Protein AF-A0A1L0DED9-F1 (afdb_monomer)

Organism: NCBI:txid45354

Sequence (966 aa):
MTIPLLLKIKQGQLLPLFVKSSDTNVQFQNKEYKFAAIYENDISESILDRLTGQSCALVLMGPTGSGKTTTLRSILDHQMNKDGETYFTACEVSENRSFADIVDNCKRKRYVSSLPMDKQLKKTKLAQSAMEKVFSERKTSSTVSNATSSRSCLIVTLYNDKKTVTIVDMMGNEKYDAANSTSNVFANSNVSSITQLLLTRTTRTRSSNLVTNLIFQKLSLSKMKFILHLDECGNAELIKSSLCNIVDVVKDFRVEPPRSVVRPSLSTKYVPSYARPTVSSLSPRKKSVAKSIRITKPKLNVFTPLIKRPSLARSVTETPCVRKKPMNRTMENLYQVELKSLKEQNAQLAQKNMELSSLAYEAKETTAKNISELKEHLSAFRAQELLSLKESLAGVKNGFLALESDHSSMVAEMLSKEREIDTLKASKVEAEDRIQKLKEIQSANQSEIEHSKQETATLQGNIEQLEKEISTLKVQVDDFHKRIGSLTEDVSTRDESIKSLERDMESRQKKITEFEHSIAIHRDEIESLESTITSLNEELEKLNLTSESMKKQVDALEDQLATLKNQIASFEGQMSSEKEQISLQEQKISSLQAELLQKEQTLKDSVAEKQKLQELHQEELDKNIQESQILQQQLELQSTALDKLQNAFQQQKSQIEILESENSKTSTENSEAKISLQAKEEALTILTSENADLQEKLNTQTRRIEAADAQYKKDRDVHSSKLQSTQKNLEKIIAEKEELTKKHNDLISYNKYIVEKYSSALDKNDVLNKEEQGKFESTIKELQAKLKSQEDEHKKIVHDLTVQVESQEMEMSELEKYKAKCTNLENTARAVRDESIEQIAFYETEIAQLMSEIDSFRSLEVTNGQLQAELDSFRHVKLSNLELTNTVDRFKTPSPQKLPFNPSSDIFEDDHQPNKDYLKALKQSMKSSPKNVLRDSNTLSSEKKKLKRKALSYISSVKSPKVVSR

Secondary structure (DSSP, 8-state):
-BPPEEEEEEP-SS--SSEEEETTEEEETTEEEE-SEEE-SS--HHHHHHHHSSS-EEEEE--TTSSHHHHHHHHHHHHHSSSS--EEEEEEESSSSEEEETTTTTEEEE--TTS-HHHHSPPEE--HHHHHHHHHSS-EEEETTEEEEE-SEEEEEEEETTEEEEEEEPPP----BTTB----HHHHHHHHHHHHHHHHT-SS---S-HHHHHHHTSS-GGGEEEEEEEETTS-HHHHHHHIIIIIHHHHT-BPPPPP--------------------------------------------------------------------------------STTHHHHHHHHHHHHHHHHHHHHHHHHHHHHHHHHHHHHHHHHHHHHHHHHHHHHHHHHHHHHHHHHHHHHHHHHHHHHHHHHHHHHHHHHHHHHHHHHHHHHHHHHHHHHHHHHHHHHHHHHHHHHHHHHHHHHHHHHHHHHHHHHHHHHHHHHHHHHHHHHHHHHHHHHHHHHHHHHHHHHHHHHHHHHHHHHHHHHHHHHHHHHHHHHHHHHHHHHHHHHHHHHHHHHHHHHHHHHHHHHHHHHHHHHHHHHHHHHHHHHHHHHHHHHHHHHHHHHHHHHHHHHHHHHHHHHHHHHHHHHTTTGGGGTTSTTS--S---------SS-SSGGGTTGGGTHHHHHHHHHHHHHHHHHHHHHHHHHHHHHHHHHHHHHHHHHHHHHHHHHHHHHHHHHHHHHHHHHHHHHHHHHHHHHHTTTTT-TTS-HHHHHHHHHHHHHHHHHHHHHHHHHHHHHHHHHHHHHHHHHHHHHHHHHHHHHHHHHHHHHHHHHHHHHHHHHHHHHHHHHHHHHHHHHHHHHHHHHHHHHHHHHHHTTSS--------------------------------------------------------------------------------------

Structure (mmCIF, N/CA/C/O backbone):
data_AF-A0A1L0DED9-F1
#
_entry.id   AF-A0A1L0DED9-F1
#
loop_
_atom_site.group_PDB
_atom_site.id
_atom_site.type_symbol
_atom_site.label_atom_id
_atom_site.label_alt_id
_atom_site.label_comp_id
_atom_site.label_asym_id
_atom_site.label_entity_id
_atom_site.label_seq_id
_atom_site.pdbx_PDB_ins_code
_atom_site.Cartn_x
_atom_site.Cartn_y
_atom_site.Cartn_z
_atom_site.occupancy
_atom_site.B_iso_or_equiv
_atom_site.auth_seq_id
_atom_site.auth_comp_id
_atom_site.auth_asym_id
_atom_site.auth_atom_id
_atom_site.pdbx_PDB_model_num
ATOM 1 N N . MET A 1 1 ? 14.040 1.832 -16.970 1.00 52.56 1 MET A N 1
ATOM 2 C CA . MET A 1 1 ? 12.924 2.554 -17.626 1.00 52.56 1 MET A CA 1
ATOM 3 C C . MET A 1 1 ? 12.364 3.587 -16.660 1.00 52.56 1 MET A C 1
ATOM 5 O O . MET A 1 1 ? 12.296 3.297 -15.472 1.00 52.56 1 MET A O 1
ATOM 9 N N . THR A 1 2 ? 11.993 4.770 -17.141 1.00 66.00 2 THR A N 1
ATOM 10 C CA . THR A 1 2 ? 11.223 5.774 -16.383 1.00 66.00 2 THR A CA 1
ATOM 11 C C . THR A 1 2 ? 9.722 5.546 -16.585 1.00 66.00 2 THR A C 1
ATOM 13 O O . THR A 1 2 ? 9.324 4.913 -17.565 1.00 66.00 2 THR A O 1
ATOM 16 N N . ILE A 1 3 ? 8.879 6.044 -15.674 1.00 77.12 3 ILE A N 1
ATOM 17 C CA . ILE A 1 3 ? 7.424 6.090 -15.899 1.00 77.12 3 ILE A CA 1
ATOM 18 C C . ILE A 1 3 ? 7.098 7.407 -16.626 1.00 77.12 3 ILE A C 1
ATOM 20 O O . ILE A 1 3 ? 7.523 8.464 -16.156 1.00 77.12 3 ILE A O 1
ATOM 24 N N . PRO A 1 4 ? 6.360 7.396 -17.751 1.00 85.00 4 PRO A N 1
ATOM 25 C CA . PRO A 1 4 ? 5.983 8.623 -18.442 1.00 85.00 4 PRO A CA 1
ATOM 26 C C . PRO A 1 4 ? 4.955 9.428 -17.632 1.00 85.00 4 PRO A C 1
ATOM 28 O O . PRO A 1 4 ? 3.830 8.973 -17.403 1.00 85.00 4 PRO A O 1
ATOM 31 N N . LEU A 1 5 ? 5.345 10.647 -17.249 1.00 90.75 5 LEU A N 1
ATOM 32 C CA . LEU A 1 5 ? 4.448 11.691 -16.756 1.00 90.75 5 LEU A CA 1
ATOM 33 C C . LEU A 1 5 ? 4.067 12.616 -17.915 1.00 90.75 5 LEU A C 1
ATOM 35 O O . LEU A 1 5 ? 4.911 13.315 -18.472 1.00 90.75 5 LEU A O 1
ATOM 39 N N . LEU A 1 6 ? 2.794 12.604 -18.276 1.00 92.81 6 LEU A N 1
ATOM 40 C CA . LEU A 1 6 ? 2.188 13.419 -19.323 1.00 92.81 6 LEU A CA 1
ATOM 41 C C . LEU A 1 6 ? 1.484 14.617 -18.673 1.00 92.81 6 LEU A C 1
ATOM 43 O O . LEU A 1 6 ? 0.962 14.486 -17.564 1.00 92.81 6 LEU A O 1
ATOM 47 N N . LEU A 1 7 ? 1.433 15.759 -19.358 1.00 94.25 7 LEU A N 1
ATOM 48 C CA . LEU A 1 7 ? 0.663 16.923 -18.916 1.00 94.25 7 LEU A CA 1
ATOM 49 C C . LEU A 1 7 ? -0.557 17.131 -19.815 1.00 94.25 7 LEU A C 1
ATOM 51 O O . LEU A 1 7 ? -0.430 17.214 -21.033 1.00 94.25 7 LEU A O 1
ATOM 55 N N . LYS A 1 8 ? -1.728 17.295 -19.205 1.00 94.19 8 LYS A N 1
ATOM 56 C CA . LYS A 1 8 ? -2.923 17.869 -19.815 1.00 94.19 8 LYS A CA 1
ATOM 57 C C . LYS A 1 8 ? -3.083 19.298 -19.301 1.00 94.19 8 LYS A C 1
ATOM 59 O O . LYS A 1 8 ? -3.242 19.499 -18.097 1.00 94.19 8 LYS A O 1
ATOM 64 N N . ILE A 1 9 ? -3.074 20.271 -20.207 1.00 93.62 9 ILE A N 1
ATOM 65 C CA . ILE A 1 9 ? -3.429 21.662 -19.897 1.00 93.62 9 ILE A CA 1
ATOM 66 C C . ILE A 1 9 ? -4.903 21.861 -20.255 1.00 93.62 9 ILE A C 1
ATOM 68 O O . ILE A 1 9 ? -5.322 21.553 -21.373 1.00 93.62 9 ILE A O 1
ATOM 72 N N . LYS A 1 10 ? -5.703 22.340 -19.305 1.00 90.75 10 LYS A N 1
ATOM 73 C CA . LYS A 1 10 ? -7.019 22.929 -19.553 1.00 90.75 10 LYS A CA 1
ATOM 74 C C . LYS A 1 10 ? -6.801 24.430 -19.745 1.00 90.75 10 LYS A C 1
ATOM 76 O O . LYS A 1 10 ? -6.292 25.077 -18.830 1.00 90.75 10 LYS A O 1
ATOM 81 N N . GLN A 1 11 ? -7.167 24.937 -20.921 1.00 86.00 11 GLN A N 1
ATOM 82 C CA . GLN A 1 11 ? -7.060 26.361 -21.227 1.00 86.00 11 GLN A CA 1
ATOM 83 C C . GLN A 1 11 ? -8.205 27.164 -20.598 1.00 86.00 11 GLN A C 1
ATOM 85 O O . GLN A 1 11 ? -9.284 26.619 -20.330 1.00 86.00 11 GLN A O 1
ATOM 90 N N . GLY A 1 12 ? -7.957 28.446 -20.342 1.00 77.25 12 GLY A N 1
ATOM 91 C CA . GLY A 1 12 ? -8.898 29.371 -19.713 1.00 77.25 12 GLY A CA 1
ATOM 92 C C . GLY A 1 12 ? -9.032 30.697 -20.465 1.00 77.25 12 GLY A C 1
ATOM 93 O O . GLY A 1 12 ? -8.359 30.952 -21.455 1.00 77.25 12 GLY A O 1
ATOM 94 N N . GLN A 1 13 ? -9.945 31.552 -19.996 1.00 73.62 13 GLN A N 1
ATOM 95 C CA . GLN A 1 13 ? -10.201 32.883 -20.579 1.00 73.62 13 GLN A CA 1
ATOM 96 C C . GLN A 1 13 ? -9.466 34.020 -19.840 1.00 73.62 13 GLN A C 1
ATOM 98 O O . GLN A 1 13 ? -9.661 35.192 -20.152 1.00 73.62 13 GLN A O 1
ATOM 103 N N . LEU A 1 14 ? -8.661 33.685 -18.830 1.00 78.12 14 LEU A N 1
ATOM 104 C CA . LEU A 1 14 ? -7.905 34.622 -17.995 1.00 78.12 14 LEU A CA 1
ATOM 105 C C . LEU A 1 14 ? -6.405 34.516 -18.311 1.00 78.12 14 LEU A C 1
ATOM 107 O O . LEU A 1 14 ? -5.979 33.663 -19.085 1.00 78.12 14 LEU A O 1
ATOM 111 N N . LEU A 1 15 ? -5.588 35.380 -17.705 1.00 81.88 15 LEU A N 1
ATOM 112 C CA . LEU A 1 15 ? -4.137 35.331 -17.889 1.00 81.88 15 LEU A CA 1
ATOM 113 C C . LEU A 1 15 ? -3.571 33.989 -17.359 1.00 81.88 15 LEU A C 1
ATOM 115 O O . LEU A 1 15 ? -3.862 33.640 -16.210 1.00 81.88 15 LEU A O 1
ATOM 119 N N . PRO A 1 16 ? -2.771 33.237 -18.139 1.00 89.00 16 PRO A N 1
ATOM 120 C CA . PRO A 1 16 ? -2.221 31.960 -17.691 1.00 89.00 16 PRO A CA 1
ATOM 121 C C . PRO A 1 16 ? -1.111 32.157 -16.647 1.00 89.00 16 PRO A C 1
ATOM 123 O O . PRO A 1 16 ? -0.201 32.969 -16.813 1.00 89.00 16 PRO A O 1
ATOM 126 N N . LEU A 1 17 ? -1.164 31.378 -15.565 1.00 89.75 17 LEU A N 1
ATOM 127 C CA . LEU A 1 17 ? -0.206 31.421 -14.451 1.00 89.75 17 LEU A CA 1
ATOM 128 C C . LEU A 1 17 ? 1.094 30.654 -14.731 1.00 89.75 17 LEU A C 1
ATOM 130 O O . LEU A 1 17 ? 2.095 30.858 -14.041 1.00 89.75 17 LEU A O 1
ATOM 134 N N . PHE A 1 18 ? 1.076 29.756 -15.716 1.00 90.12 18 PHE A N 1
ATOM 135 C CA . PHE A 1 18 ? 2.237 29.039 -16.238 1.00 90.12 18 PHE A CA 1
ATOM 136 C C . PHE A 1 18 ? 2.216 29.062 -17.765 1.00 90.12 18 PHE A C 1
ATOM 138 O O . PHE A 1 18 ? 1.149 29.094 -18.370 1.00 90.12 18 PHE A O 1
ATOM 145 N N . VAL A 1 19 ? 3.392 29.013 -18.388 1.00 88.38 19 VAL A N 1
ATOM 146 C CA . VAL A 1 19 ? 3.537 29.081 -19.850 1.00 88.38 19 VAL A CA 1
ATOM 147 C C . VAL A 1 19 ? 4.323 27.870 -20.343 1.00 88.38 19 VAL A C 1
ATOM 149 O O . VAL A 1 19 ? 5.321 27.478 -19.737 1.00 88.38 19 VAL A O 1
ATOM 152 N N . LYS A 1 20 ? 3.881 27.260 -21.443 1.00 91.88 20 LYS A N 1
ATOM 153 C CA . LYS A 1 20 ? 4.610 26.193 -22.138 1.00 91.88 20 LYS A CA 1
ATOM 154 C C . LYS A 1 20 ? 5.891 26.764 -22.763 1.00 91.88 20 LYS A C 1
ATOM 156 O O . LYS A 1 20 ? 5.811 27.622 -23.635 1.00 91.88 20 LYS A O 1
ATOM 161 N N . SER A 1 21 ? 7.059 26.288 -22.328 1.00 88.19 21 SER A N 1
ATOM 162 C CA . SER A 1 21 ? 8.365 26.696 -22.873 1.00 88.19 21 SER A CA 1
ATOM 163 C C . SER A 1 21 ? 8.824 25.812 -24.041 1.00 88.19 21 SER A C 1
ATOM 165 O O . SER A 1 21 ? 9.615 26.249 -24.871 1.00 88.19 21 SER A O 1
ATOM 167 N N . SER A 1 22 ? 8.325 24.574 -24.138 1.00 91.19 22 SER A N 1
ATOM 168 C CA . SER A 1 22 ? 8.499 23.675 -25.294 1.00 91.19 22 SER A CA 1
ATOM 169 C C . SER A 1 22 ? 7.456 22.550 -25.264 1.00 91.19 22 SER A C 1
ATOM 171 O O . SER A 1 22 ? 6.723 22.422 -24.289 1.00 91.19 22 SER A O 1
ATOM 173 N N . ASP A 1 23 ? 7.402 21.673 -26.272 1.00 88.38 23 ASP A N 1
ATOM 174 C CA . ASP A 1 23 ? 6.464 20.530 -26.299 1.00 88.38 23 ASP A CA 1
ATOM 175 C C . ASP A 1 23 ? 6.636 19.506 -25.158 1.00 88.38 23 ASP A C 1
ATOM 177 O O . ASP A 1 23 ? 5.762 18.661 -24.938 1.00 88.38 23 ASP A O 1
ATOM 181 N N . THR A 1 24 ? 7.727 19.599 -24.388 1.00 91.00 24 THR A N 1
ATOM 182 C CA . THR A 1 24 ? 7.943 18.811 -23.165 1.00 91.00 24 THR A CA 1
ATOM 183 C C . THR A 1 24 ? 8.027 19.635 -21.884 1.00 91.00 24 THR A C 1
ATOM 185 O O . THR A 1 24 ? 8.041 19.030 -20.812 1.00 91.00 24 THR A O 1
ATOM 188 N N . ASN A 1 25 ? 8.097 20.969 -21.939 1.00 91.75 25 ASN A N 1
ATOM 189 C CA . ASN A 1 25 ? 8.413 21.789 -20.766 1.00 91.75 25 ASN A CA 1
ATOM 190 C C . ASN A 1 25 ? 7.396 22.918 -20.504 1.00 91.75 25 ASN A C 1
ATOM 192 O O . ASN A 1 25 ? 6.851 23.525 -21.425 1.00 91.75 25 ASN A O 1
ATOM 196 N N . VAL A 1 26 ? 7.194 23.234 -19.221 1.00 92.62 26 VAL A N 1
ATOM 197 C CA . VAL A 1 26 ? 6.373 24.350 -18.723 1.00 92.62 26 VAL A CA 1
ATOM 198 C C . VAL A 1 26 ? 7.159 25.163 -17.697 1.00 92.62 26 VAL A C 1
ATOM 200 O O . VAL A 1 26 ? 7.769 24.596 -16.790 1.00 92.62 26 VAL A O 1
ATOM 203 N N . GLN A 1 27 ? 7.088 26.488 -17.789 1.00 90.50 27 GLN A N 1
ATOM 204 C CA . GLN A 1 27 ? 7.662 27.432 -16.836 1.00 90.50 27 GLN A CA 1
ATOM 205 C C . GLN A 1 27 ? 6.579 27.980 -15.892 1.00 90.50 27 GLN A C 1
ATOM 207 O O . GLN A 1 27 ? 5.546 28.486 -16.331 1.00 90.50 27 GLN A O 1
ATOM 212 N N . PHE A 1 28 ? 6.828 27.901 -14.583 1.00 91.44 28 PHE A N 1
ATOM 213 C CA . PHE A 1 28 ? 5.957 28.422 -13.523 1.00 91.44 28 PHE A CA 1
ATOM 214 C C . PHE A 1 28 ? 6.807 29.005 -12.388 1.00 91.44 28 PHE A C 1
ATOM 216 O O . PHE A 1 28 ? 7.703 28.328 -11.883 1.00 91.44 28 PHE A O 1
ATOM 223 N N . GLN A 1 29 ? 6.528 30.248 -11.974 1.00 87.00 29 GLN A N 1
ATOM 224 C CA . GLN A 1 29 ? 7.275 30.963 -10.920 1.00 87.00 29 GLN A CA 1
ATOM 225 C C . GLN A 1 29 ? 8.808 30.866 -11.097 1.00 87.00 29 GLN A C 1
ATOM 227 O O . GLN A 1 29 ? 9.533 30.492 -10.179 1.00 87.00 29 GLN A O 1
ATOM 232 N N . ASN A 1 30 ? 9.290 31.160 -12.312 1.00 85.38 30 ASN A N 1
ATOM 233 C CA . ASN A 1 30 ? 10.701 31.097 -12.733 1.00 85.38 30 ASN A CA 1
ATOM 234 C C . ASN A 1 30 ? 11.403 29.728 -12.596 1.00 85.38 30 ASN A C 1
ATOM 236 O O . ASN A 1 30 ? 12.620 29.654 -12.745 1.00 85.38 30 ASN A O 1
ATOM 240 N N . LYS A 1 31 ? 10.659 28.631 -12.393 1.00 88.31 31 LYS A N 1
ATOM 241 C CA . LYS A 1 31 ? 11.175 27.255 -12.451 1.00 88.31 31 LYS A CA 1
ATOM 242 C C . LYS A 1 31 ? 10.570 26.494 -13.630 1.00 88.31 31 LYS A C 1
ATOM 244 O O . LYS A 1 31 ? 9.380 26.626 -13.915 1.00 88.31 31 LYS A O 1
ATOM 249 N N . GLU A 1 32 ? 11.388 25.678 -14.293 1.00 89.56 32 GLU A N 1
ATOM 250 C CA . GLU A 1 32 ? 10.963 24.834 -15.411 1.00 89.56 32 GLU A CA 1
ATOM 251 C C . GLU A 1 32 ? 10.640 23.392 -14.970 1.00 89.56 32 GLU A C 1
ATOM 253 O O . GLU A 1 32 ? 11.339 22.764 -14.164 1.00 89.56 32 GLU A O 1
ATOM 258 N N . TYR A 1 33 ? 9.556 22.853 -15.524 1.00 90.00 33 TYR A N 1
ATOM 259 C CA . TYR A 1 33 ? 9.003 21.535 -15.242 1.00 90.00 33 TYR A CA 1
ATOM 260 C C . TYR A 1 33 ? 8.906 20.736 -16.542 1.00 90.00 33 TYR A C 1
ATOM 262 O O . TYR A 1 33 ? 8.307 21.194 -17.511 1.00 90.00 33 TYR A O 1
ATOM 270 N N . LYS A 1 34 ? 9.507 19.540 -16.557 1.00 88.56 34 LYS A N 1
ATOM 271 C CA . LYS A 1 34 ? 9.634 18.685 -17.743 1.00 88.56 34 LYS A CA 1
ATOM 272 C C . LYS A 1 34 ? 8.728 17.458 -17.657 1.00 88.56 34 LYS A C 1
ATOM 274 O O . LYS A 1 34 ? 8.657 16.809 -16.615 1.00 88.56 34 LYS A O 1
ATOM 279 N N . PHE A 1 35 ? 8.106 17.135 -18.783 1.00 91.00 35 PHE A N 1
ATOM 280 C CA . PHE A 1 35 ? 7.123 16.078 -18.997 1.00 91.00 35 PHE A CA 1
ATOM 281 C C . PHE A 1 35 ? 7.534 15.189 -20.183 1.00 91.00 35 PHE A C 1
ATOM 283 O O . PHE A 1 35 ? 8.451 15.511 -20.937 1.00 91.00 35 PHE A O 1
ATOM 290 N N . ALA A 1 36 ? 6.856 14.054 -20.358 1.00 89.88 36 ALA A N 1
ATOM 291 C CA . ALA A 1 36 ? 7.050 13.159 -21.501 1.00 89.88 36 ALA A CA 1
ATOM 292 C C . ALA A 1 36 ? 6.340 13.659 -22.777 1.00 89.88 36 ALA A C 1
ATOM 294 O O . ALA A 1 36 ? 6.809 13.390 -23.879 1.00 89.88 36 ALA A O 1
ATOM 295 N N . ALA A 1 37 ? 5.221 14.371 -22.616 1.00 91.62 37 ALA A N 1
ATOM 296 C CA . ALA A 1 37 ? 4.520 15.145 -23.641 1.00 91.62 37 ALA A CA 1
ATOM 297 C C . ALA A 1 37 ? 3.522 16.099 -22.960 1.00 91.62 37 ALA A C 1
ATOM 299 O O . ALA A 1 37 ? 3.062 15.817 -21.845 1.00 91.62 37 ALA A O 1
ATOM 300 N N . ILE A 1 38 ? 3.169 17.188 -23.643 1.00 93.88 38 ILE A N 1
ATOM 301 C CA . ILE A 1 38 ? 2.146 18.154 -23.225 1.00 93.88 38 ILE A CA 1
ATOM 302 C C . ILE A 1 38 ? 0.967 18.103 -24.207 1.00 93.88 38 ILE A C 1
ATOM 304 O O . ILE A 1 38 ? 1.162 18.047 -25.419 1.00 93.88 38 ILE A O 1
ATOM 308 N N . TYR A 1 39 ? -0.257 18.124 -23.677 1.00 92.62 39 TYR A N 1
ATOM 309 C CA . TYR A 1 39 ? -1.506 18.105 -24.437 1.00 92.62 39 TYR A CA 1
ATOM 310 C C . TYR A 1 39 ? -2.380 19.313 -24.077 1.00 92.62 39 TYR A C 1
ATOM 312 O O . TYR A 1 39 ? -3.035 19.343 -23.028 1.00 92.62 39 TYR A O 1
ATOM 320 N N . GLU A 1 40 ? -2.414 20.295 -24.969 1.00 87.56 40 GLU A N 1
ATOM 321 C CA . GLU A 1 40 ? -3.354 21.425 -24.979 1.00 87.56 40 GLU A CA 1
ATOM 322 C C . GLU A 1 40 ? -4.677 20.998 -25.647 1.00 87.56 40 GLU A C 1
ATOM 324 O O . GLU A 1 40 ? -4.680 20.047 -26.426 1.00 87.56 40 GLU A O 1
ATOM 329 N N . ASN A 1 41 ? -5.796 21.662 -25.323 1.00 79.00 41 ASN A N 1
ATOM 330 C CA . ASN A 1 41 ? -7.134 21.428 -25.915 1.00 79.00 41 ASN A CA 1
ATOM 331 C C . ASN A 1 41 ? -7.626 19.967 -25.852 1.00 79.00 41 ASN A C 1
ATOM 333 O O . ASN A 1 41 ? -7.092 19.176 -25.075 1.00 79.00 41 ASN A O 1
ATOM 337 N N . ASP A 1 42 ? -8.704 19.595 -26.540 1.00 81.56 42 ASP A N 1
ATOM 338 C CA . ASP A 1 42 ? -9.226 18.227 -26.433 1.00 81.56 42 ASP A CA 1
ATOM 339 C C . ASP A 1 42 ? -8.247 17.189 -27.003 1.00 81.56 42 ASP A C 1
ATOM 341 O O . ASP A 1 42 ? -7.565 17.409 -28.006 1.00 81.56 42 ASP A O 1
ATOM 345 N N . ILE A 1 43 ? -8.138 16.041 -26.325 1.00 86.81 43 ILE A N 1
ATOM 346 C CA . ILE A 1 43 ? -7.189 14.994 -26.714 1.00 86.81 43 ILE A CA 1
ATOM 347 C C . ILE A 1 43 ? -7.695 14.329 -27.997 1.00 86.81 43 ILE A C 1
ATOM 349 O O . ILE A 1 43 ? -8.680 13.595 -27.960 1.00 86.81 43 ILE A O 1
ATOM 353 N N . SER A 1 44 ? -7.000 14.544 -29.117 1.00 89.00 44 SER A N 1
ATOM 354 C CA . SER A 1 44 ? -7.400 13.959 -30.400 1.00 89.00 44 SER A CA 1
ATOM 355 C C . SER A 1 44 ? -7.388 12.426 -30.380 1.00 89.00 44 SER A C 1
ATOM 357 O O . SER A 1 44 ? -6.598 11.789 -29.676 1.00 89.00 44 SER A O 1
ATOM 359 N N . GLU A 1 45 ? -8.242 11.822 -31.204 1.00 88.75 45 GLU A N 1
ATOM 360 C CA . GLU A 1 45 ? -8.459 10.371 -31.293 1.00 88.75 45 GLU A CA 1
ATOM 361 C C . GLU A 1 45 ? -7.154 9.571 -31.457 1.00 88.75 45 GLU A C 1
ATOM 363 O O . GLU A 1 45 ? -6.924 8.588 -30.752 1.00 88.75 45 GLU A O 1
ATOM 368 N N . SER A 1 46 ? -6.225 10.058 -32.289 1.00 88.62 46 SER A N 1
ATOM 369 C CA . SER A 1 46 ? -4.896 9.447 -32.484 1.00 88.62 46 SER A CA 1
ATOM 370 C C . SER A 1 46 ? -4.006 9.448 -31.226 1.00 88.62 46 SER A C 1
ATOM 372 O O . SER A 1 46 ? -3.101 8.618 -31.074 1.00 88.62 46 SER A O 1
ATOM 374 N N . ILE A 1 47 ? -4.233 10.378 -30.295 1.00 90.12 47 ILE A N 1
ATOM 375 C CA . ILE A 1 47 ? -3.580 10.401 -28.983 1.00 90.12 47 ILE A CA 1
ATOM 376 C C . ILE A 1 47 ? -4.322 9.458 -28.031 1.00 90.12 47 ILE A C 1
ATOM 378 O O . ILE A 1 47 ? -3.662 8.673 -27.351 1.00 90.12 47 ILE A O 1
ATOM 382 N N . LEU A 1 48 ? -5.660 9.450 -28.024 1.00 91.31 48 LEU A N 1
ATOM 383 C CA . LEU A 1 48 ? -6.460 8.504 -27.232 1.00 91.31 48 LEU A CA 1
ATOM 384 C C . LEU A 1 48 ? -6.123 7.042 -27.586 1.00 91.31 48 LEU A C 1
ATOM 386 O O . LEU A 1 48 ? -5.941 6.214 -26.688 1.00 91.31 48 LEU A O 1
ATOM 390 N N . ASP A 1 49 ? -5.912 6.732 -28.865 1.00 89.38 49 ASP A N 1
ATOM 391 C CA . ASP A 1 49 ? -5.423 5.435 -29.353 1.00 89.38 49 ASP A CA 1
ATOM 392 C C . ASP A 1 49 ? -4.021 5.100 -28.848 1.00 89.38 49 ASP A C 1
ATOM 394 O O . ASP A 1 49 ? -3.764 3.993 -28.381 1.00 89.38 49 ASP A O 1
ATOM 398 N N . ARG A 1 50 ? -3.104 6.064 -28.860 1.00 89.44 50 ARG A N 1
ATOM 399 C CA . ARG A 1 50 ? -1.739 5.901 -28.337 1.00 89.44 50 ARG A CA 1
ATOM 400 C C . ARG A 1 50 ? -1.695 5.799 -26.803 1.00 89.44 50 ARG A C 1
ATOM 402 O O . ARG A 1 50 ? -0.777 5.191 -26.237 1.00 89.44 50 ARG A O 1
ATOM 409 N N . LEU A 1 51 ? -2.694 6.332 -26.101 1.00 89.81 51 LEU A N 1
ATOM 410 C CA . LEU A 1 51 ? -2.878 6.144 -24.661 1.00 89.81 51 LEU A CA 1
ATOM 411 C C . LEU A 1 51 ? -3.410 4.737 -24.338 1.00 89.81 51 LEU A C 1
ATOM 413 O O . LEU A 1 51 ? -2.836 4.073 -23.469 1.00 89.81 51 LEU A O 1
ATOM 417 N N . THR A 1 52 ? -4.429 4.269 -25.067 1.00 89.94 52 THR A N 1
ATOM 418 C CA . THR A 1 52 ? -5.259 3.090 -24.731 1.00 89.94 52 THR A CA 1
ATOM 419 C C . THR A 1 52 ? -5.023 1.830 -25.579 1.00 89.94 52 THR A C 1
ATOM 421 O O . THR A 1 52 ? -5.469 0.748 -25.212 1.00 89.94 52 THR A O 1
ATOM 424 N N . GLY A 1 53 ? -4.313 1.917 -26.705 1.00 86.25 53 GLY A N 1
ATOM 425 C CA . GLY A 1 53 ? -4.201 0.846 -27.707 1.00 86.25 53 GLY A CA 1
ATOM 426 C C . GLY A 1 53 ? -3.424 -0.405 -27.275 1.00 86.25 53 GLY A C 1
ATOM 427 O O . GLY A 1 53 ? -3.400 -1.393 -28.015 1.00 86.25 53 GLY A O 1
ATOM 428 N N . GLN A 1 54 ? -2.823 -0.381 -26.082 1.00 87.88 54 GLN A N 1
ATOM 429 C CA . GLN A 1 54 ? -2.125 -1.480 -25.411 1.00 87.88 54 GLN A CA 1
ATOM 430 C C . GLN A 1 54 ? -2.586 -1.559 -23.949 1.00 87.88 54 GLN A C 1
ATOM 432 O O . GLN A 1 54 ? -2.882 -0.527 -23.350 1.00 87.88 54 GLN A O 1
ATOM 437 N N . SER A 1 55 ? -2.580 -2.754 -23.346 1.00 90.19 55 SER A N 1
ATOM 438 C CA . SER A 1 55 ? -2.977 -2.935 -21.942 1.00 90.19 55 SER A CA 1
ATOM 439 C C . SER A 1 55 ? -2.095 -2.131 -20.978 1.00 90.19 55 SER A C 1
ATOM 441 O O . SER A 1 55 ? -0.902 -2.422 -20.844 1.00 90.19 55 SER A O 1
ATOM 443 N N . CYS A 1 56 ? -2.683 -1.147 -20.297 1.00 90.06 56 CYS A N 1
ATOM 444 C CA . CYS A 1 56 ? -1.985 -0.142 -19.496 1.00 90.06 56 CYS A CA 1
ATOM 445 C C . CYS A 1 56 ? -2.793 0.291 -18.256 1.00 90.06 56 CYS A C 1
ATOM 447 O O . CYS A 1 56 ? -3.984 -0.010 -18.140 1.00 90.06 56 CYS A O 1
ATOM 449 N N . ALA A 1 57 ? -2.140 1.026 -17.352 1.00 90.19 57 ALA A N 1
ATOM 450 C CA . ALA A 1 57 ? -2.812 1.871 -16.366 1.00 90.19 57 ALA A CA 1
ATOM 451 C C . ALA A 1 57 ? -2.639 3.350 -16.729 1.00 90.19 57 ALA A C 1
ATOM 453 O O . ALA A 1 57 ? -1.516 3.809 -16.949 1.00 90.19 57 ALA A O 1
ATOM 454 N N . LEU A 1 58 ? -3.751 4.082 -16.750 1.00 93.00 58 LEU A N 1
ATOM 455 C CA . LEU A 1 58 ? -3.829 5.526 -16.957 1.00 93.00 58 LEU A CA 1
ATOM 456 C C . LEU A 1 58 ? -4.256 6.170 -15.634 1.00 93.00 58 LEU A C 1
ATOM 458 O O . LEU A 1 58 ? -5.422 6.073 -15.254 1.00 93.00 58 LEU A O 1
ATOM 462 N N . VAL A 1 59 ? -3.325 6.801 -14.917 1.00 92.38 59 VAL A N 1
ATOM 463 C CA . VAL A 1 59 ? -3.618 7.460 -13.632 1.00 92.38 59 VAL A CA 1
ATOM 464 C C . VAL A 1 59 ? -3.780 8.958 -13.868 1.00 92.38 59 VAL A C 1
ATOM 466 O O . VAL A 1 59 ? -2.813 9.650 -14.190 1.00 92.38 59 VAL A O 1
ATOM 469 N N . LEU A 1 60 ? -5.008 9.459 -13.733 1.00 93.44 60 LEU A N 1
ATOM 470 C CA . LEU A 1 60 ? -5.355 10.863 -13.945 1.00 93.44 60 LEU A CA 1
ATOM 471 C C . LEU A 1 60 ? -5.208 11.603 -12.609 1.00 93.44 60 LEU A C 1
ATOM 473 O O . LEU A 1 60 ? -5.934 11.320 -11.658 1.00 93.44 60 LEU A O 1
ATOM 477 N N . MET A 1 61 ? -4.259 12.535 -12.519 1.00 90.44 61 MET A N 1
ATOM 478 C CA . MET A 1 61 ? -3.929 13.297 -11.304 1.00 90.44 61 MET A CA 1
ATOM 479 C C . MET A 1 61 ? -4.049 14.804 -11.539 1.00 90.44 61 MET A C 1
ATOM 481 O O . MET A 1 61 ? -4.080 15.251 -12.680 1.00 90.44 61 MET A O 1
ATOM 485 N N . GLY A 1 62 ? -4.116 15.594 -10.466 1.00 88.50 62 GLY A N 1
ATOM 486 C CA . GLY A 1 62 ? -4.238 17.057 -10.522 1.00 88.50 62 GLY A CA 1
ATOM 487 C C . GLY A 1 62 ? -5.303 17.605 -9.564 1.00 88.50 62 GLY A C 1
ATOM 488 O O . GLY A 1 62 ? -6.062 16.825 -8.972 1.00 88.50 62 GLY A O 1
ATOM 489 N N . PRO A 1 63 ? -5.389 18.933 -9.395 1.00 86.31 63 PRO A N 1
ATOM 490 C CA . PRO A 1 63 ? -6.328 19.556 -8.473 1.00 86.31 63 PRO A CA 1
ATOM 491 C C . PRO A 1 63 ? -7.782 19.444 -8.950 1.00 86.31 63 PRO A C 1
ATOM 493 O O . PRO A 1 63 ? -8.104 18.884 -10.002 1.00 86.31 63 PRO A O 1
ATOM 496 N N . THR A 1 64 ? -8.699 19.933 -8.127 1.00 84.44 64 THR A N 1
ATOM 497 C CA . THR A 1 64 ? -10.103 20.079 -8.510 1.00 84.44 64 THR A CA 1
ATOM 498 C C . THR A 1 64 ? -10.254 21.107 -9.647 1.00 84.44 64 THR A C 1
ATOM 500 O O . THR A 1 64 ? -9.509 22.078 -9.707 1.00 84.44 64 THR A O 1
ATOM 503 N N . GLY A 1 65 ? -11.188 20.874 -10.579 1.00 82.94 65 GLY A N 1
ATOM 504 C CA . GLY A 1 65 ? -11.487 21.780 -11.705 1.00 82.94 65 GLY A CA 1
ATOM 505 C C . GLY A 1 65 ? -10.628 21.610 -12.972 1.00 82.94 65 GLY A C 1
ATOM 506 O O . GLY A 1 65 ? -11.044 22.065 -14.039 1.00 82.94 65 GLY A O 1
ATOM 507 N N . SER A 1 66 ? -9.494 20.898 -12.910 1.00 87.75 66 SER A N 1
ATOM 508 C CA . SER A 1 66 ? -8.523 20.799 -14.021 1.00 87.75 66 SER A CA 1
ATOM 509 C C . SER A 1 66 ? -8.856 19.804 -15.149 1.00 87.75 66 SER A C 1
ATOM 511 O O . SER A 1 66 ? -8.024 19.554 -16.014 1.00 87.75 66 SER A O 1
ATOM 513 N N . GLY A 1 67 ? -10.065 19.231 -15.181 1.00 89.31 67 GLY A N 1
ATOM 514 C CA . GLY A 1 67 ? -10.539 18.422 -16.319 1.00 89.31 67 GLY A CA 1
ATOM 515 C C . GLY A 1 67 ? -10.195 16.922 -16.309 1.00 89.31 67 GLY A C 1
ATOM 516 O O . GLY A 1 67 ? -10.385 16.259 -17.329 1.00 89.31 67 GLY A O 1
ATOM 517 N N . LYS A 1 68 ? -9.739 16.352 -15.180 1.00 90.75 68 LYS A N 1
ATOM 518 C CA . LYS A 1 68 ? -9.467 14.898 -15.047 1.00 90.75 68 LYS A CA 1
ATOM 519 C C . LYS A 1 68 ? -10.654 14.026 -15.479 1.00 90.75 68 LYS A C 1
ATOM 521 O O . LYS A 1 68 ? -10.533 13.170 -16.350 1.00 90.75 68 LYS A O 1
ATOM 526 N N . THR A 1 69 ? -11.828 14.292 -14.909 1.00 90.50 69 THR A N 1
ATOM 527 C CA . THR A 1 69 ? -13.056 13.526 -15.166 1.00 90.50 69 THR A CA 1
ATOM 528 C C . THR A 1 69 ? -13.608 13.771 -16.576 1.00 90.50 69 THR A C 1
ATOM 530 O O . THR A 1 69 ? -14.182 12.859 -17.167 1.00 90.50 69 THR A O 1
ATOM 533 N N . THR A 1 70 ? -13.366 14.953 -17.157 1.00 91.00 70 THR A N 1
ATOM 534 C CA . THR A 1 70 ? -13.627 15.235 -18.579 1.00 91.00 70 THR A CA 1
ATOM 535 C C . THR A 1 70 ? -12.768 14.339 -19.467 1.00 91.00 70 THR A C 1
ATOM 537 O O . THR A 1 70 ? -13.293 13.665 -20.341 1.00 91.00 70 THR A O 1
ATOM 540 N N . THR A 1 71 ? -11.469 14.234 -19.169 1.00 93.56 71 THR A N 1
ATOM 541 C CA . THR A 1 71 ? -10.535 13.359 -19.895 1.00 93.56 71 THR A CA 1
ATOM 542 C C . THR A 1 71 ? -10.914 11.881 -19.763 1.00 93.56 71 THR A C 1
ATOM 544 O O . THR A 1 71 ? -10.850 11.149 -20.749 1.00 93.56 71 THR A O 1
ATOM 547 N N . LEU A 1 72 ? -11.375 11.433 -18.585 1.00 94.19 72 LEU A N 1
ATOM 548 C CA . LEU A 1 72 ? -11.964 10.097 -18.430 1.00 94.19 72 LEU A CA 1
ATOM 549 C C . LEU A 1 72 ? -13.161 9.907 -19.372 1.00 94.19 72 LEU A C 1
ATOM 551 O O . LEU A 1 72 ? -13.198 8.906 -20.080 1.00 94.19 72 LEU A O 1
ATOM 555 N N . ARG A 1 73 ? -14.112 10.852 -19.406 1.00 93.25 73 ARG A N 1
ATOM 556 C CA . ARG A 1 73 ? -15.276 10.790 -20.304 1.00 93.25 73 ARG A CA 1
ATOM 557 C C . ARG A 1 73 ? -14.844 10.697 -21.773 1.00 93.25 73 ARG A C 1
ATOM 559 O O . ARG A 1 73 ? -15.212 9.723 -22.415 1.00 93.25 73 ARG A O 1
ATOM 566 N N . SER A 1 74 ? -13.963 11.579 -22.251 1.00 93.06 74 SER A N 1
ATOM 567 C CA . SER A 1 74 ? -13.441 11.540 -23.629 1.00 93.06 74 SER A CA 1
ATOM 568 C C . SER A 1 74 ? -12.793 10.196 -23.994 1.00 93.06 74 SER A C 1
ATOM 570 O O . SER A 1 74 ? -12.949 9.718 -25.115 1.00 93.06 74 SER A O 1
ATOM 572 N N . ILE A 1 75 ? -12.087 9.549 -23.055 1.00 93.88 75 ILE A N 1
ATOM 573 C CA . ILE A 1 75 ? -11.532 8.203 -23.274 1.00 93.88 75 ILE A CA 1
ATOM 574 C C . ILE A 1 75 ? -12.646 7.147 -23.390 1.00 93.88 75 ILE A C 1
ATOM 576 O O . ILE A 1 75 ? -12.512 6.222 -24.189 1.00 93.88 75 ILE A O 1
ATOM 580 N N . LEU A 1 76 ? -13.718 7.248 -22.600 1.00 93.75 76 LEU A N 1
ATOM 581 C CA . LEU A 1 76 ? -14.837 6.300 -22.634 1.00 93.75 76 LEU A CA 1
ATOM 582 C C . LEU A 1 76 ? -15.701 6.477 -23.889 1.00 93.75 76 LEU A C 1
ATOM 584 O O . LEU A 1 76 ? -16.031 5.474 -24.518 1.00 93.75 76 LEU A O 1
ATOM 588 N N . ASP A 1 77 ? -15.991 7.713 -24.299 1.00 92.50 77 ASP A N 1
ATOM 589 C CA . ASP A 1 77 ? -16.713 8.019 -25.541 1.00 92.50 77 ASP A CA 1
ATOM 590 C C . ASP A 1 77 ? -15.949 7.471 -26.762 1.00 92.50 77 ASP A C 1
ATOM 592 O O . ASP A 1 77 ? -16.495 6.712 -27.563 1.00 92.50 77 ASP A O 1
ATOM 596 N N . HIS A 1 78 ? -14.635 7.723 -26.841 1.00 91.31 78 HIS A N 1
ATOM 597 C CA . HIS A 1 78 ? -13.765 7.188 -27.903 1.00 91.31 78 HIS A CA 1
ATOM 598 C C . HIS A 1 78 ? -13.651 5.653 -27.913 1.00 91.31 78 HIS A C 1
ATOM 600 O O . HIS A 1 78 ? -13.299 5.053 -28.923 1.00 91.31 78 HIS A O 1
ATOM 606 N N . GLN A 1 79 ? -13.914 4.984 -26.789 1.00 90.88 79 GLN A N 1
ATOM 607 C CA . GLN A 1 79 ? -13.897 3.515 -26.691 1.00 90.88 79 GLN A CA 1
ATOM 608 C C . GLN A 1 79 ? -15.283 2.883 -26.895 1.00 90.88 79 GLN A C 1
ATOM 610 O O . GLN A 1 79 ? -15.371 1.669 -27.090 1.00 90.88 79 GLN A O 1
ATOM 615 N N . MET A 1 80 ? -16.341 3.698 -26.867 1.00 90.06 80 MET A N 1
ATOM 616 C CA . MET A 1 80 ? -17.704 3.339 -27.257 1.00 90.06 80 MET A CA 1
ATOM 617 C C . MET A 1 80 ? -17.903 3.471 -28.774 1.00 90.06 80 MET A C 1
ATOM 619 O O . MET A 1 80 ? -18.569 2.632 -29.370 1.00 90.06 80 MET A O 1
ATOM 623 N N . ASN A 1 81 ? -17.272 4.467 -29.404 1.00 86.38 81 ASN A N 1
ATOM 624 C CA . ASN A 1 81 ? -17.375 4.752 -30.842 1.00 86.38 81 ASN A CA 1
ATOM 625 C C . ASN A 1 81 ? -16.484 3.860 -31.738 1.00 86.38 81 ASN A C 1
ATOM 627 O O . ASN A 1 81 ? -16.268 4.185 -32.903 1.00 86.38 81 ASN A O 1
ATOM 631 N N . LYS A 1 82 ? -15.935 2.760 -31.210 1.00 84.94 82 LYS A N 1
ATOM 632 C CA . LYS A 1 82 ? -15.026 1.857 -31.933 1.00 84.94 82 LYS A CA 1
ATOM 633 C C . LYS A 1 82 ? -15.684 0.553 -32.338 1.00 84.94 82 LYS A C 1
ATOM 635 O O . LYS A 1 82 ? -16.464 -0.018 -31.581 1.00 84.94 82 LYS A O 1
ATOM 640 N N . ASP A 1 83 ? -15.231 0.022 -33.468 1.00 72.62 83 ASP A N 1
ATOM 641 C CA . ASP A 1 83 ? -15.527 -1.341 -33.892 1.00 72.62 83 ASP A CA 1
ATOM 642 C C . ASP A 1 83 ? -14.990 -2.361 -32.870 1.00 72.62 83 ASP A C 1
ATOM 644 O O . ASP A 1 83 ? -13.779 -2.546 -32.716 1.00 72.62 83 ASP A O 1
ATOM 648 N N . GLY A 1 84 ? -15.903 -3.021 -32.153 1.00 78.00 84 GLY A N 1
ATOM 649 C CA . GLY A 1 84 ? -15.604 -4.103 -31.209 1.00 78.00 84 GLY A CA 1
ATOM 650 C C . GLY A 1 84 ? -16.472 -4.071 -29.948 1.00 78.00 84 GLY A C 1
ATOM 651 O O . GLY A 1 84 ? -16.933 -3.020 -29.504 1.00 78.00 84 GLY A O 1
ATOM 652 N N . GLU A 1 85 ? -16.696 -5.229 -29.322 1.00 85.56 85 GLU A N 1
ATOM 653 C CA . GLU A 1 85 ? -17.463 -5.296 -28.071 1.00 85.56 85 GLU A CA 1
ATOM 654 C C . GLU A 1 85 ? -16.602 -4.930 -26.853 1.00 85.56 85 GLU A C 1
ATOM 656 O O . GLU A 1 85 ? -16.109 -5.788 -26.118 1.00 85.56 85 GLU A O 1
ATOM 661 N N . THR A 1 86 ? -16.441 -3.629 -26.602 1.00 92.12 86 THR A N 1
ATOM 662 C CA . THR A 1 86 ? -15.836 -3.143 -25.355 1.00 92.12 86 THR A CA 1
ATOM 663 C C . THR A 1 86 ? -16.760 -3.435 -24.165 1.00 92.12 86 THR A C 1
ATOM 665 O O . THR A 1 86 ? -17.876 -2.924 -24.072 1.00 92.12 86 THR A O 1
ATOM 668 N N . TYR A 1 87 ? -16.272 -4.213 -23.201 1.00 93.31 87 TYR A N 1
ATOM 669 C CA . TYR A 1 87 ? -16.879 -4.378 -21.876 1.00 93.31 87 TYR A CA 1
ATOM 670 C C . TYR A 1 87 ? -16.138 -3.532 -20.842 1.00 93.31 87 TYR A C 1
ATOM 672 O O . TYR A 1 87 ? -14.956 -3.231 -21.006 1.00 93.31 87 TYR A O 1
ATOM 680 N N . PHE A 1 88 ? -16.791 -3.199 -19.730 1.00 94.81 88 PHE A N 1
ATOM 681 C CA . PHE A 1 88 ? -16.149 -2.491 -18.628 1.00 94.81 88 PHE A CA 1
ATOM 682 C C . PHE A 1 88 ? -16.625 -2.924 -17.234 1.00 94.81 88 PHE A C 1
ATOM 684 O O . PHE A 1 88 ? -17.641 -3.602 -17.067 1.00 94.81 88 PHE A O 1
ATOM 691 N N . THR A 1 89 ? -15.850 -2.516 -16.230 1.00 94.56 89 THR A N 1
ATOM 692 C CA . THR A 1 89 ? -16.196 -2.500 -14.799 1.00 94.56 89 THR A CA 1
ATOM 693 C C . THR A 1 89 ? -15.882 -1.113 -14.253 1.00 94.56 89 THR A C 1
ATOM 695 O O . THR A 1 89 ? -14.791 -0.610 -14.533 1.00 94.56 89 THR A O 1
ATOM 698 N N . ALA A 1 90 ? -16.758 -0.526 -13.438 1.00 94.56 90 ALA A N 1
ATOM 699 C CA . ALA A 1 90 ? -16.499 0.742 -12.755 1.00 94.56 90 ALA A CA 1
ATOM 700 C C . ALA A 1 90 ? -16.769 0.622 -11.251 1.00 94.56 90 ALA A C 1
ATOM 702 O O . ALA A 1 90 ? -17.835 0.156 -10.841 1.00 94.56 90 ALA A O 1
ATOM 703 N N . CYS A 1 91 ? -15.813 1.055 -10.430 1.00 93.31 91 CYS A N 1
ATOM 704 C CA . CYS A 1 91 ? -15.962 1.078 -8.980 1.00 93.31 91 CYS A CA 1
ATOM 705 C C . CYS A 1 91 ? -15.419 2.349 -8.340 1.00 93.31 91 CYS A C 1
ATOM 707 O O . CYS A 1 91 ? -14.431 2.931 -8.792 1.00 93.31 91 CYS A O 1
ATOM 709 N N . GLU A 1 92 ? -16.041 2.727 -7.231 1.00 92.38 92 GLU A N 1
ATOM 710 C CA . GLU A 1 92 ? -15.626 3.850 -6.410 1.00 92.38 92 GLU A CA 1
ATOM 711 C C . GLU A 1 92 ? -14.834 3.381 -5.184 1.00 92.38 92 GLU A C 1
ATOM 713 O O . GLU A 1 92 ? -15.276 2.500 -4.445 1.00 92.38 92 GLU A O 1
ATOM 718 N N . VAL A 1 93 ? -13.700 4.029 -4.920 1.00 91.56 93 VAL A N 1
ATOM 719 C CA . VAL A 1 93 ? -12.944 3.909 -3.671 1.00 91.56 93 VAL A CA 1
ATOM 720 C C . VAL A 1 93 ? -12.986 5.254 -2.940 1.00 91.56 93 VAL A C 1
ATOM 722 O O . VAL A 1 93 ? -12.361 6.227 -3.368 1.00 91.56 93 VAL A O 1
ATOM 725 N N . SER A 1 94 ? -13.723 5.311 -1.826 1.00 87.50 94 SER A N 1
ATOM 726 C CA . SER A 1 94 ? -13.741 6.457 -0.896 1.00 87.50 94 SER A CA 1
ATOM 727 C C . SER A 1 94 ? -13.060 6.169 0.450 1.00 87.50 94 SER A C 1
ATOM 729 O O . SER A 1 94 ? -12.950 7.068 1.275 1.00 87.50 94 SER A O 1
ATOM 731 N N . GLU A 1 95 ? -12.625 4.926 0.688 1.00 86.19 95 GLU A N 1
ATOM 732 C CA . GLU A 1 95 ? -12.052 4.441 1.951 1.00 86.19 95 GLU A CA 1
ATOM 733 C C . GLU A 1 95 ? -11.034 3.313 1.683 1.00 86.19 95 GLU A C 1
ATOM 735 O O . GLU A 1 95 ? -11.127 2.615 0.677 1.00 86.19 95 GLU A O 1
ATOM 740 N N . ASN A 1 96 ? -10.104 3.045 2.610 1.00 87.06 96 ASN A N 1
ATOM 741 C CA . ASN A 1 96 ? -9.087 1.989 2.435 1.00 87.06 96 ASN A CA 1
ATOM 742 C C . ASN A 1 96 ? -9.580 0.540 2.650 1.00 87.06 96 ASN A C 1
ATOM 744 O O . ASN A 1 96 ? -8.830 -0.398 2.391 1.00 87.06 96 ASN A O 1
ATOM 748 N N . ARG A 1 97 ? -10.804 0.320 3.153 1.00 84.38 97 ARG A N 1
ATOM 749 C CA . ARG A 1 97 ? -11.301 -1.025 3.533 1.00 84.38 97 ARG A CA 1
ATOM 750 C C . ARG A 1 97 ? -12.365 -1.601 2.592 1.00 84.38 97 ARG A C 1
ATOM 752 O O . ARG A 1 97 ? -12.642 -2.801 2.647 1.00 84.38 97 ARG A O 1
ATOM 759 N N . SER A 1 98 ? -12.977 -0.775 1.744 1.00 89.62 98 SER A N 1
ATOM 760 C CA . SER A 1 98 ? -14.064 -1.188 0.853 1.00 89.62 98 SER A CA 1
ATOM 761 C C . SER A 1 98 ? -14.107 -0.358 -0.428 1.00 89.62 98 SER A C 1
ATOM 763 O O . SER A 1 98 ? -13.549 0.736 -0.495 1.00 89.62 98 SER A O 1
ATOM 765 N N . PHE A 1 99 ? -14.787 -0.887 -1.439 1.00 91.88 99 PHE A N 1
ATOM 766 C CA . PHE A 1 99 ? -15.118 -0.188 -2.678 1.00 91.88 99 PHE A CA 1
ATOM 767 C C . PHE A 1 99 ? -16.610 -0.371 -2.984 1.00 91.88 99 PHE A C 1
ATOM 769 O O . PHE A 1 99 ? -17.208 -1.367 -2.572 1.00 91.88 99 PHE A O 1
ATOM 776 N N . ALA A 1 100 ? -17.223 0.569 -3.700 1.00 92.81 100 ALA A N 1
ATOM 777 C CA . ALA A 1 100 ? -18.586 0.442 -4.211 1.00 92.81 100 ALA A CA 1
ATOM 778 C C . ALA A 1 100 ? -18.555 0.028 -5.688 1.00 92.81 100 ALA A C 1
ATOM 780 O O . ALA A 1 100 ? -17.921 0.688 -6.508 1.00 92.81 100 ALA A O 1
ATOM 781 N N . ASP A 1 101 ? -19.228 -1.067 -6.032 1.00 94.06 101 ASP A N 1
ATOM 782 C CA . ASP A 1 101 ? -19.401 -1.516 -7.416 1.00 94.06 101 ASP A CA 1
ATOM 783 C C . ASP A 1 101 ? -20.569 -0.750 -8.052 1.00 94.06 101 ASP A C 1
ATOM 785 O O . ASP A 1 101 ? -21.731 -1.070 -7.806 1.00 94.06 101 ASP A O 1
ATOM 789 N N . ILE A 1 102 ? -20.259 0.298 -8.821 1.00 92.62 102 ILE A N 1
ATOM 790 C CA . ILE A 1 102 ? -21.252 1.234 -9.376 1.00 92.62 102 ILE A CA 1
ATOM 791 C C . ILE A 1 102 ? -22.133 0.516 -10.412 1.00 92.62 102 ILE A C 1
ATOM 793 O O . ILE A 1 102 ? -23.358 0.639 -10.429 1.00 92.62 102 ILE A O 1
ATOM 797 N N . VAL A 1 103 ? -21.515 -0.345 -11.225 1.00 90.94 103 VAL A N 1
ATOM 798 C CA . VAL A 1 103 ? -22.206 -1.175 -12.224 1.00 90.94 103 VAL A CA 1
ATOM 799 C C . VAL A 1 103 ? -23.213 -2.128 -11.554 1.00 90.94 103 VAL A C 1
ATOM 801 O O . VAL A 1 103 ? -24.267 -2.434 -12.121 1.00 90.94 103 VAL A O 1
ATOM 804 N N . ASP A 1 104 ? -22.949 -2.549 -10.314 1.00 90.25 104 ASP A N 1
ATOM 805 C CA . ASP A 1 104 ? -23.852 -3.360 -9.492 1.00 90.25 104 ASP A CA 1
ATOM 806 C C . ASP A 1 104 ? -24.678 -2.562 -8.463 1.00 90.25 104 ASP A C 1
ATOM 808 O O . ASP A 1 104 ? -24.907 -3.038 -7.351 1.00 90.25 104 ASP A O 1
ATOM 812 N N . ASN A 1 105 ? -25.166 -1.376 -8.850 1.00 87.06 105 ASN A N 1
ATOM 813 C CA . ASN A 1 105 ? -26.017 -0.482 -8.041 1.00 87.06 105 ASN A CA 1
ATOM 814 C C . ASN A 1 105 ? -25.315 -0.007 -6.755 1.00 87.06 105 ASN A C 1
ATOM 816 O O . ASN A 1 105 ? -25.857 -0.118 -5.655 1.00 87.06 105 ASN A O 1
ATOM 820 N N . CYS A 1 106 ? -24.072 0.459 -6.895 1.00 87.62 106 CYS A N 1
ATOM 821 C CA . CYS A 1 106 ? -23.210 0.943 -5.811 1.00 87.62 106 CYS A CA 1
ATOM 822 C C . CYS A 1 106 ? -23.053 0.002 -4.596 1.00 87.62 106 CYS A C 1
ATOM 824 O O . CYS A 1 106 ? -22.732 0.455 -3.491 1.00 87.62 106 CYS A O 1
ATOM 826 N N . LYS A 1 107 ? -23.210 -1.321 -4.768 1.00 89.25 107 LYS A N 1
ATOM 827 C CA . LYS A 1 107 ? -22.998 -2.297 -3.684 1.00 89.25 107 LYS A CA 1
ATOM 828 C C . LYS A 1 107 ? -21.579 -2.188 -3.125 1.00 89.25 107 LYS A C 1
ATOM 830 O O . LYS A 1 107 ? -20.602 -2.457 -3.829 1.00 89.25 107 LYS A O 1
ATOM 835 N N . ARG A 1 108 ? -21.467 -1.839 -1.838 1.00 91.19 108 ARG A N 1
ATOM 836 C CA . ARG A 1 108 ? -20.189 -1.828 -1.114 1.00 91.19 108 ARG A CA 1
ATOM 837 C C . ARG A 1 108 ? -19.705 -3.253 -0.841 1.00 91.19 108 ARG A C 1
ATOM 839 O O . ARG A 1 108 ? -20.438 -4.076 -0.299 1.00 91.19 108 ARG A O 1
ATOM 846 N N . LYS A 1 109 ? -18.453 -3.523 -1.204 1.00 89.38 109 LYS A N 1
ATOM 847 C CA . LYS A 1 109 ? -17.753 -4.807 -1.073 1.00 89.38 109 LYS A CA 1
ATOM 848 C C . LYS A 1 109 ? -16.430 -4.569 -0.331 1.00 89.38 109 LYS A C 1
ATOM 850 O O . LYS A 1 109 ? -15.739 -3.584 -0.598 1.00 89.38 109 LYS A O 1
ATOM 855 N N . ARG A 1 110 ? -16.061 -5.443 0.616 1.00 89.31 110 ARG A N 1
ATOM 856 C CA . ARG A 1 110 ? -14.708 -5.426 1.217 1.00 89.31 110 ARG A CA 1
ATOM 857 C C . ARG A 1 110 ? -13.686 -5.851 0.163 1.00 89.31 110 ARG A C 1
ATOM 859 O O . ARG A 1 110 ? -13.967 -6.752 -0.622 1.00 89.31 110 ARG A O 1
ATOM 866 N N . TYR A 1 111 ? -12.501 -5.241 0.163 1.00 86.62 111 TYR A N 1
ATOM 867 C CA . TYR A 1 111 ? -11.458 -5.614 -0.792 1.00 86.62 111 TYR A CA 1
ATOM 868 C C . TYR A 1 111 ? -10.753 -6.920 -0.403 1.00 86.62 111 TYR A C 1
ATOM 870 O O . TYR A 1 111 ? -10.055 -6.987 0.610 1.00 86.62 111 TYR A O 1
ATOM 878 N N . VAL A 1 112 ? -10.896 -7.955 -1.235 1.00 85.75 112 VAL A N 1
ATOM 879 C CA . VAL A 1 112 ? -10.242 -9.256 -1.037 1.00 85.75 112 VAL A CA 1
ATOM 880 C C . VAL A 1 112 ? -8.908 -9.276 -1.786 1.00 85.75 112 VAL A C 1
ATOM 882 O O . VAL A 1 112 ? -8.864 -9.518 -2.990 1.00 85.75 112 VAL A O 1
ATOM 885 N N . SER A 1 113 ? -7.799 -9.020 -1.085 1.00 78.44 113 SER A N 1
ATOM 886 C CA . SER A 1 113 ? -6.476 -8.825 -1.718 1.00 78.44 113 SER A CA 1
ATOM 887 C C . SER A 1 113 ? -5.873 -10.058 -2.418 1.00 78.44 113 SER A C 1
ATOM 889 O O . SER A 1 113 ? -4.862 -9.922 -3.110 1.00 78.44 113 SER A O 1
ATOM 891 N N . SER A 1 114 ? -6.462 -11.244 -2.233 1.00 80.44 114 SER A N 1
ATOM 892 C CA . SER A 1 114 ? -6.101 -12.502 -2.905 1.00 80.44 114 SER A CA 1
ATOM 893 C C . SER A 1 114 ? -6.817 -12.712 -4.248 1.00 80.44 114 SER A C 1
ATOM 895 O O . SER A 1 114 ? -6.417 -13.582 -5.019 1.00 80.44 114 SER A O 1
ATOM 897 N N . LEU A 1 115 ? -7.846 -11.915 -4.566 1.00 81.12 115 LEU A N 1
ATOM 898 C CA . LEU A 1 115 ? -8.607 -12.012 -5.814 1.00 81.12 115 LEU A CA 1
ATOM 899 C C . LEU A 1 115 ? -8.376 -10.777 -6.704 1.00 81.12 115 LEU A C 1
ATOM 901 O O . LEU A 1 115 ? -8.465 -9.649 -6.219 1.00 81.12 115 LEU A O 1
ATOM 905 N N . PRO A 1 116 ? -8.156 -10.934 -8.025 1.00 76.38 116 PRO A N 1
ATOM 906 C CA . PRO A 1 116 ? -8.128 -9.801 -8.948 1.00 76.38 116 PRO A CA 1
ATOM 907 C C . PRO A 1 116 ? -9.428 -8.987 -8.882 1.00 76.38 116 PRO A C 1
ATOM 909 O O . PRO A 1 116 ? -10.513 -9.568 -8.891 1.00 76.38 116 PRO A O 1
ATOM 912 N N . MET A 1 117 ? -9.324 -7.653 -8.864 1.00 79.56 117 MET A N 1
ATOM 913 C CA . MET A 1 117 ? -10.475 -6.739 -8.736 1.00 79.56 117 MET A CA 1
ATOM 914 C C . MET A 1 117 ? -11.584 -7.032 -9.765 1.00 79.56 117 MET A C 1
ATOM 916 O O . MET A 1 117 ? -12.760 -7.089 -9.428 1.00 79.56 117 MET A O 1
ATOM 920 N N . ASP A 1 118 ? -11.190 -7.353 -10.997 1.00 78.19 118 ASP A N 1
ATOM 921 C CA . ASP A 1 118 ? -12.034 -7.728 -12.142 1.00 78.19 118 ASP A CA 1
ATOM 922 C C . ASP A 1 118 ? -12.931 -8.958 -11.914 1.00 78.19 118 ASP A C 1
ATOM 924 O O . ASP A 1 118 ? -13.826 -9.208 -12.718 1.00 78.19 118 ASP A O 1
ATOM 928 N N . LYS A 1 119 ? -12.637 -9.771 -10.886 1.00 84.56 119 LYS A N 1
ATOM 929 C CA . LYS A 1 119 ? -13.462 -10.910 -10.444 1.00 84.56 119 LYS A CA 1
ATOM 930 C C . LYS A 1 119 ? -14.382 -10.553 -9.269 1.00 84.56 119 LYS A C 1
ATOM 932 O O . LYS A 1 119 ? -15.300 -11.308 -8.978 1.00 84.56 119 LYS A O 1
ATOM 937 N N . GLN A 1 120 ? -14.127 -9.435 -8.588 1.00 90.19 120 GLN A N 1
ATOM 938 C CA . GLN A 1 120 ? -14.962 -8.903 -7.504 1.00 90.19 120 GLN A CA 1
ATOM 939 C C . GLN A 1 120 ? -16.012 -7.902 -8.037 1.00 90.19 120 GLN A C 1
ATOM 941 O O . GLN A 1 120 ? -17.017 -7.639 -7.368 1.00 90.19 120 GLN A O 1
ATOM 946 N N . LEU A 1 121 ? -15.790 -7.362 -9.243 1.00 92.12 121 LEU A N 1
ATOM 947 C CA . LEU A 1 121 ? -16.638 -6.384 -9.929 1.00 92.12 121 LEU A CA 1
ATOM 948 C C . LEU A 1 121 ? -17.545 -6.994 -11.002 1.00 92.12 121 LEU A C 1
ATOM 950 O O . LEU A 1 121 ? -17.167 -7.929 -11.707 1.00 92.12 121 LEU A O 1
ATOM 954 N N . LYS A 1 122 ? -18.728 -6.402 -11.170 1.00 93.31 122 LYS A N 1
ATOM 955 C CA . LYS A 1 122 ? -19.681 -6.745 -12.227 1.00 93.31 122 LYS A CA 1
ATOM 956 C C . LYS A 1 122 ? -19.255 -6.156 -13.569 1.00 93.31 122 LYS A C 1
ATOM 958 O O . LYS A 1 122 ? -19.096 -4.946 -13.709 1.00 93.31 122 LYS A O 1
ATOM 963 N N . LYS A 1 123 ? -19.104 -7.024 -14.572 1.00 93.50 123 LYS A N 1
ATOM 964 C CA . LYS A 1 123 ? -18.837 -6.627 -15.961 1.00 93.50 123 LYS A CA 1
ATOM 965 C C . LYS A 1 123 ? -20.137 -6.264 -16.674 1.00 93.50 123 LYS A C 1
ATOM 967 O O . LYS A 1 123 ? -21.165 -6.902 -16.457 1.00 93.50 123 LYS A O 1
ATOM 972 N N . THR A 1 124 ? -20.109 -5.252 -17.531 1.00 93.31 124 THR A N 1
ATOM 973 C CA . THR A 1 124 ? -21.239 -4.841 -18.386 1.00 93.31 124 THR A CA 1
ATOM 974 C C . THR A 1 124 ? -20.693 -4.256 -19.692 1.00 93.31 124 THR A C 1
ATOM 976 O O . THR A 1 124 ? -19.546 -3.810 -19.729 1.00 93.31 124 THR A O 1
ATOM 979 N N . LYS A 1 125 ? -21.456 -4.326 -20.790 1.00 93.31 125 LYS A N 1
ATOM 980 C CA . LYS A 1 125 ? -21.045 -3.758 -22.085 1.00 93.31 125 LYS A CA 1
ATOM 981 C C . LYS A 1 125 ? -20.952 -2.230 -21.978 1.00 93.31 125 LYS A C 1
ATOM 983 O O . LYS A 1 125 ? -21.775 -1.616 -21.301 1.00 93.31 125 LYS A O 1
ATOM 988 N N . LEU A 1 126 ? -19.951 -1.621 -22.612 1.00 94.06 126 LEU A N 1
ATOM 989 C CA . LEU A 1 126 ? -19.828 -0.167 -22.673 1.00 94.06 126 LEU A CA 1
ATOM 990 C C . LEU A 1 126 ? -20.938 0.392 -23.572 1.00 94.06 126 LEU A C 1
ATOM 992 O O . LEU A 1 126 ? -21.072 -0.003 -24.727 1.00 94.06 126 LEU A O 1
ATOM 996 N N . ALA A 1 127 ? -21.757 1.272 -23.005 1.00 91.81 127 ALA A N 1
ATOM 997 C CA . ALA A 1 127 ? -22.881 1.927 -23.661 1.00 91.81 127 ALA A CA 1
ATOM 998 C C . ALA A 1 127 ? -23.181 3.244 -22.934 1.00 91.81 127 ALA A C 1
ATOM 1000 O O . ALA A 1 127 ? -22.931 3.349 -21.729 1.00 91.81 127 ALA A O 1
ATOM 1001 N N . GLN A 1 128 ? -23.750 4.222 -23.642 1.00 91.25 128 GLN A N 1
ATOM 1002 C CA . GLN A 1 128 ? -23.944 5.580 -23.131 1.00 91.25 128 GLN A CA 1
ATOM 1003 C C . GLN A 1 128 ? -24.716 5.611 -21.801 1.00 91.25 128 GLN A C 1
ATOM 1005 O O . GLN A 1 128 ? -24.218 6.165 -20.826 1.00 91.25 128 GLN A O 1
ATOM 1010 N N . SER A 1 129 ? -25.853 4.916 -21.702 1.00 91.25 129 SER A N 1
ATOM 1011 C CA . SER A 1 129 ? -26.661 4.860 -20.472 1.00 91.25 129 SER A CA 1
ATOM 1012 C C . SER A 1 129 ? -25.931 4.225 -19.277 1.00 91.25 129 SER A C 1
ATOM 1014 O O . SER A 1 129 ? -26.131 4.625 -18.129 1.00 91.25 129 SER A O 1
ATOM 1016 N N . ALA A 1 130 ? -25.036 3.262 -19.525 1.00 90.50 130 ALA A N 1
ATOM 1017 C CA . ALA A 1 130 ? -24.190 2.675 -18.487 1.00 90.50 130 ALA A CA 1
ATOM 1018 C C . ALA A 1 130 ? -23.065 3.632 -18.050 1.00 90.50 130 ALA A C 1
ATOM 1020 O O . ALA A 1 130 ? -22.659 3.610 -16.888 1.00 90.50 130 ALA A O 1
ATOM 1021 N N . MET A 1 131 ? -22.583 4.489 -18.955 1.00 92.69 131 MET A N 1
ATOM 1022 C CA . MET A 1 131 ? -21.597 5.529 -18.660 1.00 92.69 131 MET A CA 1
ATOM 1023 C C . MET A 1 131 ? -22.218 6.702 -17.887 1.00 92.69 131 MET A C 1
ATOM 1025 O O . MET A 1 131 ? -21.660 7.150 -16.886 1.00 92.69 131 MET A O 1
ATOM 1029 N N . GLU A 1 132 ? -23.399 7.158 -18.306 1.00 91.00 132 GLU A N 1
ATOM 1030 C CA . GLU A 1 132 ? -24.188 8.196 -17.636 1.00 91.00 132 GLU A CA 1
ATOM 1031 C C . GLU A 1 132 ? -24.494 7.795 -16.191 1.00 91.00 132 GLU A C 1
ATOM 1033 O O . GLU A 1 132 ? -24.178 8.559 -15.279 1.00 91.00 132 GLU A O 1
ATOM 1038 N N . LYS A 1 133 ? -24.964 6.555 -15.971 1.00 90.00 133 LYS A N 1
ATOM 1039 C CA . LYS A 1 133 ? -25.170 5.987 -14.629 1.00 90.00 133 LYS A CA 1
ATOM 1040 C C . LYS A 1 133 ? -23.914 6.068 -13.753 1.00 90.00 133 LYS A C 1
ATOM 1042 O O . LYS A 1 133 ? -23.995 6.429 -12.581 1.00 90.00 133 LYS A O 1
ATOM 1047 N N . VAL A 1 134 ? -22.741 5.748 -14.307 1.00 91.19 134 VAL A N 1
ATOM 1048 C CA . VAL A 1 134 ? -21.472 5.783 -13.558 1.00 91.19 134 VAL A CA 1
ATOM 1049 C C . VAL A 1 134 ? -21.083 7.199 -13.144 1.00 91.19 134 VAL A C 1
ATOM 1051 O O . VAL A 1 134 ? -20.530 7.383 -12.060 1.00 91.19 134 VAL A O 1
ATOM 1054 N N . PHE A 1 135 ? -21.391 8.205 -13.963 1.00 90.25 135 PHE A N 1
ATOM 1055 C CA . PHE A 1 135 ? -21.159 9.600 -13.601 1.00 90.25 135 PHE A CA 1
ATOM 1056 C C . PHE A 1 135 ? -22.234 10.171 -12.662 1.00 90.25 135 PHE A C 1
ATOM 1058 O O . PHE A 1 135 ? -21.890 11.024 -11.848 1.00 90.25 135 PHE A O 1
ATOM 1065 N N . SER A 1 136 ? -23.485 9.697 -12.714 1.00 88.88 136 SER A N 1
ATOM 1066 C CA . SER A 1 136 ? -24.556 10.146 -11.809 1.00 88.88 136 SER A CA 1
ATOM 1067 C C . SER A 1 136 ? -24.502 9.516 -10.414 1.00 88.88 136 SER A C 1
ATOM 1069 O O . SER A 1 136 ? -24.904 10.155 -9.448 1.00 88.88 136 SER A O 1
ATOM 1071 N N . GLU A 1 137 ? -24.020 8.276 -10.282 1.00 88.25 137 GLU A N 1
ATOM 1072 C CA . GLU A 1 137 ? -23.915 7.583 -8.984 1.00 88.25 137 GLU A CA 1
ATOM 1073 C C . GLU A 1 137 ? -22.609 7.888 -8.213 1.00 88.25 137 GLU A C 1
ATOM 1075 O O . GLU A 1 137 ? -22.475 7.512 -7.047 1.00 88.25 137 GLU A O 1
ATOM 1080 N N . ARG A 1 138 ? -21.633 8.572 -8.828 1.00 87.19 138 ARG A N 1
ATOM 1081 C CA . ARG A 1 138 ? -20.345 8.909 -8.193 1.00 87.19 138 ARG A CA 1
ATOM 1082 C C . ARG A 1 138 ? -20.498 9.986 -7.112 1.00 87.19 138 ARG A C 1
ATOM 1084 O O . ARG A 1 138 ? -21.112 11.024 -7.341 1.00 87.19 138 ARG A O 1
ATOM 1091 N N . LYS A 1 139 ? -19.820 9.824 -5.969 1.00 79.94 139 LYS A N 1
ATOM 1092 C CA . LYS A 1 139 ? -19.756 10.847 -4.911 1.00 79.94 139 LYS A CA 1
ATOM 1093 C C . LYS A 1 139 ? -19.004 12.109 -5.358 1.00 79.94 139 LYS A C 1
ATOM 1095 O O . LYS A 1 139 ? -17.768 12.161 -5.358 1.00 79.94 139 LYS A O 1
ATOM 1100 N N . THR A 1 140 ? -19.754 13.173 -5.627 1.00 81.56 140 THR A N 1
ATOM 1101 C CA . THR A 1 140 ? -19.231 14.538 -5.783 1.00 81.56 140 THR A CA 1
ATOM 1102 C C . THR A 1 140 ? -19.639 15.454 -4.630 1.00 81.56 140 THR A C 1
ATOM 1104 O O . THR A 1 140 ? -20.635 15.212 -3.956 1.00 81.56 140 THR A O 1
ATOM 1107 N N . SER A 1 141 ? -18.887 16.532 -4.409 1.00 70.75 141 SER A N 1
ATOM 1108 C CA . SER A 1 141 ? -19.248 17.624 -3.495 1.00 70.75 141 SER A CA 1
ATOM 1109 C C . SER A 1 141 ? -18.638 18.941 -3.976 1.00 70.75 141 SER A C 1
ATOM 1111 O O . SER A 1 141 ? -17.640 18.933 -4.702 1.00 70.75 141 SER A O 1
ATOM 1113 N N . SER A 1 142 ? -19.211 20.066 -3.556 1.00 70.56 142 SER A N 1
ATOM 1114 C CA . SER A 1 142 ? -18.702 21.393 -3.901 1.00 70.56 142 SER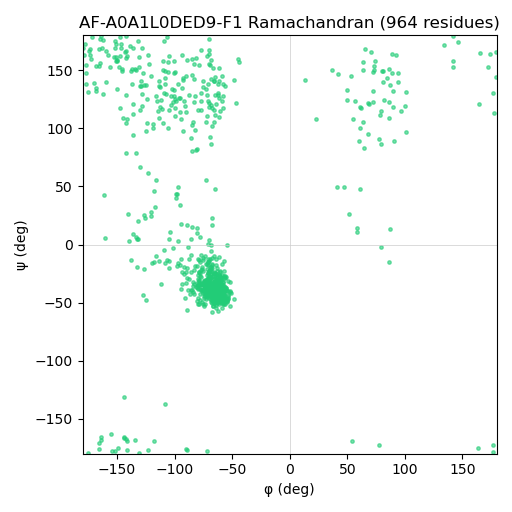 A CA 1
ATOM 1115 C C . SER A 1 142 ? -17.343 21.690 -3.247 1.00 70.56 142 SER A C 1
ATOM 1117 O O . SER A 1 142 ? -16.925 21.061 -2.266 1.00 70.56 142 SER A O 1
ATOM 1119 N N . THR A 1 143 ? -16.637 22.649 -3.837 1.00 69.50 143 THR A N 1
ATOM 1120 C CA . THR A 1 143 ? -15.352 23.222 -3.416 1.00 69.50 143 THR A CA 1
ATOM 1121 C C . THR A 1 143 ? -15.288 24.675 -3.881 1.00 69.50 143 THR A C 1
ATOM 1123 O O . THR A 1 143 ? -15.920 25.025 -4.876 1.00 69.50 143 THR A O 1
ATOM 1126 N N . VAL A 1 144 ? -14.448 25.494 -3.242 1.00 64.88 144 VAL A N 1
ATOM 1127 C CA . VAL A 1 144 ? -14.235 26.912 -3.600 1.00 64.88 144 VAL A CA 1
ATOM 1128 C C . VAL A 1 144 ? -13.917 27.114 -5.095 1.00 64.88 144 VAL A C 1
ATOM 1130 O O . VAL A 1 144 ? -14.312 28.117 -5.676 1.00 64.88 144 VAL A O 1
ATOM 1133 N N . SER A 1 145 ? -13.243 26.154 -5.742 1.00 63.44 145 SER A N 1
ATOM 1134 C CA . SER A 1 145 ? -12.848 26.238 -7.160 1.00 63.44 145 SER A CA 1
ATOM 1135 C C . SER A 1 145 ? -13.728 25.439 -8.138 1.00 63.44 145 SER A C 1
ATOM 1137 O O . SER A 1 145 ? -13.448 25.458 -9.334 1.00 63.44 145 SER A O 1
ATOM 1139 N N . ASN A 1 146 ? -14.734 24.685 -7.672 1.00 72.50 146 ASN A N 1
ATOM 1140 C CA . ASN A 1 146 ? -15.621 23.883 -8.531 1.00 72.50 146 ASN A CA 1
ATOM 1141 C C . ASN A 1 146 ? -16.857 23.361 -7.773 1.00 72.50 146 ASN A C 1
ATOM 1143 O O . ASN A 1 146 ? -16.718 22.741 -6.716 1.00 72.50 146 ASN A O 1
ATOM 1147 N N . ALA A 1 147 ? -18.043 23.471 -8.375 1.00 68.38 147 ALA A N 1
ATOM 1148 C CA . ALA A 1 147 ? -19.290 22.936 -7.821 1.00 68.38 147 ALA A CA 1
ATOM 1149 C C . ALA A 1 147 ? -19.343 21.392 -7.763 1.00 68.38 147 ALA A C 1
ATOM 1151 O O . ALA A 1 147 ? -20.024 20.831 -6.907 1.00 68.38 147 ALA A O 1
ATOM 1152 N N . THR A 1 148 ? -18.620 20.691 -8.644 1.00 72.38 148 THR A N 1
ATOM 1153 C CA . THR A 1 148 ? -18.682 19.222 -8.796 1.00 72.38 148 THR A CA 1
ATOM 1154 C C . THR A 1 148 ? -17.312 18.558 -8.614 1.00 72.38 148 THR A C 1
ATOM 1156 O O . THR A 1 148 ? -16.764 17.929 -9.522 1.00 72.38 148 THR A O 1
ATOM 1159 N N . SER A 1 149 ? -16.700 18.698 -7.433 1.00 78.25 149 SER A N 1
ATOM 1160 C CA . SER A 1 149 ? -15.444 17.996 -7.135 1.00 78.25 149 SER A CA 1
ATOM 1161 C C . SER A 1 149 ? -15.670 16.513 -6.854 1.00 78.25 149 SER A C 1
ATOM 1163 O O . SER A 1 149 ? -16.547 16.141 -6.075 1.00 78.25 149 SER A O 1
ATOM 1165 N N . SER A 1 150 ? -14.828 15.658 -7.437 1.00 80.38 150 SER A N 1
ATOM 1166 C CA . SER A 1 150 ? -14.792 14.228 -7.130 1.00 80.38 150 SER A CA 1
ATOM 1167 C C . SER A 1 150 ? -14.165 13.990 -5.756 1.00 80.38 150 SER A C 1
ATOM 1169 O O . SER A 1 150 ? -12.942 14.053 -5.593 1.00 80.38 150 SER A O 1
ATOM 1171 N N . ARG A 1 151 ? -15.004 13.658 -4.766 1.00 75.81 151 ARG A N 1
ATOM 1172 C CA . ARG A 1 151 ? -14.567 13.295 -3.406 1.00 75.81 151 ARG A CA 1
ATOM 1173 C C . ARG A 1 151 ? -14.301 11.789 -3.258 1.00 75.81 151 ARG A C 1
ATOM 1175 O O . ARG A 1 151 ? -14.193 11.285 -2.147 1.00 75.81 151 ARG A O 1
ATOM 1182 N N . SER A 1 152 ? -14.159 11.082 -4.377 1.00 86.69 152 SER A N 1
ATOM 1183 C CA . SER A 1 152 ? -13.866 9.654 -4.449 1.00 86.69 152 SER A CA 1
ATOM 1184 C C . SER A 1 152 ? -12.986 9.300 -5.654 1.00 86.69 152 SER A C 1
ATOM 1186 O O . SER A 1 152 ? -13.022 9.969 -6.696 1.00 86.69 152 SER A O 1
ATOM 1188 N N . CYS A 1 153 ? -12.166 8.256 -5.512 1.00 91.12 153 CYS A N 1
ATOM 1189 C CA . CYS A 1 153 ? -11.358 7.733 -6.608 1.00 91.12 153 CYS A CA 1
ATOM 1190 C C . CYS A 1 153 ? -12.215 6.779 -7.446 1.00 91.12 153 CYS A C 1
ATOM 1192 O O . CYS A 1 153 ? -12.765 5.813 -6.916 1.00 91.12 153 CYS A O 1
ATOM 1194 N N . LEU A 1 154 ? -12.342 7.060 -8.743 1.00 92.88 154 LEU A N 1
ATOM 1195 C CA . LEU A 1 154 ? -13.101 6.233 -9.679 1.00 92.88 154 LEU A CA 1
ATOM 1196 C C . LEU A 1 154 ? -12.130 5.382 -10.495 1.00 92.88 154 LEU A C 1
ATOM 1198 O O . LEU A 1 154 ? -11.254 5.908 -11.179 1.00 92.88 154 LEU A O 1
ATOM 1202 N N . ILE A 1 155 ? -12.305 4.065 -10.433 1.00 93.25 155 ILE A N 1
ATOM 1203 C CA . ILE A 1 155 ? -11.506 3.096 -11.180 1.00 93.25 155 ILE A CA 1
ATOM 1204 C C . ILE A 1 155 ? -12.409 2.459 -12.232 1.00 93.25 155 ILE A C 1
ATOM 1206 O O . ILE A 1 155 ? -13.372 1.769 -11.895 1.00 93.25 155 ILE A O 1
ATOM 1210 N N . VAL A 1 156 ? -12.083 2.673 -13.506 1.00 94.31 156 VAL A N 1
ATOM 1211 C CA . VAL A 1 156 ? -12.773 2.072 -14.653 1.00 94.31 156 VAL A CA 1
ATOM 1212 C C . VAL A 1 156 ? -11.796 1.161 -15.382 1.00 94.31 156 VAL A C 1
ATOM 1214 O O . VAL A 1 156 ? -10.734 1.608 -15.798 1.00 94.31 156 VAL A O 1
ATOM 1217 N N . THR A 1 157 ? -12.128 -0.118 -15.551 1.00 93.44 157 THR A N 1
ATOM 1218 C CA . THR A 1 157 ? -11.334 -1.031 -16.391 1.00 93.44 157 THR A CA 1
ATOM 1219 C C . THR A 1 157 ? -12.126 -1.423 -17.625 1.00 93.44 157 THR A C 1
ATOM 1221 O O . THR A 1 157 ? -13.230 -1.946 -17.499 1.00 93.44 157 THR A O 1
ATOM 1224 N N . LEU A 1 158 ? -11.542 -1.175 -18.795 1.00 93.75 158 LEU A N 1
ATOM 1225 C CA . LEU A 1 158 ? -12.034 -1.578 -20.108 1.00 93.75 158 LEU A CA 1
ATOM 1226 C C . LEU A 1 158 ? -11.420 -2.923 -20.515 1.00 93.75 158 LEU A C 1
ATOM 1228 O O . LEU A 1 158 ? -10.230 -3.163 -20.284 1.00 93.75 158 LEU A O 1
ATOM 1232 N N . TYR A 1 159 ? -12.218 -3.768 -21.162 1.00 92.06 159 TYR A N 1
ATOM 1233 C CA . TYR A 1 159 ? -11.842 -5.068 -21.715 1.00 92.06 159 TYR A CA 1
ATOM 1234 C C . TYR A 1 159 ? -12.300 -5.117 -23.179 1.00 92.06 159 TYR A C 1
ATOM 1236 O O . TYR A 1 159 ? -13.494 -5.008 -23.445 1.00 92.06 159 TYR A O 1
ATOM 1244 N N . ASN A 1 160 ? -11.366 -5.279 -24.115 1.00 88.88 160 ASN A N 1
ATOM 1245 C CA . ASN A 1 160 ? -11.635 -5.335 -25.557 1.00 88.88 160 ASN A CA 1
ATOM 1246 C C . ASN A 1 160 ? -10.599 -6.281 -26.195 1.00 88.88 160 ASN A C 1
ATOM 1248 O O . ASN A 1 160 ? -9.400 -6.057 -26.040 1.00 88.88 160 ASN A O 1
ATOM 1252 N N . ASP A 1 161 ? -11.041 -7.388 -26.798 1.00 70.19 161 ASP A N 1
ATOM 1253 C CA . ASP A 1 161 ? -10.246 -8.344 -27.593 1.00 70.19 161 ASP A CA 1
ATOM 1254 C C . ASP A 1 161 ? -8.841 -8.693 -27.058 1.00 70.19 161 ASP A C 1
ATOM 1256 O O . ASP A 1 161 ? -7.840 -8.708 -27.777 1.00 70.19 161 ASP A O 1
ATOM 1260 N N . LYS A 1 162 ? -8.784 -9.049 -25.763 1.00 78.75 162 LYS A N 1
ATOM 1261 C CA . LYS A 1 162 ? -7.586 -9.404 -24.956 1.00 78.75 162 LYS A CA 1
ATOM 1262 C C . LYS A 1 162 ? -6.754 -8.213 -24.446 1.00 78.75 162 LYS A C 1
ATOM 1264 O O . LYS A 1 162 ? -5.803 -8.422 -23.690 1.00 78.75 162 LYS A O 1
ATOM 1269 N N . LYS A 1 163 ? -7.117 -6.971 -24.774 1.00 88.06 163 LYS A N 1
ATOM 1270 C CA . LYS A 1 163 ? -6.568 -5.749 -24.164 1.00 88.06 163 LYS A CA 1
ATOM 1271 C C . LYS A 1 163 ? -7.320 -5.401 -22.877 1.00 88.06 163 LYS A C 1
ATOM 1273 O O . LYS A 1 163 ? -8.527 -5.618 -22.767 1.00 88.06 163 LYS A O 1
ATOM 1278 N N . THR A 1 164 ? -6.600 -4.846 -21.903 1.00 90.00 164 THR A N 1
ATOM 1279 C CA . THR A 1 164 ? -7.146 -4.414 -20.605 1.00 90.00 164 THR A CA 1
ATOM 1280 C C . THR A 1 164 ? -6.580 -3.052 -20.219 1.00 90.00 164 THR A C 1
ATOM 1282 O O . THR A 1 164 ? -5.384 -2.948 -19.933 1.00 90.00 164 THR A O 1
ATOM 1285 N N . VAL A 1 165 ? -7.417 -2.019 -20.197 1.00 91.88 165 VAL A N 1
ATOM 1286 C CA . VAL A 1 165 ? -7.014 -0.643 -19.863 1.00 91.88 165 VAL A CA 1
ATOM 1287 C C . VAL A 1 165 ? -7.691 -0.241 -18.563 1.00 91.88 165 VAL A C 1
ATOM 1289 O O . VAL A 1 165 ? -8.914 -0.138 -18.523 1.00 91.88 165 VAL A O 1
ATOM 1292 N N . THR A 1 166 ? -6.914 -0.012 -17.506 1.00 92.06 166 THR A N 1
ATOM 1293 C CA . THR A 1 166 ? -7.433 0.491 -16.226 1.00 92.06 166 THR A CA 1
ATOM 1294 C C . THR A 1 166 ? -7.173 1.990 -16.131 1.00 92.06 166 THR A C 1
ATOM 1296 O O . THR A 1 166 ? -6.028 2.433 -16.123 1.00 92.06 166 THR A O 1
ATOM 1299 N N . ILE A 1 167 ? -8.239 2.777 -16.050 1.00 94.44 167 ILE A N 1
ATOM 1300 C CA . ILE A 1 167 ? -8.211 4.225 -15.870 1.00 94.44 167 ILE A CA 1
ATOM 1301 C C . ILE A 1 167 ? -8.555 4.519 -14.410 1.00 94.44 167 ILE A C 1
ATOM 1303 O O . ILE A 1 167 ? -9.555 4.023 -13.889 1.00 94.44 167 ILE A O 1
ATOM 1307 N N . VAL A 1 168 ? -7.715 5.307 -13.748 1.00 93.69 168 VAL A N 1
ATOM 1308 C CA . VAL A 1 168 ? -7.861 5.695 -12.343 1.00 93.69 168 VAL A CA 1
ATOM 1309 C C . VAL A 1 168 ? -8.007 7.211 -12.295 1.00 93.69 168 VAL A C 1
ATOM 1311 O O . VAL A 1 168 ? -7.017 7.934 -12.407 1.00 93.69 168 VAL A O 1
ATOM 1314 N N . ASP A 1 169 ? -9.240 7.698 -12.162 1.00 93.56 169 ASP A N 1
ATOM 1315 C CA . ASP A 1 169 ? -9.521 9.121 -11.969 1.00 93.56 169 ASP A CA 1
ATOM 1316 C C . ASP A 1 169 ? -9.411 9.457 -10.479 1.00 93.56 169 ASP A C 1
ATOM 1318 O O . ASP A 1 169 ? -10.272 9.100 -9.662 1.00 93.56 169 ASP A O 1
ATOM 1322 N N . MET A 1 170 ? -8.294 10.089 -10.118 1.00 90.69 170 MET A N 1
ATOM 1323 C CA . MET A 1 170 ? -7.980 10.431 -8.737 1.00 90.69 170 MET A CA 1
ATOM 1324 C C . MET A 1 170 ? -8.865 11.568 -8.223 1.00 90.69 170 MET A C 1
ATOM 1326 O O . MET A 1 170 ? -9.472 12.343 -8.959 1.00 90.69 170 MET A O 1
ATOM 1330 N N . MET A 1 171 ? -8.910 11.681 -6.905 1.00 87.25 171 MET A N 1
ATOM 1331 C CA . MET A 1 171 ? -9.648 12.728 -6.208 1.00 87.25 171 MET A CA 1
ATOM 1332 C C . MET A 1 171 ? -8.988 14.101 -6.394 1.00 87.25 171 MET A C 1
ATOM 1334 O O . MET A 1 171 ? -7.823 14.209 -6.786 1.00 87.25 171 MET A O 1
ATOM 1338 N N . GLY A 1 172 ? -9.728 15.168 -6.095 1.00 79.69 172 GLY A N 1
ATOM 1339 C CA . GLY A 1 172 ? -9.135 16.491 -5.914 1.00 79.69 172 GLY A CA 1
ATOM 1340 C C . GLY A 1 172 ? -8.135 16.501 -4.755 1.00 79.69 172 GLY A C 1
ATOM 1341 O O . GLY A 1 172 ? -8.475 16.090 -3.647 1.00 79.69 172 GLY A O 1
ATOM 1342 N N . ASN A 1 173 ? -6.900 16.949 -5.009 1.00 73.12 173 ASN A N 1
ATOM 1343 C CA . ASN A 1 173 ? -5.877 17.124 -3.972 1.00 73.12 173 ASN A CA 1
ATOM 1344 C C . ASN A 1 173 ? -5.810 18.582 -3.484 1.00 73.12 173 ASN A C 1
ATOM 1346 O O . ASN A 1 173 ? -4.747 19.205 -3.455 1.00 73.12 173 ASN A O 1
ATOM 1350 N N . GLU A 1 174 ? -6.964 19.151 -3.147 1.00 72.94 174 GLU A N 1
ATOM 1351 C CA . GLU A 1 174 ? -7.037 20.416 -2.420 1.00 72.94 174 GLU A CA 1
ATOM 1352 C C . GLU A 1 174 ? -6.393 20.308 -1.020 1.00 72.94 174 GLU A C 1
ATOM 1354 O O . GLU A 1 174 ? -6.565 19.311 -0.305 1.00 72.94 174 GLU A O 1
ATOM 1359 N N . LYS A 1 175 ? -5.642 21.349 -0.634 1.00 63.69 175 LYS A N 1
ATOM 1360 C CA . LYS A 1 175 ? -5.144 21.538 0.737 1.00 63.69 175 LYS A CA 1
ATOM 1361 C C . LYS A 1 175 ? -6.294 21.879 1.695 1.00 63.69 175 LYS A C 1
ATOM 1363 O O . LYS A 1 175 ? -7.403 22.193 1.271 1.00 63.69 175 LYS A O 1
ATOM 1368 N N . TYR A 1 176 ? -6.011 21.821 2.996 1.00 53.62 176 TYR A N 1
ATOM 1369 C CA . TYR A 1 176 ? -6.900 22.348 4.029 1.00 53.62 176 TYR A CA 1
ATOM 1370 C C . TYR A 1 176 ? -7.000 23.875 3.905 1.00 53.62 176 TYR A C 1
ATOM 1372 O O . TYR A 1 176 ? -6.003 24.570 4.088 1.00 53.62 176 TYR A O 1
ATOM 1380 N N . ASP A 1 177 ? -8.195 24.372 3.592 1.00 55.16 177 ASP A N 1
ATOM 1381 C CA . ASP A 1 177 ? -8.558 25.786 3.684 1.00 55.16 177 ASP A CA 1
ATOM 1382 C C . ASP A 1 177 ? -9.169 26.035 5.070 1.00 55.16 177 ASP A C 1
ATOM 1384 O O . ASP A 1 177 ? -10.131 25.371 5.461 1.00 55.16 177 ASP A O 1
ATOM 1388 N N . ALA A 1 178 ? -8.604 26.978 5.825 1.00 44.66 178 ALA A N 1
ATOM 1389 C CA . ALA A 1 178 ? -9.061 27.288 7.176 1.00 44.66 178 ALA A CA 1
ATOM 1390 C C . ALA A 1 178 ? -10.456 27.933 7.218 1.00 44.66 178 ALA A C 1
ATOM 1392 O O . ALA A 1 178 ? -11.122 27.841 8.246 1.00 44.66 178 ALA A O 1
ATOM 1393 N N . ALA A 1 179 ? -10.919 28.531 6.114 1.00 50.78 179 ALA A N 1
ATOM 1394 C CA . ALA A 1 179 ? -12.253 29.118 6.016 1.00 50.78 179 ALA A CA 1
ATOM 1395 C C . ALA A 1 179 ? -13.357 28.089 5.697 1.00 50.78 179 ALA A C 1
ATOM 1397 O O . ALA A 1 179 ? -14.531 28.370 5.918 1.00 50.78 179 ALA A O 1
ATOM 1398 N N . ASN A 1 180 ? -13.008 26.904 5.178 1.00 53.59 180 ASN A N 1
ATOM 1399 C CA . ASN A 1 180 ? -13.969 25.887 4.741 1.00 53.59 180 ASN A CA 1
ATOM 1400 C C . ASN A 1 180 ? -13.475 24.475 5.080 1.00 53.59 180 ASN A C 1
ATOM 1402 O O . ASN A 1 180 ? -12.637 23.926 4.364 1.00 53.59 180 ASN A O 1
ATOM 1406 N N . SER A 1 181 ? -14.061 23.854 6.113 1.00 48.72 181 SER A N 1
ATOM 1407 C CA . SER A 1 181 ? -13.689 22.566 6.743 1.00 48.72 181 SER A CA 1
ATOM 1408 C C . SER A 1 181 ? -13.836 21.310 5.855 1.00 48.72 181 SER A C 1
ATOM 1410 O O . SER A 1 181 ? -14.415 20.303 6.254 1.00 48.72 181 SER A O 1
ATOM 1412 N N . THR A 1 182 ? -13.333 21.350 4.621 1.00 53.16 182 THR A N 1
ATOM 1413 C CA . THR A 1 182 ? -13.594 20.372 3.553 1.00 53.16 182 THR A CA 1
ATOM 1414 C C . THR A 1 182 ? -12.314 19.793 2.940 1.00 53.16 182 THR A C 1
ATOM 1416 O O . THR A 1 182 ? -12.311 19.338 1.790 1.00 53.16 182 THR A O 1
ATOM 1419 N N . SER A 1 183 ? -11.215 19.785 3.705 1.00 60.03 183 SER A N 1
ATOM 1420 C CA . SER A 1 183 ? -9.960 19.155 3.286 1.00 60.03 183 SER A CA 1
ATOM 1421 C C . SER A 1 183 ? -10.178 17.677 2.985 1.00 60.03 183 SER A C 1
ATOM 1423 O O . SER A 1 183 ? -10.681 16.926 3.826 1.00 60.03 183 SER A O 1
ATOM 1425 N N . ASN A 1 184 ? -9.762 17.232 1.808 1.00 71.06 184 ASN A N 1
ATOM 1426 C CA . ASN A 1 184 ? -9.963 15.851 1.411 1.00 71.06 184 ASN A CA 1
ATOM 1427 C C . ASN A 1 184 ? -8.828 14.970 1.963 1.00 71.06 184 ASN A C 1
ATOM 1429 O O . ASN A 1 184 ? -7.853 14.675 1.269 1.00 71.06 184 ASN A O 1
ATOM 1433 N N . VAL A 1 185 ? -8.920 14.598 3.245 1.00 77.69 185 VAL A N 1
ATOM 1434 C CA . VAL A 1 185 ? -7.876 13.838 3.966 1.00 77.69 185 VAL A CA 1
ATOM 1435 C C . VAL A 1 185 ? -7.556 12.520 3.254 1.00 77.69 185 VAL A C 1
ATOM 1437 O O . VAL A 1 185 ? -6.387 12.160 3.113 1.00 77.69 185 VAL A O 1
ATOM 1440 N N . PHE A 1 186 ? -8.575 11.833 2.724 1.00 83.00 186 PHE A N 1
ATOM 1441 C CA . PHE A 1 186 ? -8.376 10.598 1.966 1.00 83.00 186 PHE A CA 1
ATOM 1442 C C . PHE A 1 186 ? -7.640 10.847 0.639 1.00 83.00 186 PHE A C 1
ATOM 1444 O O . PHE A 1 186 ? -6.707 10.112 0.323 1.00 83.00 186 PHE A O 1
ATOM 1451 N N . ALA A 1 187 ? -7.965 11.914 -0.102 1.00 79.75 187 ALA A N 1
ATOM 1452 C CA . ALA A 1 187 ? -7.236 12.275 -1.322 1.00 79.75 187 ALA A CA 1
ATOM 1453 C C . ALA A 1 187 ? -5.759 12.593 -1.048 1.00 79.75 187 ALA A C 1
ATOM 1455 O O . ALA A 1 187 ? -4.883 12.036 -1.708 1.00 79.75 187 ALA A O 1
ATOM 1456 N N . ASN A 1 188 ? -5.488 13.412 -0.028 1.00 80.44 188 ASN A N 1
ATOM 1457 C CA . ASN A 1 188 ? -4.127 13.767 0.375 1.00 80.44 188 ASN A CA 1
ATOM 1458 C C . ASN A 1 188 ? -3.331 12.532 0.844 1.00 80.44 188 ASN A C 1
ATOM 1460 O O . ASN A 1 188 ? -2.165 12.378 0.481 1.00 80.44 188 ASN A O 1
ATOM 1464 N N . SER A 1 189 ? -3.967 11.596 1.561 1.00 85.38 189 SER A N 1
ATOM 1465 C CA . SER A 1 189 ? -3.374 10.295 1.905 1.00 85.38 189 SER A CA 1
ATOM 1466 C C . SER A 1 189 ? -3.074 9.440 0.666 1.00 85.38 189 SER A C 1
ATOM 1468 O O . SER A 1 189 ? -1.990 8.862 0.580 1.00 85.38 189 SER A O 1
ATOM 1470 N N . ASN A 1 190 ? -3.984 9.388 -0.315 1.00 86.00 190 ASN A N 1
ATOM 1471 C CA . ASN A 1 190 ? -3.787 8.660 -1.573 1.00 86.00 190 ASN A CA 1
ATOM 1472 C C . ASN A 1 190 ? -2.594 9.215 -2.369 1.00 86.00 190 ASN A C 1
ATOM 1474 O O . ASN A 1 190 ? -1.727 8.447 -2.778 1.00 86.00 190 ASN A O 1
ATOM 1478 N N . VAL A 1 191 ? -2.513 10.537 -2.562 1.00 81.12 191 VAL A N 1
ATOM 1479 C CA . VAL A 1 191 ? -1.400 11.163 -3.298 1.00 81.12 191 VAL A CA 1
ATOM 1480 C C . VAL A 1 191 ? -0.081 10.989 -2.549 1.00 81.12 191 VAL A C 1
ATOM 1482 O O . VAL A 1 191 ? 0.887 10.550 -3.159 1.00 81.12 191 VAL A O 1
ATOM 1485 N N . SER A 1 192 ? -0.050 11.226 -1.233 1.00 81.75 192 SER A N 1
ATOM 1486 C CA . SER A 1 192 ? 1.146 11.001 -0.407 1.00 81.75 192 SER A CA 1
ATOM 1487 C C . SER A 1 192 ? 1.652 9.553 -0.501 1.00 81.75 192 SER A C 1
ATOM 1489 O O . SER A 1 192 ? 2.837 9.330 -0.740 1.00 81.75 192 SER A O 1
ATOM 1491 N N . SER A 1 193 ? 0.750 8.566 -0.435 1.00 85.12 193 SER A N 1
ATOM 1492 C CA . SER A 1 193 ? 1.091 7.137 -0.557 1.00 85.12 193 SER A CA 1
ATOM 1493 C C . SER A 1 193 ? 1.694 6.786 -1.925 1.00 85.12 193 SER A C 1
ATOM 1495 O O . SER A 1 193 ? 2.673 6.042 -1.999 1.00 85.12 193 SER A O 1
ATOM 1497 N N . ILE A 1 194 ? 1.144 7.340 -3.012 1.00 82.81 194 ILE A N 1
ATOM 1498 C CA . ILE A 1 194 ? 1.664 7.155 -4.377 1.00 82.81 194 ILE A CA 1
ATOM 1499 C C . ILE A 1 194 ? 3.039 7.821 -4.520 1.00 82.81 194 ILE A C 1
ATOM 1501 O O . ILE A 1 194 ? 3.984 7.180 -4.978 1.00 82.81 194 ILE A O 1
ATOM 1505 N N . THR A 1 195 ? 3.172 9.077 -4.087 1.00 80.62 195 THR A N 1
ATOM 1506 C CA . THR A 1 195 ? 4.429 9.839 -4.112 1.00 80.62 195 THR A CA 1
ATOM 1507 C C . THR A 1 195 ? 5.526 9.145 -3.297 1.00 80.62 195 THR A C 1
ATOM 1509 O O . THR A 1 195 ? 6.656 9.036 -3.770 1.00 80.62 195 THR A O 1
ATOM 1512 N N . GLN A 1 196 ? 5.205 8.598 -2.120 1.00 80.88 196 GLN A N 1
ATOM 1513 C CA . GLN A 1 196 ? 6.152 7.846 -1.295 1.00 80.88 196 GLN A CA 1
ATOM 1514 C C . GLN A 1 196 ? 6.573 6.525 -1.952 1.00 80.88 196 GLN A C 1
ATOM 1516 O O . GLN A 1 196 ? 7.761 6.204 -1.952 1.00 80.88 196 GLN A O 1
ATOM 1521 N N . LEU A 1 197 ? 5.648 5.760 -2.545 1.00 78.12 197 LEU A N 1
ATOM 1522 C CA . LEU A 1 197 ? 5.988 4.499 -3.218 1.00 78.12 197 LEU A CA 1
ATOM 1523 C C . LEU A 1 197 ? 6.880 4.743 -4.445 1.00 78.12 197 LEU A C 1
ATOM 1525 O O . LEU A 1 197 ? 7.826 3.988 -4.678 1.00 78.12 197 LEU A O 1
ATOM 1529 N N . LEU A 1 198 ? 6.642 5.841 -5.172 1.00 76.56 198 LEU A N 1
ATOM 1530 C CA . LEU A 1 198 ? 7.533 6.313 -6.231 1.00 76.56 198 LEU A CA 1
ATOM 1531 C C . LEU A 1 198 ? 8.921 6.671 -5.665 1.00 76.56 198 LEU A C 1
ATOM 1533 O O . LEU A 1 198 ? 9.904 6.045 -6.058 1.00 76.56 198 LEU A O 1
ATOM 1537 N N . LEU A 1 199 ? 9.025 7.583 -4.691 1.00 75.19 199 LEU A N 1
ATOM 1538 C CA . LEU A 1 199 ? 10.312 7.960 -4.074 1.00 75.19 199 LEU A CA 1
ATOM 1539 C C . LEU A 1 199 ? 11.121 6.751 -3.573 1.00 75.19 199 LEU A C 1
ATOM 1541 O O . LEU A 1 199 ? 12.331 6.687 -3.777 1.00 75.19 199 LEU A O 1
ATOM 1545 N N . THR A 1 200 ? 10.451 5.770 -2.965 1.00 69.31 200 THR A N 1
ATOM 1546 C CA . THR A 1 200 ? 11.090 4.583 -2.367 1.00 69.31 200 THR A CA 1
ATOM 1547 C C . THR A 1 200 ? 11.558 3.557 -3.416 1.00 69.31 200 THR A C 1
ATOM 1549 O O . THR A 1 200 ? 12.319 2.648 -3.094 1.00 69.31 200 THR A O 1
ATOM 1552 N N . ARG A 1 201 ? 11.128 3.674 -4.684 1.00 65.81 201 ARG A N 1
ATOM 1553 C CA . ARG A 1 201 ? 11.445 2.759 -5.808 1.00 65.81 201 ARG A CA 1
ATOM 1554 C C . ARG A 1 201 ? 11.038 1.282 -5.601 1.00 65.81 201 ARG A C 1
ATOM 1556 O O . ARG A 1 201 ? 11.380 0.428 -6.422 1.00 65.81 201 ARG A O 1
ATOM 1563 N N . THR A 1 202 ? 10.261 0.951 -4.565 1.00 58.84 202 THR A N 1
ATOM 1564 C CA . THR A 1 202 ? 9.884 -0.429 -4.204 1.00 58.84 202 THR A CA 1
ATOM 1565 C C . THR A 1 202 ? 8.540 -0.872 -4.795 1.00 58.84 202 THR A C 1
ATOM 1567 O O . THR A 1 202 ? 7.466 -0.525 -4.317 1.00 58.84 202 THR A O 1
ATOM 1570 N N . THR A 1 203 ? 8.585 -1.759 -5.793 1.00 55.75 203 THR A N 1
ATOM 1571 C CA . THR A 1 203 ? 7.388 -2.353 -6.435 1.00 55.75 203 THR A CA 1
ATOM 1572 C C . THR A 1 203 ? 6.720 -3.489 -5.662 1.00 55.75 203 THR A C 1
ATOM 1574 O O . THR A 1 203 ? 5.626 -3.909 -6.027 1.00 55.75 203 THR A O 1
ATOM 1577 N N . ARG A 1 204 ? 7.387 -4.047 -4.643 1.00 54.31 204 ARG A N 1
ATOM 1578 C CA . ARG A 1 204 ? 6.967 -5.297 -3.975 1.00 54.31 204 ARG A CA 1
ATOM 1579 C C . ARG A 1 204 ? 6.334 -5.098 -2.596 1.00 54.31 204 ARG A C 1
ATOM 1581 O O . ARG A 1 204 ? 5.712 -6.019 -2.077 1.00 54.31 204 ARG A O 1
ATOM 1588 N N . THR A 1 205 ? 6.473 -3.915 -2.006 1.00 55.88 205 THR A N 1
ATOM 1589 C CA . THR A 1 205 ? 5.862 -3.560 -0.720 1.00 55.88 205 THR A CA 1
ATOM 1590 C C . THR A 1 205 ? 4.392 -3.201 -0.914 1.00 55.88 205 THR A C 1
ATOM 1592 O O . THR A 1 205 ? 4.085 -2.199 -1.559 1.00 55.88 205 THR A O 1
ATOM 1595 N N . ARG A 1 206 ? 3.479 -3.994 -0.338 1.00 66.38 206 ARG A N 1
ATOM 1596 C CA . ARG A 1 206 ? 2.064 -3.609 -0.214 1.00 66.38 206 ARG A CA 1
ATOM 1597 C C . ARG A 1 206 ? 1.963 -2.352 0.648 1.00 66.38 206 ARG A C 1
ATOM 1599 O O . ARG A 1 206 ? 2.513 -2.309 1.743 1.00 66.38 206 ARG A O 1
ATOM 1606 N N . SER A 1 207 ? 1.238 -1.353 0.164 1.00 77.19 207 SER A N 1
ATOM 1607 C CA . SER A 1 207 ? 0.900 -0.165 0.947 1.00 77.19 207 SER A CA 1
ATOM 1608 C C . SER A 1 207 ? -0.305 -0.441 1.856 1.00 77.19 207 SER A C 1
ATOM 1610 O O . SER A 1 207 ? -1.096 -1.350 1.598 1.00 77.19 207 SER A O 1
ATOM 1612 N N . SER A 1 208 ? -0.501 0.364 2.900 1.00 80.06 208 SER A N 1
ATOM 1613 C CA . SER A 1 208 ? -1.753 0.377 3.679 1.00 80.06 208 SER A CA 1
ATOM 1614 C C . SER A 1 208 ? -2.915 1.052 2.929 1.00 80.06 208 SER A C 1
ATOM 1616 O O . SER A 1 208 ? -4.066 0.987 3.360 1.00 80.06 208 SER A O 1
ATOM 1618 N N . ASN A 1 209 ? -2.616 1.696 1.798 1.00 88.19 209 ASN A N 1
ATOM 1619 C CA . ASN A 1 209 ? -3.540 2.479 0.998 1.00 88.19 209 ASN A CA 1
ATOM 1620 C C . ASN A 1 209 ? -4.147 1.641 -0.148 1.00 88.19 209 ASN A C 1
ATOM 1622 O O . ASN A 1 209 ? -3.438 1.052 -0.965 1.00 88.19 209 ASN A O 1
ATOM 1626 N N . LEU A 1 210 ? -5.478 1.591 -0.236 1.00 86.75 210 LEU A N 1
ATOM 1627 C CA . LEU A 1 210 ? -6.183 0.738 -1.196 1.00 86.75 210 LEU A CA 1
ATOM 1628 C C . LEU A 1 210 ? -6.025 1.227 -2.638 1.00 86.75 210 LEU A C 1
ATOM 1630 O O . LEU A 1 210 ? -5.771 0.414 -3.522 1.00 86.75 210 LEU A O 1
ATOM 1634 N N . VAL A 1 211 ? -6.126 2.535 -2.886 1.00 86.88 211 VAL A N 1
ATOM 1635 C CA . VAL A 1 211 ? -5.966 3.107 -4.236 1.00 86.88 211 VAL A CA 1
ATOM 1636 C C . VAL A 1 211 ? -4.549 2.850 -4.756 1.00 86.88 211 VAL A C 1
ATOM 1638 O O . VAL A 1 211 ? -4.367 2.395 -5.883 1.00 86.88 211 VAL A O 1
ATOM 1641 N N . THR A 1 212 ? -3.548 3.045 -3.896 1.00 86.31 212 THR A N 1
ATOM 1642 C CA . THR A 1 212 ? -2.133 2.782 -4.191 1.00 86.31 212 THR A CA 1
ATOM 1643 C C . THR A 1 212 ? -1.900 1.299 -4.495 1.00 86.31 212 THR A C 1
ATOM 1645 O O . THR A 1 212 ? -1.302 0.973 -5.520 1.00 86.31 212 THR A O 1
ATOM 1648 N N . ASN A 1 213 ? -2.447 0.380 -3.690 1.00 83.25 213 ASN A N 1
ATOM 1649 C CA . ASN A 1 213 ? -2.395 -1.053 -3.999 1.00 83.25 213 ASN A CA 1
ATOM 1650 C C . ASN A 1 213 ? -3.077 -1.386 -5.334 1.00 83.25 213 ASN A C 1
ATOM 1652 O O . ASN A 1 213 ? -2.500 -2.110 -6.138 1.00 83.25 213 ASN A O 1
ATOM 1656 N N . LEU A 1 214 ? -4.266 -0.849 -5.616 1.00 80.81 214 LEU A N 1
ATOM 1657 C CA . LEU A 1 214 ? -4.996 -1.141 -6.857 1.00 80.81 214 LEU A CA 1
ATOM 1658 C C . LEU A 1 214 ? -4.262 -0.645 -8.113 1.00 80.81 214 LEU A C 1
ATOM 1660 O O . LEU A 1 214 ? -4.338 -1.305 -9.149 1.00 80.81 214 LEU A O 1
ATOM 1664 N N . ILE A 1 215 ? -3.508 0.455 -8.009 1.00 79.81 215 ILE A N 1
ATOM 1665 C CA . ILE A 1 215 ? -2.584 0.918 -9.053 1.00 79.81 215 ILE A CA 1
ATOM 1666 C C . ILE A 1 215 ? -1.409 -0.068 -9.200 1.00 79.81 215 ILE A C 1
ATOM 1668 O O . ILE A 1 215 ? -1.199 -0.624 -10.279 1.00 79.81 215 ILE A O 1
ATOM 1672 N N . PHE A 1 216 ? -0.643 -0.316 -8.130 1.00 78.75 216 PHE A N 1
ATOM 1673 C CA . PHE A 1 216 ? 0.674 -0.970 -8.220 1.00 78.75 216 PHE A CA 1
ATOM 1674 C C . PHE A 1 216 ? 0.677 -2.509 -8.138 1.00 78.75 216 PHE A C 1
ATOM 1676 O O . PHE A 1 216 ? 1.613 -3.134 -8.629 1.00 78.75 216 PHE A O 1
ATOM 1683 N N . GLN A 1 217 ? -0.363 -3.157 -7.605 1.00 71.88 217 GLN A N 1
ATOM 1684 C CA . GLN A 1 217 ? -0.402 -4.617 -7.394 1.00 71.88 217 GLN A CA 1
ATOM 1685 C C . GLN A 1 217 ? -0.515 -5.434 -8.697 1.00 71.88 217 GLN A C 1
ATOM 1687 O O . GLN A 1 217 ? -0.285 -6.643 -8.686 1.00 71.88 217 GLN A O 1
ATOM 1692 N N . LYS A 1 218 ? -0.915 -4.812 -9.815 1.00 56.66 218 LYS A N 1
ATOM 1693 C CA . LYS A 1 218 ? -1.455 -5.539 -10.978 1.00 56.66 218 LYS A CA 1
ATOM 1694 C C . LYS A 1 218 ? -0.680 -5.374 -12.288 1.00 56.66 218 LYS A C 1
ATOM 1696 O O . LYS A 1 218 ? -0.901 -6.147 -13.220 1.00 56.66 218 LYS A O 1
ATOM 1701 N N . LEU A 1 219 ? 0.196 -4.375 -12.392 1.00 59.53 219 LEU A N 1
ATOM 1702 C CA . LEU A 1 219 ? 0.858 -3.997 -13.642 1.00 59.53 219 LEU A CA 1
ATOM 1703 C C . LEU A 1 219 ? 2.342 -3.707 -13.424 1.00 59.53 219 LEU A C 1
ATOM 1705 O O . LEU A 1 219 ? 2.726 -3.019 -12.484 1.00 59.53 219 LEU A O 1
ATOM 1709 N N . SER A 1 220 ? 3.174 -4.187 -14.353 1.00 65.81 220 SER A N 1
ATOM 1710 C CA . SER A 1 220 ? 4.558 -3.721 -14.460 1.00 65.81 220 SER A CA 1
ATOM 1711 C C . SER A 1 220 ? 4.570 -2.210 -14.688 1.00 65.81 220 SER A C 1
ATOM 1713 O O . SER A 1 220 ? 3.788 -1.703 -15.494 1.00 65.81 220 SER A O 1
ATOM 1715 N N . LEU A 1 221 ? 5.483 -1.502 -14.023 1.00 67.88 221 LEU A N 1
ATOM 1716 C CA . LEU A 1 221 ? 5.605 -0.044 -14.102 1.00 67.88 221 LEU A CA 1
ATOM 1717 C C . LEU A 1 221 ? 5.804 0.475 -15.536 1.00 67.88 221 LEU A C 1
ATOM 1719 O O . LEU A 1 221 ? 5.365 1.574 -15.855 1.00 67.88 221 LEU A O 1
ATOM 1723 N N . SER A 1 222 ? 6.380 -0.337 -16.430 1.00 69.56 222 SER A N 1
ATOM 1724 C CA . SER A 1 222 ? 6.506 -0.031 -17.865 1.00 69.56 222 SER A CA 1
ATOM 1725 C C . SER A 1 222 ? 5.167 0.085 -18.609 1.00 69.56 222 SER A C 1
ATOM 1727 O O . SER A 1 222 ? 5.136 0.561 -19.741 1.00 69.56 222 SER A O 1
ATOM 1729 N N . LYS A 1 223 ? 4.057 -0.337 -17.989 1.00 82.31 223 LYS A N 1
ATOM 1730 C CA . LYS A 1 223 ? 2.683 -0.224 -18.503 1.00 82.31 223 LYS A CA 1
ATOM 1731 C C . LYS A 1 223 ? 1.873 0.883 -17.817 1.00 82.31 223 LYS A C 1
ATOM 1733 O O . LYS A 1 223 ? 0.679 1.007 -18.089 1.00 82.31 223 LYS A O 1
ATOM 1738 N N . MET A 1 224 ? 2.486 1.672 -16.936 1.00 86.69 224 MET A N 1
ATOM 1739 C CA . MET A 1 224 ? 1.846 2.819 -16.291 1.00 86.69 224 MET A CA 1
ATOM 1740 C C . MET A 1 224 ? 2.101 4.109 -17.066 1.00 86.69 224 MET A C 1
ATOM 1742 O O . MET A 1 224 ? 3.187 4.322 -17.602 1.00 86.69 224 MET A O 1
ATOM 1746 N N . LYS A 1 225 ? 1.097 4.982 -17.095 1.00 89.25 225 LYS A N 1
ATOM 1747 C CA . LYS A 1 225 ? 1.163 6.342 -17.629 1.00 89.25 225 LYS A CA 1
ATOM 1748 C C . LYS A 1 225 ? 0.445 7.256 -16.635 1.00 89.25 225 LYS A C 1
ATOM 1750 O O . LYS A 1 225 ? -0.736 7.045 -16.357 1.00 89.25 225 LYS A O 1
ATOM 1755 N N . PHE A 1 226 ? 1.142 8.251 -16.096 1.00 90.31 226 PHE A N 1
ATOM 1756 C CA . PHE A 1 226 ? 0.517 9.282 -15.265 1.00 90.31 226 PHE A CA 1
ATOM 1757 C C . PHE A 1 226 ? 0.156 10.473 -16.148 1.00 90.31 226 PHE A C 1
ATOM 1759 O O . PHE A 1 226 ? 0.972 10.898 -16.963 1.00 90.31 226 PHE A O 1
ATOM 1766 N N . ILE A 1 227 ? -1.050 11.013 -15.990 1.00 92.88 227 ILE A N 1
ATOM 1767 C CA . ILE A 1 227 ? -1.494 12.229 -16.675 1.00 92.88 227 ILE A CA 1
ATOM 1768 C C . ILE A 1 227 ? -1.815 13.270 -15.606 1.00 92.88 227 ILE A C 1
ATOM 1770 O O . ILE A 1 227 ? -2.846 13.192 -14.933 1.00 92.88 227 ILE A O 1
ATOM 1774 N N . LEU A 1 228 ? -0.918 14.238 -15.433 1.00 92.81 228 LEU A N 1
ATOM 1775 C CA . LEU A 1 228 ? -1.164 15.405 -14.599 1.00 92.81 228 LEU A CA 1
ATOM 1776 C C . LEU A 1 228 ? -2.075 16.368 -15.361 1.00 92.81 228 LEU A C 1
ATOM 1778 O O . LEU A 1 228 ? -1.804 16.682 -16.512 1.00 92.81 228 LEU A O 1
ATOM 1782 N N . HIS A 1 229 ? -3.141 16.837 -14.729 1.00 92.75 229 HIS A N 1
ATOM 1783 C CA . HIS A 1 229 ? -4.096 17.778 -15.301 1.00 92.75 229 HIS A CA 1
ATOM 1784 C C . HIS A 1 229 ? -3.980 19.100 -14.559 1.00 92.75 229 HIS A C 1
ATOM 1786 O O . HIS A 1 229 ? -4.251 19.140 -13.356 1.00 92.75 229 HIS A O 1
ATOM 1792 N N . LEU A 1 230 ? -3.615 20.172 -15.255 1.00 91.88 230 LEU A N 1
ATOM 1793 C CA . LEU A 1 230 ? -3.540 21.524 -14.705 1.00 91.88 230 LEU A CA 1
ATOM 1794 C C . LEU A 1 230 ? -4.477 22.458 -15.471 1.00 91.88 230 LEU A C 1
ATOM 1796 O O . LEU A 1 230 ? -4.663 22.317 -16.675 1.00 91.88 230 LEU A O 1
ATOM 1800 N N . ASP A 1 231 ? -5.057 23.405 -14.746 1.00 90.12 231 ASP A N 1
ATOM 1801 C CA . ASP A 1 231 ? -5.807 24.534 -15.292 1.00 90.12 231 ASP A CA 1
ATOM 1802 C C . ASP A 1 231 ? -4.863 25.738 -15.294 1.00 90.12 231 ASP A C 1
ATOM 1804 O O . ASP A 1 231 ? -4.294 26.047 -14.244 1.00 90.12 231 ASP A O 1
ATOM 1808 N N . GLU A 1 232 ? -4.638 26.371 -16.444 1.00 90.50 232 GLU 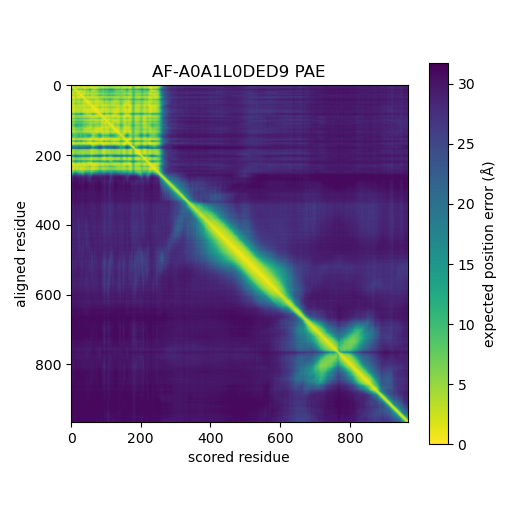A N 1
ATOM 1809 C CA . GLU A 1 232 ? -3.684 27.487 -16.552 1.00 90.50 232 GLU A CA 1
ATOM 1810 C C . GLU A 1 232 ? -4.148 28.749 -15.810 1.00 90.50 232 GLU A C 1
ATOM 1812 O O . GLU A 1 232 ? -3.315 29.540 -15.370 1.00 90.50 232 GLU A O 1
ATOM 1817 N N . CYS A 1 233 ? -5.456 28.879 -15.574 1.00 87.69 233 CYS A N 1
ATOM 1818 C CA . CYS A 1 233 ? -6.077 29.944 -14.787 1.00 87.69 233 CYS A CA 1
ATOM 1819 C C . CYS A 1 233 ? -6.513 29.463 -13.387 1.00 87.69 233 CYS A C 1
ATOM 1821 O O . CYS A 1 233 ? -7.257 30.156 -12.692 1.00 87.69 233 CYS A O 1
ATOM 1823 N N . GLY A 1 234 ? -6.097 28.259 -12.976 1.00 83.06 234 GLY A N 1
ATOM 1824 C CA . GLY A 1 234 ? -6.480 27.642 -11.706 1.00 83.06 234 GLY A CA 1
ATOM 1825 C C . GLY A 1 234 ? -5.832 28.280 -10.470 1.00 83.06 234 GLY A C 1
ATOM 1826 O O . GLY A 1 234 ? -5.061 29.229 -10.545 1.00 83.06 234 GLY A O 1
ATOM 1827 N N . ASN A 1 235 ? -6.100 27.727 -9.284 1.00 83.12 235 ASN A N 1
ATOM 1828 C CA . ASN A 1 235 ? -5.471 28.216 -8.053 1.00 83.12 235 ASN A CA 1
ATOM 1829 C C . ASN A 1 235 ? -3.938 27.998 -8.082 1.00 83.12 235 ASN A C 1
ATOM 1831 O O . ASN A 1 235 ? -3.462 26.860 -8.159 1.00 83.12 235 ASN A O 1
ATOM 1835 N N . ALA A 1 236 ? -3.173 29.089 -7.960 1.00 85.06 236 ALA A N 1
ATOM 1836 C CA . ALA A 1 236 ? -1.711 29.100 -8.043 1.00 85.06 236 ALA A CA 1
ATOM 1837 C C . ALA A 1 236 ? -1.007 28.188 -7.018 1.00 85.06 236 ALA A C 1
ATOM 1839 O O . ALA A 1 236 ? 0.020 27.585 -7.337 1.00 85.06 236 ALA A O 1
ATOM 1840 N N . GLU A 1 237 ? -1.543 28.037 -5.803 1.00 82.75 237 GLU A N 1
ATOM 1841 C CA . GLU A 1 237 ? -0.975 27.135 -4.795 1.00 82.75 237 GLU A CA 1
ATOM 1842 C C . GLU A 1 237 ? -1.209 25.666 -5.139 1.00 82.75 237 GLU A C 1
ATOM 1844 O O . GLU A 1 237 ? -0.330 24.829 -4.928 1.00 82.75 237 GLU A O 1
ATOM 1849 N N . LEU A 1 238 ? -2.380 25.344 -5.693 1.00 81.94 238 LEU A N 1
ATOM 1850 C CA . LEU A 1 238 ? -2.705 23.987 -6.123 1.00 81.94 238 LEU A CA 1
ATOM 1851 C C . LEU A 1 238 ? -1.895 23.586 -7.362 1.00 81.94 238 LEU A C 1
ATOM 1853 O O . LEU A 1 238 ? -1.427 22.449 -7.433 1.00 81.94 238 LEU A O 1
ATOM 1857 N N . ILE A 1 239 ? -1.654 24.522 -8.286 1.00 87.00 239 ILE A N 1
ATOM 1858 C CA . ILE A 1 239 ? -0.704 24.372 -9.400 1.00 87.00 239 ILE A CA 1
ATOM 1859 C C . ILE A 1 239 ? 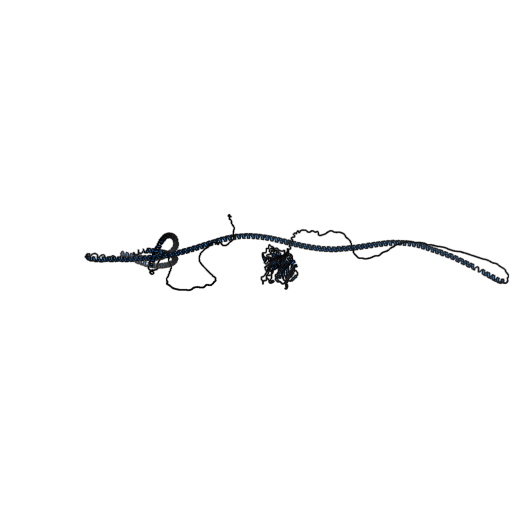0.702 24.097 -8.843 1.00 87.00 239 ILE A C 1
ATOM 1861 O O . ILE A 1 239 ? 1.290 23.058 -9.150 1.00 87.00 239 ILE A O 1
ATOM 1865 N N . LYS A 1 240 ? 1.205 24.959 -7.946 1.00 86.38 240 LYS A N 1
ATOM 1866 C CA . LYS A 1 240 ? 2.523 24.819 -7.302 1.00 86.38 240 LYS A CA 1
ATOM 1867 C C . LYS A 1 240 ? 2.690 23.475 -6.594 1.00 86.38 240 LYS A C 1
ATOM 1869 O O . LYS A 1 240 ? 3.678 22.782 -6.817 1.00 86.38 240 LYS A O 1
ATOM 1874 N N . SER A 1 241 ? 1.714 23.081 -5.776 1.00 82.38 241 SER A N 1
ATOM 1875 C CA . SER A 1 241 ? 1.750 21.817 -5.036 1.00 82.38 241 SER A CA 1
ATOM 1876 C C . SER A 1 241 ? 1.684 20.604 -5.965 1.00 82.38 241 SER A C 1
ATOM 1878 O O . SER A 1 241 ? 2.338 19.602 -5.694 1.00 82.38 241 SER A O 1
ATOM 1880 N N . SER A 1 242 ? 0.932 20.685 -7.065 1.00 84.81 242 SER A N 1
ATOM 1881 C CA . SER A 1 242 ? 0.833 19.601 -8.051 1.00 84.81 242 SER A CA 1
ATOM 1882 C C . SER A 1 242 ? 2.130 19.421 -8.842 1.00 84.81 242 SER A C 1
ATOM 1884 O O . SER A 1 242 ? 2.548 18.291 -9.086 1.00 84.81 242 SER A O 1
ATOM 1886 N N . LEU A 1 243 ? 2.789 20.525 -9.205 1.00 86.69 243 LEU A N 1
ATOM 1887 C CA . LEU A 1 243 ? 4.084 20.505 -9.881 1.00 86.69 243 LEU A CA 1
ATOM 1888 C C . LEU A 1 243 ? 5.183 19.948 -8.960 1.00 86.69 243 LEU A C 1
ATOM 1890 O O . LEU A 1 243 ? 5.834 18.968 -9.321 1.00 86.69 243 LEU A O 1
ATOM 1894 N N . CYS A 1 244 ? 5.344 20.490 -7.749 1.00 78.50 244 CYS A N 1
ATOM 1895 C CA . CYS A 1 244 ? 6.384 20.045 -6.814 1.00 78.50 244 CYS A CA 1
ATOM 1896 C C . CYS A 1 244 ? 6.211 18.584 -6.354 1.00 78.50 244 CYS A C 1
ATOM 1898 O O . CYS A 1 244 ? 7.180 17.830 -6.351 1.00 78.50 244 CYS A O 1
ATOM 1900 N N . ASN A 1 245 ? 4.994 18.156 -5.990 1.00 71.25 245 ASN A N 1
ATOM 1901 C CA . ASN A 1 245 ? 4.782 16.848 -5.347 1.00 71.25 245 ASN A CA 1
ATOM 1902 C C . ASN A 1 245 ? 4.811 15.651 -6.318 1.00 71.25 245 ASN A C 1
ATOM 1904 O O . ASN A 1 245 ? 4.858 14.505 -5.866 1.00 71.25 245 ASN A O 1
ATOM 1908 N N . ILE A 1 246 ? 4.710 15.898 -7.631 1.00 72.50 246 ILE A N 1
ATOM 1909 C CA . ILE A 1 246 ? 4.557 14.848 -8.653 1.00 72.50 246 ILE A CA 1
ATOM 1910 C C . ILE A 1 246 ? 5.650 14.946 -9.720 1.00 72.50 246 ILE A C 1
ATOM 1912 O O . ILE A 1 246 ? 6.273 13.934 -10.035 1.00 72.50 246 ILE A O 1
ATOM 1916 N N . VAL A 1 247 ? 5.921 16.133 -10.276 1.00 71.94 247 VAL A N 1
ATOM 1917 C CA . VAL A 1 247 ? 6.852 16.256 -11.413 1.00 71.94 247 VAL A CA 1
ATOM 1918 C C . VAL A 1 247 ? 8.278 15.943 -10.985 1.00 71.94 247 VAL A C 1
ATOM 1920 O O . VAL A 1 247 ? 8.935 15.117 -11.615 1.00 71.94 247 VAL A O 1
ATOM 1923 N N . ASP A 1 248 ? 8.749 16.553 -9.898 1.00 68.06 248 ASP A N 1
ATOM 1924 C CA . ASP A 1 248 ? 10.123 16.342 -9.436 1.00 68.06 248 ASP A CA 1
ATOM 1925 C C . ASP A 1 248 ? 10.336 14.916 -8.895 1.00 68.06 248 ASP A C 1
ATOM 1927 O O . ASP A 1 248 ? 11.387 14.324 -9.117 1.00 68.06 248 ASP A O 1
ATOM 1931 N N . VAL A 1 249 ? 9.297 14.299 -8.325 1.00 68.44 249 VAL A N 1
ATOM 1932 C CA . VAL A 1 249 ? 9.340 12.906 -7.849 1.00 68.44 249 VAL A CA 1
ATOM 1933 C C . VAL A 1 249 ? 9.376 11.883 -8.991 1.00 68.44 249 VAL A C 1
ATOM 1935 O O . VAL A 1 249 ? 10.076 10.875 -8.890 1.00 68.44 249 VAL A O 1
ATOM 1938 N N . VAL A 1 250 ? 8.656 12.116 -10.095 1.00 65.25 250 VAL A N 1
ATOM 1939 C CA . VAL A 1 250 ? 8.665 11.187 -11.241 1.00 65.25 250 VAL A CA 1
ATOM 1940 C C . VAL A 1 250 ? 9.914 11.364 -12.122 1.00 65.25 250 VAL A C 1
ATOM 1942 O O . VAL A 1 250 ? 10.355 10.384 -12.723 1.00 65.25 250 VAL A O 1
ATOM 1945 N N . LYS A 1 251 ? 10.548 12.551 -12.154 1.00 63.47 251 LYS A N 1
ATOM 1946 C CA . LYS A 1 251 ? 11.842 12.772 -12.843 1.00 63.47 251 LYS A CA 1
ATOM 1947 C C . LYS A 1 251 ? 12.925 11.786 -12.380 1.00 63.47 251 LYS A C 1
ATOM 1949 O O . LYS A 1 251 ? 13.587 11.168 -13.215 1.00 63.47 251 LYS A O 1
ATOM 1954 N N . ASP A 1 252 ? 13.061 11.596 -11.068 1.00 55.38 252 ASP A N 1
ATOM 1955 C CA . ASP A 1 252 ? 14.112 10.760 -10.465 1.00 55.38 252 ASP A CA 1
ATOM 1956 C C . ASP A 1 252 ? 13.743 9.268 -10.379 1.00 55.38 252 ASP A C 1
ATOM 1958 O O . ASP A 1 252 ? 14.496 8.441 -9.844 1.00 55.38 252 ASP A O 1
ATOM 1962 N N . PHE A 1 253 ? 12.590 8.888 -10.931 1.00 53.69 253 PHE A N 1
ATOM 1963 C CA . PHE A 1 253 ? 12.070 7.534 -10.857 1.00 53.69 253 PHE A CA 1
ATOM 1964 C C . PHE A 1 253 ? 12.618 6.633 -11.976 1.00 53.69 253 PHE A C 1
ATOM 1966 O O . PHE A 1 253 ? 12.051 6.515 -13.067 1.00 53.69 253 PHE A O 1
ATOM 1973 N N . ARG A 1 254 ? 13.733 5.947 -11.695 1.00 53.03 254 ARG A N 1
ATOM 1974 C CA . ARG A 1 254 ? 14.333 4.941 -12.587 1.00 53.03 254 ARG A CA 1
ATOM 1975 C C . ARG A 1 254 ? 14.061 3.527 -12.072 1.00 53.03 254 ARG A C 1
ATOM 1977 O O . ARG A 1 254 ? 14.568 3.139 -11.026 1.00 53.03 254 ARG A O 1
ATOM 1984 N N . VAL A 1 255 ? 13.310 2.742 -12.843 1.00 44.41 255 VAL A N 1
ATOM 1985 C CA . VAL A 1 255 ? 13.182 1.287 -12.658 1.00 44.41 255 VAL A CA 1
ATOM 1986 C C . VAL A 1 255 ? 14.373 0.611 -13.327 1.00 44.41 255 VAL A C 1
ATOM 1988 O O . VAL A 1 255 ? 14.613 0.855 -14.517 1.00 44.41 255 VAL A O 1
ATOM 1991 N N . GLU A 1 256 ? 15.092 -0.256 -12.617 1.00 35.34 256 GLU A N 1
ATOM 1992 C CA . GLU A 1 256 ? 16.090 -1.124 -13.252 1.00 35.34 256 GLU A CA 1
ATOM 1993 C C . GLU A 1 256 ? 15.438 -2.017 -14.322 1.00 35.34 256 GLU A C 1
ATOM 1995 O O . GLU A 1 256 ? 14.280 -2.426 -14.170 1.00 35.34 256 GLU A O 1
ATOM 2000 N N . PRO A 1 257 ? 16.125 -2.316 -15.439 1.00 36.78 257 PRO A N 1
ATOM 2001 C CA . PRO A 1 257 ? 15.620 -3.305 -16.379 1.00 36.78 257 PRO A CA 1
ATOM 2002 C C . PRO A 1 257 ? 15.511 -4.668 -15.673 1.00 36.78 257 PRO A C 1
ATOM 2004 O O . PRO A 1 257 ? 16.398 -5.022 -14.895 1.00 36.78 257 PRO A O 1
ATOM 2007 N N . PRO A 1 258 ? 14.462 -5.470 -15.932 1.00 34.75 258 PRO A N 1
ATOM 2008 C CA . PRO A 1 258 ? 14.442 -6.840 -15.437 1.00 34.75 258 PRO A CA 1
ATOM 2009 C C . PRO A 1 258 ? 15.664 -7.580 -15.996 1.00 34.75 258 PRO A C 1
ATOM 2011 O O . PRO A 1 258 ? 15.833 -7.623 -17.217 1.00 34.75 258 PRO A O 1
ATOM 2014 N N . ARG A 1 259 ? 16.506 -8.153 -15.117 1.00 32.22 259 ARG A N 1
ATOM 2015 C CA . ARG A 1 259 ? 17.632 -9.017 -15.519 1.00 32.22 259 ARG A CA 1
ATOM 2016 C C . ARG A 1 259 ? 17.120 -10.018 -16.556 1.00 32.22 259 ARG A C 1
ATOM 2018 O O . ARG A 1 259 ? 16.162 -10.747 -16.294 1.00 32.22 259 ARG A O 1
ATOM 2025 N N . SER A 1 260 ? 17.726 -10.015 -17.741 1.00 30.62 260 SER A N 1
ATOM 2026 C CA . SER A 1 260 ? 17.265 -10.801 -18.882 1.00 30.62 260 SER A CA 1
ATOM 2027 C C . SER A 1 260 ? 17.494 -12.288 -18.629 1.00 30.62 260 SER A C 1
ATOM 2029 O O . SER A 1 260 ? 18.563 -12.821 -18.925 1.00 30.62 260 SER A O 1
ATOM 2031 N N . VAL A 1 261 ? 16.478 -12.966 -18.090 1.00 31.36 261 VAL A N 1
ATOM 2032 C CA . VAL A 1 261 ? 16.439 -14.428 -18.006 1.00 31.36 261 VAL A CA 1
ATOM 2033 C C . VAL A 1 261 ? 16.290 -14.974 -19.423 1.00 31.36 261 VAL A C 1
ATOM 2035 O O . VAL A 1 261 ? 15.186 -15.211 -19.912 1.00 31.36 261 VAL A O 1
ATOM 2038 N N . VAL A 1 262 ? 17.424 -15.157 -20.096 1.00 35.59 262 VAL A N 1
ATOM 2039 C CA . VAL A 1 262 ? 17.497 -15.897 -21.353 1.00 35.59 262 VAL A CA 1
ATOM 2040 C C . VAL A 1 262 ? 17.189 -17.359 -21.037 1.00 35.59 262 VAL A C 1
ATOM 2042 O O . VAL A 1 262 ? 18.029 -18.096 -20.526 1.00 35.59 262 VAL A O 1
ATOM 2045 N N . ARG A 1 263 ? 15.962 -17.785 -21.339 1.00 28.12 263 ARG A N 1
ATOM 2046 C CA . ARG A 1 263 ? 15.623 -19.197 -21.535 1.00 28.12 263 ARG A CA 1
ATOM 2047 C C . ARG A 1 263 ? 15.172 -19.374 -22.985 1.00 28.12 263 ARG A C 1
ATOM 2049 O O . ARG A 1 263 ? 14.317 -18.608 -23.430 1.00 28.12 263 ARG A O 1
ATOM 2056 N N . PRO A 1 264 ? 15.745 -20.328 -23.737 1.00 33.56 264 PRO A N 1
ATOM 2057 C CA . PRO A 1 264 ? 15.449 -20.478 -25.154 1.00 33.56 264 PRO A CA 1
ATOM 2058 C C . PRO A 1 264 ? 14.028 -21.011 -25.358 1.00 33.56 264 PRO A C 1
ATOM 2060 O O . PRO A 1 264 ? 13.679 -22.088 -24.875 1.00 33.56 264 PRO A O 1
ATOM 2063 N N . SER A 1 265 ? 13.210 -20.277 -26.109 1.00 32.34 265 SER A N 1
ATOM 2064 C CA . SER A 1 265 ? 11.915 -20.762 -26.583 1.00 32.34 265 SER A CA 1
ATOM 2065 C C . SER A 1 265 ? 12.100 -21.579 -27.862 1.00 32.34 265 SER A C 1
ATOM 2067 O O . SER A 1 265 ? 12.320 -21.022 -28.938 1.00 32.34 265 SER A O 1
ATOM 2069 N N . LEU A 1 266 ? 11.987 -22.902 -27.753 1.00 42.06 266 LEU A N 1
ATOM 2070 C CA . LEU A 1 266 ? 11.843 -23.787 -28.909 1.00 42.06 266 LEU A CA 1
ATOM 2071 C C . LEU A 1 266 ? 10.509 -23.498 -29.616 1.00 42.06 266 LEU A C 1
ATOM 2073 O O . LEU A 1 266 ? 9.449 -23.819 -29.086 1.00 42.06 266 LEU A O 1
ATOM 2077 N N . SER A 1 267 ? 10.558 -22.938 -30.827 1.00 31.28 267 SER A N 1
ATOM 2078 C CA . SER A 1 267 ? 9.390 -22.796 -31.706 1.00 31.28 267 SER A CA 1
ATOM 2079 C C . SER A 1 267 ? 9.653 -23.438 -33.071 1.00 31.28 267 SER A C 1
ATOM 2081 O O . SER A 1 267 ? 10.293 -22.847 -33.938 1.00 31.28 267 SER A O 1
ATOM 2083 N N . THR A 1 268 ? 9.169 -24.674 -33.213 1.00 32.66 268 THR A N 1
ATOM 2084 C CA . THR A 1 268 ? 8.693 -25.323 -34.453 1.00 32.66 268 THR A CA 1
ATOM 2085 C C . THR A 1 268 ? 9.208 -24.783 -35.799 1.00 32.66 268 THR A C 1
ATOM 2087 O O . THR A 1 268 ? 8.713 -23.783 -36.318 1.00 32.66 268 THR A O 1
ATOM 2090 N N . LYS A 1 269 ? 10.089 -25.551 -36.458 1.00 36.47 269 LYS A N 1
ATOM 2091 C CA . LYS A 1 269 ? 10.260 -25.478 -37.920 1.00 36.47 269 LYS A CA 1
ATOM 2092 C C . LYS A 1 269 ? 8.965 -25.942 -38.604 1.00 36.47 269 LYS A C 1
ATOM 2094 O O . LYS A 1 269 ? 8.550 -27.053 -38.299 1.00 36.47 269 LYS A O 1
ATOM 2099 N N . TYR A 1 270 ? 8.411 -25.170 -39.546 1.00 32.28 270 TYR A N 1
ATOM 2100 C CA . TYR A 1 270 ? 7.931 -25.638 -40.868 1.00 32.28 270 TYR A CA 1
ATOM 2101 C C . TYR A 1 270 ? 7.285 -24.491 -41.673 1.00 32.28 270 TYR A C 1
ATOM 2103 O O . TYR A 1 270 ? 6.226 -24.018 -41.290 1.00 32.28 270 TYR A O 1
ATOM 2111 N N . VAL A 1 271 ? 7.910 -24.075 -42.782 1.00 35.69 271 VAL A N 1
ATOM 2112 C CA . VAL A 1 271 ? 7.410 -24.130 -44.182 1.00 35.69 271 VAL A CA 1
ATOM 2113 C C . VAL A 1 271 ? 8.670 -24.031 -45.083 1.00 35.69 271 VAL A C 1
ATOM 2115 O O . VAL A 1 271 ? 9.599 -23.316 -44.698 1.00 35.69 271 VAL A O 1
ATOM 2118 N N . PRO A 1 272 ? 8.803 -24.768 -46.210 1.00 34.62 272 PRO A N 1
ATOM 2119 C CA . PRO A 1 272 ? 10.116 -24.981 -46.839 1.00 34.62 272 PRO A CA 1
ATOM 2120 C C . PRO A 1 272 ? 10.501 -23.994 -47.960 1.00 34.62 272 PRO A C 1
ATOM 2122 O O . PRO A 1 272 ? 9.670 -23.330 -48.575 1.00 34.62 272 PRO A O 1
ATOM 2125 N N . SER A 1 273 ? 11.799 -23.969 -48.279 1.00 36.62 273 SER A N 1
ATOM 2126 C CA . SER A 1 273 ? 12.408 -23.131 -49.323 1.00 36.62 273 SER A CA 1
ATOM 2127 C C . SER A 1 273 ? 12.264 -23.730 -50.735 1.00 36.62 273 SER A C 1
ATOM 2129 O O . SER A 1 273 ? 13.219 -24.297 -51.266 1.00 36.62 273 SER A O 1
ATOM 2131 N N . TYR A 1 274 ? 11.103 -23.547 -51.374 1.00 43.34 274 TYR A N 1
ATOM 2132 C CA . TYR A 1 274 ? 10.851 -23.971 -52.768 1.00 43.34 274 TYR A CA 1
ATOM 2133 C C . TYR A 1 274 ? 10.475 -22.820 -53.726 1.00 43.34 274 TYR A C 1
ATOM 2135 O O . TYR A 1 274 ? 9.845 -23.042 -54.754 1.00 43.34 274 TYR A O 1
ATOM 2143 N N . ALA A 1 275 ? 10.876 -21.582 -53.412 1.00 39.00 275 ALA A N 1
ATOM 2144 C CA . ALA A 1 275 ? 10.545 -20.376 -54.186 1.00 39.00 275 ALA A CA 1
ATOM 2145 C C . ALA A 1 275 ? 11.783 -19.652 -54.765 1.00 39.00 275 ALA A C 1
ATOM 2147 O O . ALA A 1 275 ? 11.908 -18.431 -54.666 1.00 39.00 275 ALA A O 1
ATOM 2148 N N . ARG A 1 276 ? 12.720 -20.400 -55.365 1.00 39.62 276 ARG A N 1
ATOM 2149 C CA . ARG A 1 276 ? 13.814 -19.855 -56.194 1.00 39.62 276 ARG A CA 1
ATOM 2150 C C . ARG A 1 276 ? 14.081 -20.758 -57.408 1.00 39.62 276 ARG A C 1
ATOM 2152 O O . ARG A 1 276 ? 14.633 -21.839 -57.218 1.00 39.62 276 ARG A O 1
ATOM 2159 N N . PRO A 1 277 ? 13.715 -20.338 -58.633 1.00 37.12 277 PRO A N 1
ATOM 2160 C CA . PRO A 1 277 ? 14.102 -21.035 -59.856 1.00 37.12 277 PRO A CA 1
ATOM 2161 C C . PRO A 1 277 ? 15.613 -20.960 -60.105 1.00 37.12 277 PRO A C 1
ATOM 2163 O O . PRO A 1 277 ? 16.274 -19.991 -59.726 1.00 37.12 277 PRO A O 1
ATOM 2166 N N . THR A 1 278 ? 16.144 -21.968 -60.788 1.00 33.50 278 THR A N 1
ATOM 2167 C CA . THR A 1 278 ? 17.539 -22.065 -61.237 1.00 33.50 278 THR A CA 1
ATOM 2168 C C . THR A 1 278 ? 17.593 -22.439 -62.725 1.00 33.50 278 THR A C 1
ATOM 2170 O O . THR A 1 278 ? 16.564 -22.660 -63.356 1.00 33.50 278 THR A O 1
ATOM 2173 N N . VAL A 1 279 ? 18.818 -22.569 -63.247 1.00 30.73 279 VAL A N 1
ATOM 2174 C CA . VAL A 1 279 ? 19.190 -23.139 -64.557 1.00 30.73 279 VAL A CA 1
ATOM 2175 C C . VAL A 1 279 ? 19.163 -22.182 -65.764 1.00 30.73 279 VAL A C 1
ATOM 2177 O O . VAL A 1 279 ? 18.142 -21.778 -66.309 1.00 30.73 279 VAL A O 1
ATOM 2180 N N . SER A 1 280 ? 20.391 -21.900 -66.191 1.00 30.44 280 SER A N 1
ATOM 2181 C CA . SER A 1 280 ? 20.889 -21.318 -67.442 1.00 30.44 280 SER A CA 1
ATOM 2182 C C . SER A 1 280 ? 20.283 -21.823 -68.761 1.00 30.44 280 SER A C 1
ATOM 2184 O O . SER A 1 280 ? 19.953 -22.998 -68.893 1.00 30.44 280 SER A O 1
ATOM 2186 N N . SER A 1 281 ? 20.377 -20.994 -69.809 1.00 30.11 281 SER A N 1
ATOM 2187 C CA . SER A 1 281 ? 20.483 -21.452 -71.207 1.00 30.11 281 SER A CA 1
ATOM 2188 C C . SER A 1 281 ? 21.444 -20.560 -72.018 1.00 30.11 281 SER A C 1
ATOM 2190 O O . SER A 1 281 ? 21.795 -19.465 -71.580 1.00 30.11 281 SER A O 1
ATOM 2192 N N . LEU A 1 282 ? 21.941 -21.066 -73.154 1.00 30.61 282 LEU A N 1
ATOM 2193 C CA . LEU A 1 282 ? 23.086 -20.525 -73.905 1.00 30.61 282 LEU A CA 1
ATOM 2194 C C . LEU A 1 282 ? 22.699 -19.840 -75.231 1.00 30.61 282 LEU A C 1
ATOM 2196 O O . LEU A 1 282 ? 21.858 -20.342 -75.972 1.00 30.61 282 LEU A O 1
ATOM 2200 N N . SER A 1 283 ? 23.505 -18.837 -75.601 1.00 30.92 283 SER A N 1
ATOM 2201 C CA . SER A 1 283 ? 23.867 -18.467 -76.987 1.00 30.92 283 SER A CA 1
ATOM 2202 C C . SER A 1 283 ? 22.835 -17.743 -77.894 1.00 30.92 283 SER A C 1
ATOM 2204 O O . SER A 1 283 ? 21.635 -17.748 -77.631 1.00 30.92 283 SER A O 1
ATOM 2206 N N . PRO A 1 284 ? 23.296 -17.023 -78.951 1.00 44.94 284 PRO A N 1
ATOM 2207 C CA . PRO A 1 284 ? 22.564 -15.871 -79.497 1.00 44.94 284 PRO A CA 1
ATOM 2208 C C . PRO A 1 284 ? 21.829 -16.108 -80.834 1.00 44.94 284 PRO A C 1
ATOM 2210 O O . PRO A 1 284 ? 22.183 -16.982 -81.627 1.00 44.94 284 PRO A O 1
ATOM 2213 N N . ARG A 1 285 ? 20.874 -15.220 -81.161 1.00 28.17 285 ARG A N 1
ATOM 2214 C CA . ARG A 1 285 ? 20.265 -15.082 -82.505 1.00 28.17 285 ARG A CA 1
ATOM 2215 C C . ARG A 1 285 ? 20.228 -13.628 -83.003 1.00 28.17 285 ARG A C 1
ATOM 2217 O O . ARG A 1 285 ? 20.413 -12.687 -82.242 1.00 28.17 285 ARG A O 1
ATOM 2224 N N . LYS A 1 286 ? 20.063 -13.464 -84.323 1.00 30.03 286 LYS A N 1
ATOM 2225 C CA . LYS A 1 286 ? 20.310 -12.228 -85.098 1.00 30.03 286 LYS A CA 1
ATOM 2226 C C . LYS A 1 286 ? 19.023 -11.557 -85.628 1.00 30.03 286 LYS A C 1
ATOM 2228 O O . LYS A 1 286 ? 18.141 -12.261 -86.098 1.00 30.03 286 LYS A O 1
ATOM 2233 N N . LYS A 1 287 ? 19.085 -10.217 -85.758 1.00 30.34 287 LYS A N 1
ATOM 2234 C CA . LYS A 1 287 ? 18.446 -9.327 -86.773 1.00 30.34 287 LYS A CA 1
ATOM 2235 C C . LYS A 1 287 ? 16.911 -9.117 -86.831 1.00 30.34 287 LYS A C 1
ATOM 2237 O O . LYS A 1 287 ? 16.184 -9.977 -87.307 1.00 30.34 287 LYS A O 1
ATOM 2242 N N . SER A 1 288 ? 16.528 -7.839 -86.701 1.00 29.56 288 SER A N 1
ATOM 2243 C CA . SER A 1 288 ? 15.650 -7.055 -87.615 1.00 29.56 288 SER A CA 1
ATOM 2244 C C . SER A 1 288 ? 15.858 -5.550 -87.295 1.00 29.56 288 SER A C 1
ATOM 2246 O O . SER A 1 288 ? 15.883 -5.244 -86.111 1.00 29.56 288 SER A O 1
ATOM 2248 N N . VAL A 1 289 ? 16.131 -4.543 -88.151 1.00 34.44 289 VAL A N 1
ATOM 2249 C CA . VAL A 1 289 ? 16.047 -4.238 -89.611 1.00 34.44 289 VAL A CA 1
ATOM 2250 C C . VAL A 1 289 ? 14.835 -3.376 -90.032 1.00 34.44 289 VAL A C 1
ATOM 2252 O O . VAL A 1 289 ? 13.782 -3.932 -90.318 1.00 34.44 289 VAL A O 1
ATOM 2255 N N . ALA A 1 290 ? 15.038 -2.047 -90.167 1.00 31.97 290 ALA A N 1
ATOM 2256 C CA . ALA A 1 290 ? 14.382 -1.078 -91.091 1.00 31.97 290 ALA A CA 1
ATOM 2257 C C . ALA A 1 290 ? 14.804 0.385 -90.748 1.00 31.97 290 ALA A C 1
ATOM 2259 O O . ALA A 1 290 ? 15.075 0.635 -89.581 1.00 31.97 290 ALA A O 1
ATOM 2260 N N . LYS A 1 291 ? 14.847 1.413 -91.628 1.00 36.50 291 LYS A N 1
ATOM 2261 C CA . LYS A 1 291 ? 14.922 1.545 -93.115 1.00 36.50 291 LYS A CA 1
ATOM 2262 C C . LYS A 1 291 ? 15.197 3.028 -93.511 1.00 36.50 291 LYS A C 1
ATOM 2264 O O . LYS A 1 291 ? 14.524 3.885 -92.958 1.00 36.50 291 LYS A O 1
ATOM 2269 N N . SER A 1 292 ? 16.068 3.299 -94.504 1.00 28.17 292 SER A N 1
ATOM 2270 C CA . SER A 1 292 ? 16.059 4.405 -95.525 1.00 28.17 292 SER A CA 1
ATOM 2271 C C . SER A 1 292 ? 17.475 4.482 -96.173 1.00 28.17 292 SER A C 1
ATOM 2273 O O . SER A 1 292 ? 18.427 4.498 -95.405 1.00 28.17 292 SER A O 1
ATOM 2275 N N . ILE A 1 293 ? 17.795 4.337 -97.481 1.00 34.12 293 ILE A N 1
ATOM 2276 C CA . ILE A 1 293 ? 17.273 4.814 -98.798 1.00 34.12 293 ILE A CA 1
ATOM 2277 C C . ILE A 1 293 ? 17.863 6.205 -99.167 1.00 34.12 293 ILE A C 1
ATOM 2279 O O . ILE A 1 293 ? 17.696 7.137 -98.395 1.00 34.12 293 ILE A O 1
ATOM 2283 N N . ARG A 1 294 ? 18.553 6.467 -100.306 1.00 31.69 294 ARG A N 1
ATOM 2284 C CA . ARG A 1 294 ? 18.787 5.754 -101.607 1.00 31.69 294 ARG A CA 1
ATOM 2285 C C . ARG A 1 294 ? 20.262 5.209 -101.733 1.00 31.69 294 ARG A C 1
ATOM 2287 O O . ARG A 1 294 ? 20.686 4.641 -100.738 1.00 31.69 294 ARG A O 1
ATOM 2294 N N . ILE A 1 295 ? 21.112 5.233 -102.796 1.00 31.22 295 ILE A N 1
ATOM 2295 C CA . ILE A 1 295 ? 21.084 5.757 -104.198 1.00 31.22 295 ILE A CA 1
ATOM 2296 C C . ILE A 1 295 ? 21.831 4.875 -105.266 1.00 31.22 295 ILE A C 1
ATOM 2298 O O . ILE A 1 295 ? 21.481 3.704 -105.370 1.00 31.22 295 ILE A O 1
ATOM 2302 N N . THR A 1 296 ? 22.721 5.377 -106.151 1.00 32.91 296 THR A N 1
ATOM 2303 C CA . THR A 1 296 ? 22.953 4.867 -107.548 1.00 32.91 296 THR A CA 1
ATOM 2304 C C . THR A 1 296 ? 24.405 4.952 -108.131 1.00 32.91 296 THR A C 1
ATOM 2306 O O . THR A 1 296 ? 25.276 5.563 -107.521 1.00 32.91 296 THR A O 1
ATOM 2309 N N . LYS A 1 297 ? 24.662 4.355 -109.331 1.00 39.69 297 LYS A N 1
ATOM 2310 C CA . LYS A 1 297 ? 25.974 4.195 -110.053 1.00 39.69 297 LYS A CA 1
ATOM 2311 C C . LYS A 1 297 ? 25.956 4.489 -111.594 1.00 39.69 297 LYS A C 1
ATOM 2313 O O . LYS A 1 297 ? 24.866 4.464 -112.165 1.00 39.69 297 LYS A O 1
ATOM 2318 N N . PRO A 1 298 ? 27.142 4.576 -112.267 1.00 41.25 298 PRO A N 1
ATOM 2319 C CA . PRO A 1 298 ? 27.521 4.005 -113.613 1.00 41.25 298 PRO A CA 1
ATOM 2320 C C . PRO A 1 298 ? 28.493 2.772 -113.515 1.00 41.25 298 PRO A C 1
ATOM 2322 O O . PRO A 1 298 ? 28.790 2.371 -112.394 1.00 41.25 298 PRO A O 1
ATOM 2325 N N . LYS A 1 299 ? 29.015 2.005 -114.511 1.00 32.34 299 LYS A N 1
ATOM 2326 C CA . LYS A 1 299 ? 29.068 1.892 -116.011 1.00 32.34 299 LYS A CA 1
ATOM 2327 C C . LYS A 1 299 ? 30.125 2.705 -116.822 1.00 32.34 299 LYS A C 1
ATOM 2329 O O . LYS A 1 299 ? 30.270 3.878 -116.522 1.00 32.34 299 LYS A O 1
ATOM 2334 N N . LEU A 1 300 ? 30.763 2.233 -117.931 1.00 34.59 300 LEU A N 1
ATOM 2335 C CA . LEU A 1 300 ? 31.292 0.901 -118.407 1.00 34.59 300 LEU A CA 1
ATOM 2336 C C . LEU A 1 300 ? 32.027 1.026 -119.805 1.00 34.59 300 LEU A C 1
ATOM 2338 O O . LEU A 1 300 ? 31.464 1.723 -120.639 1.00 34.59 300 LEU A O 1
ATOM 2342 N N . ASN A 1 301 ? 33.195 0.372 -120.082 1.00 30.08 301 ASN A N 1
ATOM 2343 C CA . ASN A 1 301 ? 33.796 -0.055 -121.413 1.00 30.08 301 ASN A CA 1
ATOM 2344 C C . ASN A 1 301 ? 35.251 -0.647 -121.247 1.00 30.08 301 ASN A C 1
ATOM 2346 O O . ASN A 1 301 ? 35.778 -0.468 -120.153 1.00 30.08 301 ASN A O 1
ATOM 2350 N N . VAL A 1 302 ? 35.996 -1.390 -122.124 1.00 34.09 302 VAL A N 1
ATOM 2351 C CA . VAL A 1 302 ? 35.921 -1.961 -123.528 1.00 34.09 302 VAL A CA 1
ATOM 2352 C C . VAL A 1 302 ? 36.692 -1.187 -124.658 1.00 34.09 302 VAL A C 1
ATOM 2354 O O . VAL A 1 302 ? 36.435 0.003 -124.772 1.00 34.09 302 VAL A O 1
ATOM 2357 N N . PHE A 1 303 ? 37.556 -1.718 -125.586 1.00 30.75 303 PHE A N 1
ATOM 2358 C CA . PHE A 1 303 ? 38.464 -2.923 -125.686 1.00 30.75 303 PHE A CA 1
ATOM 2359 C C . PHE A 1 303 ? 39.385 -3.026 -126.986 1.00 30.75 303 PHE A C 1
ATOM 2361 O O . PHE A 1 303 ? 38.862 -3.118 -128.091 1.00 30.75 303 PHE A O 1
ATOM 2368 N N . THR A 1 304 ? 40.713 -3.284 -126.847 1.00 37.16 304 THR A N 1
ATOM 2369 C CA . THR A 1 304 ? 41.616 -4.188 -127.685 1.00 37.16 304 THR A CA 1
ATOM 2370 C C . THR A 1 304 ? 42.178 -3.752 -129.125 1.00 37.16 304 THR A C 1
ATOM 2372 O O . THR A 1 304 ? 42.139 -2.548 -129.359 1.00 37.16 304 THR A O 1
ATOM 2375 N N . PRO A 1 305 ? 42.885 -4.563 -130.009 1.00 59.50 305 PRO A N 1
ATOM 2376 C CA . PRO A 1 305 ? 44.298 -4.292 -130.495 1.00 59.50 305 PRO A CA 1
ATOM 2377 C C . PRO A 1 305 ? 44.706 -4.594 -132.015 1.00 59.50 305 PRO A C 1
ATOM 2379 O O . PRO A 1 305 ? 43.820 -4.919 -132.795 1.00 59.50 305 PRO A O 1
ATOM 2382 N N . LEU A 1 306 ? 46.028 -4.564 -132.424 1.00 32.16 306 LEU A N 1
ATOM 2383 C CA . LEU A 1 306 ? 46.795 -5.362 -133.495 1.00 32.16 306 LEU A CA 1
ATOM 2384 C C . LEU A 1 306 ? 47.910 -4.662 -134.407 1.00 32.16 306 LEU A C 1
ATOM 2386 O O . LEU A 1 306 ? 48.243 -3.512 -134.154 1.00 32.16 306 LEU A O 1
ATOM 2390 N N . ILE A 1 307 ? 48.601 -5.378 -135.361 1.00 45.31 307 ILE A N 1
ATOM 2391 C CA . ILE A 1 307 ? 50.070 -5.280 -135.790 1.00 45.31 307 ILE A CA 1
ATOM 2392 C C . ILE A 1 307 ? 50.397 -5.321 -137.358 1.00 45.31 307 ILE A C 1
ATOM 2394 O O . ILE A 1 307 ? 49.673 -6.073 -138.008 1.00 45.31 307 ILE A O 1
ATOM 2398 N N . LYS A 1 308 ? 51.499 -4.696 -137.950 1.00 38.34 308 LYS A N 1
ATOM 2399 C CA . LYS A 1 308 ? 52.452 -5.143 -139.107 1.00 38.34 308 LYS A CA 1
ATOM 2400 C C . LYS A 1 308 ? 53.404 -4.064 -139.852 1.00 38.34 308 LYS A C 1
ATOM 2402 O O . LYS A 1 308 ? 53.514 -2.974 -139.306 1.00 38.34 308 LYS A O 1
ATOM 2407 N N . ARG A 1 309 ? 54.202 -4.364 -140.958 1.00 45.22 309 ARG A N 1
ATOM 2408 C CA . ARG A 1 309 ? 55.362 -3.603 -141.685 1.00 45.22 309 ARG A CA 1
ATOM 2409 C C . ARG A 1 309 ? 55.584 -4.006 -143.232 1.00 45.22 309 ARG A C 1
ATOM 2411 O O . ARG A 1 309 ? 54.666 -4.732 -143.614 1.00 45.22 309 ARG A O 1
ATOM 2418 N N . PRO A 1 310 ? 56.676 -3.805 -144.114 1.00 53.28 310 PRO A N 1
ATOM 2419 C CA . PRO A 1 310 ? 57.935 -2.929 -144.330 1.00 53.28 310 PRO A CA 1
ATOM 2420 C C . PRO A 1 310 ? 58.497 -2.579 -145.835 1.00 53.28 310 PRO A C 1
ATOM 2422 O O . PRO A 1 310 ? 57.946 -3.075 -146.808 1.00 53.28 310 PRO A O 1
ATOM 2425 N N . SER A 1 311 ? 59.686 -1.886 -146.033 1.00 44.25 311 SER A N 1
ATOM 2426 C CA . SER A 1 311 ? 60.820 -1.957 -147.115 1.00 44.25 311 SER A CA 1
ATOM 2427 C C . SER A 1 311 ? 60.886 -1.325 -148.612 1.00 44.25 311 SER A C 1
ATOM 2429 O O . SER A 1 311 ? 59.823 -1.278 -149.213 1.00 44.25 311 SER A O 1
ATOM 2431 N N . LEU A 1 312 ? 62.094 -0.912 -149.226 1.00 40.22 312 LEU A N 1
ATOM 2432 C CA . LEU A 1 312 ? 62.628 -0.828 -150.715 1.00 40.22 312 LEU A CA 1
ATOM 2433 C C . LEU A 1 312 ? 63.569 0.387 -151.296 1.00 40.22 312 LEU A C 1
ATOM 2435 O O . LEU A 1 312 ? 63.521 1.445 -150.682 1.00 40.22 312 LEU A O 1
ATOM 2439 N N . ALA A 1 313 ? 64.401 0.293 -152.432 1.00 40.59 313 ALA A N 1
ATOM 2440 C CA . ALA A 1 313 ? 65.282 1.377 -153.154 1.00 40.59 313 ALA A CA 1
ATOM 2441 C C . ALA A 1 313 ? 66.087 1.099 -154.563 1.00 40.59 313 ALA A C 1
ATOM 2443 O O . ALA A 1 313 ? 66.221 -0.082 -154.881 1.00 40.59 313 ALA A O 1
ATOM 2444 N N . ARG A 1 314 ? 66.658 2.095 -155.388 1.00 38.94 314 ARG A N 1
ATOM 2445 C CA . ARG A 1 314 ? 67.622 2.050 -156.647 1.00 38.94 314 ARG A CA 1
ATOM 2446 C C . ARG A 1 314 ? 67.997 3.453 -157.384 1.00 38.94 314 ARG A C 1
ATOM 2448 O O . ARG A 1 314 ? 67.455 4.411 -156.852 1.00 38.94 314 ARG A O 1
ATOM 2455 N N . SER A 1 315 ? 68.687 3.785 -158.567 1.00 37.94 315 SER A N 1
ATOM 2456 C CA . SER A 1 315 ? 69.969 3.552 -159.445 1.00 37.94 315 SER A CA 1
ATOM 2457 C C . SER A 1 315 ? 70.013 4.391 -160.851 1.00 37.94 315 SER A C 1
ATOM 2459 O O . SER A 1 315 ? 68.886 4.723 -161.192 1.00 37.94 315 SER A O 1
ATOM 2461 N N . VAL A 1 316 ? 70.974 4.725 -161.832 1.00 40.97 316 VAL A N 1
ATOM 2462 C CA . VAL A 1 316 ? 72.488 4.853 -162.218 1.00 40.97 316 VAL A CA 1
ATOM 2463 C C . VAL A 1 316 ? 72.823 5.388 -163.746 1.00 40.97 316 VAL A C 1
ATOM 2465 O O . VAL A 1 316 ? 71.881 5.364 -164.532 1.00 40.97 316 VAL A O 1
ATOM 2468 N N . THR A 1 317 ? 74.093 5.775 -164.217 1.00 40.66 317 THR A N 1
ATOM 2469 C CA . THR A 1 317 ? 74.791 5.969 -165.639 1.00 40.66 317 THR A CA 1
ATOM 2470 C C . THR A 1 317 ? 74.804 7.327 -166.528 1.00 40.66 317 THR A C 1
ATOM 2472 O O . THR A 1 317 ? 73.966 8.144 -166.173 1.00 40.66 317 THR A O 1
ATOM 2475 N N . GLU A 1 318 ? 75.580 7.773 -167.623 1.00 43.69 318 GLU A N 1
ATOM 2476 C CA . GLU A 1 318 ? 76.799 7.483 -168.573 1.00 43.69 318 GLU A CA 1
ATOM 2477 C C . GLU A 1 318 ? 77.400 8.725 -169.484 1.00 43.69 318 GLU A C 1
ATOM 2479 O O . GLU A 1 318 ? 77.095 9.855 -169.108 1.00 43.69 318 GLU A O 1
ATOM 2484 N N . THR A 1 319 ? 78.272 8.621 -170.583 1.00 46.78 319 THR A N 1
ATOM 2485 C CA . THR A 1 319 ? 79.363 9.624 -171.113 1.00 46.78 319 THR A CA 1
ATOM 2486 C C . THR A 1 319 ? 79.705 9.866 -172.733 1.00 46.78 319 THR A C 1
ATOM 2488 O O . THR A 1 319 ? 78.815 9.509 -173.502 1.00 46.78 319 THR A O 1
ATOM 2491 N N . PRO A 1 320 ? 80.809 10.531 -173.362 1.00 54.84 320 PRO A N 1
ATOM 2492 C CA . PRO A 1 320 ? 80.900 11.230 -174.769 1.00 54.84 320 PRO A CA 1
ATOM 2493 C C . PRO A 1 320 ? 82.213 11.198 -175.771 1.00 54.84 320 PRO A C 1
ATOM 2495 O O . PRO A 1 320 ? 83.109 10.420 -175.464 1.00 54.84 320 PRO A O 1
ATOM 2498 N N . CYS A 1 321 ? 82.398 12.017 -176.917 1.00 46.50 321 CYS A N 1
ATOM 2499 C CA . CYS A 1 321 ? 83.683 12.601 -177.646 1.00 46.50 321 CYS A CA 1
ATOM 2500 C C . CYS A 1 321 ? 83.821 12.841 -179.278 1.00 46.50 321 CYS A C 1
ATOM 2502 O O . CYS A 1 321 ? 82.924 12.404 -179.986 1.00 46.50 321 CYS A O 1
ATOM 2504 N N . VAL A 1 322 ? 84.939 13.469 -179.869 1.00 47.75 322 VAL A N 1
ATOM 2505 C CA . VAL A 1 322 ? 85.656 13.552 -181.288 1.00 47.75 322 VAL A CA 1
ATOM 2506 C C . VAL A 1 322 ? 85.390 14.650 -182.462 1.00 47.75 322 VAL A C 1
ATOM 2508 O O . VAL A 1 322 ? 84.330 15.242 -182.347 1.00 47.75 322 VAL A O 1
ATOM 2511 N N . ARG A 1 323 ? 86.098 15.067 -183.625 1.00 47.81 323 ARG A N 1
ATOM 2512 C CA . ARG A 1 323 ? 87.412 15.087 -184.519 1.00 47.81 323 ARG A CA 1
ATOM 2513 C C . ARG A 1 323 ? 87.283 16.066 -185.837 1.00 47.81 323 ARG A C 1
ATOM 2515 O O . ARG A 1 323 ? 86.158 16.523 -185.953 1.00 47.81 323 ARG A O 1
ATOM 2522 N N . LYS A 1 324 ? 88.091 16.447 -186.938 1.00 47.78 324 LYS A N 1
ATOM 2523 C CA . LYS A 1 324 ? 89.527 16.635 -187.554 1.00 47.78 324 LYS A CA 1
ATOM 2524 C C . LYS A 1 324 ? 89.624 17.185 -189.111 1.00 47.78 324 LYS A C 1
ATOM 2526 O O . LYS A 1 324 ? 88.798 16.680 -189.863 1.00 47.78 324 LYS A O 1
ATOM 2531 N N . LYS A 1 325 ? 90.581 18.049 -189.694 1.00 44.38 325 LYS A N 1
ATOM 2532 C CA . LYS A 1 325 ? 90.803 18.403 -191.225 1.00 44.38 325 LYS A CA 1
ATOM 2533 C C . LYS A 1 325 ? 92.059 19.300 -191.812 1.00 44.38 325 LYS A C 1
ATOM 2535 O O . LYS A 1 325 ? 92.586 20.032 -190.984 1.00 44.38 325 LYS A O 1
ATOM 2540 N N . PRO A 1 326 ? 92.535 19.309 -193.148 1.00 62.47 326 PRO A N 1
ATOM 2541 C CA . PRO A 1 326 ? 93.664 20.166 -193.827 1.00 62.47 326 PRO A CA 1
ATOM 2542 C C . PRO A 1 326 ? 93.704 20.579 -195.425 1.00 62.47 326 PRO A C 1
ATOM 2544 O O . PRO A 1 326 ? 92.856 20.040 -196.130 1.00 62.47 326 PRO A O 1
ATOM 2547 N N . MET A 1 327 ? 94.649 21.429 -196.047 1.00 43.47 327 MET A N 1
ATOM 2548 C CA . MET A 1 327 ? 94.864 21.794 -197.571 1.00 43.47 327 MET A CA 1
ATOM 2549 C C . MET A 1 327 ? 96.135 22.699 -198.099 1.00 43.47 327 MET A C 1
ATOM 2551 O O . MET A 1 327 ? 96.677 23.360 -197.221 1.00 43.47 327 MET A O 1
ATOM 2555 N N . ASN A 1 328 ? 96.613 22.807 -199.429 1.00 53.22 328 ASN A N 1
ATOM 2556 C CA . ASN A 1 328 ? 97.697 23.764 -200.071 1.00 53.22 328 ASN A CA 1
ATOM 2557 C C . ASN A 1 328 ? 98.071 23.774 -201.684 1.00 53.22 328 ASN A C 1
ATOM 2559 O O . ASN A 1 328 ? 97.927 22.685 -202.235 1.00 53.22 328 ASN A O 1
ATOM 2563 N N . ARG A 1 329 ? 98.608 24.860 -202.426 1.00 49.34 329 ARG A N 1
ATOM 2564 C CA . ARG A 1 329 ? 99.423 25.005 -203.790 1.00 49.34 329 ARG A CA 1
ATOM 2565 C C . ARG A 1 329 ? 99.771 26.521 -204.317 1.00 49.34 329 ARG A C 1
ATOM 2567 O O . ARG A 1 329 ? 99.355 27.364 -203.537 1.00 49.34 329 ARG A O 1
ATOM 2574 N N . THR A 1 330 ? 100.417 27.120 -205.428 1.00 50.12 330 THR A N 1
ATOM 2575 C CA . THR A 1 330 ? 101.089 26.954 -206.847 1.00 50.12 330 THR A CA 1
ATOM 2576 C C . THR A 1 330 ? 101.976 28.210 -207.429 1.00 50.12 330 THR A C 1
ATOM 2578 O O . THR A 1 330 ? 102.095 29.150 -206.655 1.00 50.12 330 THR A O 1
ATOM 2581 N N . MET A 1 331 ? 102.589 28.306 -208.695 1.00 52.81 331 MET A N 1
ATOM 2582 C CA . MET A 1 331 ? 103.539 29.407 -209.293 1.00 52.81 331 MET A CA 1
ATOM 2583 C C . MET A 1 331 ? 103.908 29.443 -210.890 1.00 52.81 331 MET A C 1
ATOM 2585 O O . MET A 1 331 ? 103.913 28.334 -211.414 1.00 52.81 331 MET A O 1
ATOM 2589 N N . GLU A 1 332 ? 104.277 30.572 -211.646 1.00 39.97 332 GLU A N 1
ATOM 2590 C CA . GLU A 1 332 ? 104.999 30.714 -213.036 1.00 39.97 332 GLU A CA 1
ATOM 2591 C C . GLU A 1 332 ? 105.599 32.163 -213.503 1.00 39.97 332 GLU A C 1
ATOM 2593 O O . GLU A 1 332 ? 105.667 33.042 -212.652 1.00 39.97 332 GLU A O 1
ATOM 2598 N N . ASN A 1 333 ? 106.091 32.452 -214.770 1.00 44.22 333 ASN A N 1
ATOM 2599 C CA . ASN A 1 333 ? 107.121 33.512 -215.242 1.00 44.22 333 ASN A CA 1
ATOM 2600 C C . ASN A 1 333 ? 106.784 34.394 -216.559 1.00 44.22 333 ASN A C 1
ATOM 2602 O O . ASN A 1 333 ? 105.639 34.260 -216.970 1.00 44.22 333 ASN A O 1
ATOM 2606 N N . LEU A 1 334 ? 107.545 35.257 -217.361 1.00 47.06 334 LEU A N 1
ATOM 2607 C CA . LEU A 1 334 ? 108.939 35.888 -217.568 1.00 47.06 334 LEU A CA 1
ATOM 2608 C C . LEU A 1 334 ? 109.047 37.055 -218.710 1.00 47.06 334 LEU A C 1
ATOM 2610 O O . LEU A 1 334 ? 108.062 37.252 -219.408 1.00 47.06 334 LEU A O 1
ATOM 2614 N N . TYR A 1 335 ? 110.234 37.724 -218.980 1.00 46.38 335 TYR A N 1
ATOM 2615 C CA . TYR A 1 335 ? 110.761 38.676 -220.090 1.00 46.38 335 TYR A CA 1
ATOM 2616 C C . TYR A 1 335 ? 110.266 40.178 -220.285 1.00 46.38 335 TYR A C 1
ATOM 2618 O O . TYR A 1 335 ? 109.188 40.512 -219.823 1.00 46.38 335 TYR A O 1
ATOM 2626 N N . GLN A 1 336 ? 110.912 41.102 -221.072 1.00 53.81 336 GLN A N 1
ATOM 2627 C CA . GLN A 1 336 ? 112.141 41.957 -220.844 1.00 53.81 336 GLN A CA 1
ATOM 2628 C C . GLN A 1 336 ? 112.245 43.234 -221.786 1.00 53.81 336 GLN A C 1
ATOM 2630 O O . GLN A 1 336 ? 111.599 43.277 -222.825 1.00 53.81 336 GLN A O 1
ATOM 2635 N N . VAL A 1 337 ? 113.144 44.200 -221.474 1.00 52.00 337 VAL A N 1
ATOM 2636 C CA . VAL A 1 337 ? 113.668 45.392 -222.236 1.00 52.00 337 VAL A CA 1
ATOM 2637 C C . VAL A 1 337 ? 112.832 46.696 -222.378 1.00 52.00 337 VAL A C 1
ATOM 2639 O O . VAL A 1 337 ? 112.254 46.959 -223.424 1.00 52.00 337 VAL A O 1
ATOM 2642 N N . GLU A 1 338 ? 113.006 47.645 -221.440 1.00 54.38 338 GLU A N 1
ATOM 2643 C CA . GLU A 1 338 ? 112.984 49.107 -221.722 1.00 54.38 338 GLU A CA 1
ATOM 2644 C C . GLU A 1 338 ? 114.054 49.827 -220.860 1.00 54.38 338 GLU A C 1
ATOM 2646 O O . GLU A 1 338 ? 113.831 50.300 -219.748 1.00 54.38 338 GLU A O 1
ATOM 2651 N N . LEU A 1 339 ? 115.317 49.741 -221.299 1.00 58.28 339 LEU A N 1
ATOM 2652 C CA . LEU A 1 339 ? 116.400 49.309 -220.394 1.00 58.28 339 LEU A CA 1
ATOM 2653 C C . LEU A 1 339 ? 117.520 50.344 -220.117 1.00 58.28 339 LEU A C 1
ATOM 2655 O O . LEU A 1 339 ? 118.682 49.955 -219.943 1.00 58.28 339 LEU A O 1
ATOM 2659 N N . LYS A 1 340 ? 117.224 51.656 -220.098 1.00 55.22 340 LYS A N 1
ATOM 2660 C CA . LYS A 1 340 ? 118.266 52.695 -219.883 1.00 55.22 340 LYS A CA 1
ATOM 2661 C C . LYS A 1 340 ? 118.026 53.732 -218.776 1.00 55.22 340 LYS A C 1
ATOM 2663 O O . LYS A 1 340 ? 118.963 53.960 -218.022 1.00 55.22 340 LYS A O 1
ATOM 2668 N N . SER A 1 341 ? 116.835 54.317 -218.612 1.00 47.88 341 SER A N 1
ATOM 2669 C CA . SER A 1 341 ? 116.645 55.399 -217.616 1.00 47.88 341 SER A CA 1
ATOM 2670 C C . SER A 1 341 ? 116.629 54.906 -216.155 1.00 47.88 341 SER A C 1
ATOM 2672 O O . SER A 1 341 ? 117.244 55.515 -215.285 1.00 47.88 341 SER A O 1
ATOM 2674 N N . LEU A 1 342 ? 116.035 53.738 -215.880 1.00 56.16 342 LEU A N 1
ATOM 2675 C CA . LEU A 1 342 ? 115.905 53.167 -214.524 1.00 56.16 342 LEU A CA 1
ATOM 2676 C C . LEU A 1 342 ? 117.217 52.668 -213.874 1.00 56.16 342 LEU A C 1
ATOM 2678 O O . LEU A 1 342 ? 117.184 52.095 -212.780 1.00 56.16 342 LEU A O 1
ATOM 2682 N N . LYS A 1 343 ? 118.379 52.843 -214.518 1.00 57.75 343 LYS A N 1
ATOM 2683 C CA . LYS A 1 343 ? 119.664 52.336 -214.005 1.00 57.75 343 LYS A CA 1
ATOM 2684 C C . LYS A 1 343 ? 120.345 53.254 -212.991 1.00 57.75 343 LYS A C 1
ATOM 2686 O O . LYS A 1 343 ? 120.970 52.736 -212.071 1.00 57.75 343 LYS A O 1
ATOM 2691 N N . GLU A 1 344 ? 120.194 54.573 -213.095 1.00 53.72 344 GLU A N 1
ATOM 2692 C CA . GLU A 1 344 ? 120.888 55.503 -212.186 1.00 53.72 344 GLU A CA 1
ATOM 2693 C C . GLU A 1 344 ? 120.208 55.622 -210.812 1.00 53.72 344 GLU A C 1
ATOM 2695 O O . GLU A 1 344 ? 120.896 55.696 -209.796 1.00 53.72 344 GLU A O 1
ATOM 2700 N N . GLN A 1 345 ? 118.875 55.517 -210.732 1.00 54.31 345 GLN A N 1
ATOM 2701 C CA . GLN A 1 345 ? 118.168 55.528 -209.439 1.00 54.31 345 GLN A CA 1
ATOM 2702 C C . GLN A 1 345 ? 118.395 54.252 -208.605 1.00 54.31 345 GLN A C 1
ATOM 2704 O O . GLN A 1 345 ? 118.455 54.318 -207.377 1.00 54.31 345 GLN A O 1
ATOM 2709 N N . ASN A 1 346 ? 118.571 53.087 -209.241 1.00 57.59 346 ASN A N 1
ATOM 2710 C CA . ASN A 1 346 ? 118.764 51.822 -208.517 1.00 57.59 346 ASN A CA 1
ATOM 2711 C C . ASN A 1 346 ? 120.133 51.707 -207.820 1.00 57.59 346 ASN A C 1
ATOM 2713 O O . ASN A 1 346 ? 120.244 50.998 -206.819 1.00 57.59 346 ASN A O 1
ATOM 2717 N N . ALA A 1 347 ? 121.159 52.426 -208.289 1.00 60.09 347 ALA A N 1
ATOM 2718 C CA . ALA A 1 347 ? 122.485 52.411 -207.668 1.00 60.09 347 ALA A CA 1
ATOM 2719 C C . ALA A 1 347 ? 122.464 52.945 -206.220 1.00 60.09 347 ALA A C 1
ATOM 2721 O O . ALA A 1 347 ? 123.119 52.385 -205.344 1.00 60.09 347 ALA A O 1
ATOM 2722 N N . GLN A 1 348 ? 121.661 53.980 -205.948 1.00 56.25 348 GLN A N 1
ATOM 2723 C CA . GLN A 1 348 ? 121.542 54.579 -204.611 1.00 56.25 348 GLN A CA 1
ATOM 2724 C C . GLN A 1 348 ? 120.680 53.739 -203.650 1.00 56.25 348 GLN A C 1
ATOM 2726 O O . GLN A 1 348 ? 120.903 53.755 -202.439 1.00 56.25 348 GLN A O 1
ATOM 2731 N N . LEU A 1 349 ? 119.723 52.964 -204.175 1.00 57.34 349 LEU A N 1
ATOM 2732 C CA . LEU A 1 349 ? 118.868 52.075 -203.378 1.00 57.34 349 LEU A CA 1
ATOM 2733 C C . LEU A 1 349 ? 119.609 50.826 -202.874 1.00 57.34 349 LEU A C 1
ATOM 2735 O O . LEU A 1 349 ? 119.363 50.376 -201.754 1.00 57.34 349 LEU A O 1
ATOM 2739 N N . ALA A 1 350 ? 120.545 50.294 -203.665 1.00 60.62 350 ALA A N 1
ATOM 2740 C CA . ALA A 1 350 ? 121.344 49.130 -203.280 1.00 60.62 350 ALA A CA 1
ATOM 2741 C C . ALA A 1 350 ? 122.183 49.379 -202.012 1.00 60.62 350 ALA A C 1
ATOM 2743 O O . ALA A 1 350 ? 122.298 48.492 -201.168 1.00 60.62 350 ALA A O 1
ATOM 2744 N N . GLN A 1 351 ? 122.727 50.590 -201.850 1.00 60.41 351 GLN A N 1
ATOM 2745 C CA . GLN A 1 351 ? 123.650 50.908 -200.757 1.00 60.41 351 GLN A CA 1
ATOM 2746 C C . GLN A 1 351 ? 122.948 50.983 -199.387 1.00 60.41 351 GLN A C 1
ATOM 2748 O O . GLN A 1 351 ? 123.464 50.441 -198.412 1.00 60.41 351 GLN A O 1
ATOM 2753 N N . LYS A 1 352 ? 121.735 51.556 -199.310 1.00 59.62 352 LYS A N 1
ATOM 2754 C CA . LYS A 1 352 ? 120.964 51.636 -198.049 1.00 59.62 352 LYS A CA 1
ATOM 2755 C C . LYS A 1 352 ? 120.401 50.299 -197.562 1.00 59.62 352 LYS A C 1
ATOM 2757 O O . LYS A 1 352 ? 120.255 50.104 -196.358 1.00 59.62 352 LYS A O 1
ATOM 2762 N N . ASN A 1 353 ? 120.100 49.365 -198.463 1.00 60.41 353 ASN A N 1
ATOM 2763 C CA . ASN A 1 353 ? 119.569 48.055 -198.067 1.00 60.41 353 ASN A CA 1
ATOM 2764 C C . ASN A 1 353 ? 120.610 47.158 -197.372 1.00 60.41 353 ASN A C 1
ATOM 2766 O O . ASN A 1 353 ? 120.228 46.185 -196.726 1.00 60.41 353 ASN A O 1
ATOM 2770 N N . MET A 1 354 ? 121.905 47.483 -197.461 1.00 61.69 354 MET A N 1
ATOM 2771 C CA . MET A 1 354 ? 122.964 46.719 -196.795 1.00 61.69 354 MET A CA 1
ATOM 2772 C C . MET A 1 354 ? 123.088 47.057 -195.297 1.00 61.69 354 MET A C 1
ATOM 2774 O O . MET A 1 354 ? 123.321 46.158 -194.493 1.00 61.69 354 MET A O 1
ATOM 2778 N N . GLU A 1 355 ? 122.856 48.315 -194.899 1.00 61.22 355 GLU A N 1
ATOM 2779 C CA . GLU A 1 355 ? 122.898 48.750 -193.488 1.00 61.22 355 GLU A CA 1
ATOM 2780 C C . GLU A 1 355 ? 121.722 48.205 -192.659 1.00 61.22 355 GLU A C 1
ATOM 2782 O O . GLU A 1 355 ? 121.881 47.870 -191.487 1.00 61.22 355 GLU A O 1
ATOM 2787 N N . LEU A 1 356 ? 120.538 48.057 -193.266 1.00 61.34 356 LEU A N 1
ATOM 2788 C CA . LEU A 1 356 ? 119.341 47.554 -192.575 1.00 61.34 356 LEU A CA 1
ATOM 2789 C C . LEU A 1 356 ? 119.426 46.071 -192.173 1.00 61.34 356 LEU A C 1
ATOM 2791 O O . LEU A 1 356 ? 118.669 45.631 -191.307 1.00 61.34 356 LEU A O 1
ATOM 2795 N N . SER A 1 357 ? 120.324 45.290 -192.784 1.00 63.09 357 SER A N 1
ATOM 2796 C CA . SER A 1 357 ? 120.387 43.840 -192.562 1.00 63.09 357 SER A CA 1
ATOM 2797 C C . SER A 1 357 ? 121.218 43.423 -191.343 1.00 63.09 357 SER A C 1
ATOM 2799 O O . SER A 1 357 ? 120.992 42.328 -190.826 1.00 63.09 357 SER A O 1
ATOM 2801 N N . SER A 1 358 ? 122.171 44.240 -190.881 1.00 62.47 358 SER A N 1
ATOM 2802 C CA . SER A 1 358 ? 123.037 43.909 -189.736 1.00 62.47 358 SER A CA 1
ATOM 2803 C C . SER A 1 358 ? 122.317 44.115 -188.399 1.00 62.47 358 SER A C 1
ATOM 2805 O O . SER A 1 358 ? 122.222 43.187 -187.596 1.00 62.47 358 SER A O 1
ATOM 2807 N N . LEU A 1 359 ? 121.715 45.294 -188.209 1.00 61.66 359 LEU A N 1
ATOM 2808 C CA . LEU A 1 359 ? 120.968 45.681 -187.001 1.00 61.66 359 LEU A CA 1
ATOM 2809 C C . LEU A 1 359 ? 119.811 44.722 -186.658 1.00 61.66 359 LEU A C 1
ATOM 2811 O O . LEU A 1 359 ? 119.445 44.567 -185.494 1.00 61.66 359 LEU A O 1
ATOM 2815 N N . ALA A 1 360 ? 119.244 44.044 -187.659 1.00 62.12 360 ALA A N 1
ATOM 2816 C CA . ALA A 1 360 ? 118.166 43.076 -187.466 1.00 62.12 360 ALA A CA 1
ATOM 2817 C C . ALA A 1 360 ? 118.611 41.756 -186.798 1.00 62.12 360 ALA A C 1
ATOM 2819 O O . ALA A 1 360 ? 117.753 40.997 -186.336 1.00 62.12 360 ALA A O 1
ATOM 2820 N N . TYR A 1 361 ? 119.916 41.454 -186.758 1.00 61.94 361 TYR A N 1
ATOM 2821 C CA . TYR A 1 361 ? 120.433 40.181 -186.243 1.00 61.94 361 TYR A CA 1
ATOM 2822 C C . TYR A 1 361 ? 120.747 40.234 -184.738 1.00 61.94 361 TYR A C 1
ATOM 2824 O O . TYR A 1 361 ? 120.295 39.364 -183.990 1.00 61.94 361 TYR A O 1
ATOM 2832 N N . GLU A 1 362 ? 121.426 41.287 -184.269 1.00 61.94 362 GLU A N 1
ATOM 2833 C CA . GLU A 1 362 ? 121.789 41.474 -182.848 1.00 61.94 362 GLU A CA 1
ATOM 2834 C C . GLU A 1 362 ? 120.558 41.519 -181.922 1.00 61.94 362 GLU A C 1
ATOM 2836 O O . GLU A 1 362 ? 120.569 40.992 -180.805 1.00 61.94 362 GLU A O 1
ATOM 2841 N N . ALA A 1 363 ? 119.450 42.081 -182.416 1.00 62.66 363 ALA A N 1
ATOM 2842 C CA . ALA A 1 363 ? 118.191 42.194 -181.684 1.00 62.66 363 ALA A CA 1
ATOM 2843 C C . ALA A 1 363 ? 117.542 40.840 -181.324 1.00 62.66 363 ALA A C 1
ATOM 2845 O O . ALA A 1 363 ? 116.711 40.789 -180.418 1.00 62.66 363 ALA A O 1
ATOM 2846 N N . LYS A 1 364 ? 117.892 39.735 -182.003 1.00 62.03 364 LYS A N 1
ATOM 2847 C CA . LYS A 1 364 ? 117.337 38.405 -181.692 1.00 62.03 364 LYS A CA 1
ATOM 2848 C C . LYS A 1 364 ? 118.104 37.671 -180.599 1.00 62.03 364 LYS A C 1
ATOM 2850 O O . LYS A 1 364 ? 117.470 37.071 -179.732 1.00 62.03 364 LYS A O 1
ATOM 2855 N N . GLU A 1 365 ? 119.435 37.708 -180.619 1.00 65.62 365 GLU A N 1
ATOM 2856 C CA . GLU A 1 365 ? 120.252 36.884 -179.715 1.00 65.62 365 GLU A CA 1
ATOM 2857 C C . GLU A 1 365 ? 120.098 37.304 -178.244 1.00 65.62 365 GLU A C 1
ATOM 2859 O O . GLU A 1 365 ? 119.978 36.457 -177.356 1.00 65.62 365 GLU A O 1
ATOM 2864 N N . THR A 1 366 ? 120.000 38.611 -177.992 1.00 62.75 366 THR A N 1
ATOM 2865 C CA . THR A 1 366 ? 119.781 39.181 -176.652 1.00 62.75 366 THR A CA 1
ATOM 2866 C C . THR A 1 366 ? 118.490 38.678 -175.998 1.00 62.75 366 THR A C 1
ATOM 2868 O O . THR A 1 366 ? 118.497 38.310 -174.825 1.00 62.75 366 THR A O 1
ATOM 2871 N N . THR A 1 367 ? 117.390 38.577 -176.752 1.00 61.69 367 THR A N 1
ATOM 2872 C CA . THR A 1 367 ? 116.091 38.123 -176.215 1.00 61.69 367 THR A CA 1
ATOM 2873 C C . THR A 1 367 ? 116.057 36.643 -175.820 1.00 61.69 367 THR A C 1
ATOM 2875 O O . THR A 1 367 ? 115.233 36.253 -174.992 1.00 61.69 367 THR A O 1
ATOM 2878 N N . ALA A 1 368 ? 116.951 35.813 -176.368 1.00 63.50 368 ALA A N 1
ATOM 2879 C CA . ALA A 1 368 ? 116.956 34.373 -176.117 1.00 63.50 368 ALA A CA 1
ATOM 2880 C C . ALA A 1 368 ? 117.525 33.999 -174.735 1.00 63.50 368 ALA A C 1
ATOM 2882 O O . ALA A 1 368 ? 117.015 33.073 -174.101 1.00 63.50 368 ALA A O 1
ATOM 2883 N N . LYS A 1 369 ? 118.549 34.717 -174.245 1.00 66.25 369 LYS A N 1
ATOM 2884 C CA . LYS A 1 369 ? 119.228 34.401 -172.970 1.00 66.25 369 LYS A CA 1
ATOM 2885 C C . LYS A 1 369 ? 118.314 34.588 -171.757 1.00 66.25 369 LYS A C 1
ATOM 2887 O O . LYS A 1 369 ? 118.138 33.651 -170.980 1.00 66.25 369 LYS A O 1
ATOM 2892 N N . ASN A 1 370 ? 117.648 35.739 -171.659 1.00 70.56 370 ASN A N 1
ATOM 2893 C CA . ASN A 1 370 ? 116.833 36.125 -170.496 1.00 70.56 370 ASN A CA 1
ATOM 2894 C C . ASN A 1 370 ? 115.680 35.138 -170.192 1.00 70.56 370 ASN A C 1
ATOM 2896 O O . ASN A 1 370 ? 115.234 35.020 -169.053 1.00 70.56 370 ASN A O 1
ATOM 2900 N N . ILE A 1 371 ? 115.188 34.411 -171.204 1.00 67.56 371 ILE A N 1
ATOM 2901 C CA . ILE A 1 371 ? 114.116 33.409 -171.057 1.00 67.56 371 ILE A CA 1
ATOM 2902 C C . ILE A 1 371 ? 114.628 32.111 -170.398 1.00 67.56 371 ILE A C 1
ATOM 2904 O O . ILE A 1 371 ? 113.839 31.367 -169.810 1.00 67.56 371 ILE A O 1
ATOM 2908 N N . SER A 1 372 ? 115.933 31.830 -170.473 1.00 69.69 372 SER A N 1
ATOM 2909 C CA . SER A 1 372 ? 116.541 30.639 -169.870 1.00 69.69 372 SER A CA 1
ATOM 2910 C C . SER A 1 372 ? 116.679 30.784 -168.352 1.00 69.69 372 SER A C 1
ATOM 2912 O O . SER A 1 372 ? 116.191 29.937 -167.607 1.00 69.69 372 SER A O 1
ATOM 2914 N N . GLU A 1 373 ? 117.271 31.888 -167.894 1.00 68.25 373 GLU A N 1
ATOM 2915 C CA . GLU A 1 373 ? 117.577 32.150 -166.477 1.00 68.25 373 GLU A CA 1
ATOM 2916 C C . GLU A 1 373 ? 116.304 32.159 -165.607 1.00 68.25 373 GLU A C 1
ATOM 2918 O O . GLU A 1 373 ? 116.248 31.535 -164.544 1.00 68.25 373 GLU A O 1
ATOM 2923 N N . LEU A 1 374 ? 115.219 32.764 -166.109 1.00 72.50 374 LEU A N 1
ATOM 2924 C CA . LEU A 1 374 ? 113.916 32.803 -165.431 1.00 72.50 374 LEU A CA 1
ATOM 2925 C C . LEU A 1 374 ? 113.286 31.419 -165.183 1.00 72.50 374 LEU A C 1
ATOM 2927 O O . LEU A 1 374 ? 112.501 31.272 -164.244 1.00 72.50 374 LEU A O 1
ATOM 2931 N N . LYS A 1 375 ? 113.603 30.395 -165.989 1.00 72.25 375 LYS A N 1
ATOM 2932 C CA . LYS A 1 375 ? 113.092 29.030 -165.760 1.00 72.25 375 LYS A CA 1
ATOM 2933 C C . LYS A 1 375 ? 113.796 28.327 -164.606 1.00 72.25 375 LYS A C 1
ATOM 2935 O O . LYS A 1 375 ? 113.155 27.550 -163.899 1.00 72.25 375 LYS A O 1
ATOM 2940 N N . GLU A 1 376 ? 115.089 28.575 -164.426 1.00 72.31 376 GLU A N 1
ATOM 2941 C CA . GLU A 1 376 ? 115.912 27.835 -163.471 1.00 72.31 376 GLU A CA 1
ATOM 2942 C C . GLU A 1 376 ? 115.574 28.237 -162.027 1.00 72.31 376 GLU A C 1
ATOM 2944 O O . GLU A 1 376 ? 115.234 27.374 -161.212 1.00 72.31 376 GLU A O 1
ATOM 2949 N N . HIS A 1 377 ? 115.484 29.543 -161.748 1.00 74.00 377 HIS A N 1
ATOM 2950 C CA . HIS A 1 377 ? 115.033 30.076 -160.453 1.00 74.00 377 HIS A CA 1
ATOM 2951 C C . HIS A 1 377 ? 113.664 29.528 -160.004 1.00 74.00 377 HIS A C 1
ATOM 2953 O O . HIS A 1 377 ? 113.472 29.200 -158.831 1.00 74.00 377 HIS A O 1
ATOM 2959 N N . LEU A 1 378 ? 112.717 29.380 -160.939 1.00 75.50 378 LEU A N 1
ATOM 2960 C CA . LEU A 1 378 ? 111.357 28.898 -160.662 1.00 75.50 378 LEU A CA 1
ATOM 2961 C C . LEU A 1 378 ? 111.336 27.400 -160.283 1.00 75.50 378 LEU A C 1
ATOM 2963 O O . LEU A 1 378 ? 110.419 26.940 -159.600 1.00 75.50 378 LEU A O 1
ATOM 2967 N N . SER A 1 379 ? 112.358 26.633 -160.682 1.00 75.75 379 SER A N 1
ATOM 2968 C CA . SER A 1 379 ? 112.521 25.233 -160.271 1.00 75.75 379 SER A CA 1
ATOM 2969 C C . SER A 1 379 ? 113.068 25.098 -158.844 1.00 75.75 379 SER A C 1
ATOM 2971 O O . SER A 1 379 ? 112.530 24.316 -158.060 1.00 75.75 379 SER A O 1
ATOM 2973 N N . ALA A 1 380 ? 114.066 25.912 -158.480 1.00 73.94 380 ALA A N 1
ATOM 2974 C CA . ALA A 1 380 ? 114.695 25.890 -157.160 1.00 73.94 380 ALA A CA 1
ATOM 2975 C C . ALA A 1 380 ? 113.713 26.287 -156.044 1.00 73.94 380 ALA A C 1
ATOM 2977 O O . ALA A 1 380 ? 113.612 25.591 -155.034 1.00 73.94 380 ALA A O 1
ATOM 2978 N N . PHE A 1 381 ? 112.927 27.349 -156.264 1.00 77.19 381 PHE A N 1
ATOM 2979 C CA . PHE A 1 381 ? 111.922 27.828 -155.308 1.00 77.19 381 PHE A CA 1
ATOM 2980 C C . PHE A 1 381 ? 110.924 26.723 -154.906 1.00 77.19 381 PHE A C 1
ATOM 2982 O O . PHE A 1 381 ? 110.712 26.462 -153.722 1.00 77.19 381 PHE A O 1
ATOM 2989 N N . ARG A 1 382 ? 110.392 25.985 -155.894 1.00 78.56 382 ARG A N 1
ATOM 2990 C CA . ARG A 1 382 ? 109.446 24.878 -155.661 1.00 78.56 382 ARG A CA 1
ATOM 2991 C C . ARG A 1 382 ? 110.018 23.726 -154.840 1.00 78.56 382 ARG A C 1
ATOM 2993 O O . ARG A 1 382 ? 109.259 23.060 -154.141 1.00 78.56 382 ARG A O 1
ATOM 3000 N N . ALA A 1 383 ? 111.318 23.449 -154.940 1.00 75.19 383 ALA A N 1
ATOM 3001 C CA . ALA A 1 383 ? 111.938 22.364 -154.183 1.00 75.19 383 ALA A CA 1
ATOM 3002 C C . ALA A 1 383 ? 112.009 22.683 -152.679 1.00 75.19 383 ALA A C 1
ATOM 3004 O O . ALA A 1 383 ? 111.841 21.787 -151.851 1.00 75.19 383 ALA A O 1
ATOM 3005 N N . GLN A 1 384 ? 112.213 23.958 -152.331 1.00 78.25 384 GLN A N 1
ATOM 3006 C CA . GLN A 1 384 ? 112.366 24.410 -150.949 1.00 78.25 384 GLN A CA 1
ATOM 3007 C C . GLN A 1 384 ? 111.033 24.406 -150.178 1.00 78.25 384 GLN A C 1
ATOM 3009 O O . GLN A 1 384 ? 110.984 23.907 -149.055 1.00 78.25 384 GLN A O 1
ATOM 3014 N N . GLU A 1 385 ? 109.937 24.868 -150.793 1.00 80.88 385 GLU A N 1
ATOM 3015 C CA . GLU A 1 385 ? 108.590 24.821 -150.188 1.00 80.88 385 GLU A CA 1
ATOM 3016 C C . GLU A 1 385 ? 108.112 23.381 -149.912 1.00 80.88 385 GLU A C 1
ATOM 3018 O O . GLU A 1 385 ? 107.458 23.105 -148.906 1.00 80.88 385 GLU A O 1
ATOM 3023 N N . LEU A 1 386 ? 108.458 22.432 -150.790 1.00 78.62 386 LEU A N 1
ATOM 3024 C CA . LEU A 1 386 ? 108.017 21.036 -150.684 1.00 78.62 386 LEU A CA 1
ATOM 3025 C C . LEU A 1 386 ? 108.695 20.270 -149.530 1.00 78.62 386 LEU A C 1
ATOM 3027 O O . LEU A 1 386 ? 108.172 19.247 -149.080 1.00 78.62 386 LEU A O 1
ATOM 3031 N N . LEU A 1 387 ? 109.848 20.745 -149.047 1.00 79.56 387 LEU A N 1
ATOM 3032 C CA . LEU A 1 387 ? 110.532 20.186 -147.878 1.00 79.56 387 LEU A CA 1
ATOM 3033 C C . LEU A 1 387 ? 109.901 20.671 -146.568 1.00 79.56 387 LEU A C 1
ATOM 3035 O O . LEU A 1 387 ? 109.499 19.837 -145.755 1.00 79.56 387 LEU A O 1
ATOM 3039 N N . SER A 1 388 ? 109.717 21.983 -146.394 1.00 80.88 388 SER A N 1
ATOM 3040 C CA . SER A 1 388 ? 109.129 22.539 -145.164 1.00 80.88 388 SER A CA 1
ATOM 3041 C C . SER A 1 388 ? 107.686 22.066 -144.936 1.00 80.88 388 SER A C 1
ATOM 3043 O O . SER A 1 388 ? 107.301 21.759 -143.805 1.00 80.88 388 SER A O 1
ATOM 3045 N N . LEU A 1 389 ? 106.903 21.892 -146.009 1.00 83.88 389 LEU A N 1
ATOM 3046 C CA . LEU A 1 389 ? 105.568 21.287 -145.945 1.00 83.88 389 LEU A CA 1
ATOM 3047 C C . LEU A 1 389 ? 105.586 19.838 -145.427 1.00 83.88 389 LEU A C 1
ATOM 3049 O O . LEU A 1 389 ? 104.681 19.446 -144.690 1.00 83.88 389 LEU A O 1
ATOM 3053 N N . LYS A 1 390 ? 106.606 19.035 -145.766 1.00 81.38 390 LYS A N 1
ATOM 3054 C CA . LYS A 1 390 ? 106.732 17.652 -145.267 1.00 81.38 390 LYS A CA 1
ATOM 3055 C C . LYS A 1 390 ? 107.100 17.598 -143.788 1.00 81.38 390 LYS A C 1
ATOM 3057 O O . LYS A 1 390 ? 106.542 16.776 -143.064 1.00 81.38 390 LYS A O 1
ATOM 3062 N N . GLU A 1 391 ? 108.006 18.461 -143.340 1.00 82.19 391 GLU A N 1
ATOM 3063 C CA . GLU A 1 391 ? 108.401 18.543 -141.928 1.00 82.19 391 GLU A CA 1
ATOM 3064 C C . GLU A 1 391 ? 107.234 19.024 -141.054 1.00 82.19 391 GLU A C 1
ATOM 3066 O O . GLU A 1 391 ? 106.934 18.411 -140.028 1.00 82.19 391 GLU A O 1
ATOM 3071 N N . SER A 1 392 ? 106.492 20.036 -141.517 1.00 84.12 392 SER A N 1
ATOM 3072 C CA . SER A 1 392 ? 105.259 20.497 -140.870 1.00 84.12 392 SER A CA 1
ATOM 3073 C C . SER A 1 392 ? 104.212 19.377 -140.759 1.00 84.12 392 SER A C 1
ATOM 3075 O O . SER A 1 392 ? 103.681 19.133 -139.674 1.00 84.12 392 SER A O 1
ATOM 3077 N N . LEU A 1 393 ? 103.976 18.623 -141.842 1.00 85.38 393 LEU A N 1
ATOM 3078 C CA . LEU A 1 393 ? 103.043 17.490 -141.847 1.00 85.38 393 LEU A CA 1
ATOM 3079 C C . LEU A 1 393 ? 103.460 16.374 -140.870 1.00 85.38 393 LEU A C 1
ATOM 3081 O O . LEU A 1 393 ? 102.603 15.780 -140.214 1.00 85.38 393 LEU A O 1
ATOM 3085 N N . ALA A 1 394 ? 104.762 16.098 -140.742 1.00 84.00 394 ALA A N 1
ATOM 3086 C CA . ALA A 1 394 ? 105.282 15.131 -139.776 1.00 84.00 394 ALA A CA 1
ATOM 3087 C C . ALA A 1 394 ? 105.066 15.595 -138.323 1.00 84.00 394 ALA A C 1
ATOM 3089 O O . ALA A 1 394 ? 104.635 14.800 -137.486 1.00 84.00 394 ALA A O 1
ATOM 3090 N N . GLY A 1 395 ? 105.279 16.885 -138.038 1.00 85.00 395 GLY A N 1
ATOM 3091 C CA . GLY A 1 395 ? 104.967 17.491 -136.740 1.00 85.00 395 GLY A CA 1
ATOM 3092 C C . GLY A 1 395 ? 103.484 17.367 -136.377 1.00 85.00 395 GLY A C 1
ATOM 3093 O O . GLY A 1 395 ? 103.154 16.880 -135.296 1.00 85.00 395 GLY A O 1
ATOM 3094 N N . VAL A 1 396 ? 102.586 17.712 -137.308 1.00 86.44 396 VAL A N 1
ATOM 3095 C CA . VAL A 1 396 ? 101.127 17.572 -137.129 1.00 86.44 396 VAL A CA 1
ATOM 3096 C C . VAL A 1 396 ? 100.728 16.113 -136.886 1.00 86.44 396 VAL A C 1
ATOM 3098 O O . VAL A 1 396 ? 99.939 15.841 -135.982 1.00 86.44 396 VAL A O 1
ATOM 3101 N N . LYS A 1 397 ? 101.298 15.156 -137.632 1.00 88.25 397 LYS A N 1
ATOM 3102 C CA . LYS A 1 397 ? 101.018 13.724 -137.441 1.00 88.25 397 LYS A CA 1
ATOM 3103 C C . LYS A 1 397 ? 101.438 13.228 -136.053 1.00 88.25 397 LYS A C 1
ATOM 3105 O O . LYS A 1 397 ? 100.689 12.483 -135.427 1.00 88.25 397 LYS A O 1
ATOM 3110 N N . ASN A 1 398 ? 102.605 13.641 -135.565 1.00 86.38 398 ASN A N 1
ATOM 3111 C CA . ASN A 1 398 ? 103.079 13.248 -134.236 1.00 86.38 398 ASN A CA 1
ATOM 3112 C C . ASN A 1 398 ? 102.228 13.882 -133.121 1.00 86.38 398 ASN A C 1
ATOM 3114 O O . ASN A 1 398 ? 101.899 13.203 -132.152 1.00 86.38 398 ASN A O 1
ATOM 3118 N N . GLY A 1 399 ? 101.799 15.140 -133.289 1.00 88.06 399 GLY A N 1
ATOM 3119 C CA . GLY A 1 399 ? 100.849 15.789 -132.378 1.00 88.06 399 GLY A CA 1
ATOM 3120 C C . GLY A 1 399 ? 99.482 15.095 -132.338 1.00 88.06 399 GLY A C 1
ATOM 3121 O O . GLY A 1 399 ? 98.907 14.941 -131.264 1.00 88.06 399 GLY A O 1
ATOM 3122 N N . PHE A 1 400 ? 98.988 14.607 -133.481 1.00 87.94 400 PHE A N 1
ATOM 3123 C CA . PHE A 1 400 ? 97.747 13.829 -133.542 1.00 87.94 400 PHE A CA 1
ATOM 3124 C C . PHE A 1 400 ? 97.853 12.498 -132.779 1.00 87.94 400 PHE A C 1
ATOM 3126 O O . PHE A 1 400 ? 96.947 12.159 -132.027 1.00 87.94 400 PHE A O 1
ATOM 3133 N N . LEU A 1 401 ? 98.970 11.773 -132.913 1.00 87.69 401 LEU A N 1
ATOM 3134 C CA . LEU A 1 401 ? 99.194 10.513 -132.187 1.00 87.69 401 LEU A CA 1
ATOM 3135 C C . LEU A 1 401 ? 99.296 10.713 -130.663 1.00 87.69 401 LEU A C 1
ATOM 3137 O O . LEU A 1 401 ? 98.839 9.860 -129.905 1.00 87.69 401 LEU A O 1
ATOM 3141 N N . ALA A 1 402 ? 99.849 11.842 -130.207 1.00 87.38 402 ALA A N 1
ATOM 3142 C CA . ALA A 1 402 ? 99.828 12.209 -128.790 1.00 87.38 402 ALA A CA 1
ATOM 3143 C C . ALA A 1 402 ? 98.391 12.476 -128.301 1.00 87.38 402 ALA A C 1
ATOM 3145 O O . ALA A 1 402 ? 97.960 11.882 -127.316 1.00 87.38 402 ALA A O 1
ATOM 3146 N N . LEU A 1 403 ? 97.613 13.270 -129.047 1.00 89.00 403 LEU A N 1
ATOM 3147 C CA . LEU A 1 403 ? 96.197 13.532 -128.752 1.00 89.00 403 LEU A CA 1
ATOM 3148 C C . LEU A 1 403 ? 95.334 12.259 -128.741 1.00 89.00 403 LEU A C 1
ATOM 3150 O O . LEU A 1 403 ? 94.423 12.147 -127.925 1.00 89.00 403 LEU A O 1
ATOM 3154 N N . GLU A 1 404 ? 95.612 11.290 -129.615 1.00 90.31 404 GLU A N 1
ATOM 3155 C CA . GLU A 1 404 ? 94.920 9.995 -129.646 1.00 90.31 404 GLU A CA 1
ATOM 3156 C C . GLU A 1 404 ? 95.234 9.150 -128.394 1.00 90.31 404 GLU A C 1
ATOM 3158 O O . GLU A 1 404 ? 94.334 8.528 -127.821 1.00 90.31 404 GLU A O 1
ATOM 3163 N N . SER A 1 405 ? 96.479 9.199 -127.906 1.00 89.75 405 SER A N 1
ATOM 3164 C CA . SER A 1 405 ? 96.891 8.590 -126.633 1.00 89.75 405 SER A CA 1
ATOM 3165 C C . SER A 1 405 ? 96.227 9.262 -125.423 1.00 89.75 405 SER A C 1
ATOM 3167 O O . SER A 1 405 ? 95.667 8.570 -124.571 1.00 89.75 405 SER A O 1
ATOM 3169 N N . ASP A 1 406 ? 96.234 10.595 -125.362 1.00 90.69 406 ASP A N 1
ATOM 3170 C CA . ASP A 1 406 ? 95.649 11.367 -124.255 1.00 90.69 406 ASP A CA 1
ATOM 3171 C C . ASP A 1 406 ? 94.116 11.250 -124.214 1.00 90.69 406 ASP A C 1
ATOM 3173 O O . ASP A 1 406 ? 93.509 11.157 -123.148 1.00 90.69 406 ASP A O 1
ATOM 3177 N N . HIS A 1 407 ? 93.463 11.167 -125.376 1.00 90.81 407 HIS A N 1
ATOM 3178 C CA . HIS A 1 407 ? 92.038 10.852 -125.452 1.00 90.81 407 HIS A CA 1
ATOM 3179 C C . HIS A 1 407 ? 91.744 9.434 -124.930 1.00 90.81 407 HIS A C 1
ATOM 3181 O O . HIS A 1 407 ? 90.771 9.230 -124.203 1.00 90.81 407 HIS A O 1
ATOM 3187 N N . SER A 1 408 ? 92.595 8.453 -125.250 1.00 91.38 408 SER A N 1
ATOM 3188 C CA . SER A 1 408 ? 92.449 7.073 -124.766 1.00 91.38 408 SER A CA 1
ATOM 3189 C C . SER A 1 408 ? 92.593 6.964 -123.239 1.00 91.38 408 SER A C 1
ATOM 3191 O O . SER A 1 408 ? 91.814 6.253 -122.597 1.00 91.38 408 SER A O 1
ATOM 3193 N N . SER A 1 409 ? 93.523 7.711 -122.628 1.00 92.38 409 SER A N 1
ATOM 3194 C CA . SER A 1 409 ? 93.669 7.753 -121.166 1.00 92.38 409 SER A CA 1
ATOM 3195 C C . SER A 1 409 ? 92.494 8.470 -120.490 1.00 92.38 409 SER A C 1
ATOM 3197 O O . SER A 1 409 ? 91.920 7.921 -119.548 1.00 92.38 409 SER A O 1
ATOM 3199 N N . MET A 1 410 ? 92.039 9.615 -121.018 1.00 91.44 410 MET A N 1
ATOM 3200 C CA . MET A 1 410 ? 90.845 10.309 -120.511 1.00 91.44 410 MET A CA 1
ATOM 3201 C C . MET A 1 410 ? 89.579 9.444 -120.579 1.00 91.44 410 MET A C 1
ATOM 3203 O O . MET A 1 410 ? 88.790 9.441 -119.635 1.00 91.44 410 MET A O 1
ATOM 3207 N N . VAL A 1 411 ? 89.379 8.673 -121.653 1.00 92.25 411 VAL A N 1
ATOM 3208 C CA . VAL A 1 411 ? 88.246 7.733 -121.761 1.00 92.25 411 VAL A CA 1
ATOM 3209 C C . VAL A 1 411 ? 88.349 6.612 -120.718 1.00 92.25 411 VAL A C 1
ATOM 3211 O O . VAL A 1 411 ? 87.335 6.229 -120.132 1.00 92.25 411 VAL A O 1
ATOM 3214 N N . ALA A 1 412 ? 89.553 6.111 -120.425 1.00 90.50 412 ALA A N 1
ATOM 3215 C CA . ALA A 1 412 ? 89.757 5.111 -119.377 1.00 90.50 412 ALA A CA 1
ATOM 3216 C C . ALA A 1 412 ? 89.467 5.665 -117.966 1.00 90.50 412 ALA A C 1
ATOM 3218 O O . ALA A 1 412 ? 88.800 4.995 -117.173 1.00 90.50 412 ALA A O 1
ATOM 3219 N N . GLU A 1 413 ? 89.899 6.893 -117.659 1.00 92.50 413 GLU A N 1
ATOM 3220 C CA . GLU A 1 413 ? 89.575 7.566 -116.392 1.00 92.50 413 GLU A CA 1
ATOM 3221 C C . GLU A 1 413 ? 88.077 7.866 -116.264 1.00 92.50 413 GLU A C 1
ATOM 3223 O O . GLU A 1 413 ? 87.486 7.598 -115.216 1.00 92.50 413 GLU A O 1
ATOM 3228 N N . MET A 1 414 ? 87.437 8.336 -117.339 1.00 92.19 414 MET A N 1
ATOM 3229 C CA . MET A 1 414 ? 85.995 8.593 -117.391 1.00 92.19 414 MET A CA 1
ATOM 3230 C C . MET A 1 414 ? 85.190 7.320 -117.096 1.00 92.19 414 MET A C 1
ATOM 3232 O O . MET A 1 414 ? 84.326 7.330 -116.223 1.00 92.19 414 MET A O 1
ATOM 3236 N N . LEU A 1 415 ? 85.532 6.193 -117.732 1.00 93.56 415 LEU A N 1
ATOM 3237 C CA . LEU A 1 415 ? 84.906 4.891 -117.465 1.00 93.56 415 LEU A CA 1
ATOM 3238 C C . LEU A 1 415 ? 85.198 4.357 -116.053 1.00 93.56 415 LEU A C 1
ATOM 3240 O O . LEU A 1 415 ? 84.411 3.572 -115.522 1.00 93.56 415 LEU A O 1
ATOM 3244 N N . SER A 1 416 ? 86.306 4.763 -115.429 1.00 93.81 416 SER A N 1
ATOM 3245 C CA . SER A 1 416 ? 86.584 4.472 -114.019 1.00 93.81 416 SER A CA 1
ATOM 3246 C C . SER A 1 416 ? 85.670 5.290 -113.097 1.00 93.81 416 SER A C 1
ATOM 3248 O O . SER A 1 416 ? 85.039 4.739 -112.193 1.00 93.81 416 SER A O 1
ATOM 3250 N N . LYS A 1 417 ? 85.511 6.591 -113.378 1.00 93.44 417 LYS A N 1
ATOM 3251 C CA . LYS A 1 417 ? 84.646 7.497 -112.610 1.00 93.44 417 LYS A CA 1
ATOM 3252 C C . LYS A 1 417 ? 83.158 7.198 -112.776 1.00 93.44 417 LYS A C 1
ATOM 3254 O O . LYS A 1 417 ? 82.432 7.298 -111.794 1.00 93.44 417 LYS A O 1
ATOM 3259 N N . GLU A 1 418 ? 82.710 6.741 -113.944 1.00 93.50 418 GLU A N 1
ATOM 3260 C CA . GLU A 1 418 ? 81.338 6.251 -114.158 1.00 93.50 418 GLU A CA 1
ATOM 3261 C C . GLU A 1 418 ? 81.013 5.075 -113.210 1.00 93.50 418 GLU A C 1
ATOM 3263 O O . GLU A 1 418 ? 79.986 5.074 -112.533 1.00 93.50 418 GLU A O 1
ATOM 3268 N N . ARG A 1 419 ? 81.941 4.115 -113.059 1.00 92.50 419 ARG A N 1
ATOM 3269 C CA . ARG A 1 419 ? 81.802 2.974 -112.128 1.00 92.50 419 ARG A CA 1
ATOM 3270 C C . ARG A 1 419 ? 81.819 3.404 -110.658 1.00 92.50 419 ARG A C 1
ATOM 3272 O O . ARG A 1 419 ? 81.072 2.861 -109.845 1.00 92.50 419 ARG A O 1
ATOM 3279 N N . GLU A 1 420 ? 82.657 4.375 -110.302 1.00 94.19 420 GLU A N 1
ATOM 3280 C CA . GLU A 1 420 ? 82.690 4.954 -108.952 1.00 94.19 420 GLU A CA 1
ATOM 3281 C C . GLU A 1 420 ? 81.366 5.667 -108.633 1.00 94.19 420 GLU A C 1
ATOM 3283 O O . GLU A 1 420 ? 80.768 5.440 -107.584 1.00 94.19 420 GLU A O 1
ATOM 3288 N N . ILE A 1 421 ? 80.833 6.431 -109.587 1.00 92.75 421 ILE A N 1
ATOM 3289 C CA . ILE A 1 421 ? 79.513 7.061 -109.504 1.00 92.75 421 ILE A CA 1
ATOM 3290 C C . ILE A 1 421 ? 78.402 6.006 -109.350 1.00 92.75 421 ILE A C 1
ATOM 3292 O O . ILE A 1 421 ? 77.516 6.188 -108.517 1.00 92.75 421 ILE A O 1
ATOM 3296 N N . ASP A 1 422 ? 78.443 4.889 -110.079 1.00 92.56 422 ASP A N 1
ATOM 3297 C CA . ASP A 1 422 ? 77.439 3.820 -109.961 1.00 92.56 422 ASP A CA 1
ATOM 3298 C C . ASP A 1 422 ? 77.505 3.056 -108.629 1.00 92.56 422 ASP A C 1
ATOM 3300 O O . ASP A 1 422 ? 76.462 2.764 -108.035 1.00 92.56 422 ASP A O 1
ATOM 3304 N N . THR A 1 423 ? 78.700 2.801 -108.089 1.00 93.19 423 THR A N 1
ATOM 3305 C CA . THR A 1 423 ? 78.831 2.221 -106.738 1.00 93.19 423 THR A CA 1
ATOM 3306 C C . THR A 1 423 ? 78.368 3.194 -105.646 1.00 93.19 423 THR A C 1
ATOM 3308 O O . THR A 1 423 ? 77.710 2.773 -104.692 1.00 93.19 423 THR A O 1
ATOM 3311 N N . LEU A 1 424 ? 78.595 4.503 -105.814 1.00 93.44 424 LEU A N 1
ATOM 3312 C CA . LEU A 1 424 ? 78.046 5.541 -104.934 1.00 93.44 424 LEU A CA 1
ATOM 3313 C C . LEU A 1 424 ? 76.515 5.662 -105.044 1.00 93.44 424 LEU A C 1
ATOM 3315 O O . LEU A 1 424 ? 75.856 5.800 -104.012 1.00 93.44 424 LEU A O 1
ATOM 3319 N N . LYS A 1 425 ? 75.920 5.541 -106.243 1.00 93.88 425 LYS A N 1
ATOM 3320 C CA . LYS A 1 425 ? 74.453 5.459 -106.425 1.00 93.88 425 LYS A CA 1
ATOM 3321 C C . LYS A 1 425 ? 73.874 4.260 -105.663 1.00 93.88 425 LYS A C 1
ATOM 3323 O O . LYS A 1 425 ? 72.896 4.425 -104.938 1.00 93.88 425 LYS A O 1
ATOM 3328 N N . ALA A 1 426 ? 74.483 3.079 -105.787 1.00 92.44 426 ALA A N 1
ATOM 3329 C CA . ALA A 1 426 ? 74.034 1.871 -105.089 1.00 92.44 426 ALA A CA 1
ATOM 3330 C C . ALA A 1 426 ? 74.141 2.008 -103.557 1.00 92.44 426 ALA A C 1
ATOM 3332 O O . ALA A 1 426 ? 73.177 1.736 -102.842 1.00 92.44 426 ALA A O 1
ATOM 3333 N N . SER A 1 427 ? 75.276 2.514 -103.062 1.00 93.94 427 SER A N 1
ATOM 3334 C CA . SER A 1 427 ? 75.503 2.801 -101.637 1.00 93.94 427 SER A CA 1
ATOM 3335 C C . SER A 1 427 ? 74.502 3.825 -101.081 1.00 93.94 427 SER A C 1
ATOM 3337 O O . SER A 1 427 ? 73.956 3.641 -99.992 1.00 93.94 427 SER A O 1
ATOM 3339 N N . LYS A 1 428 ? 74.174 4.869 -101.857 1.00 93.88 428 LYS A N 1
ATOM 3340 C CA . LYS A 1 428 ? 73.139 5.851 -101.504 1.00 93.88 428 LYS A CA 1
ATOM 3341 C C . LYS A 1 428 ? 71.763 5.198 -101.344 1.00 93.88 428 LYS A C 1
ATOM 3343 O O . LYS A 1 428 ? 71.091 5.487 -100.358 1.00 93.88 428 LYS A O 1
ATOM 3348 N N . VAL A 1 429 ? 71.360 4.317 -102.264 1.00 94.31 429 VAL A N 1
ATOM 3349 C CA . VAL A 1 429 ? 70.079 3.596 -102.158 1.00 94.31 429 VAL A CA 1
ATOM 3350 C C . VAL A 1 429 ? 70.056 2.716 -100.907 1.00 94.31 429 VAL A C 1
ATOM 3352 O O . VAL A 1 429 ? 69.083 2.768 -100.163 1.00 94.31 429 VAL A O 1
ATOM 3355 N N . GLU A 1 430 ? 71.134 1.983 -100.601 1.00 93.12 430 GLU A N 1
ATOM 3356 C CA . GLU A 1 430 ? 71.211 1.188 -99.365 1.00 93.12 430 GLU A CA 1
ATOM 3357 C C . GLU A 1 430 ? 71.129 2.065 -98.098 1.00 93.12 430 GLU A C 1
ATOM 3359 O O . GLU A 1 430 ? 70.473 1.698 -97.119 1.00 93.12 430 GLU A O 1
ATOM 3364 N N . ALA A 1 431 ? 71.753 3.246 -98.109 1.00 91.12 431 ALA A N 1
ATOM 3365 C CA . ALA A 1 431 ? 71.661 4.209 -97.014 1.00 91.12 431 ALA A CA 1
ATOM 3366 C C . ALA A 1 431 ? 70.240 4.779 -96.851 1.00 91.12 431 ALA A C 1
ATOM 3368 O O . ALA A 1 431 ? 69.759 4.891 -95.723 1.00 91.12 431 ALA A O 1
ATOM 3369 N N . GLU A 1 432 ? 69.541 5.090 -97.945 1.00 93.69 432 GLU A N 1
ATOM 3370 C CA . GLU A 1 432 ? 68.144 5.546 -97.924 1.00 93.69 432 GLU A CA 1
ATOM 3371 C C . GLU A 1 432 ? 67.201 4.451 -97.390 1.00 93.69 432 GLU A C 1
ATOM 3373 O O . GLU A 1 432 ? 66.364 4.730 -96.529 1.00 93.69 432 GLU A O 1
ATOM 3378 N N . ASP A 1 433 ? 67.418 3.195 -97.787 1.00 93.62 433 ASP A N 1
ATOM 3379 C CA . ASP A 1 433 ? 66.706 2.012 -97.284 1.00 93.62 433 ASP A CA 1
ATOM 3380 C C . ASP A 1 433 ? 66.927 1.788 -95.774 1.00 93.62 433 ASP A C 1
ATOM 3382 O O . ASP A 1 433 ? 65.996 1.466 -95.029 1.00 93.62 433 ASP A O 1
ATOM 3386 N N . ARG A 1 434 ? 68.166 1.974 -95.294 1.00 94.81 434 ARG A N 1
ATOM 3387 C CA . ARG A 1 434 ? 68.512 1.910 -93.862 1.00 94.81 434 ARG A CA 1
ATOM 3388 C C . ARG A 1 434 ? 67.869 3.056 -93.079 1.00 94.81 434 ARG A C 1
ATOM 3390 O O . ARG A 1 434 ? 67.323 2.815 -92.006 1.00 94.81 434 ARG A O 1
ATOM 3397 N N . ILE A 1 435 ? 67.876 4.277 -93.617 1.00 94.19 435 ILE A N 1
ATOM 3398 C CA . ILE A 1 435 ? 67.214 5.443 -93.010 1.00 94.19 435 ILE A CA 1
ATOM 3399 C C . ILE A 1 435 ? 65.700 5.220 -92.907 1.00 94.19 435 ILE A C 1
ATOM 3401 O O . ILE A 1 435 ? 65.108 5.567 -91.886 1.00 94.19 435 ILE A O 1
ATOM 3405 N N . GLN A 1 436 ? 65.068 4.620 -93.918 1.00 93.88 436 GLN A N 1
ATOM 3406 C CA . GLN A 1 436 ? 63.638 4.313 -93.879 1.00 93.88 436 GLN A CA 1
ATOM 3407 C C . GLN A 1 436 ? 63.302 3.288 -92.783 1.00 93.88 436 GLN A C 1
ATOM 3409 O O . GLN A 1 436 ? 62.442 3.556 -91.944 1.00 93.88 436 GLN A O 1
ATOM 3414 N N . LYS A 1 437 ? 64.056 2.185 -92.697 1.00 94.50 437 LYS A N 1
ATOM 3415 C CA . LYS A 1 437 ? 63.901 1.173 -91.632 1.00 94.50 437 LYS A CA 1
ATOM 3416 C C . LYS A 1 437 ? 64.135 1.760 -90.233 1.00 94.50 437 LYS A C 1
ATOM 3418 O O . LYS A 1 437 ? 63.409 1.436 -89.298 1.00 94.50 437 LYS A O 1
ATOM 3423 N N . LEU A 1 438 ? 65.098 2.674 -90.081 1.00 94.00 438 LEU A N 1
ATOM 3424 C CA . LEU A 1 438 ? 65.343 3.373 -88.813 1.00 94.00 438 LEU A CA 1
ATOM 3425 C C . LEU A 1 438 ? 64.197 4.322 -88.421 1.00 94.00 438 LEU A C 1
ATOM 3427 O O . LEU A 1 438 ? 63.871 4.393 -87.240 1.00 94.00 438 LEU A O 1
ATOM 3431 N N . LYS A 1 439 ? 63.544 5.001 -89.376 1.00 94.31 439 LYS A N 1
ATOM 3432 C CA . LYS A 1 439 ? 62.334 5.807 -89.106 1.00 94.31 439 LYS A CA 1
ATOM 3433 C C . LYS A 1 439 ? 61.155 4.944 -88.659 1.00 94.31 439 LYS A C 1
ATOM 3435 O O . LYS A 1 439 ? 60.419 5.338 -87.759 1.00 94.31 439 LYS A O 1
ATOM 3440 N N . GLU A 1 440 ? 60.981 3.774 -89.267 1.00 93.56 440 GLU A N 1
ATOM 3441 C CA . GLU A 1 440 ? 59.931 2.817 -88.899 1.00 93.56 440 GLU A CA 1
ATOM 3442 C C . GLU A 1 440 ? 60.147 2.282 -87.475 1.00 93.56 440 GLU A C 1
ATOM 3444 O O . GLU A 1 440 ? 59.224 2.328 -86.661 1.00 93.56 440 GLU A O 1
ATOM 3449 N N . ILE A 1 441 ? 61.384 1.903 -87.126 1.00 94.25 441 ILE A N 1
ATOM 3450 C CA . ILE A 1 441 ? 61.769 1.524 -85.755 1.00 94.25 441 ILE A CA 1
ATOM 3451 C C . ILE A 1 441 ? 61.578 2.697 -84.781 1.00 94.25 441 ILE A C 1
ATOM 3453 O O . ILE A 1 441 ? 61.012 2.514 -83.707 1.00 94.25 441 ILE A O 1
ATOM 3457 N N . GLN A 1 442 ? 61.981 3.919 -85.146 1.00 94.12 442 GLN A N 1
ATOM 3458 C CA . GLN A 1 442 ? 61.769 5.104 -84.308 1.00 94.12 442 GLN A CA 1
ATOM 3459 C C . GLN A 1 442 ? 60.275 5.346 -84.038 1.00 94.12 442 GLN A C 1
ATOM 3461 O O . GLN A 1 442 ? 59.902 5.642 -82.905 1.00 94.12 442 GLN A O 1
ATOM 3466 N N . SER A 1 443 ? 59.415 5.185 -85.048 1.00 92.44 443 SER A N 1
ATOM 3467 C CA . SER A 1 443 ? 57.963 5.319 -84.894 1.00 92.44 443 SER A CA 1
ATOM 3468 C C . SER A 1 443 ? 57.363 4.213 -84.020 1.00 92.44 443 SER A C 1
ATOM 3470 O O . SER A 1 443 ? 56.466 4.498 -83.227 1.00 92.44 443 SER A O 1
ATOM 3472 N N . ALA A 1 444 ? 57.852 2.974 -84.137 1.00 92.38 444 ALA A N 1
ATOM 3473 C CA . ALA A 1 444 ? 57.431 1.861 -83.289 1.00 92.38 444 ALA A CA 1
ATOM 3474 C C . ALA A 1 444 ? 57.813 2.118 -81.822 1.00 92.38 444 ALA A C 1
ATOM 3476 O O . ALA A 1 444 ? 56.929 2.185 -80.966 1.00 92.38 444 ALA A O 1
ATOM 3477 N N . ASN A 1 445 ? 59.091 2.399 -81.554 1.00 93.81 445 ASN A N 1
ATOM 3478 C CA . ASN A 1 445 ? 59.600 2.701 -80.216 1.00 93.81 445 ASN A CA 1
ATOM 3479 C C . ASN A 1 445 ? 58.885 3.914 -79.594 1.00 93.81 445 ASN A C 1
ATOM 3481 O O . ASN A 1 445 ? 58.578 3.908 -78.407 1.00 93.81 445 ASN A O 1
ATOM 3485 N N . GLN A 1 446 ? 58.569 4.948 -80.383 1.00 93.69 446 GLN A N 1
ATOM 3486 C CA . GLN A 1 446 ? 57.817 6.110 -79.900 1.00 93.69 446 GLN A CA 1
ATOM 3487 C C . GLN A 1 446 ? 56.387 5.743 -79.470 1.00 93.69 446 GLN A C 1
ATOM 3489 O O . GLN A 1 446 ? 55.886 6.313 -78.500 1.00 93.69 446 GLN A O 1
ATOM 3494 N N . SER A 1 447 ? 55.739 4.794 -80.156 1.00 91.62 447 SER A N 1
ATOM 3495 C CA . SER A 1 447 ? 54.412 4.291 -79.772 1.00 91.62 447 SER A CA 1
ATOM 3496 C C . SER A 1 447 ? 54.452 3.385 -78.536 1.00 91.62 447 SER A C 1
ATOM 3498 O O . SER A 1 447 ? 53.576 3.490 -77.681 1.00 91.62 447 SER A O 1
ATOM 3500 N N . GLU A 1 448 ? 55.499 2.568 -78.390 1.00 94.25 448 GLU A N 1
ATOM 3501 C CA . GLU A 1 448 ? 55.721 1.715 -77.217 1.00 94.25 448 GLU A CA 1
ATOM 3502 C C . GLU A 1 448 ? 56.038 2.551 -75.968 1.00 94.25 448 GLU A C 1
ATOM 3504 O O . GLU A 1 448 ? 55.423 2.353 -74.925 1.00 94.25 448 GLU A O 1
ATOM 3509 N N . ILE A 1 449 ? 56.883 3.581 -76.097 1.00 93.94 449 ILE A N 1
ATOM 3510 C CA . ILE A 1 449 ? 57.133 4.576 -75.043 1.00 93.94 449 ILE A CA 1
ATOM 3511 C C . ILE A 1 449 ? 55.829 5.262 -74.610 1.00 93.94 449 ILE A C 1
ATOM 3513 O O . ILE A 1 449 ? 55.608 5.457 -73.416 1.00 93.94 449 ILE A O 1
ATOM 3517 N N . GLU A 1 450 ? 54.956 5.635 -75.550 1.00 92.94 450 GLU A N 1
ATOM 3518 C CA . GLU A 1 450 ? 53.692 6.299 -75.212 1.00 92.94 450 GLU A CA 1
ATOM 3519 C C . GLU A 1 450 ? 52.687 5.339 -74.552 1.00 92.94 450 GLU A C 1
ATOM 3521 O O . GLU A 1 450 ? 52.000 5.737 -73.611 1.00 92.94 450 GLU A O 1
ATOM 3526 N N . HIS A 1 451 ? 52.662 4.063 -74.955 1.00 93.94 451 HIS A N 1
ATOM 3527 C CA . HIS A 1 451 ? 51.927 3.013 -74.245 1.00 93.94 451 HIS A CA 1
ATOM 3528 C C . HIS A 1 451 ? 52.450 2.845 -72.810 1.00 93.94 451 HIS A C 1
ATOM 3530 O O . HIS A 1 451 ? 51.670 2.897 -71.862 1.00 93.94 451 HIS A O 1
ATOM 3536 N N . SER A 1 452 ? 53.769 2.724 -72.619 1.00 93.12 452 SER A N 1
ATOM 3537 C CA . SER A 1 452 ? 54.384 2.592 -71.291 1.00 93.12 452 SER A CA 1
ATOM 3538 C C . SER A 1 452 ? 54.126 3.803 -70.387 1.00 93.12 452 SER A C 1
ATOM 3540 O O . SER A 1 452 ? 53.938 3.633 -69.182 1.00 93.12 452 SER A O 1
ATOM 3542 N N . LYS A 1 453 ? 54.060 5.028 -70.933 1.00 94.06 453 LYS A N 1
ATOM 3543 C CA . LYS A 1 453 ? 53.615 6.220 -70.182 1.00 94.06 453 LYS A CA 1
ATOM 3544 C C . LYS A 1 453 ? 52.155 6.119 -69.745 1.00 94.06 453 LYS A C 1
ATOM 3546 O O . LYS A 1 453 ? 51.839 6.460 -68.610 1.00 94.06 453 LYS A O 1
ATOM 3551 N N . GLN A 1 454 ? 51.261 5.672 -70.628 1.00 92.69 454 GLN A N 1
ATOM 3552 C CA . GLN A 1 454 ? 49.846 5.502 -70.287 1.00 92.69 454 GLN A CA 1
ATOM 3553 C C . GLN A 1 454 ? 49.671 4.423 -69.212 1.00 92.69 454 GLN A C 1
ATOM 3555 O O . GLN A 1 454 ? 48.977 4.651 -68.224 1.00 92.69 454 GLN A O 1
ATOM 3560 N N . GLU A 1 455 ? 50.370 3.296 -69.341 1.00 94.56 455 GLU A N 1
ATOM 3561 C CA . GLU A 1 455 ? 50.367 2.221 -68.349 1.00 94.56 455 GLU A CA 1
ATOM 3562 C C . GLU A 1 455 ? 50.903 2.702 -66.991 1.00 94.56 455 GLU A C 1
ATOM 3564 O O . GLU A 1 455 ? 50.204 2.587 -65.984 1.00 94.56 455 GLU A O 1
ATOM 3569 N N . THR A 1 456 ? 52.076 3.344 -66.951 1.00 93.38 456 THR A N 1
ATOM 3570 C CA . THR A 1 456 ? 52.633 3.909 -65.705 1.00 93.38 456 THR A CA 1
ATOM 3571 C C . THR A 1 456 ? 51.730 4.972 -65.074 1.00 93.38 456 THR A C 1
ATOM 3573 O O . THR A 1 456 ? 51.555 4.953 -63.857 1.00 93.38 456 THR A O 1
ATOM 3576 N N . ALA A 1 457 ? 51.067 5.823 -65.865 1.00 92.19 457 ALA A N 1
ATOM 3577 C CA . ALA A 1 457 ? 50.067 6.763 -65.355 1.00 92.19 457 ALA A CA 1
ATOM 3578 C C . ALA A 1 457 ? 48.843 6.053 -64.741 1.00 92.19 457 ALA A C 1
ATOM 3580 O O . ALA A 1 457 ? 48.375 6.454 -63.674 1.00 92.19 457 ALA A O 1
ATOM 3581 N N . THR A 1 458 ? 48.343 4.968 -65.352 1.00 93.38 458 THR A N 1
ATOM 3582 C CA . THR A 1 458 ? 47.249 4.174 -64.754 1.00 93.38 458 THR A CA 1
ATOM 3583 C C . THR A 1 458 ? 47.680 3.448 -63.479 1.00 93.38 458 THR A C 1
ATOM 3585 O O . THR A 1 458 ? 46.932 3.441 -62.503 1.00 93.38 458 THR A O 1
ATOM 3588 N N . LEU A 1 459 ? 48.899 2.901 -63.434 1.00 94.25 459 LEU A N 1
ATOM 3589 C CA . LEU A 1 459 ? 49.460 2.280 -62.232 1.00 94.25 459 LEU A CA 1
ATOM 3590 C C . LEU A 1 459 ? 49.633 3.300 -61.099 1.00 94.25 459 LEU A C 1
ATOM 3592 O O . LEU A 1 459 ? 49.291 2.997 -59.959 1.00 94.25 459 LEU A O 1
ATOM 3596 N N . GLN A 1 460 ? 50.082 4.519 -61.404 1.00 93.50 460 GLN A N 1
ATOM 3597 C CA . GLN A 1 460 ? 50.195 5.597 -60.421 1.00 93.50 460 GLN A CA 1
ATOM 3598 C C . GLN A 1 460 ? 48.821 6.035 -59.884 1.00 93.50 460 GLN A C 1
ATOM 3600 O O . GLN A 1 460 ? 48.662 6.177 -58.673 1.00 93.50 460 GLN A O 1
ATOM 3605 N N . GLY A 1 461 ? 47.802 6.145 -60.745 1.00 92.88 461 GLY A N 1
ATOM 3606 C CA . GLY A 1 461 ? 46.418 6.391 -60.319 1.00 92.88 461 GLY A CA 1
ATOM 3607 C C . GLY A 1 461 ? 45.848 5.278 -59.426 1.00 92.88 461 GLY A C 1
ATOM 3608 O O . GLY A 1 461 ? 45.170 5.562 -58.437 1.00 92.88 461 GLY A O 1
ATOM 3609 N N . ASN A 1 462 ? 46.176 4.014 -59.717 1.00 94.19 462 ASN A N 1
ATOM 3610 C CA . ASN A 1 462 ? 45.797 2.871 -58.882 1.00 94.19 462 ASN A CA 1
ATOM 3611 C C . ASN A 1 462 ? 46.506 2.894 -57.514 1.00 94.19 462 ASN A C 1
ATOM 3613 O O . ASN A 1 462 ? 45.875 2.604 -56.499 1.00 94.19 462 ASN A O 1
ATOM 3617 N N . ILE A 1 463 ? 47.791 3.271 -57.463 1.00 94.00 463 ILE A N 1
ATOM 3618 C CA . ILE A 1 463 ? 48.538 3.450 -56.204 1.00 94.00 463 ILE A CA 1
ATOM 3619 C C . ILE A 1 463 ? 47.891 4.552 -55.362 1.00 94.00 463 ILE A C 1
ATOM 3621 O O . ILE A 1 463 ? 47.564 4.317 -54.202 1.00 94.00 463 ILE A O 1
ATOM 3625 N N . GLU A 1 464 ? 47.604 5.710 -55.957 1.00 93.25 464 GLU A N 1
ATOM 3626 C CA . GLU A 1 464 ? 46.896 6.802 -55.288 1.00 93.25 464 GLU A CA 1
ATOM 3627 C C . GLU A 1 464 ? 45.526 6.386 -54.725 1.00 93.25 464 GLU A C 1
ATOM 3629 O O . GLU A 1 464 ? 45.111 6.889 -53.678 1.00 93.25 464 GLU A O 1
ATOM 3634 N N . GLN A 1 465 ? 44.787 5.510 -55.415 1.00 93.25 465 GLN A N 1
ATOM 3635 C CA . GLN A 1 465 ? 43.528 4.969 -54.902 1.00 93.25 465 GLN A CA 1
ATOM 3636 C C . GLN A 1 465 ? 43.773 4.040 -53.704 1.00 93.25 465 GLN A C 1
ATOM 3638 O O . GLN A 1 465 ? 43.131 4.209 -52.667 1.00 93.25 465 GLN A O 1
ATOM 3643 N N . LEU A 1 466 ? 44.725 3.110 -53.809 1.00 94.69 466 LEU A N 1
ATOM 3644 C CA . LEU A 1 466 ? 45.067 2.181 -52.728 1.00 94.69 466 LEU A CA 1
ATOM 3645 C C . LEU A 1 466 ? 45.587 2.910 -51.479 1.00 94.69 466 LEU A C 1
ATOM 3647 O O . LEU A 1 466 ? 45.238 2.529 -50.365 1.00 94.69 466 LEU A O 1
ATOM 3651 N N . GLU A 1 467 ? 46.350 3.994 -51.627 1.00 93.50 467 GLU A N 1
ATOM 3652 C CA . GLU A 1 467 ? 46.774 4.841 -50.504 1.00 93.50 467 GLU A CA 1
ATOM 3653 C C . GLU A 1 467 ? 45.586 5.520 -49.805 1.00 93.50 467 GLU A C 1
ATOM 3655 O O . GLU A 1 467 ? 45.532 5.561 -48.570 1.00 93.50 467 GLU A O 1
ATOM 3660 N N . LYS A 1 468 ? 44.595 5.999 -50.572 1.00 93.31 468 LYS A N 1
ATOM 3661 C CA . LYS A 1 468 ? 43.344 6.564 -50.035 1.00 93.31 468 LYS A CA 1
ATOM 3662 C C . LYS A 1 468 ? 42.536 5.486 -49.300 1.00 93.31 468 LYS A C 1
ATOM 3664 O O . LYS A 1 468 ? 42.097 5.725 -48.175 1.00 93.31 468 LYS A O 1
ATOM 3669 N N . GLU A 1 469 ? 42.415 4.284 -49.861 1.00 93.75 469 GLU A N 1
ATOM 3670 C CA . GLU A 1 469 ? 41.749 3.142 -49.216 1.00 93.75 469 GLU A CA 1
ATOM 3671 C C . GLU A 1 469 ? 42.458 2.731 -47.912 1.00 93.75 469 GLU A C 1
ATOM 3673 O O . GLU A 1 469 ? 41.815 2.676 -46.861 1.00 93.75 469 GLU A O 1
ATOM 3678 N N . ILE A 1 470 ? 43.786 2.566 -47.924 1.00 94.19 470 ILE A N 1
ATOM 3679 C CA . ILE A 1 470 ? 44.609 2.281 -46.733 1.00 94.19 470 ILE A CA 1
ATOM 3680 C C . ILE A 1 470 ? 44.431 3.364 -45.660 1.00 94.19 470 ILE A C 1
ATOM 3682 O O . ILE A 1 470 ? 44.338 3.043 -44.473 1.00 94.19 470 ILE A O 1
ATOM 3686 N N . SER A 1 471 ? 44.354 4.638 -46.051 1.00 93.19 471 SER A N 1
ATOM 3687 C CA . SER A 1 471 ? 44.084 5.746 -45.129 1.00 93.19 471 SER A CA 1
ATOM 3688 C C . SER A 1 471 ? 42.706 5.610 -44.466 1.00 93.19 471 SER A C 1
ATOM 3690 O O . SER A 1 471 ? 42.603 5.673 -43.240 1.00 93.19 471 SER A O 1
ATOM 3692 N N . THR A 1 472 ? 41.650 5.311 -45.235 1.00 93.25 472 THR A N 1
ATOM 3693 C CA . THR A 1 472 ? 40.307 5.090 -44.662 1.00 93.25 472 THR A CA 1
ATOM 3694 C C . THR A 1 472 ? 40.241 3.860 -43.752 1.00 93.25 472 THR A C 1
ATOM 3696 O O . THR A 1 472 ? 39.581 3.909 -42.714 1.00 93.25 472 THR A O 1
ATOM 3699 N N . LEU A 1 473 ? 40.966 2.785 -44.079 1.00 94.75 473 LEU A N 1
ATOM 3700 C CA . LEU A 1 473 ? 41.040 1.578 -43.253 1.00 94.75 473 LEU A CA 1
ATOM 3701 C C . LEU A 1 473 ? 41.760 1.837 -41.923 1.00 94.75 473 LEU A C 1
ATOM 3703 O O . LEU A 1 473 ? 41.305 1.343 -40.895 1.00 94.75 473 LEU A O 1
ATOM 3707 N N . LYS A 1 474 ? 42.820 2.658 -41.902 1.00 93.81 474 LYS A N 1
ATOM 3708 C CA . LYS A 1 474 ? 43.472 3.089 -40.649 1.00 93.81 474 LYS A CA 1
ATOM 3709 C C . LYS A 1 474 ? 42.499 3.837 -39.735 1.00 93.81 474 LYS A C 1
ATOM 3711 O O . LYS A 1 474 ? 42.371 3.468 -38.573 1.00 93.81 474 LYS A O 1
ATOM 3716 N N . VAL A 1 475 ? 41.743 4.800 -40.270 1.00 94.50 475 VAL A N 1
ATOM 3717 C CA . VAL A 1 475 ? 40.728 5.542 -39.493 1.00 94.50 475 VAL A CA 1
ATOM 3718 C C . VAL A 1 475 ? 39.653 4.604 -38.926 1.00 94.50 475 VAL A C 1
ATOM 3720 O O . VAL A 1 475 ? 39.292 4.725 -37.757 1.00 94.50 475 VAL A O 1
ATOM 3723 N N . GLN A 1 476 ? 39.185 3.624 -39.709 1.00 94.00 476 GLN A N 1
ATOM 3724 C CA . GLN A 1 476 ? 38.241 2.609 -39.223 1.00 94.00 476 GLN A CA 1
ATOM 3725 C C . GLN A 1 476 ? 38.845 1.735 -38.113 1.00 94.00 476 GLN A C 1
ATOM 3727 O O . GLN A 1 476 ? 38.170 1.455 -37.124 1.00 94.00 476 GLN A O 1
ATOM 3732 N N . VAL A 1 477 ? 40.114 1.329 -38.235 1.00 94.62 477 VAL A N 1
ATOM 3733 C CA . VAL A 1 477 ? 40.829 0.563 -37.201 1.00 94.62 477 VAL A CA 1
ATOM 3734 C C . VAL A 1 477 ? 40.997 1.377 -35.914 1.00 94.62 477 VAL A C 1
ATOM 3736 O O . VAL A 1 477 ? 40.781 0.828 -34.833 1.00 94.62 477 VAL A O 1
ATOM 3739 N N . ASP A 1 478 ? 41.309 2.670 -35.997 1.00 94.12 478 ASP A N 1
ATOM 3740 C CA . ASP A 1 478 ? 41.404 3.552 -34.827 1.00 94.12 478 ASP A CA 1
ATOM 3741 C C . ASP A 1 478 ? 40.042 3.731 -34.135 1.00 94.12 478 ASP A C 1
ATOM 3743 O O . ASP A 1 478 ? 39.953 3.686 -32.906 1.00 94.12 478 ASP A O 1
ATOM 3747 N N . ASP A 1 479 ? 38.959 3.890 -34.900 1.00 93.94 479 ASP A N 1
ATOM 3748 C CA . ASP A 1 479 ? 37.600 3.966 -34.350 1.00 93.94 479 ASP A CA 1
ATOM 3749 C C . ASP A 1 479 ? 37.136 2.631 -33.746 1.00 93.94 479 ASP A C 1
ATOM 3751 O O . ASP A 1 479 ? 36.482 2.631 -32.698 1.00 93.94 479 ASP A O 1
ATOM 3755 N N . PHE A 1 480 ? 37.538 1.486 -34.310 1.00 95.81 480 PHE A N 1
ATOM 3756 C CA . PHE A 1 480 ? 37.328 0.187 -33.669 1.00 95.81 480 PHE A CA 1
ATOM 3757 C C . PHE A 1 480 ? 38.121 0.052 -32.360 1.00 95.81 480 PHE A C 1
ATOM 3759 O O . PHE A 1 480 ? 37.555 -0.436 -31.384 1.00 95.81 480 PHE A O 1
ATOM 3766 N N . HIS A 1 481 ? 39.364 0.541 -32.271 1.00 94.69 481 HIS A N 1
ATOM 3767 C CA . HIS A 1 481 ? 40.118 0.552 -31.008 1.00 94.69 481 HIS A CA 1
ATOM 3768 C C . HIS A 1 481 ? 39.445 1.428 -29.940 1.00 94.69 481 HIS A C 1
ATOM 3770 O O . HIS A 1 481 ? 39.245 0.967 -28.814 1.00 94.69 481 HIS A O 1
ATOM 3776 N N . LYS A 1 482 ? 39.000 2.645 -30.291 1.00 93.56 482 LYS A N 1
ATOM 3777 C CA . LYS A 1 482 ? 38.207 3.512 -29.392 1.00 93.56 482 LYS A CA 1
ATOM 3778 C C . LYS A 1 482 ? 36.928 2.807 -28.928 1.00 93.56 482 LYS A C 1
ATOM 3780 O O . LYS A 1 482 ? 36.567 2.870 -27.753 1.00 93.56 482 LYS A O 1
ATOM 3785 N N . ARG A 1 483 ? 36.249 2.102 -29.841 1.00 94.38 483 ARG A N 1
ATOM 3786 C CA . ARG A 1 483 ? 35.023 1.352 -29.542 1.00 94.38 483 ARG A CA 1
ATOM 3787 C C . ARG A 1 483 ? 35.276 0.164 -28.617 1.00 94.38 483 ARG A C 1
ATOM 3789 O O . ARG A 1 483 ? 34.454 -0.074 -27.738 1.00 94.38 483 ARG A O 1
ATOM 3796 N N . ILE A 1 484 ? 36.390 -0.548 -28.787 1.00 95.00 484 ILE A N 1
ATOM 3797 C CA . ILE A 1 484 ? 36.815 -1.642 -27.904 1.00 95.00 484 ILE A CA 1
ATOM 3798 C C . ILE A 1 484 ? 37.128 -1.101 -26.506 1.00 95.00 484 ILE A C 1
ATOM 3800 O O . ILE A 1 484 ? 36.578 -1.629 -25.548 1.00 95.00 484 ILE A O 1
ATOM 3804 N N . GLY A 1 485 ? 37.897 -0.010 -26.387 1.00 94.81 485 GLY A N 1
ATOM 3805 C CA . GLY A 1 485 ? 38.188 0.629 -25.096 1.00 94.81 485 GLY A CA 1
ATOM 3806 C C . GLY A 1 485 ? 36.917 1.024 -24.337 1.00 94.81 485 GLY A C 1
ATOM 3807 O O . GLY A 1 485 ? 36.706 0.580 -23.210 1.00 94.81 485 GLY A O 1
ATOM 3808 N N . SER A 1 486 ? 36.008 1.747 -25.001 1.00 94.31 486 SER A N 1
ATOM 3809 C CA . SER A 1 486 ? 34.701 2.107 -24.434 1.00 94.31 486 SER A CA 1
ATOM 3810 C C . SER A 1 486 ? 33.882 0.880 -24.010 1.00 94.31 486 SER A C 1
ATOM 3812 O O . SER A 1 486 ? 33.271 0.909 -22.947 1.00 94.31 486 SER A O 1
ATOM 3814 N N . LEU A 1 487 ? 33.885 -0.211 -24.786 1.00 94.38 487 LEU A N 1
ATOM 3815 C CA . LEU A 1 487 ? 33.202 -1.457 -24.412 1.00 94.38 487 LEU A CA 1
ATOM 3816 C C . LEU A 1 487 ? 33.877 -2.182 -23.234 1.00 94.38 487 LEU A C 1
ATOM 3818 O O . LEU A 1 487 ? 33.188 -2.864 -22.481 1.00 94.38 487 LEU A O 1
ATOM 3822 N N . THR A 1 488 ? 35.192 -2.041 -23.046 1.00 95.38 488 THR A N 1
ATOM 3823 C CA . THR A 1 488 ? 35.914 -2.590 -21.887 1.00 95.38 488 THR A CA 1
ATOM 3824 C C . THR A 1 488 ? 35.552 -1.847 -20.596 1.00 95.38 488 THR A C 1
ATOM 3826 O O . THR A 1 488 ? 35.302 -2.490 -19.576 1.00 95.38 488 THR A O 1
ATOM 3829 N N . GLU A 1 489 ? 35.420 -0.519 -20.638 1.00 94.50 489 GLU A N 1
ATOM 3830 C CA . GLU A 1 489 ? 34.902 0.287 -19.518 1.00 94.50 489 GLU A CA 1
ATOM 3831 C C . GLU A 1 489 ? 33.431 -0.058 -19.201 1.00 94.50 489 GLU A C 1
ATOM 3833 O O . GLU A 1 489 ? 33.060 -0.254 -18.038 1.00 94.50 489 GLU A O 1
ATOM 3838 N N . ASP A 1 490 ? 32.606 -0.230 -20.240 1.00 92.81 490 ASP A N 1
ATOM 3839 C CA . ASP A 1 490 ? 31.201 -0.658 -20.146 1.00 92.81 490 ASP A CA 1
ATOM 3840 C C . ASP A 1 490 ? 31.048 -2.063 -19.523 1.00 92.81 490 ASP A C 1
ATOM 3842 O O . ASP A 1 490 ? 30.016 -2.364 -18.923 1.00 92.81 490 ASP A O 1
ATOM 3846 N N . VAL A 1 491 ? 32.058 -2.933 -19.654 1.00 94.75 491 VAL A N 1
ATOM 3847 C CA . VAL A 1 491 ? 32.120 -4.246 -18.984 1.00 94.75 491 VAL A CA 1
ATOM 3848 C C . VAL A 1 491 ? 32.589 -4.101 -17.535 1.00 94.75 491 VAL A C 1
ATOM 3850 O O . VAL A 1 491 ? 31.912 -4.602 -16.640 1.00 94.75 491 VAL A O 1
ATOM 3853 N N . SER A 1 492 ? 33.674 -3.365 -17.270 1.00 95.38 492 SER A N 1
ATOM 3854 C CA . SER A 1 492 ? 34.208 -3.194 -15.906 1.00 95.38 492 SER A CA 1
ATOM 3855 C C . SER A 1 492 ? 33.177 -2.581 -14.949 1.00 95.38 492 SER A C 1
ATOM 3857 O O . SER A 1 492 ? 32.962 -3.081 -13.844 1.00 95.38 492 SER A O 1
ATOM 3859 N N . THR A 1 493 ? 32.463 -1.545 -15.397 1.00 94.19 493 THR A N 1
ATOM 3860 C CA . THR A 1 493 ? 31.395 -0.893 -14.615 1.00 94.19 493 THR A CA 1
ATOM 3861 C C . THR A 1 493 ? 30.188 -1.810 -14.368 1.00 94.19 493 THR A C 1
ATOM 3863 O O . THR A 1 493 ? 29.526 -1.715 -13.327 1.00 94.19 493 THR A O 1
ATOM 3866 N N . ARG A 1 494 ? 29.906 -2.755 -15.276 1.00 94.25 494 ARG A N 1
ATOM 3867 C CA . ARG A 1 494 ? 28.881 -3.793 -15.072 1.00 94.25 494 ARG A CA 1
ATOM 3868 C C . ARG A 1 494 ? 29.333 -4.858 -14.083 1.00 94.25 494 ARG A C 1
ATOM 3870 O O . ARG A 1 494 ? 28.518 -5.252 -13.255 1.00 94.25 494 ARG A O 1
ATOM 3877 N N . ASP A 1 495 ? 30.594 -5.274 -14.104 1.00 95.75 495 ASP A N 1
ATOM 3878 C CA . ASP A 1 495 ? 31.133 -6.242 -13.140 1.00 95.75 495 ASP A CA 1
ATOM 3879 C C . ASP A 1 495 ? 31.151 -5.679 -11.711 1.00 95.75 495 ASP A C 1
ATOM 3881 O O . ASP A 1 495 ? 30.822 -6.385 -10.756 1.00 95.75 495 ASP A O 1
ATOM 3885 N N . GLU A 1 496 ? 31.460 -4.392 -11.539 1.00 94.44 496 GLU A N 1
ATOM 3886 C CA . GLU A 1 496 ? 31.294 -3.694 -10.256 1.00 94.44 496 GLU A CA 1
ATOM 3887 C C . GLU A 1 496 ? 29.825 -3.634 -9.817 1.00 94.44 496 GLU A C 1
ATOM 3889 O O . GLU A 1 496 ? 29.506 -3.917 -8.658 1.00 94.44 496 GLU A O 1
ATOM 3894 N N . SER A 1 497 ? 28.914 -3.348 -10.752 1.00 94.50 497 SER A N 1
ATOM 3895 C CA . SER A 1 497 ? 27.467 -3.349 -10.500 1.00 94.50 497 SER A CA 1
ATOM 3896 C C . SER A 1 497 ? 26.942 -4.740 -10.114 1.00 94.50 497 SER A C 1
ATOM 3898 O O . SER A 1 497 ? 26.092 -4.857 -9.231 1.00 94.50 497 SER A O 1
ATOM 3900 N N . ILE A 1 498 ? 27.468 -5.811 -10.720 1.00 94.69 498 ILE A N 1
ATOM 3901 C CA . ILE A 1 498 ? 27.155 -7.205 -10.371 1.00 94.69 498 ILE A CA 1
ATOM 3902 C C . ILE A 1 498 ? 27.626 -7.507 -8.946 1.00 94.69 498 ILE A C 1
ATOM 3904 O O . ILE A 1 498 ? 26.795 -7.881 -8.119 1.00 94.69 498 ILE A O 1
ATOM 3908 N N . LYS A 1 499 ? 28.896 -7.223 -8.621 1.00 95.25 499 LYS A N 1
ATOM 3909 C CA . LYS A 1 499 ? 29.461 -7.391 -7.266 1.00 95.25 499 LYS A CA 1
ATOM 3910 C C . LYS A 1 499 ? 28.704 -6.579 -6.211 1.00 95.25 499 LYS A C 1
ATOM 3912 O O . LYS A 1 499 ? 28.631 -6.973 -5.048 1.00 95.25 499 LYS A O 1
ATOM 3917 N N . SER A 1 500 ? 28.152 -5.422 -6.576 1.00 94.94 500 SER A N 1
ATOM 3918 C CA . SER A 1 500 ? 27.277 -4.634 -5.699 1.00 94.94 500 SER A CA 1
ATOM 3919 C C . SER A 1 500 ? 25.960 -5.372 -5.423 1.00 94.94 500 SER A C 1
ATOM 3921 O O . SER A 1 500 ? 25.633 -5.651 -4.270 1.00 94.94 500 SER A O 1
ATOM 3923 N N . LEU A 1 501 ? 25.257 -5.795 -6.481 1.00 94.25 501 LEU A N 1
ATOM 3924 C CA . LEU A 1 501 ? 23.990 -6.530 -6.393 1.00 94.25 501 LEU A CA 1
ATOM 3925 C C . LEU A 1 501 ? 24.115 -7.899 -5.697 1.00 94.25 501 LEU A C 1
ATOM 3927 O O . LEU A 1 501 ? 23.146 -8.364 -5.103 1.00 94.25 501 LEU A O 1
ATOM 3931 N N . GLU A 1 502 ? 25.281 -8.544 -5.745 1.00 94.94 502 GLU A N 1
ATOM 3932 C CA . GLU A 1 502 ? 25.564 -9.794 -5.024 1.00 94.94 502 GLU A CA 1
ATOM 3933 C C . GLU A 1 502 ? 25.611 -9.586 -3.504 1.00 94.94 502 GLU A C 1
ATOM 3935 O O . GLU A 1 502 ? 24.921 -10.297 -2.771 1.00 94.94 502 GLU A O 1
ATOM 3940 N N . ARG A 1 503 ? 26.319 -8.553 -3.023 1.00 95.00 503 ARG A N 1
ATOM 3941 C CA . ARG A 1 503 ? 26.306 -8.168 -1.596 1.00 95.00 503 ARG A CA 1
ATOM 3942 C C . ARG A 1 503 ? 24.909 -7.745 -1.140 1.00 95.00 503 ARG A C 1
ATOM 3944 O O . ARG A 1 503 ? 24.486 -8.071 -0.032 1.00 95.00 503 ARG A O 1
ATOM 3951 N N . ASP A 1 504 ? 24.177 -7.048 -2.008 1.00 93.31 504 ASP A N 1
ATOM 3952 C CA . ASP A 1 504 ? 22.803 -6.618 -1.744 1.00 93.31 504 ASP A CA 1
ATOM 3953 C C . ASP A 1 504 ? 21.844 -7.822 -1.635 1.00 93.31 504 ASP A C 1
ATOM 3955 O O . ASP A 1 504 ? 20.959 -7.842 -0.778 1.00 93.31 504 ASP A O 1
ATOM 3959 N N . MET A 1 505 ? 22.055 -8.877 -2.436 1.00 94.44 505 MET A N 1
ATOM 3960 C CA . MET A 1 505 ? 21.360 -10.162 -2.294 1.00 94.44 505 MET A CA 1
ATOM 3961 C C . MET A 1 505 ? 21.730 -10.888 -0.993 1.00 94.44 505 MET A C 1
ATOM 3963 O O . MET A 1 505 ? 20.828 -11.351 -0.298 1.00 94.44 505 MET A O 1
ATOM 3967 N N . GLU A 1 506 ? 23.012 -10.956 -0.625 1.00 95.31 506 GLU A N 1
ATOM 3968 C CA . GLU A 1 506 ? 23.458 -11.604 0.618 1.00 95.31 506 GLU A CA 1
ATOM 3969 C C . GLU A 1 506 ? 22.878 -10.907 1.866 1.00 95.31 506 GLU A C 1
ATOM 3971 O O . GLU A 1 506 ? 22.355 -11.560 2.770 1.00 95.31 506 GLU A O 1
ATOM 3976 N N . SER A 1 507 ? 22.881 -9.568 1.886 1.00 95.50 507 SER A N 1
ATOM 3977 C CA . SER A 1 507 ? 22.265 -8.766 2.952 1.00 95.50 507 SER A CA 1
ATOM 3978 C C . SER A 1 507 ? 20.754 -9.007 3.061 1.00 95.50 507 SER A C 1
ATOM 3980 O O . SER A 1 507 ? 20.217 -9.138 4.163 1.00 95.50 507 SER A O 1
ATOM 3982 N N . ARG A 1 508 ? 20.056 -9.122 1.923 1.00 94.81 508 ARG A N 1
ATOM 3983 C CA . ARG A 1 508 ? 18.623 -9.457 1.890 1.00 94.81 508 ARG A CA 1
ATOM 3984 C C . ARG A 1 508 ? 18.356 -10.886 2.359 1.00 94.81 508 ARG A C 1
ATOM 3986 O O . ARG A 1 508 ? 17.350 -11.095 3.026 1.00 94.81 508 ARG A O 1
ATOM 3993 N N . GLN A 1 509 ? 19.237 -11.841 2.061 1.00 95.56 509 GLN A N 1
ATOM 3994 C CA . GLN A 1 509 ? 19.082 -13.227 2.504 1.00 95.56 509 GLN A CA 1
ATOM 3995 C C . GLN A 1 509 ? 19.209 -13.359 4.028 1.00 95.56 509 GLN A C 1
ATOM 3997 O O . GLN A 1 509 ? 18.393 -14.046 4.635 1.00 95.56 509 GLN A O 1
ATOM 4002 N N . LYS A 1 510 ? 20.153 -12.641 4.655 1.00 95.25 510 LYS A N 1
ATOM 4003 C CA . LYS A 1 510 ? 20.287 -12.593 6.126 1.00 95.25 510 LYS A CA 1
ATOM 4004 C C . LYS A 1 510 ? 19.025 -12.029 6.791 1.00 95.25 510 LYS A C 1
ATOM 4006 O O . LYS A 1 510 ? 18.475 -12.654 7.693 1.00 95.25 510 LYS A O 1
ATOM 4011 N N . LYS A 1 511 ? 18.469 -10.946 6.236 1.00 95.50 511 LYS A N 1
ATOM 4012 C CA . LYS A 1 511 ? 17.188 -10.371 6.689 1.00 95.50 511 LYS A CA 1
ATOM 4013 C C . LYS A 1 511 ? 15.987 -11.298 6.495 1.00 95.50 511 LYS A C 1
ATOM 4015 O O . LYS A 1 511 ? 15.061 -11.258 7.296 1.00 95.50 511 LYS A O 1
ATOM 4020 N N . ILE A 1 512 ? 15.987 -12.144 5.463 1.00 94.94 512 ILE A N 1
ATOM 4021 C CA . ILE A 1 512 ? 14.959 -13.184 5.303 1.00 94.94 512 ILE A CA 1
ATOM 4022 C C . ILE A 1 512 ? 15.064 -14.200 6.446 1.00 94.94 512 ILE A C 1
ATOM 4024 O O . ILE A 1 512 ? 14.060 -14.432 7.110 1.00 94.94 512 ILE A O 1
ATOM 4028 N N . THR A 1 513 ? 16.261 -14.709 6.755 1.00 94.50 513 THR A N 1
ATOM 4029 C CA . THR A 1 513 ? 16.446 -15.659 7.868 1.00 94.50 513 THR A CA 1
ATOM 4030 C C . THR A 1 513 ? 16.156 -15.046 9.248 1.00 94.50 513 THR A C 1
ATOM 4032 O O . THR A 1 513 ? 15.613 -15.724 10.116 1.00 94.50 513 THR A O 1
ATOM 4035 N N . GLU A 1 514 ? 16.435 -13.752 9.445 1.00 94.44 514 GLU A N 1
ATOM 4036 C CA . GLU A 1 514 ? 16.040 -12.997 10.649 1.00 94.44 514 GLU A CA 1
ATOM 4037 C C . GLU A 1 514 ? 14.506 -12.932 10.797 1.00 94.44 514 GLU A C 1
ATOM 4039 O O . GLU A 1 514 ? 13.969 -13.205 11.873 1.00 94.44 514 GLU A O 1
ATOM 4044 N N . PHE A 1 515 ? 13.780 -12.625 9.714 1.00 95.38 515 PHE A N 1
ATOM 4045 C CA . PHE A 1 515 ? 12.314 -12.612 9.726 1.00 95.38 515 PHE A CA 1
ATOM 4046 C C . PHE A 1 515 ? 11.707 -14.013 9.870 1.00 95.38 515 PHE A C 1
ATOM 4048 O O . PHE A 1 515 ? 10.702 -14.158 10.558 1.00 95.38 515 PHE A O 1
ATOM 4055 N N . GLU A 1 516 ? 12.301 -15.047 9.273 1.00 94.50 516 GLU A N 1
ATOM 4056 C CA . GLU A 1 516 ? 11.864 -16.440 9.436 1.00 94.50 516 GLU A CA 1
ATOM 4057 C C . GLU A 1 516 ? 11.989 -16.899 10.898 1.00 94.50 516 GLU A C 1
ATOM 4059 O O . GLU A 1 516 ? 11.067 -17.529 11.416 1.00 94.50 516 GLU A O 1
ATOM 4064 N N . HIS A 1 517 ? 13.060 -16.506 11.597 1.00 95.56 517 HIS A N 1
ATOM 4065 C CA . HIS A 1 517 ? 13.231 -16.779 13.026 1.00 95.56 517 HIS A CA 1
ATOM 4066 C C . HIS A 1 517 ? 12.229 -16.006 13.904 1.00 95.56 517 HIS A C 1
ATOM 4068 O O . HIS A 1 517 ? 11.595 -16.599 14.774 1.00 95.56 517 HIS A O 1
ATOM 4074 N N . SER A 1 518 ? 11.998 -14.714 13.635 1.00 95.81 518 SER A N 1
ATOM 4075 C CA . SER A 1 518 ? 10.954 -13.926 14.320 1.00 95.81 518 SER A CA 1
ATOM 4076 C C . SER A 1 518 ? 9.543 -14.498 14.097 1.00 95.81 518 SER A C 1
ATOM 4078 O O . SER A 1 518 ? 8.735 -14.529 15.021 1.00 95.81 518 SER A O 1
ATOM 4080 N N . ILE A 1 519 ? 9.254 -15.020 12.901 1.00 94.62 519 ILE A N 1
ATOM 4081 C CA . ILE A 1 519 ? 7.987 -15.693 12.566 1.00 94.62 519 ILE A CA 1
ATOM 4082 C C . ILE A 1 519 ? 7.840 -17.061 13.262 1.00 94.62 519 ILE A C 1
ATOM 4084 O O . ILE A 1 519 ? 6.711 -17.532 13.419 1.00 94.62 519 ILE A O 1
ATOM 4088 N N . ALA A 1 520 ? 8.938 -17.705 13.669 1.00 95.44 520 ALA A N 1
ATOM 4089 C CA . ALA A 1 520 ? 8.892 -18.888 14.527 1.00 95.44 520 ALA A CA 1
ATOM 4090 C C . ALA A 1 520 ? 8.548 -18.495 15.972 1.00 95.44 520 ALA A C 1
ATOM 4092 O O . ALA A 1 520 ? 7.530 -18.946 16.481 1.00 95.44 520 ALA A O 1
ATOM 4093 N N . ILE A 1 521 ? 9.289 -17.551 16.568 1.00 95.81 521 ILE A N 1
ATOM 4094 C CA . ILE A 1 521 ? 9.037 -17.060 17.938 1.00 95.81 521 ILE A CA 1
ATOM 4095 C C . ILE A 1 521 ? 7.579 -16.599 18.105 1.00 95.81 521 ILE A C 1
ATOM 4097 O O . ILE A 1 521 ? 6.897 -17.017 19.035 1.00 95.81 521 ILE A O 1
ATOM 4101 N N . HIS A 1 522 ? 7.056 -15.811 17.160 1.00 94.44 522 HIS A N 1
ATOM 4102 C CA . HIS A 1 522 ? 5.665 -15.351 17.208 1.00 94.44 522 HIS A CA 1
ATOM 4103 C C . HIS A 1 522 ? 4.616 -16.454 16.963 1.00 94.44 522 HIS A C 1
ATOM 4105 O O . HIS A 1 522 ? 3.441 -16.216 17.227 1.00 94.44 522 HIS A O 1
ATOM 4111 N N . ARG A 1 523 ? 4.980 -17.646 16.462 1.00 94.81 523 ARG A N 1
ATOM 4112 C CA . ARG A 1 523 ? 4.077 -18.813 16.488 1.00 94.81 523 ARG A CA 1
ATOM 4113 C C . ARG A 1 523 ? 4.044 -19.442 17.869 1.00 94.81 523 ARG A C 1
ATOM 4115 O O . ARG A 1 523 ? 2.953 -19.666 18.376 1.00 94.81 523 ARG A O 1
ATOM 4122 N N . ASP A 1 524 ? 5.209 -19.667 18.461 1.00 95.06 524 ASP A N 1
ATOM 4123 C CA . ASP A 1 524 ? 5.343 -20.293 19.777 1.00 95.06 524 ASP A CA 1
ATOM 4124 C C . ASP A 1 524 ? 4.637 -19.435 20.855 1.00 95.06 524 ASP A C 1
ATOM 4126 O O . ASP A 1 524 ? 3.943 -19.951 21.732 1.00 95.06 524 ASP A O 1
ATOM 4130 N N . GLU A 1 525 ? 4.717 -18.102 20.733 1.00 95.44 525 GLU A N 1
ATOM 4131 C CA . GLU A 1 525 ? 3.936 -17.143 21.531 1.00 95.44 525 GLU A CA 1
ATOM 4132 C C . GLU A 1 525 ? 2.416 -17.275 21.319 1.00 95.44 525 GLU A C 1
ATOM 4134 O O . GLU A 1 525 ? 1.659 -17.203 22.287 1.00 95.44 525 GLU A O 1
ATOM 4139 N N . ILE A 1 526 ? 1.949 -17.473 20.079 1.00 94.00 526 ILE A N 1
ATOM 4140 C CA . ILE A 1 526 ? 0.518 -17.650 19.773 1.00 94.00 526 ILE A CA 1
ATOM 4141 C C . ILE A 1 526 ? 0.001 -18.983 20.325 1.00 94.00 526 ILE A C 1
ATOM 4143 O O . ILE A 1 526 ? -1.053 -18.991 20.950 1.00 94.00 526 ILE A O 1
ATOM 4147 N N . GLU A 1 527 ? 0.737 -20.082 20.158 1.00 94.81 527 GLU A N 1
ATOM 4148 C CA . GLU A 1 527 ? 0.352 -21.408 20.666 1.00 94.81 527 GLU A CA 1
ATOM 4149 C C . GLU A 1 527 ? 0.296 -21.421 22.207 1.00 94.81 527 GLU A C 1
ATOM 4151 O O . GLU A 1 527 ? -0.652 -21.938 22.804 1.00 94.81 527 GLU A O 1
ATOM 4156 N N . SER A 1 528 ? 1.240 -20.735 22.862 1.00 95.19 528 SER A N 1
ATOM 4157 C CA . SER A 1 528 ? 1.205 -20.473 24.307 1.00 95.19 528 SER A CA 1
ATOM 4158 C C . SER A 1 528 ? -0.031 -19.658 24.725 1.00 95.19 528 SER A C 1
ATOM 4160 O O . SER A 1 528 ? -0.743 -20.031 25.662 1.00 95.19 528 SER A O 1
ATOM 4162 N N . LEU A 1 529 ? -0.355 -18.579 24.001 1.00 95.31 529 LEU A N 1
ATOM 4163 C CA . LEU A 1 529 ? -1.546 -17.770 24.275 1.00 95.31 529 LEU A CA 1
ATOM 4164 C C . LEU A 1 529 ? -2.847 -18.558 24.060 1.00 95.31 529 LEU A C 1
ATOM 4166 O O . LEU A 1 529 ? -3.732 -18.489 24.913 1.00 95.31 529 LEU A O 1
ATOM 4170 N N . GLU A 1 530 ? -2.958 -19.350 22.993 1.00 94.06 530 GLU A N 1
ATOM 4171 C CA . GLU A 1 530 ? -4.106 -20.231 22.745 1.00 94.06 530 GLU A CA 1
ATOM 4172 C C . GLU A 1 530 ? -4.281 -21.248 23.886 1.00 94.06 530 GLU A C 1
ATOM 4174 O O . GLU A 1 530 ? -5.396 -21.397 24.393 1.00 94.06 530 GLU A O 1
ATOM 4179 N N . SER A 1 531 ? -3.186 -21.828 24.400 1.00 93.75 531 SER A N 1
ATOM 4180 C CA . SER A 1 531 ? -3.205 -22.688 25.592 1.00 93.75 531 SER A CA 1
ATOM 4181 C C . SER A 1 531 ? -3.722 -21.960 26.845 1.00 93.75 531 SER A C 1
ATOM 4183 O O . SER A 1 531 ? -4.555 -22.508 27.578 1.00 93.75 531 SER A O 1
ATOM 4185 N N . THR A 1 532 ? -3.279 -20.721 27.108 1.00 94.88 532 THR A N 1
ATOM 4186 C CA . THR A 1 532 ? -3.794 -19.939 28.255 1.00 94.88 532 THR A CA 1
ATOM 4187 C C . THR A 1 532 ? -5.276 -19.594 28.100 1.00 94.88 532 THR A C 1
ATOM 4189 O O . THR A 1 532 ? -6.025 -19.664 29.073 1.00 94.88 532 THR A O 1
ATOM 4192 N N . ILE A 1 533 ? -5.732 -19.302 26.877 1.00 94.06 533 ILE A N 1
ATOM 4193 C CA . ILE A 1 533 ? -7.141 -19.035 26.572 1.00 94.06 533 ILE A CA 1
ATOM 4194 C C . ILE A 1 533 ? -7.991 -20.288 26.812 1.00 94.06 533 ILE A C 1
ATOM 4196 O O . ILE A 1 533 ? -9.071 -20.175 27.390 1.00 94.06 533 ILE A O 1
ATOM 4200 N N . THR A 1 534 ? -7.532 -21.487 26.437 1.00 94.31 534 THR A N 1
ATOM 4201 C CA . THR A 1 534 ? -8.263 -22.725 26.765 1.00 94.31 534 THR A CA 1
ATOM 4202 C C . THR A 1 534 ? -8.364 -22.956 28.274 1.00 94.31 534 THR A C 1
ATOM 4204 O O . THR A 1 534 ? -9.466 -23.202 28.760 1.00 94.31 534 THR A O 1
ATOM 4207 N N . SER A 1 535 ? -7.277 -22.762 29.032 1.00 95.06 535 SER A N 1
ATOM 4208 C CA . SER A 1 535 ? -7.290 -22.906 30.499 1.00 95.06 535 SER A CA 1
ATOM 4209 C C . SER A 1 535 ? -8.269 -21.934 31.171 1.00 95.06 535 SER A C 1
ATOM 4211 O O . SER A 1 535 ? -9.060 -22.339 32.021 1.00 95.06 535 SER A O 1
ATOM 4213 N N . LEU A 1 536 ? -8.265 -20.662 30.758 1.00 94.56 536 LEU A N 1
ATOM 4214 C CA . LEU A 1 536 ? -9.172 -19.642 31.294 1.00 94.56 536 LEU A CA 1
ATOM 4215 C C . LEU A 1 536 ? -10.644 -19.929 30.961 1.00 94.56 536 LEU A C 1
ATOM 4217 O O . LEU A 1 536 ? -11.515 -19.657 31.782 1.00 94.56 536 LEU A O 1
ATOM 4221 N N . ASN A 1 537 ? -10.941 -20.503 29.789 1.00 93.00 537 ASN A N 1
ATOM 4222 C CA . ASN A 1 537 ? -12.308 -20.907 29.448 1.00 93.00 537 ASN A CA 1
ATOM 4223 C C . ASN A 1 537 ? -12.803 -22.065 30.330 1.00 93.00 537 ASN A C 1
ATOM 4225 O O . ASN A 1 537 ? -13.952 -22.029 30.768 1.00 93.00 537 ASN A O 1
ATOM 4229 N N . GLU A 1 538 ? -11.954 -23.049 30.649 1.00 94.06 538 GLU A N 1
ATOM 4230 C CA . GLU A 1 538 ? -12.333 -24.108 31.593 1.00 94.06 538 GLU A CA 1
ATOM 4231 C C . GLU A 1 538 ? -12.575 -23.575 33.014 1.00 94.06 538 GLU A C 1
ATOM 4233 O O . GLU A 1 538 ? -13.470 -24.050 33.711 1.00 94.06 538 GLU A O 1
ATOM 4238 N N . GLU A 1 539 ? -11.775 -22.611 33.480 1.00 94.69 539 GLU A N 1
ATOM 4239 C CA . GLU A 1 539 ? -11.999 -21.950 34.774 1.00 94.69 539 GLU A CA 1
ATOM 4240 C C . GLU A 1 539 ? -13.317 -21.167 34.789 1.00 94.69 539 GLU A C 1
ATOM 4242 O O . GLU A 1 539 ? -14.067 -21.241 35.763 1.00 94.69 539 GLU A O 1
ATOM 4247 N N . LEU A 1 540 ? -13.647 -20.484 33.689 1.00 94.00 540 LEU A N 1
ATOM 4248 C CA . LEU A 1 540 ? -14.904 -19.754 33.521 1.00 94.00 540 LEU A CA 1
ATOM 4249 C C . LEU A 1 540 ? -16.112 -20.713 33.498 1.00 94.00 540 LEU A C 1
ATOM 4251 O O . LEU A 1 540 ? -17.125 -20.439 34.140 1.00 94.00 540 LEU A O 1
ATOM 4255 N N . GLU A 1 541 ? -16.004 -21.876 32.848 1.00 94.25 541 GLU A N 1
ATOM 4256 C CA . GLU A 1 541 ? -17.036 -22.924 32.898 1.00 94.25 541 GLU A CA 1
ATOM 4257 C C . GLU A 1 541 ? -17.230 -23.468 34.324 1.00 94.25 541 GLU A C 1
ATOM 4259 O O . GLU A 1 541 ? -18.360 -23.514 34.819 1.00 94.25 541 GLU A O 1
ATOM 4264 N N . LYS A 1 542 ? -16.136 -23.783 35.035 1.00 94.56 542 LYS A N 1
ATOM 4265 C CA . LYS A 1 542 ? -16.168 -24.204 36.449 1.00 94.56 542 LYS A CA 1
ATOM 4266 C C . LYS A 1 542 ? -16.829 -23.135 37.337 1.00 94.56 542 LYS A C 1
ATOM 4268 O O . LYS A 1 542 ? -17.621 -23.480 38.214 1.00 94.56 542 LYS A O 1
ATOM 4273 N N . LEU A 1 543 ? -16.565 -21.848 37.087 1.00 94.00 543 LEU A N 1
ATOM 4274 C CA . LEU A 1 543 ? -17.147 -20.722 37.829 1.00 94.00 543 LEU A CA 1
ATOM 4275 C C . LEU A 1 543 ? -18.640 -20.496 37.516 1.00 94.00 543 LEU A C 1
ATOM 4277 O O . LEU A 1 543 ? -19.417 -20.156 38.408 1.00 94.00 543 LEU A O 1
ATOM 4281 N N . ASN A 1 544 ? -19.077 -20.739 36.277 1.00 91.81 544 ASN A N 1
ATOM 4282 C CA . ASN A 1 544 ? -20.500 -20.720 35.924 1.00 91.81 544 ASN A CA 1
ATOM 4283 C C . ASN A 1 544 ? -21.263 -21.855 36.627 1.00 91.81 544 ASN A C 1
ATOM 4285 O O . ASN A 1 544 ? -22.346 -21.627 37.165 1.00 91.81 544 ASN A O 1
ATOM 4289 N N . LEU A 1 545 ? -20.685 -23.061 36.690 1.00 94.31 545 LEU A N 1
ATOM 4290 C CA . LEU A 1 545 ? -21.286 -24.206 37.383 1.00 94.31 545 LEU A CA 1
ATOM 4291 C C . LEU A 1 545 ? -21.409 -23.980 38.900 1.00 94.31 545 LEU A C 1
ATOM 4293 O O . LEU A 1 545 ? -22.432 -24.337 39.490 1.00 94.31 545 LEU A O 1
ATOM 4297 N N . THR A 1 546 ? -20.420 -23.350 39.545 1.00 93.69 546 THR A N 1
ATOM 4298 C CA . THR A 1 546 ? -20.542 -22.973 40.966 1.00 93.69 546 THR A CA 1
ATOM 4299 C C . THR A 1 546 ? -21.546 -21.841 41.174 1.00 93.69 546 THR A C 1
ATOM 4301 O O . THR A 1 546 ? -22.318 -21.908 42.130 1.00 93.69 546 THR A O 1
ATOM 4304 N N . SER A 1 547 ? -21.630 -20.867 40.261 1.00 92.75 547 SER A N 1
ATOM 4305 C CA . SER A 1 547 ? -22.652 -19.810 40.290 1.00 92.75 547 SER A CA 1
ATOM 4306 C C . SER A 1 547 ? -24.078 -20.370 40.171 1.00 92.75 547 SER A C 1
ATOM 4308 O O . SER A 1 547 ? -24.945 -20.020 40.972 1.00 92.75 547 SER A O 1
ATOM 4310 N N . GLU A 1 548 ? -24.322 -21.315 39.255 1.00 93.12 548 GLU A N 1
ATOM 4311 C CA . GLU A 1 548 ? -25.603 -22.030 39.171 1.00 93.12 548 GLU A CA 1
ATOM 4312 C C . GLU A 1 548 ? -25.927 -22.832 40.438 1.00 93.12 548 GLU A C 1
ATOM 4314 O O . GLU A 1 548 ? -27.091 -22.914 40.834 1.00 93.12 548 GLU A O 1
ATOM 4319 N N . SER A 1 549 ? -24.918 -23.449 41.059 1.00 95.06 549 SER A N 1
ATOM 4320 C CA . SER A 1 549 ? -25.082 -24.210 42.302 1.00 95.06 549 SER A CA 1
ATOM 4321 C C . SER A 1 549 ? -25.463 -23.295 43.470 1.00 95.06 549 SER A C 1
ATOM 4323 O O . SER A 1 549 ? -26.453 -23.549 44.156 1.00 95.06 549 SER A O 1
ATOM 4325 N N . MET A 1 550 ? -24.752 -22.173 43.637 1.00 93.38 550 MET A N 1
ATOM 4326 C CA . MET A 1 550 ? -25.078 -21.146 44.631 1.00 93.38 550 MET A CA 1
ATOM 4327 C C . MET A 1 550 ? -26.471 -20.560 44.400 1.00 93.38 550 MET A C 1
ATOM 4329 O O . MET A 1 550 ? -27.213 -20.370 45.358 1.00 93.38 550 MET A O 1
ATOM 4333 N N . LYS A 1 551 ? -26.873 -20.332 43.144 1.00 93.75 551 LYS A N 1
ATOM 4334 C CA . LYS A 1 551 ? -28.226 -19.855 42.845 1.00 93.75 551 LYS A CA 1
ATOM 4335 C C . LYS A 1 551 ? -29.299 -20.847 43.305 1.00 93.75 551 LYS A C 1
ATOM 4337 O O . LYS A 1 551 ? -30.207 -20.444 44.016 1.00 93.75 551 LYS A O 1
ATOM 4342 N N . LYS A 1 552 ? -29.141 -22.143 43.009 1.00 93.81 552 LYS A N 1
ATOM 4343 C CA . LYS A 1 552 ? -30.059 -23.200 43.482 1.00 93.81 552 LYS A CA 1
ATOM 4344 C C . LYS A 1 552 ? -30.115 -23.288 45.017 1.00 93.81 552 LYS A C 1
ATOM 4346 O O . LYS A 1 552 ? -31.154 -23.644 45.564 1.00 93.81 552 LYS A O 1
ATOM 4351 N N . GLN A 1 553 ? -29.026 -22.950 45.716 1.00 93.44 553 GLN A N 1
ATOM 4352 C CA . GLN A 1 553 ? -29.014 -22.833 47.181 1.00 93.44 553 GLN A CA 1
ATOM 4353 C C . GLN A 1 553 ? -29.770 -21.592 47.679 1.00 93.44 553 GLN A C 1
ATOM 4355 O O . GLN A 1 553 ? -30.496 -21.699 48.662 1.00 93.44 553 GLN A O 1
ATOM 4360 N N . VAL A 1 554 ? -29.645 -20.442 47.004 1.00 92.44 554 VAL A N 1
ATOM 4361 C CA . VAL A 1 554 ? -30.430 -19.232 47.314 1.00 92.44 554 VAL A CA 1
ATOM 4362 C C . VAL A 1 554 ? -31.919 -19.479 47.080 1.00 92.44 554 VAL A C 1
ATOM 4364 O O . VAL A 1 554 ? -32.699 -19.261 48.001 1.00 92.44 554 VAL A O 1
ATOM 4367 N N . ASP A 1 555 ? -32.300 -20.018 45.917 1.00 92.44 555 ASP A N 1
ATOM 4368 C CA . ASP A 1 555 ? -33.692 -20.352 45.583 1.00 92.44 555 ASP A CA 1
ATOM 4369 C C . ASP A 1 555 ? -34.315 -21.256 46.684 1.00 92.44 555 ASP A C 1
ATOM 4371 O O . ASP A 1 555 ? -35.407 -20.991 47.186 1.00 92.44 555 ASP A O 1
ATOM 4375 N N . ALA A 1 556 ? -33.577 -22.275 47.150 1.00 92.75 556 ALA A N 1
ATOM 4376 C CA . ALA A 1 556 ? -34.019 -23.174 48.223 1.00 92.75 556 ALA A CA 1
ATOM 4377 C C . ALA A 1 556 ? -34.083 -22.519 49.622 1.00 92.75 556 ALA A C 1
ATOM 4379 O O . ALA A 1 556 ? -34.901 -22.920 50.453 1.00 92.75 556 ALA A O 1
ATOM 4380 N N . LEU A 1 557 ? -33.236 -21.524 49.908 1.00 93.25 557 LEU A N 1
ATOM 4381 C CA . LEU A 1 557 ? -33.292 -20.740 51.148 1.00 93.25 557 LEU A CA 1
ATOM 4382 C C . LEU A 1 557 ? -34.458 -19.737 51.137 1.00 93.25 557 LEU A C 1
ATOM 4384 O O . LEU A 1 557 ? -35.051 -19.487 52.187 1.00 93.25 557 LEU A O 1
ATOM 4388 N N . GLU A 1 558 ? -34.832 -19.203 49.972 1.00 92.94 558 GLU A N 1
ATOM 4389 C CA . GLU A 1 558 ? -36.032 -18.373 49.813 1.00 92.94 558 GLU A CA 1
ATOM 4390 C C . GLU A 1 558 ? -37.316 -19.191 50.050 1.00 92.94 558 GLU A C 1
ATOM 4392 O O . GLU A 1 558 ? -38.184 -18.741 50.804 1.00 92.94 558 GLU A O 1
ATOM 4397 N N . ASP A 1 559 ? -37.400 -20.423 49.532 1.00 92.19 559 ASP A N 1
ATOM 4398 C CA . ASP A 1 559 ? -38.498 -21.364 49.827 1.00 92.19 559 ASP A CA 1
ATOM 4399 C C . ASP A 1 559 ? -38.585 -21.716 51.329 1.00 92.19 559 ASP A C 1
ATOM 4401 O O . ASP A 1 559 ? -39.677 -21.763 51.913 1.00 92.19 559 ASP A O 1
ATOM 4405 N N . GLN A 1 560 ? -37.442 -21.915 52.001 1.00 93.00 560 GLN A N 1
ATOM 4406 C CA . GLN A 1 560 ? -37.402 -22.129 53.455 1.00 93.00 560 GLN A CA 1
ATOM 4407 C C . GLN A 1 560 ? -37.865 -20.888 54.232 1.00 93.00 560 GLN A C 1
ATOM 4409 O O . GLN A 1 560 ? -38.664 -21.016 55.160 1.00 93.00 560 GLN A O 1
ATOM 4414 N N . LEU A 1 561 ? -37.441 -19.684 53.836 1.00 91.56 561 LEU A N 1
ATOM 4415 C CA . LEU A 1 561 ? -37.894 -18.426 54.442 1.00 91.56 561 LEU A CA 1
ATOM 4416 C C . LEU A 1 561 ? -39.392 -18.174 54.227 1.00 91.56 561 LEU A C 1
ATOM 4418 O O . LEU A 1 561 ? -40.061 -17.683 55.137 1.00 91.56 561 LEU A O 1
ATOM 4422 N N . ALA A 1 562 ? -39.940 -18.519 53.060 1.00 91.50 562 ALA A N 1
ATOM 4423 C CA . ALA A 1 562 ? -41.377 -18.462 52.804 1.00 91.50 562 ALA A CA 1
ATOM 4424 C C . ALA A 1 562 ? -42.144 -19.448 53.703 1.00 91.50 562 ALA A C 1
ATOM 4426 O O . ALA A 1 562 ? -43.161 -19.088 54.299 1.00 91.50 562 ALA A O 1
ATOM 4427 N N . THR A 1 563 ? -41.618 -20.664 53.872 1.00 92.69 563 THR A N 1
ATOM 4428 C CA . THR A 1 563 ? -42.191 -21.687 54.760 1.00 92.69 563 THR A CA 1
ATOM 4429 C C . THR A 1 563 ? -42.184 -21.235 56.224 1.00 92.69 563 THR A C 1
ATOM 4431 O O . THR A 1 563 ? -43.221 -21.299 56.885 1.00 92.69 563 THR A O 1
ATOM 4434 N N . LEU A 1 564 ? -41.062 -20.697 56.714 1.00 91.94 564 LEU A N 1
ATOM 4435 C CA . LEU A 1 564 ? -40.934 -20.160 58.074 1.00 91.94 564 LEU A CA 1
ATOM 4436 C C . LEU A 1 564 ? -41.866 -18.964 58.317 1.00 91.94 564 LEU A C 1
ATOM 4438 O O . LEU A 1 564 ? -42.502 -18.897 59.365 1.00 91.94 564 LEU A O 1
ATOM 4442 N N . LYS A 1 565 ? -42.023 -18.049 57.350 1.00 92.38 565 LYS A N 1
ATOM 4443 C CA . LYS A 1 565 ? -42.994 -16.941 57.452 1.00 92.38 565 LYS A CA 1
ATOM 4444 C C . LYS A 1 565 ? -44.434 -17.435 57.583 1.00 92.38 565 LYS A C 1
ATOM 4446 O O . LYS A 1 565 ? -45.181 -16.899 58.394 1.00 92.38 565 LYS A O 1
ATOM 4451 N N . ASN A 1 566 ? -44.813 -18.469 56.832 1.00 91.00 566 ASN A N 1
ATOM 4452 C CA . ASN A 1 566 ? -46.145 -19.068 56.936 1.00 91.00 566 ASN A CA 1
ATOM 4453 C C . ASN A 1 566 ? -46.358 -19.770 58.291 1.00 91.00 566 ASN A C 1
ATOM 4455 O O . ASN A 1 566 ? -47.455 -19.710 58.840 1.00 91.00 566 ASN A O 1
ATOM 4459 N N . GLN A 1 567 ? -45.317 -20.394 58.855 1.00 92.81 567 GLN A N 1
ATOM 4460 C CA . GLN A 1 567 ? -45.361 -20.962 60.208 1.00 92.81 567 GLN A CA 1
ATOM 4461 C C . GLN A 1 567 ? -45.500 -19.874 61.281 1.00 92.81 567 GLN A C 1
ATOM 4463 O O . GLN A 1 567 ? -46.357 -19.999 62.148 1.00 92.81 567 GLN A O 1
ATOM 4468 N N . ILE A 1 568 ? -44.735 -18.779 61.188 1.00 91.19 568 ILE A N 1
ATOM 4469 C CA . ILE A 1 568 ? -44.849 -17.627 62.099 1.00 91.19 568 ILE A CA 1
ATOM 4470 C C . ILE A 1 568 ? -46.266 -17.045 62.053 1.00 91.19 568 ILE A C 1
ATOM 4472 O O . ILE A 1 568 ? -46.897 -16.946 63.097 1.00 91.19 568 ILE A O 1
ATOM 4476 N N . ALA A 1 569 ? -46.817 -16.775 60.865 1.00 89.19 569 ALA A N 1
ATOM 4477 C CA . ALA A 1 569 ? -48.189 -16.277 60.727 1.00 89.19 569 ALA A CA 1
ATOM 4478 C C . ALA A 1 569 ? -49.248 -17.254 61.287 1.00 89.19 569 ALA A C 1
ATOM 4480 O O . ALA A 1 569 ? -50.281 -16.831 61.807 1.00 89.19 569 ALA A O 1
ATOM 4481 N N . SER A 1 570 ? -48.994 -18.568 61.221 1.00 92.56 570 SER A N 1
ATOM 4482 C CA . SER A 1 570 ? -49.847 -19.581 61.855 1.00 92.56 570 SER A CA 1
ATOM 4483 C C . SER A 1 570 ? -49.760 -19.541 63.385 1.00 92.56 570 SER A C 1
ATOM 4485 O O . SER A 1 570 ? -50.790 -19.663 64.045 1.00 92.56 570 SER A O 1
ATOM 4487 N N . PHE A 1 571 ? -48.564 -19.354 63.954 1.00 90.44 571 PHE A N 1
ATOM 4488 C CA . PHE A 1 571 ? -48.378 -19.205 65.400 1.00 90.44 571 PHE A CA 1
ATOM 4489 C C . PHE A 1 571 ? -48.937 -17.873 65.919 1.00 90.44 571 PHE A C 1
ATOM 4491 O O . PHE A 1 571 ? -49.562 -17.856 66.970 1.00 90.44 571 PHE A O 1
ATOM 4498 N N . GLU A 1 572 ? -48.806 -16.774 65.171 1.00 90.12 572 GLU A N 1
ATOM 4499 C CA . GLU A 1 572 ? -49.444 -15.486 65.485 1.00 90.12 572 GLU A CA 1
ATOM 4500 C C . GLU A 1 572 ? -50.978 -15.617 65.526 1.00 90.12 572 GLU A C 1
ATOM 4502 O O . GLU A 1 572 ? -51.621 -15.109 66.446 1.00 90.12 572 GLU A O 1
ATOM 4507 N N . GLY A 1 573 ? -51.568 -16.366 64.586 1.00 89.25 573 GLY A N 1
ATOM 4508 C CA . GLY A 1 573 ? -52.997 -16.691 64.594 1.00 89.25 573 GLY A CA 1
ATOM 4509 C C . GLY A 1 573 ? -53.425 -17.553 65.789 1.00 89.25 573 GLY A C 1
ATOM 4510 O O . GLY A 1 573 ? -54.462 -17.283 66.396 1.00 89.25 573 GLY A O 1
ATOM 4511 N N . GLN A 1 574 ? -52.619 -18.551 66.167 1.00 89.56 574 GLN A N 1
ATOM 4512 C CA . GLN A 1 574 ? -52.860 -19.384 67.354 1.00 89.56 574 GLN A CA 1
ATOM 4513 C C . GLN A 1 574 ? -52.772 -18.559 68.644 1.00 89.56 574 GLN A C 1
ATOM 4515 O O . GLN A 1 574 ? -53.738 -18.536 69.400 1.00 89.56 574 GLN A O 1
ATOM 4520 N N . MET A 1 575 ? -51.700 -17.782 68.827 1.00 87.12 575 MET A N 1
ATOM 4521 C CA . MET A 1 575 ? -51.524 -16.849 69.949 1.00 87.12 575 MET A CA 1
ATOM 4522 C C . MET A 1 575 ? -52.680 -15.846 70.071 1.00 87.12 575 MET A C 1
ATOM 4524 O O . MET A 1 575 ? -53.092 -15.508 71.179 1.00 87.12 575 MET A O 1
ATOM 4528 N N . SER A 1 576 ? -53.230 -15.364 68.949 1.00 87.88 576 SER A N 1
ATOM 4529 C CA . SER A 1 576 ? -54.410 -14.490 68.967 1.00 87.88 576 SER A CA 1
ATOM 4530 C C . SER A 1 576 ? -55.657 -15.225 69.467 1.00 87.88 576 SER A C 1
ATOM 4532 O O . SER A 1 576 ? -56.396 -14.677 70.281 1.00 87.88 576 SER A O 1
ATOM 4534 N N . SER A 1 577 ? -55.878 -16.470 69.030 1.00 88.69 577 SER A N 1
ATOM 4535 C CA . SER A 1 577 ? -57.012 -17.288 69.478 1.00 88.69 577 SER A CA 1
ATOM 4536 C C . SER A 1 577 ? -56.894 -17.703 70.948 1.00 88.69 577 SER A C 1
ATOM 4538 O O . SER A 1 577 ? -57.881 -17.653 71.678 1.00 88.69 577 SER A O 1
ATOM 4540 N N . GLU A 1 578 ? -55.694 -18.051 71.413 1.00 86.19 578 GLU A N 1
ATOM 4541 C CA . GLU A 1 578 ? -55.429 -18.344 72.825 1.00 86.19 578 GLU A CA 1
ATOM 4542 C C . GLU A 1 578 ? -55.633 -17.099 73.694 1.00 86.19 578 GLU A C 1
ATOM 4544 O O . GLU A 1 578 ? -56.247 -17.186 74.753 1.00 86.19 578 GLU A O 1
ATOM 4549 N N . LYS A 1 579 ? -55.226 -15.913 73.224 1.00 89.62 579 LYS A N 1
ATOM 4550 C CA . LYS A 1 579 ? -55.469 -14.651 73.935 1.00 89.62 579 LYS A CA 1
ATOM 4551 C C . LYS A 1 579 ? -56.958 -14.293 74.034 1.00 89.62 579 LYS A C 1
ATOM 4553 O O . LYS A 1 579 ? -57.387 -13.786 75.070 1.00 89.62 579 LYS A O 1
ATOM 4558 N N . GLU A 1 580 ? -57.755 -14.577 73.005 1.00 85.94 580 GLU A N 1
ATOM 4559 C CA . GLU A 1 580 ? -59.220 -14.452 73.075 1.00 85.94 580 GLU A CA 1
ATOM 4560 C C . GLU A 1 580 ? -59.830 -15.453 74.073 1.00 85.94 580 GLU A C 1
ATOM 4562 O O . GLU A 1 580 ? -60.699 -15.079 74.861 1.00 85.94 580 GLU A O 1
ATOM 4567 N N . GLN A 1 581 ? -59.339 -16.698 74.109 1.00 84.56 581 GLN A N 1
ATOM 4568 C CA . GLN A 1 581 ? -59.773 -17.698 75.093 1.00 84.56 581 GLN A CA 1
ATOM 4569 C C . GLN A 1 581 ? -59.397 -17.310 76.529 1.00 84.56 581 GLN A C 1
ATOM 4571 O O . GLN A 1 581 ? -60.236 -17.436 77.419 1.00 84.56 581 GLN A O 1
ATOM 4576 N N . ILE A 1 582 ? -58.190 -16.782 76.756 1.00 86.38 582 ILE A N 1
ATOM 4577 C CA . ILE A 1 582 ? -57.760 -16.250 78.057 1.00 86.38 582 ILE A CA 1
ATOM 4578 C C . ILE A 1 582 ? -58.681 -15.103 78.480 1.00 86.38 582 ILE A C 1
ATOM 4580 O O . ILE A 1 582 ? -59.195 -15.134 79.591 1.00 86.38 582 ILE A O 1
ATOM 4584 N N . SER A 1 583 ? -58.997 -14.152 77.596 1.00 85.94 583 SER A N 1
ATOM 4585 C CA . SER A 1 583 ? -59.890 -13.039 77.953 1.00 85.94 583 SER A CA 1
ATOM 4586 C C . SER A 1 583 ? -61.327 -13.491 78.270 1.00 85.94 583 SER A C 1
ATOM 4588 O O . SER A 1 583 ? -61.966 -12.962 79.180 1.00 85.94 583 SER A O 1
ATOM 4590 N N . LEU A 1 584 ? -61.827 -14.532 77.594 1.00 85.12 584 LEU A N 1
ATOM 4591 C CA . LEU A 1 584 ? -63.096 -15.182 77.949 1.00 85.12 584 LEU A CA 1
ATOM 4592 C C . LEU A 1 584 ? -63.026 -15.910 79.306 1.00 85.12 584 LEU A C 1
ATOM 4594 O O . LEU A 1 584 ? -64.012 -15.921 80.047 1.00 85.12 584 LEU A O 1
ATOM 4598 N N . GLN A 1 585 ? -61.879 -16.496 79.661 1.00 81.38 585 GLN A N 1
ATOM 4599 C CA . GLN A 1 585 ? -61.655 -17.092 80.981 1.00 81.38 585 GLN A CA 1
ATOM 4600 C C . GLN A 1 585 ? -61.540 -16.023 82.080 1.00 81.38 585 GLN A C 1
ATOM 4602 O O . GLN A 1 585 ? -62.158 -16.190 83.126 1.00 81.38 585 GLN A O 1
ATOM 4607 N N . GLU A 1 586 ? -60.856 -14.901 81.837 1.00 86.19 586 GLU A N 1
ATOM 4608 C CA . GLU A 1 586 ? -60.784 -13.744 82.745 1.00 86.19 586 GLU A CA 1
ATOM 4609 C C . GLU A 1 586 ? -62.182 -13.180 83.047 1.00 86.19 586 GLU A C 1
ATOM 4611 O O . GLU A 1 586 ? -62.538 -12.992 84.211 1.00 86.19 586 GLU A O 1
ATOM 4616 N N . GLN A 1 587 ? -63.020 -12.987 82.019 1.00 83.50 587 GLN A N 1
ATOM 4617 C CA . GLN A 1 587 ? -64.419 -12.574 82.194 1.00 83.50 587 GLN A CA 1
ATOM 4618 C C . GLN A 1 587 ? -65.215 -13.588 83.028 1.00 83.50 587 GLN A C 1
ATOM 4620 O O . GLN A 1 587 ? -65.978 -13.203 83.915 1.00 83.50 587 GLN A O 1
ATOM 4625 N N . LYS A 1 588 ? -65.009 -14.890 82.791 1.00 82.75 588 LYS A N 1
ATOM 4626 C CA . LYS A 1 588 ? -65.672 -15.954 83.553 1.00 82.75 588 LYS A CA 1
ATOM 4627 C C . LYS A 1 588 ? -65.222 -15.978 85.018 1.00 82.75 588 LYS A C 1
ATOM 4629 O O . LYS A 1 588 ? -66.071 -16.073 85.901 1.00 82.75 588 LYS A O 1
ATOM 4634 N N . ILE A 1 589 ? -63.926 -15.823 85.290 1.00 80.69 589 ILE A N 1
ATOM 4635 C CA . ILE A 1 589 ? -63.371 -15.704 86.648 1.00 80.69 589 ILE A CA 1
ATOM 4636 C C . ILE A 1 589 ? -63.963 -14.481 87.356 1.00 80.69 589 ILE A C 1
ATOM 4638 O O . ILE A 1 589 ? -64.449 -14.613 88.475 1.00 80.69 589 ILE A O 1
ATOM 4642 N N . SER A 1 590 ? -64.022 -13.326 86.687 1.00 81.81 590 SER A N 1
ATOM 4643 C CA . SER A 1 590 ? -64.631 -12.110 87.239 1.00 81.81 590 SER A CA 1
ATOM 4644 C C . SER A 1 590 ? -66.120 -12.296 87.571 1.00 81.81 590 SER A C 1
ATOM 4646 O O . SER A 1 590 ? -66.567 -11.868 88.635 1.00 81.81 590 SER A O 1
ATOM 4648 N N . SER A 1 591 ? -66.882 -13.011 86.731 1.00 80.19 591 SER A N 1
ATOM 4649 C CA . SER A 1 591 ? -68.287 -13.335 87.027 1.00 80.19 591 SER A CA 1
ATOM 4650 C C . SER A 1 591 ? -68.451 -14.256 88.246 1.00 80.19 591 SER A C 1
ATOM 4652 O O . SER A 1 591 ? -69.304 -14.002 89.092 1.00 80.19 591 SER A O 1
ATOM 4654 N N . LEU A 1 592 ? -67.581 -15.262 88.400 1.00 76.25 592 LEU A N 1
ATOM 4655 C CA . LEU A 1 592 ? -67.589 -16.174 89.550 1.00 76.25 592 LEU A CA 1
ATOM 4656 C C . LEU A 1 592 ? -67.147 -15.473 90.845 1.00 76.25 592 LEU A C 1
ATOM 4658 O O . LEU A 1 592 ? -67.688 -15.752 91.913 1.00 76.25 592 LEU A O 1
ATOM 4662 N N . GLN A 1 593 ? -66.208 -14.527 90.761 1.00 79.88 593 GLN A N 1
ATOM 4663 C CA . GLN A 1 593 ? -65.830 -13.670 91.888 1.00 79.88 593 GLN A CA 1
ATOM 4664 C C . GLN A 1 593 ? -66.998 -12.784 92.342 1.00 79.88 593 GLN A C 1
ATOM 4666 O O . GLN A 1 593 ? -67.197 -12.629 93.545 1.00 79.88 593 GLN A O 1
ATOM 4671 N N . ALA A 1 594 ? -67.806 -12.257 91.415 1.00 77.69 594 ALA A N 1
ATOM 4672 C CA . ALA A 1 594 ? -69.003 -11.484 91.751 1.00 77.69 594 ALA A CA 1
ATOM 4673 C C . ALA A 1 594 ? -70.087 -12.340 92.441 1.00 77.69 594 ALA A C 1
ATOM 4675 O O . ALA A 1 594 ? -70.641 -11.911 93.454 1.00 77.69 594 ALA A O 1
ATOM 4676 N N . GLU A 1 595 ? -70.345 -13.564 91.961 1.00 75.38 595 GLU A N 1
ATOM 4677 C CA . GLU A 1 595 ? -71.250 -14.513 92.634 1.00 75.38 595 GLU A CA 1
ATOM 4678 C C . GLU A 1 595 ? -70.756 -14.901 94.038 1.00 75.38 595 GLU A C 1
ATOM 4680 O O . GLU A 1 595 ? -71.557 -15.031 94.967 1.00 75.38 595 GLU A O 1
ATOM 4685 N N . LEU A 1 596 ? -69.441 -15.071 94.214 1.00 78.25 596 LEU A N 1
ATOM 4686 C CA . LEU A 1 596 ? -68.838 -15.403 95.505 1.00 78.25 596 LEU A CA 1
ATOM 4687 C C . LEU A 1 596 ? -68.975 -14.238 96.497 1.00 78.25 596 LEU A C 1
ATOM 4689 O O . LEU A 1 596 ? -69.426 -14.457 97.620 1.00 78.25 596 LEU A O 1
ATOM 4693 N N . LEU A 1 597 ? -68.702 -13.002 96.064 1.00 80.88 597 LEU A N 1
ATOM 4694 C CA . LEU A 1 597 ? -68.926 -11.782 96.853 1.00 80.88 597 LEU A CA 1
ATOM 4695 C C . LEU A 1 597 ? -70.399 -11.623 97.264 1.00 80.88 597 LEU A C 1
ATOM 4697 O O . LEU A 1 597 ? -70.695 -11.283 98.411 1.00 80.88 597 LEU A O 1
ATOM 4701 N N . GLN A 1 598 ? -71.330 -11.917 96.351 1.00 78.88 598 GLN A N 1
ATOM 4702 C CA . GLN A 1 598 ? -72.764 -11.896 96.641 1.00 78.88 598 GLN A CA 1
ATOM 4703 C C . GLN A 1 598 ? -73.145 -12.956 97.687 1.00 78.88 598 GLN A C 1
ATOM 4705 O O . GLN A 1 598 ? -73.896 -12.653 98.617 1.00 78.88 598 GLN A O 1
ATOM 4710 N N . LYS A 1 599 ? -72.600 -14.177 97.587 1.00 75.44 599 LYS A N 1
ATOM 4711 C CA . LYS A 1 599 ? -72.826 -15.234 98.585 1.00 75.44 599 LYS A CA 1
ATOM 4712 C C . LYS A 1 599 ? -72.245 -14.870 99.951 1.00 75.44 599 LYS A C 1
ATOM 4714 O O . LYS A 1 599 ? -72.957 -15.013 100.943 1.00 75.44 599 LYS A O 1
ATOM 4719 N N . GLU A 1 600 ? -71.026 -14.334 100.021 1.00 77.31 600 GLU A N 1
ATOM 4720 C CA . GLU A 1 600 ? -70.450 -13.861 101.288 1.00 77.31 600 GLU A CA 1
ATOM 4721 C C . GLU A 1 600 ? -71.291 -12.765 101.948 1.00 77.31 600 GLU A C 1
ATOM 4723 O O . GLU A 1 600 ? -71.450 -12.783 103.169 1.00 77.31 600 GLU A O 1
ATOM 4728 N N . GLN A 1 601 ? -71.873 -11.845 101.169 1.00 75.44 601 GLN A N 1
ATOM 4729 C CA . GLN A 1 601 ? -72.784 -10.842 101.719 1.00 75.44 601 GLN A CA 1
ATOM 4730 C C . GLN A 1 601 ? -74.039 -11.495 102.315 1.00 75.44 601 GLN A C 1
ATOM 4732 O O . GLN A 1 601 ? -74.326 -11.273 103.488 1.00 75.44 601 GLN A O 1
ATOM 4737 N N . THR A 1 602 ? -74.717 -12.387 101.581 1.00 74.31 602 THR A N 1
ATOM 4738 C CA . THR A 1 602 ? -75.905 -13.088 102.116 1.00 74.31 602 THR A CA 1
ATOM 4739 C C . THR A 1 602 ? -75.603 -13.935 103.359 1.00 74.31 602 THR A C 1
ATOM 4741 O O . THR A 1 602 ? -76.470 -14.120 104.215 1.00 74.31 602 THR A O 1
ATOM 4744 N N . LEU A 1 603 ? -74.368 -14.430 103.495 1.00 74.00 603 LEU A N 1
ATOM 4745 C CA . LEU A 1 603 ? -73.934 -15.214 104.650 1.00 74.00 603 LEU A CA 1
ATOM 4746 C C . LEU A 1 603 ? -73.635 -14.310 105.861 1.00 74.00 603 LEU A C 1
ATOM 4748 O O . LEU A 1 603 ? -74.039 -14.647 106.972 1.00 74.00 603 LEU A O 1
ATOM 4752 N N . LYS A 1 604 ? -73.048 -13.121 105.651 1.00 74.94 604 LYS A N 1
ATOM 4753 C CA . LYS A 1 604 ? -72.934 -12.066 106.681 1.00 74.94 604 LYS A CA 1
ATOM 4754 C C . LYS A 1 604 ? -74.307 -11.595 107.165 1.00 74.94 604 LYS A C 1
ATOM 4756 O O . LYS A 1 604 ? -74.519 -11.507 108.373 1.00 74.94 604 LYS A O 1
ATOM 4761 N N . ASP A 1 605 ? -75.247 -11.369 106.248 1.00 74.75 605 ASP A N 1
ATOM 4762 C CA . ASP A 1 605 ? -76.618 -10.961 106.579 1.00 74.75 605 ASP A CA 1
ATOM 4763 C C . ASP A 1 605 ? -77.326 -12.036 107.433 1.00 74.75 605 ASP A C 1
ATOM 4765 O O . ASP A 1 605 ? -77.932 -11.722 108.459 1.00 74.75 605 ASP A O 1
ATOM 4769 N N . SER A 1 606 ? -77.153 -13.317 107.080 1.00 70.12 606 SER A N 1
ATOM 4770 C CA . SER A 1 606 ? -77.685 -14.464 107.839 1.00 70.12 606 SER A CA 1
ATOM 4771 C C . SER A 1 606 ? -77.068 -14.601 109.242 1.00 70.12 606 SER A C 1
ATOM 4773 O O . SER A 1 606 ? -77.758 -14.959 110.199 1.00 70.12 606 SER A O 1
ATOM 4775 N N . VAL A 1 607 ? -75.771 -14.308 109.398 1.00 72.62 607 VAL A N 1
ATOM 4776 C CA . VAL A 1 607 ? -75.096 -14.300 110.711 1.00 72.62 607 VAL A CA 1
ATOM 4777 C C . VAL A 1 607 ? -75.601 -13.143 111.580 1.00 72.62 607 VAL A C 1
ATOM 4779 O O . VAL A 1 607 ? -75.860 -13.349 112.765 1.00 72.62 607 VAL A O 1
ATOM 4782 N N . ALA A 1 608 ? -75.827 -11.959 111.004 1.00 73.12 608 ALA A N 1
ATOM 4783 C CA . ALA A 1 608 ? -76.393 -10.815 111.722 1.00 73.12 608 ALA A CA 1
ATOM 4784 C C . ALA A 1 608 ? -77.850 -11.056 112.175 1.00 73.12 608 ALA A C 1
ATOM 4786 O O . ALA A 1 608 ? -78.239 -10.644 113.270 1.00 73.12 608 ALA A O 1
ATOM 4787 N N . GLU A 1 609 ? -78.657 -11.760 111.374 1.00 73.50 609 GLU A N 1
ATOM 4788 C CA . GLU A 1 609 ? -80.004 -12.197 111.771 1.00 73.50 609 GLU A CA 1
ATOM 4789 C C . GLU A 1 609 ? -79.952 -13.198 112.939 1.00 73.50 609 GLU A C 1
ATOM 4791 O O . GLU A 1 609 ? -80.682 -13.051 113.923 1.00 73.50 609 GLU A O 1
ATOM 4796 N N . LYS A 1 610 ? -79.024 -14.162 112.894 1.00 70.81 610 LYS A N 1
ATOM 4797 C CA . LYS A 1 610 ? -78.808 -15.138 113.973 1.00 70.81 610 LYS A CA 1
ATOM 4798 C C . LYS A 1 610 ? -78.325 -14.489 115.278 1.00 70.81 610 LYS A C 1
ATOM 4800 O O . LYS A 1 610 ? -78.775 -14.894 116.349 1.00 70.81 610 LYS A O 1
ATOM 4805 N N . GLN A 1 611 ? -77.462 -13.473 115.205 1.00 68.75 611 GLN A N 1
ATOM 4806 C CA . GLN A 1 611 ? -77.009 -12.710 116.376 1.00 68.75 611 GLN A CA 1
ATOM 4807 C C . GLN A 1 611 ? -78.172 -11.961 117.046 1.00 68.75 611 GLN A C 1
ATOM 4809 O O . GLN A 1 611 ? -78.363 -12.102 118.253 1.00 68.75 611 GLN A O 1
ATOM 4814 N N . LYS A 1 612 ? -79.035 -11.284 116.272 1.00 73.00 612 LYS A N 1
ATOM 4815 C CA . LYS A 1 612 ? -80.269 -10.670 116.807 1.00 73.00 612 LYS A CA 1
ATOM 4816 C C . LYS A 1 612 ? -81.201 -11.678 117.478 1.00 73.00 612 LYS A C 1
ATOM 4818 O O . LYS A 1 612 ? -81.822 -11.363 118.490 1.00 73.00 612 LYS A O 1
ATOM 4823 N N . LEU A 1 613 ? -81.303 -12.891 116.931 1.00 70.44 613 LEU A N 1
ATOM 4824 C CA . LEU A 1 613 ? -82.119 -13.952 117.523 1.00 70.44 613 LEU A CA 1
ATOM 4825 C C . LEU A 1 613 ? -81.566 -14.407 118.888 1.00 70.44 613 LEU A C 1
ATOM 4827 O O . LEU A 1 613 ? -82.343 -14.707 119.792 1.00 70.44 613 LEU A O 1
ATOM 4831 N N . GLN A 1 614 ? -80.240 -14.410 119.063 1.00 65.56 614 GLN A N 1
ATOM 4832 C CA . GLN A 1 614 ? -79.587 -14.710 120.343 1.00 65.56 614 GLN A CA 1
ATOM 4833 C C . GLN A 1 614 ? -79.749 -13.582 121.373 1.00 65.56 614 GLN A C 1
ATOM 4835 O O . GLN A 1 614 ? -80.002 -13.875 122.540 1.00 65.56 614 GLN A O 1
ATOM 4840 N N . GLU A 1 615 ? -79.668 -12.311 120.963 1.00 70.06 615 GLU A N 1
ATOM 4841 C CA . GLU A 1 615 ? -79.952 -11.166 121.846 1.00 70.06 615 GLU A CA 1
ATOM 4842 C C . GLU A 1 615 ? -81.394 -11.214 122.379 1.00 70.06 615 GLU A C 1
ATOM 4844 O O . GLU A 1 615 ? -81.619 -11.077 123.582 1.00 70.06 615 GLU A O 1
ATOM 4849 N N . LEU A 1 616 ? -82.366 -11.507 121.507 1.00 71.94 616 LEU A N 1
ATOM 4850 C CA . LEU A 1 616 ? -83.783 -11.607 121.868 1.00 71.94 616 LEU A CA 1
ATOM 4851 C C . LEU A 1 616 ? -84.044 -12.758 122.860 1.00 71.94 616 LEU A C 1
ATOM 4853 O O . LEU A 1 616 ? -84.762 -12.573 123.843 1.00 71.94 616 LEU A O 1
ATOM 4857 N N . HIS A 1 617 ? -83.406 -13.917 122.667 1.00 73.31 617 HIS A N 1
ATOM 4858 C CA . HIS A 1 617 ? -83.498 -15.033 123.617 1.00 73.31 617 HIS A CA 1
ATOM 4859 C C . HIS A 1 617 ? -82.804 -14.742 124.962 1.00 73.31 617 HIS A C 1
ATOM 4861 O O . HIS A 1 617 ? -83.240 -15.259 125.991 1.00 73.31 617 HIS A O 1
ATOM 4867 N N . GLN A 1 618 ? -81.767 -13.894 124.997 1.00 67.56 618 GLN A N 1
ATOM 4868 C CA . GLN A 1 618 ? -81.153 -13.460 126.256 1.00 67.56 618 GLN A CA 1
ATOM 4869 C C . GLN A 1 618 ? -82.071 -12.502 127.033 1.00 67.56 618 GLN A C 1
ATOM 4871 O O . GLN A 1 618 ? -82.243 -12.687 128.235 1.00 67.56 618 GLN A O 1
ATOM 4876 N N . GLU A 1 619 ? -82.735 -11.545 126.369 1.00 73.06 619 GLU A N 1
ATOM 4877 C CA . GLU A 1 619 ? -83.757 -10.709 127.027 1.00 73.06 619 GLU A CA 1
ATOM 4878 C C . GLU A 1 619 ? -84.928 -11.534 127.587 1.00 73.06 619 GLU A C 1
ATOM 4880 O O . GLU A 1 619 ? -85.544 -11.165 128.590 1.00 73.06 619 GLU A O 1
ATOM 4885 N N . GLU A 1 620 ? -85.284 -12.625 126.912 1.00 75.56 620 GLU A N 1
ATOM 4886 C CA . GLU A 1 620 ? -86.331 -13.550 127.343 1.00 75.56 620 GLU A CA 1
ATOM 4887 C C . GLU A 1 620 ? -85.879 -14.388 128.551 1.00 75.56 620 GLU A C 1
ATOM 4889 O O . GLU A 1 620 ? -86.650 -14.576 129.495 1.00 75.56 620 GLU A O 1
ATOM 4894 N N . LEU A 1 621 ? -84.610 -14.809 128.595 1.00 70.00 621 LEU A N 1
ATOM 4895 C CA . LEU A 1 621 ? -84.016 -15.473 129.757 1.00 70.00 621 LEU A CA 1
ATOM 4896 C C . LEU A 1 621 ? -83.958 -14.542 130.982 1.00 70.00 621 LEU A C 1
ATOM 4898 O O . LEU A 1 621 ? -84.369 -14.934 132.075 1.00 70.00 621 LEU A O 1
ATOM 4902 N N . ASP A 1 622 ? -83.516 -13.297 130.795 1.00 67.38 622 ASP A N 1
ATOM 4903 C CA . ASP A 1 622 ? -83.352 -12.323 131.880 1.00 67.38 622 ASP A CA 1
ATOM 4904 C C . ASP A 1 622 ? -84.706 -11.920 132.504 1.00 67.38 622 ASP A C 1
ATOM 4906 O O . ASP A 1 622 ? -84.798 -11.742 133.722 1.00 67.38 622 ASP A O 1
ATOM 4910 N N . LYS A 1 623 ? -85.790 -11.876 131.710 1.00 75.25 623 LYS A N 1
ATOM 4911 C CA . LYS A 1 623 ? -87.173 -11.719 132.212 1.00 75.25 623 LYS A CA 1
ATOM 4912 C C . LYS A 1 623 ? -87.603 -12.890 133.100 1.00 75.25 623 LYS A C 1
ATOM 4914 O O . LYS A 1 623 ? -88.086 -12.661 134.208 1.00 75.25 623 LYS A O 1
ATOM 4919 N N . ASN A 1 624 ? -87.384 -14.130 132.656 1.00 70.00 624 ASN A N 1
ATOM 4920 C CA . ASN A 1 624 ? -87.727 -15.329 133.433 1.00 70.00 624 ASN A CA 1
ATOM 4921 C C . ASN A 1 624 ? -86.942 -15.405 134.761 1.00 70.00 624 ASN A C 1
ATOM 4923 O O . ASN A 1 624 ? -87.479 -15.836 135.784 1.00 70.00 624 ASN A O 1
ATOM 4927 N N . ILE A 1 625 ? -85.686 -14.940 134.777 1.00 71.56 625 ILE A N 1
ATOM 4928 C CA . ILE A 1 625 ? -84.872 -14.846 135.999 1.00 71.56 625 ILE A CA 1
ATOM 4929 C C . ILE A 1 625 ? -85.457 -13.811 136.975 1.00 71.56 625 ILE A C 1
ATOM 4931 O O . ILE A 1 625 ? -85.586 -14.111 138.164 1.00 71.56 625 ILE A O 1
ATOM 4935 N N . GLN A 1 626 ? -85.869 -12.629 136.499 1.00 70.81 626 GLN A N 1
ATOM 4936 C CA . GLN A 1 626 ? -86.525 -11.624 137.349 1.00 70.81 626 GLN A CA 1
ATOM 4937 C C . GLN A 1 626 ? -87.870 -12.114 137.909 1.00 70.81 626 GLN A C 1
ATOM 4939 O O . GLN A 1 626 ? -88.148 -11.919 139.092 1.00 70.81 626 GLN A O 1
ATOM 4944 N N . GLU A 1 627 ? -88.687 -12.797 137.103 1.00 73.06 627 GLU A N 1
ATOM 4945 C CA . GLU A 1 627 ? -89.976 -13.341 137.547 1.00 73.06 627 GLU A CA 1
ATOM 4946 C C . GLU A 1 627 ? -89.798 -14.417 138.638 1.00 73.06 627 GLU A C 1
ATOM 4948 O O . GLU A 1 627 ? -90.486 -14.388 139.663 1.00 73.06 627 GLU A O 1
ATOM 4953 N N . SER A 1 628 ? -88.787 -15.285 138.503 1.00 68.44 628 SER A N 1
ATOM 4954 C CA . SER A 1 628 ? -88.412 -16.250 139.548 1.00 68.44 628 SER A CA 1
ATOM 4955 C C . SER A 1 628 ? -87.927 -15.581 140.844 1.00 68.44 628 SER A C 1
ATOM 4957 O O . SER A 1 628 ? -88.226 -16.074 141.932 1.00 68.44 628 SER A O 1
ATOM 4959 N N . GLN A 1 629 ? -87.192 -14.467 140.759 1.00 64.88 629 GLN A N 1
ATOM 4960 C CA . GLN A 1 629 ? -86.704 -13.732 141.936 1.00 64.88 629 GLN A CA 1
ATOM 4961 C C . GLN A 1 629 ? -87.844 -13.030 142.693 1.00 64.88 629 GLN A C 1
ATOM 4963 O O . GLN A 1 629 ? -87.888 -13.072 143.925 1.00 64.88 629 GLN A O 1
ATOM 4968 N N . ILE A 1 630 ? -88.809 -12.451 141.970 1.00 69.88 630 ILE A N 1
ATOM 4969 C CA . ILE A 1 630 ? -90.000 -11.812 142.552 1.00 69.88 630 ILE A CA 1
ATOM 4970 C C . ILE A 1 630 ? -90.867 -12.844 143.293 1.00 69.88 630 ILE A C 1
ATOM 4972 O O . ILE A 1 630 ? -91.324 -12.579 144.408 1.00 69.88 630 ILE A O 1
ATOM 4976 N N . LEU A 1 631 ? -91.049 -14.039 142.720 1.00 69.44 631 LEU A N 1
ATOM 4977 C CA . LEU A 1 631 ? -91.807 -15.126 143.352 1.00 69.44 631 LEU A CA 1
ATOM 4978 C C . LEU A 1 631 ? -91.131 -15.682 144.618 1.00 69.44 631 LEU A C 1
ATOM 4980 O O . LEU A 1 631 ? -91.833 -16.056 145.559 1.00 69.44 631 LEU A O 1
ATOM 4984 N N . GLN A 1 632 ? -89.794 -15.698 144.696 1.00 63.81 632 GLN A N 1
ATOM 4985 C CA . GLN A 1 632 ? -89.090 -16.132 145.911 1.00 63.81 632 GLN A CA 1
ATOM 4986 C C . GLN A 1 632 ? -89.241 -15.134 147.072 1.00 63.81 632 GLN A C 1
ATOM 4988 O O . GLN A 1 632 ? -89.575 -15.553 148.182 1.00 63.81 632 GLN A O 1
ATOM 4993 N N . GLN A 1 633 ? -89.099 -13.825 146.838 1.00 58.81 633 GLN A N 1
ATOM 4994 C CA . GLN A 1 633 ? -89.240 -12.828 147.916 1.00 58.81 633 GLN A CA 1
ATOM 4995 C C . GLN A 1 633 ? -90.686 -12.665 148.417 1.00 58.81 633 GLN A C 1
ATOM 4997 O O . GLN A 1 633 ? -90.911 -12.352 149.589 1.00 58.81 633 GLN A O 1
ATOM 5002 N N . GLN A 1 634 ? -91.693 -12.944 147.579 1.00 62.41 634 GLN A N 1
ATOM 5003 C CA . GLN A 1 634 ? -93.086 -13.017 148.039 1.00 62.41 634 GLN A CA 1
ATOM 5004 C C . GLN A 1 634 ? -93.332 -14.168 149.034 1.00 62.41 634 GLN A C 1
ATOM 5006 O O . GLN A 1 634 ? -94.233 -14.057 149.868 1.00 62.41 634 GLN A O 1
ATOM 5011 N N . LEU A 1 635 ? -92.515 -15.228 149.009 1.00 63.97 635 LEU A N 1
ATOM 5012 C CA . LEU A 1 635 ? -92.554 -16.310 149.998 1.00 63.97 635 LEU A CA 1
ATOM 5013 C C . LEU A 1 635 ? -91.967 -15.870 151.356 1.00 63.97 635 LEU A C 1
ATOM 5015 O O . LEU A 1 635 ? -92.553 -16.149 152.404 1.00 63.97 635 LEU A O 1
ATOM 5019 N N . GLU A 1 636 ? -90.854 -15.131 151.352 1.00 54.19 636 GLU A N 1
ATOM 5020 C CA . GLU A 1 636 ? -90.196 -14.617 152.570 1.00 54.19 636 GLU A CA 1
ATOM 5021 C C . GLU A 1 636 ? -91.057 -13.58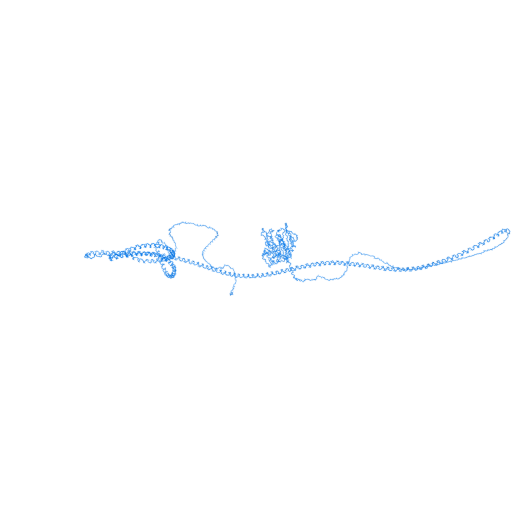3 153.321 1.00 54.19 636 GLU A C 1
ATOM 5023 O O . GLU A 1 636 ? -91.102 -13.545 154.556 1.00 54.19 636 GLU A O 1
ATOM 5028 N N . LEU A 1 637 ? -91.830 -12.778 152.586 1.00 63.97 637 LEU A N 1
ATOM 5029 C CA . LEU A 1 637 ? -92.809 -11.855 153.170 1.00 63.97 637 LEU A CA 1
ATOM 5030 C C . LEU A 1 637 ? -93.994 -12.568 153.851 1.00 63.97 637 LEU A C 1
ATOM 5032 O O . LEU A 1 637 ? -94.673 -11.956 154.678 1.00 63.97 637 LEU A O 1
ATOM 5036 N N . GLN A 1 638 ? -94.235 -13.852 153.557 1.00 62.03 638 GLN A N 1
ATOM 5037 C CA . GLN A 1 638 ? -95.244 -14.661 154.249 1.00 62.03 638 GLN A CA 1
ATOM 5038 C C . GLN A 1 638 ? -94.665 -15.461 155.428 1.00 62.03 638 GLN A C 1
ATOM 5040 O O . GLN A 1 638 ? -95.339 -15.577 156.453 1.00 62.03 638 GLN A O 1
ATOM 5045 N N . SER A 1 639 ? -93.416 -15.940 155.363 1.00 56.09 639 SER A N 1
ATOM 5046 C CA . SER A 1 639 ? -92.772 -16.606 156.513 1.00 56.09 639 SER A CA 1
ATOM 5047 C C . SER A 1 639 ? -92.548 -15.644 157.689 1.00 56.09 639 SER A C 1
ATOM 5049 O O . SER A 1 639 ? -92.871 -15.966 158.831 1.00 56.09 639 SER A O 1
ATOM 5051 N N . THR A 1 640 ? -92.121 -14.410 157.413 1.00 54.09 640 THR A N 1
ATOM 5052 C CA . THR A 1 640 ? -91.903 -13.360 158.430 1.00 54.09 640 THR A CA 1
ATOM 5053 C C . THR A 1 640 ? -93.192 -12.823 159.075 1.00 54.09 640 THR A C 1
ATOM 5055 O O . THR A 1 640 ? -93.147 -12.162 160.119 1.00 54.09 640 THR A O 1
ATOM 5058 N N . ALA A 1 641 ? -94.365 -13.130 158.510 1.00 63.12 641 ALA A N 1
ATOM 5059 C CA . ALA A 1 641 ? -95.650 -12.944 159.184 1.00 63.12 641 ALA A CA 1
ATOM 5060 C C . ALA A 1 641 ? -95.935 -14.060 160.209 1.00 63.12 641 ALA A C 1
ATOM 5062 O O . ALA A 1 641 ? -96.621 -13.816 161.203 1.00 63.12 641 ALA A O 1
ATOM 5063 N N . LEU A 1 642 ? -95.379 -15.257 160.003 1.00 58.44 642 LEU A N 1
ATOM 5064 C CA . LEU A 1 642 ? -95.576 -16.431 160.851 1.00 58.44 642 LEU A CA 1
ATOM 5065 C C . LEU A 1 642 ? -94.668 -16.406 162.091 1.00 58.44 642 LEU A C 1
ATOM 5067 O O . LEU A 1 642 ? -95.138 -16.702 163.186 1.00 58.44 642 LEU A O 1
ATOM 5071 N N . ASP A 1 643 ? -93.430 -15.915 161.984 1.00 47.84 643 ASP A N 1
ATOM 5072 C CA . ASP A 1 643 ? -92.556 -15.702 163.156 1.00 47.84 643 ASP A CA 1
ATOM 5073 C C . ASP A 1 643 ? -93.045 -14.593 164.104 1.00 47.84 643 ASP A C 1
ATOM 5075 O O . ASP A 1 643 ? -92.627 -14.522 165.260 1.00 47.84 643 ASP A O 1
ATOM 5079 N N . LYS A 1 644 ? -94.033 -13.781 163.700 1.00 61.69 644 LYS A N 1
ATOM 5080 C CA . LYS A 1 644 ? -94.743 -12.905 164.649 1.00 61.69 644 LYS A CA 1
ATOM 5081 C C . LYS A 1 644 ? -95.632 -13.687 165.622 1.00 61.69 644 LYS A C 1
ATOM 5083 O O . LYS A 1 644 ? -95.905 -13.167 166.703 1.00 61.69 644 LYS A O 1
ATOM 5088 N N . LEU A 1 645 ? -95.989 -14.934 165.299 1.00 54.91 645 LEU A N 1
ATOM 5089 C CA . LEU A 1 645 ? -96.513 -15.928 166.242 1.00 54.91 645 LEU A CA 1
ATOM 5090 C C . LEU A 1 645 ? -95.396 -16.447 167.170 1.00 54.91 645 LEU A C 1
ATOM 5092 O O . LEU A 1 645 ? -95.622 -16.649 168.362 1.00 54.91 645 LEU A O 1
ATOM 5096 N N . GLN A 1 646 ? -94.168 -16.572 166.655 1.00 46.53 646 GLN A N 1
ATOM 5097 C CA . GLN A 1 646 ? -92.976 -16.972 167.414 1.00 46.53 646 GLN A CA 1
ATOM 5098 C C . GLN A 1 646 ? -92.369 -15.850 168.287 1.00 46.53 646 GLN A C 1
ATOM 5100 O O . GLN A 1 646 ? -91.429 -16.104 169.036 1.00 46.53 646 GLN A O 1
ATOM 5105 N N . ASN A 1 647 ? -93.019 -14.679 168.386 1.00 52.03 647 ASN A N 1
ATOM 5106 C CA . ASN A 1 647 ? -92.919 -13.827 169.587 1.00 52.03 647 ASN A CA 1
ATOM 5107 C C . ASN A 1 647 ? -93.347 -14.572 170.873 1.00 52.03 647 ASN A C 1
ATOM 5109 O O . ASN A 1 647 ? -93.038 -14.124 171.974 1.00 52.03 647 ASN A O 1
ATOM 5113 N N . ALA A 1 648 ? -94.012 -15.731 170.768 1.00 51.59 648 ALA A N 1
ATOM 5114 C CA . ALA A 1 648 ? -94.144 -16.675 171.876 1.00 51.59 648 ALA A CA 1
ATOM 5115 C C . ALA A 1 648 ? -92.781 -17.112 172.456 1.00 51.59 648 ALA A C 1
ATOM 5117 O O . ALA A 1 648 ? -92.687 -17.371 173.654 1.00 51.59 648 ALA A O 1
ATOM 5118 N N . PHE A 1 649 ? -91.712 -17.136 171.647 1.00 48.09 649 PHE A N 1
ATOM 5119 C CA . PHE A 1 649 ? -90.355 -17.488 172.071 1.00 48.09 649 PHE A CA 1
ATOM 5120 C C . PHE A 1 649 ? -89.473 -16.282 172.439 1.00 48.09 649 PHE A C 1
ATOM 5122 O O . PHE A 1 649 ? -88.245 -16.324 172.353 1.00 48.09 649 PHE A O 1
ATOM 5129 N N . GLN A 1 650 ? -90.092 -15.246 173.016 1.00 57.56 650 GLN A N 1
ATOM 5130 C CA . GLN A 1 650 ? -89.440 -14.125 173.716 1.00 57.56 650 GLN A CA 1
ATOM 5131 C C . GLN A 1 650 ? -88.475 -14.553 174.859 1.00 57.56 650 GLN A C 1
ATOM 5133 O O . GLN A 1 650 ? -87.904 -13.696 175.533 1.00 57.56 650 GLN A O 1
ATOM 5138 N N . GLN A 1 651 ? -88.313 -15.860 175.118 1.00 52.19 651 GLN A N 1
ATOM 5139 C CA . GLN A 1 651 ? -87.546 -16.447 176.223 1.00 52.19 651 GLN A CA 1
ATOM 5140 C C . GLN A 1 651 ? -86.092 -16.844 175.891 1.00 52.19 651 GLN A C 1
ATOM 5142 O O . GLN A 1 651 ? -85.304 -16.950 176.825 1.00 52.19 651 GLN A O 1
ATOM 5147 N N . GLN A 1 652 ? -85.682 -16.991 174.619 1.00 52.59 652 GLN A N 1
ATOM 5148 C CA . GLN A 1 652 ? -84.252 -17.160 174.240 1.00 52.59 652 GLN A CA 1
ATOM 5149 C C . GLN A 1 652 ? -83.551 -15.839 173.866 1.00 52.59 652 GLN A C 1
ATOM 5151 O O . GLN A 1 652 ? -82.477 -15.817 173.266 1.00 52.59 652 GLN A O 1
ATOM 5156 N N . LYS A 1 653 ? -84.152 -14.715 174.264 1.00 56.31 653 LYS A N 1
ATOM 5157 C CA . LYS A 1 653 ? -83.703 -13.338 174.027 1.00 56.31 653 LYS A CA 1
ATOM 5158 C C . LYS A 1 653 ? -82.474 -12.957 174.887 1.00 56.31 653 LYS A C 1
ATOM 5160 O O . LYS A 1 653 ? -82.552 -12.020 175.683 1.00 56.31 653 LYS A O 1
ATOM 5165 N N . SER A 1 654 ? -81.379 -13.720 174.806 1.00 52.06 654 SER A N 1
ATOM 5166 C CA . SER A 1 654 ? -80.268 -13.602 175.771 1.00 52.06 654 SER A CA 1
ATOM 5167 C C . SER A 1 654 ? -78.889 -14.162 175.369 1.00 52.06 654 SER A C 1
ATOM 5169 O O . SER A 1 654 ? -78.016 -14.177 176.236 1.00 52.06 654 SER A O 1
ATOM 5171 N N . GLN A 1 655 ? -78.650 -14.648 174.134 1.00 48.44 655 GLN A N 1
ATOM 5172 C CA . GLN A 1 655 ? -77.442 -15.471 173.887 1.00 48.44 655 GLN A CA 1
ATOM 5173 C C . GLN A 1 655 ? -76.610 -15.265 172.604 1.00 48.44 655 GLN A C 1
ATOM 5175 O O . GLN A 1 655 ? -75.498 -15.788 172.565 1.00 48.44 655 GLN A O 1
ATOM 5180 N N . ILE A 1 656 ? -77.073 -14.547 171.570 1.00 54.28 656 ILE A N 1
ATOM 5181 C CA . ILE A 1 656 ? -76.346 -14.447 170.281 1.00 54.28 656 ILE A CA 1
ATOM 5182 C C . ILE A 1 656 ? -76.276 -12.987 169.801 1.00 54.28 656 ILE A C 1
ATOM 5184 O O . ILE A 1 656 ? -77.027 -12.559 168.935 1.00 54.28 656 ILE A O 1
ATOM 5188 N N . GLU A 1 657 ? -75.354 -12.227 170.395 1.00 47.09 657 GLU A N 1
ATOM 5189 C CA . GLU A 1 657 ? -75.104 -10.788 170.154 1.00 47.09 657 GLU A CA 1
ATOM 5190 C C . GLU A 1 657 ? -73.650 -10.552 169.663 1.00 47.09 657 GLU A C 1
ATOM 5192 O O . GLU A 1 657 ? -73.022 -9.553 169.993 1.00 47.09 657 GLU A O 1
ATOM 5197 N N . ILE A 1 658 ? -73.044 -11.546 168.987 1.00 47.88 658 ILE A N 1
ATOM 5198 C CA . ILE A 1 658 ? -71.569 -11.711 168.965 1.00 47.88 658 ILE A CA 1
ATOM 5199 C C . ILE A 1 658 ? -70.925 -11.805 167.558 1.00 47.88 658 ILE A C 1
ATOM 5201 O O . ILE A 1 658 ? -69.726 -11.563 167.444 1.00 47.88 658 ILE A O 1
ATOM 5205 N N . LEU A 1 659 ? -71.650 -12.154 166.484 1.00 44.97 659 LEU A N 1
ATOM 5206 C CA . LEU A 1 659 ? -71.036 -12.662 165.234 1.00 44.97 659 LEU A CA 1
ATOM 5207 C C . LEU A 1 659 ? -71.514 -11.957 163.942 1.00 44.97 659 LEU A C 1
ATOM 5209 O O . LEU A 1 659 ? -72.157 -12.581 163.103 1.00 44.97 659 LEU A O 1
ATOM 5213 N N . GLU A 1 660 ? -71.189 -10.671 163.764 1.00 41.69 660 GLU A N 1
ATOM 5214 C CA . GLU A 1 660 ? -71.733 -9.837 162.663 1.00 41.69 660 GLU A CA 1
ATOM 5215 C C . GLU A 1 660 ? -70.670 -9.025 161.866 1.00 41.69 660 GLU A C 1
ATOM 5217 O O . GLU A 1 660 ? -70.993 -8.026 161.231 1.00 41.69 660 GLU A O 1
ATOM 5222 N N . SER A 1 661 ? -69.378 -9.397 161.900 1.00 40.28 661 SER A N 1
ATOM 5223 C CA . SER A 1 661 ? -68.287 -8.416 161.682 1.00 40.28 661 SER A CA 1
ATOM 5224 C C . SER A 1 661 ? -67.380 -8.493 160.432 1.00 40.28 661 SER A C 1
ATOM 5226 O O . SER A 1 661 ? -66.646 -7.529 160.220 1.00 40.28 661 SER A O 1
ATOM 5228 N N . GLU A 1 662 ? -67.324 -9.569 159.627 1.00 39.91 662 GLU A N 1
ATOM 5229 C CA . GLU A 1 662 ? -66.068 -9.845 158.868 1.00 39.91 662 GLU A CA 1
ATOM 5230 C C . GLU A 1 662 ? -66.031 -9.718 157.322 1.00 39.91 662 GLU A C 1
ATOM 5232 O O . GLU A 1 662 ? -64.978 -9.368 156.787 1.00 39.91 662 GLU A O 1
ATOM 5237 N N . ASN A 1 663 ? -67.086 -10.024 156.556 1.00 39.19 663 ASN A N 1
ATOM 5238 C CA . ASN A 1 663 ? -66.871 -10.589 155.202 1.00 39.19 663 ASN A CA 1
ATOM 5239 C C . ASN A 1 663 ? -66.940 -9.623 153.983 1.00 39.19 663 ASN A C 1
ATOM 5241 O O . ASN A 1 663 ? -67.541 -9.935 152.956 1.00 39.19 663 ASN A O 1
ATOM 5245 N N . SER A 1 664 ? -66.334 -8.435 154.066 1.00 42.94 664 SER A N 1
ATOM 5246 C CA . SER A 1 664 ? -66.494 -7.330 153.092 1.00 42.94 664 SER A CA 1
ATOM 5247 C C . SER A 1 664 ? -65.376 -7.187 152.029 1.00 42.94 664 SER A C 1
ATOM 5249 O O . SER A 1 664 ? -64.916 -6.070 151.782 1.00 42.94 664 SER A O 1
ATOM 5251 N N . LYS A 1 665 ? -64.879 -8.282 151.411 1.00 47.78 665 LYS A N 1
ATOM 5252 C CA . LYS A 1 665 ? -63.539 -8.236 150.762 1.00 47.78 665 LYS A CA 1
ATOM 5253 C C . LYS A 1 665 ? -63.247 -8.909 149.405 1.00 47.78 665 LYS A C 1
ATOM 5255 O O . LYS A 1 665 ? -62.097 -8.828 148.983 1.00 47.78 665 LYS A O 1
ATOM 5260 N N . THR A 1 666 ? -64.195 -9.525 148.692 1.00 46.34 666 THR A N 1
ATOM 5261 C CA . THR A 1 666 ? -63.881 -10.292 147.454 1.00 46.34 666 THR A CA 1
ATOM 5262 C C . THR A 1 666 ? -64.864 -10.036 146.301 1.00 46.34 666 THR A C 1
ATOM 5264 O O . THR A 1 666 ? -65.907 -10.682 146.240 1.00 46.34 666 THR A O 1
ATOM 5267 N N . SER A 1 667 ? -64.556 -9.103 145.381 1.00 38.22 667 SER A N 1
ATOM 5268 C CA . SER A 1 667 ? -65.452 -8.765 144.248 1.00 38.22 667 SER A CA 1
ATOM 5269 C C . SER A 1 667 ? -64.775 -8.024 143.063 1.00 38.22 667 SER A C 1
ATOM 5271 O O . SER A 1 667 ? -65.337 -7.054 142.552 1.00 38.22 667 SER A O 1
ATOM 5273 N N . THR A 1 668 ? -63.570 -8.418 142.620 1.00 43.44 668 THR A N 1
ATOM 5274 C CA . THR A 1 668 ? -62.791 -7.633 141.620 1.00 43.44 668 THR A CA 1
ATOM 5275 C C . THR A 1 668 ? -62.038 -8.438 140.540 1.00 43.44 668 THR A C 1
ATOM 5277 O O . THR A 1 668 ? -61.041 -7.944 140.026 1.00 43.44 668 THR A O 1
ATOM 5280 N N . GLU A 1 669 ? -62.475 -9.650 140.169 1.00 47.75 669 GLU A N 1
ATOM 5281 C CA . GLU A 1 669 ? -61.740 -10.501 139.191 1.00 47.75 669 GLU A CA 1
ATOM 5282 C C . GLU A 1 669 ? -62.608 -11.126 138.072 1.00 47.75 669 GLU A C 1
ATOM 5284 O O . GLU A 1 669 ? -62.118 -11.920 137.276 1.00 47.75 669 GLU A O 1
ATOM 5289 N N . ASN A 1 670 ? -63.907 -10.810 137.986 1.00 40.84 670 ASN A N 1
ATOM 5290 C CA . ASN A 1 670 ? -64.874 -11.668 137.281 1.00 40.84 670 ASN A CA 1
ATOM 5291 C C . ASN A 1 670 ? -65.528 -11.022 136.037 1.00 40.84 670 ASN A C 1
ATOM 5293 O O . ASN A 1 670 ? -66.753 -10.924 135.959 1.00 40.84 670 ASN A O 1
ATOM 5297 N N . SER A 1 671 ? -64.724 -10.543 135.074 1.00 42.12 671 SER A N 1
ATOM 5298 C CA . SER A 1 671 ? -65.229 -9.839 133.873 1.00 42.12 671 SER A CA 1
ATOM 5299 C C . SER A 1 671 ? -64.591 -10.215 132.522 1.00 42.12 671 SER A C 1
ATOM 5301 O O . SER A 1 671 ? -64.878 -9.552 131.529 1.00 42.12 671 SER A O 1
ATOM 5303 N N . GLU A 1 672 ? -63.762 -11.263 132.436 1.00 49.59 672 GLU A N 1
ATOM 5304 C CA . GLU A 1 672 ? -63.015 -11.586 131.196 1.00 49.59 672 GLU A CA 1
ATOM 5305 C C . GLU A 1 672 ? -63.565 -12.788 130.395 1.00 49.59 672 GLU A C 1
ATOM 5307 O O . GLU A 1 672 ? -63.344 -12.896 129.189 1.00 49.59 672 GLU A O 1
ATOM 5312 N N . ALA A 1 673 ? -64.352 -13.676 131.013 1.00 50.31 673 ALA A N 1
ATOM 5313 C CA . ALA A 1 673 ? -64.745 -14.955 130.401 1.00 50.31 673 ALA A CA 1
ATOM 5314 C C . ALA A 1 673 ? -65.743 -14.863 129.218 1.00 50.31 673 ALA A C 1
ATOM 5316 O O . ALA A 1 673 ? -65.934 -15.848 128.504 1.00 50.31 673 ALA A O 1
ATOM 5317 N N . LYS A 1 674 ? -66.380 -13.706 128.973 1.00 49.19 674 LYS A N 1
ATOM 5318 C CA . LYS A 1 674 ? -67.445 -13.560 127.952 1.00 49.19 674 LYS A CA 1
ATOM 5319 C C . LYS A 1 674 ? -66.926 -13.525 126.499 1.00 49.19 674 LYS A C 1
ATOM 5321 O O . LYS A 1 674 ? -67.714 -13.652 125.570 1.00 49.19 674 LYS A O 1
ATOM 5326 N N . ILE A 1 675 ? -65.614 -13.397 126.290 1.00 55.84 675 ILE A N 1
ATOM 5327 C CA . ILE A 1 675 ? -65.000 -13.180 124.963 1.00 55.84 675 ILE A CA 1
ATOM 5328 C C . ILE A 1 675 ? -64.797 -14.493 124.167 1.00 55.84 675 ILE A C 1
ATOM 5330 O O . ILE A 1 675 ? -64.726 -14.482 122.941 1.00 55.84 675 ILE A O 1
ATOM 5334 N N . SER A 1 676 ? -64.737 -15.653 124.832 1.00 53.97 676 SER A N 1
ATOM 5335 C CA . SER A 1 676 ? -64.160 -16.872 124.234 1.00 53.97 676 SER A CA 1
ATOM 5336 C C . SER A 1 676 ? -65.051 -17.672 123.264 1.00 53.97 676 SER A C 1
ATOM 5338 O O . SER A 1 676 ? -64.528 -18.582 122.618 1.00 53.97 676 SER A O 1
ATOM 5340 N N . LEU A 1 677 ? -66.366 -17.415 123.176 1.00 52.78 677 LEU A N 1
ATOM 5341 C CA . LEU A 1 677 ? -67.299 -18.306 122.449 1.00 52.78 677 LEU A CA 1
ATOM 5342 C C . LEU A 1 677 ? -68.009 -17.672 121.241 1.00 52.78 677 LEU A C 1
ATOM 5344 O O . LEU A 1 677 ? -68.470 -18.398 120.366 1.00 52.78 677 LEU A O 1
ATOM 5348 N N . GLN A 1 678 ? -67.986 -16.342 121.117 1.00 54.03 678 GLN A N 1
ATOM 5349 C CA . GLN A 1 678 ? -68.286 -15.648 119.855 1.00 54.03 678 GLN A CA 1
ATOM 5350 C C . GLN A 1 678 ? -67.243 -16.018 118.772 1.00 54.03 678 GLN A C 1
ATOM 5352 O O . GLN A 1 678 ? -67.573 -16.216 117.603 1.00 54.03 678 GLN A O 1
ATOM 5357 N N . ALA A 1 679 ? -66.003 -16.271 119.209 1.00 56.12 679 ALA A N 1
ATOM 5358 C CA . ALA A 1 679 ? -64.810 -16.592 118.420 1.00 56.12 679 ALA A CA 1
ATOM 5359 C C . ALA A 1 679 ? -64.801 -17.959 117.683 1.00 56.12 679 ALA A C 1
ATOM 5361 O O . ALA A 1 679 ? -63.726 -18.489 117.393 1.00 56.12 679 ALA A O 1
ATOM 5362 N N . LYS A 1 680 ? -65.959 -18.574 117.392 1.00 59.00 680 LYS A N 1
ATOM 5363 C CA . LYS A 1 680 ? -66.033 -19.830 116.609 1.00 59.00 680 LYS A CA 1
ATOM 5364 C C . LYS A 1 680 ? -67.057 -19.879 115.482 1.00 59.00 680 LYS A C 1
ATOM 5366 O O . LYS A 1 680 ? -66.868 -20.696 114.587 1.00 59.00 680 LYS A O 1
ATOM 5371 N N . GLU A 1 681 ? -68.079 -19.027 115.460 1.00 55.47 681 GLU A N 1
ATOM 5372 C CA . GLU A 1 681 ? -68.962 -18.945 114.282 1.00 55.47 681 GLU A CA 1
ATOM 5373 C C . GLU A 1 681 ? -68.422 -17.967 113.231 1.00 55.47 681 GLU A C 1
ATOM 5375 O O . GLU A 1 681 ? -68.532 -18.234 112.036 1.00 55.47 681 GLU A O 1
ATOM 5380 N N 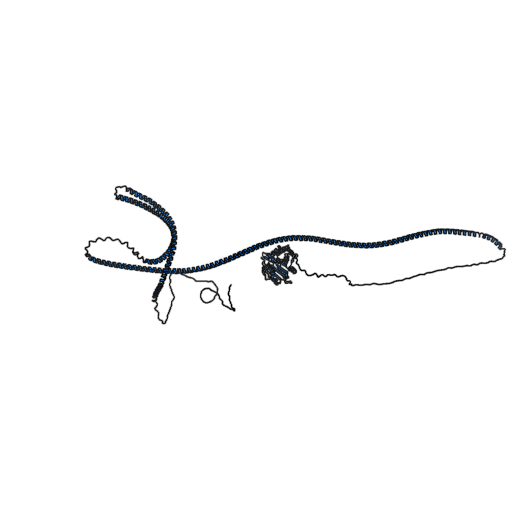. GLU A 1 682 ? -67.694 -16.930 113.659 1.00 59.16 682 GLU A N 1
ATOM 5381 C CA . GLU A 1 682 ? -66.911 -16.072 112.759 1.00 59.16 682 GLU A CA 1
ATOM 5382 C C . GLU A 1 682 ? -65.842 -16.867 111.985 1.00 59.16 682 GLU A C 1
ATOM 5384 O O . GLU A 1 682 ? -65.524 -16.522 110.850 1.00 59.16 682 GLU A O 1
ATOM 5389 N N . ALA A 1 683 ? -65.335 -17.973 112.546 1.00 60.16 683 ALA A N 1
ATOM 5390 C CA . ALA A 1 683 ? -64.247 -18.767 111.970 1.00 60.16 683 ALA A CA 1
ATOM 5391 C C . ALA A 1 683 ? -64.559 -19.374 110.584 1.00 60.16 683 ALA A C 1
ATOM 5393 O O . ALA A 1 683 ? -63.633 -19.606 109.808 1.00 60.16 683 ALA A O 1
ATOM 5394 N N . LEU A 1 684 ? -65.834 -19.614 110.237 1.00 55.78 684 LEU A N 1
ATOM 5395 C CA . LEU A 1 684 ? -66.191 -20.169 108.922 1.00 55.78 684 LEU A CA 1
ATOM 5396 C C . LEU A 1 684 ? -66.442 -19.087 107.857 1.00 55.78 684 LEU A C 1
ATOM 5398 O O . LEU A 1 684 ? -66.088 -19.292 106.699 1.00 55.78 684 LEU A O 1
ATOM 5402 N N . THR A 1 685 ? -66.971 -17.919 108.245 1.00 59.53 685 THR A N 1
ATOM 5403 C CA . THR A 1 685 ? -66.945 -16.704 107.402 1.00 59.53 685 THR A CA 1
ATOM 5404 C C . THR A 1 685 ? -65.521 -16.209 107.175 1.00 59.53 685 THR A C 1
ATOM 5406 O O . THR A 1 685 ? -65.196 -15.735 106.090 1.00 59.53 685 THR A O 1
ATOM 5409 N N . ILE A 1 686 ? -64.656 -16.356 108.184 1.00 61.50 686 ILE A N 1
ATOM 5410 C CA . ILE A 1 686 ? -63.228 -16.082 108.063 1.00 61.50 686 ILE A CA 1
ATOM 5411 C C . ILE A 1 686 ? -62.634 -17.005 106.996 1.00 61.50 686 ILE A C 1
ATOM 5413 O O . ILE A 1 686 ? -62.042 -16.474 106.075 1.00 61.50 686 ILE A O 1
ATOM 5417 N N . LEU A 1 687 ? -62.889 -18.319 106.992 1.00 58.69 687 LEU A N 1
ATOM 5418 C CA . LEU A 1 687 ? -62.289 -19.246 106.012 1.00 58.69 687 LEU A CA 1
ATOM 5419 C C . LEU A 1 687 ? -62.676 -19.037 104.528 1.00 58.69 687 LEU A C 1
ATOM 5421 O O . LEU A 1 687 ? -61.857 -19.332 103.649 1.00 58.69 687 LEU A O 1
ATOM 5425 N N . THR A 1 688 ? -63.874 -18.529 104.199 1.00 57.19 688 THR A N 1
ATOM 5426 C CA . THR A 1 688 ? -64.163 -18.114 102.806 1.00 57.19 688 THR A CA 1
ATOM 5427 C C . THR A 1 688 ? -63.448 -16.814 102.470 1.00 57.19 688 THR A C 1
ATOM 5429 O O . THR A 1 688 ? -62.763 -16.745 101.444 1.00 57.19 688 THR A O 1
ATOM 5432 N N . SER A 1 689 ? -63.498 -15.840 103.384 1.00 62.69 689 SER A N 1
ATOM 5433 C CA . SER A 1 689 ? -62.807 -14.567 103.198 1.00 62.69 689 SER A CA 1
ATOM 5434 C C . SER A 1 689 ? -61.292 -14.760 103.140 1.00 62.69 689 SER A C 1
ATOM 5436 O O . SER A 1 689 ? -60.637 -14.100 102.352 1.00 62.69 689 SER A O 1
ATOM 5438 N N . GLU A 1 690 ? -60.735 -15.733 103.865 1.00 62.72 690 GLU A N 1
ATOM 5439 C CA . GLU A 1 690 ? -59.319 -16.082 103.878 1.00 62.72 690 GLU A CA 1
ATOM 5440 C C . GLU A 1 690 ? -58.861 -16.681 102.560 1.00 62.72 690 GLU A C 1
ATOM 5442 O O . GLU A 1 690 ? -57.695 -16.519 102.251 1.00 62.72 690 GLU A O 1
ATOM 5447 N N . ASN A 1 691 ? -59.712 -17.310 101.744 1.00 57.00 691 ASN A N 1
ATOM 5448 C CA . ASN A 1 691 ? -59.295 -17.741 100.406 1.00 57.00 691 ASN A CA 1
ATOM 5449 C C . ASN A 1 691 ? -59.232 -16.565 99.418 1.00 57.00 691 ASN A C 1
ATOM 5451 O O . ASN A 1 691 ? -58.272 -16.463 98.652 1.00 57.00 691 ASN A O 1
ATOM 5455 N N . ALA A 1 692 ? -60.190 -15.635 99.483 1.00 62.50 692 ALA A N 1
ATOM 5456 C CA . ALA A 1 692 ? -60.126 -14.385 98.721 1.00 62.50 692 ALA A CA 1
ATOM 5457 C C . ALA A 1 692 ? -58.935 -13.519 99.177 1.00 62.50 692 ALA A C 1
ATOM 5459 O O . ALA A 1 692 ? -58.123 -13.085 98.365 1.00 62.50 692 ALA A O 1
ATOM 5460 N N . ASP A 1 693 ? -58.774 -13.364 100.488 1.00 60.31 693 ASP A N 1
ATOM 5461 C CA . ASP A 1 693 ? -57.696 -12.642 101.155 1.00 60.31 693 ASP A CA 1
ATOM 5462 C C . ASP A 1 693 ? -56.362 -13.411 101.074 1.00 60.31 693 ASP A C 1
ATOM 5464 O O . ASP A 1 693 ? -55.317 -12.801 101.218 1.00 60.31 693 ASP A O 1
ATOM 5468 N N . LEU A 1 694 ? -56.320 -14.716 100.766 1.00 63.75 694 LEU A N 1
ATOM 5469 C CA . LEU A 1 694 ? -55.089 -15.441 100.400 1.00 63.75 694 LEU A CA 1
ATOM 5470 C C . LEU A 1 694 ? -54.714 -15.211 98.938 1.00 63.75 694 LEU A C 1
ATOM 5472 O O . LEU A 1 694 ? -53.531 -15.051 98.657 1.00 63.75 694 LEU A O 1
ATOM 5476 N N . GLN A 1 695 ? -55.671 -15.116 98.012 1.00 54.84 695 GLN A N 1
ATOM 5477 C CA . GLN A 1 695 ? -55.377 -14.663 96.649 1.00 54.84 695 GLN A CA 1
ATOM 5478 C C . GLN A 1 695 ? -54.985 -13.177 96.620 1.00 54.84 695 GLN A C 1
ATOM 5480 O O . GLN A 1 695 ? -54.069 -12.804 95.881 1.00 54.84 695 GLN A O 1
ATOM 5485 N N . GLU A 1 696 ? -55.576 -12.329 97.467 1.00 65.56 696 GLU A N 1
ATOM 5486 C CA . GLU A 1 696 ? -55.112 -10.953 97.653 1.00 65.56 696 GLU A CA 1
ATOM 5487 C C . GLU A 1 696 ? -53.772 -10.904 98.399 1.00 65.56 696 GLU A C 1
ATOM 5489 O O . GLU A 1 696 ? -52.881 -10.198 97.938 1.00 65.56 696 GLU A O 1
ATOM 5494 N N . LYS A 1 697 ? -53.541 -11.691 99.461 1.00 65.75 697 LYS A N 1
ATOM 5495 C CA . LYS A 1 697 ? -52.227 -11.804 100.128 1.00 65.75 697 LYS A CA 1
ATOM 5496 C C . LYS A 1 697 ? -51.165 -12.412 99.226 1.00 65.75 697 LYS A C 1
ATOM 5498 O O . LYS A 1 697 ? -50.015 -12.058 99.429 1.00 65.75 697 LYS A O 1
ATOM 5503 N N . LEU A 1 698 ? -51.491 -13.252 98.242 1.00 61.38 698 LEU A N 1
ATOM 5504 C CA . LEU A 1 698 ? -50.532 -13.796 97.275 1.00 61.38 698 LEU A CA 1
ATOM 5505 C C . LEU A 1 698 ? -50.172 -12.743 96.223 1.00 61.38 698 LEU A C 1
ATOM 5507 O O . LEU A 1 698 ? -48.998 -12.441 96.047 1.00 61.38 698 LEU A O 1
ATOM 5511 N N . ASN A 1 699 ? -51.159 -12.085 95.607 1.00 62.00 699 ASN A N 1
ATOM 5512 C CA . ASN A 1 699 ? -50.911 -10.956 94.700 1.00 62.00 699 ASN A CA 1
ATOM 5513 C C . ASN A 1 699 ? -50.213 -9.783 95.414 1.00 62.00 699 ASN A C 1
ATOM 5515 O O . ASN A 1 699 ? -49.331 -9.126 94.857 1.00 62.00 699 ASN A O 1
ATOM 5519 N N . THR A 1 700 ? -50.561 -9.550 96.677 1.00 64.62 700 THR A N 1
ATOM 5520 C CA . THR A 1 700 ? -49.929 -8.559 97.551 1.00 64.62 700 THR A CA 1
ATOM 5521 C C . THR A 1 700 ? -48.601 -9.061 98.106 1.00 64.62 700 THR A C 1
ATOM 5523 O O . THR A 1 700 ? -47.759 -8.227 98.397 1.00 64.62 700 THR A O 1
ATOM 5526 N N . GLN A 1 701 ? -48.330 -10.367 98.196 1.00 64.12 701 GLN A N 1
ATOM 5527 C CA . GLN A 1 701 ? -46.989 -10.904 98.454 1.00 64.12 701 GLN A CA 1
ATOM 5528 C C . GLN A 1 701 ? -46.103 -10.721 97.230 1.00 64.12 701 GLN A C 1
ATOM 5530 O O . GLN A 1 701 ? -45.001 -10.229 97.400 1.00 64.12 701 GLN A O 1
ATOM 5535 N N . THR A 1 702 ? -46.579 -10.982 96.012 1.00 62.56 702 THR A N 1
ATOM 5536 C CA . THR A 1 702 ? -45.838 -10.687 94.775 1.00 62.56 702 THR A CA 1
ATOM 5537 C C . THR A 1 702 ? -45.515 -9.194 94.685 1.00 62.56 702 THR A C 1
ATOM 5539 O O . THR A 1 702 ? -44.344 -8.828 94.603 1.00 62.56 702 THR A O 1
ATOM 5542 N N . ARG A 1 703 ? -46.508 -8.310 94.874 1.00 64.62 703 ARG A N 1
ATOM 5543 C CA . ARG A 1 703 ? -46.273 -6.856 94.970 1.00 64.62 703 ARG A CA 1
ATOM 5544 C C . ARG A 1 703 ? -45.410 -6.459 96.170 1.00 64.62 703 ARG A C 1
ATOM 5546 O O . ARG A 1 703 ? -44.671 -5.487 96.072 1.00 64.62 703 ARG A O 1
ATOM 5553 N N . ARG A 1 704 ? -45.467 -7.173 97.303 1.00 64.19 704 ARG A N 1
ATOM 5554 C CA . ARG A 1 704 ? -44.572 -6.969 98.460 1.00 64.19 704 ARG A CA 1
ATOM 5555 C C . ARG A 1 704 ? -43.184 -7.548 98.234 1.00 64.19 704 ARG A C 1
ATOM 5557 O O . ARG A 1 704 ? -42.297 -7.101 98.932 1.00 64.19 704 ARG A O 1
ATOM 5564 N N . ILE A 1 705 ? -42.964 -8.470 97.301 1.00 63.47 705 ILE A N 1
ATOM 5565 C CA . ILE A 1 705 ? -41.642 -8.961 96.894 1.00 63.47 705 ILE A CA 1
ATOM 5566 C C . ILE A 1 705 ? -41.022 -7.945 95.937 1.00 63.47 705 ILE A C 1
ATOM 5568 O O . ILE A 1 705 ? -39.906 -7.504 96.174 1.00 63.47 705 ILE A O 1
ATOM 5572 N N . GLU A 1 706 ? -41.771 -7.457 94.947 1.00 59.47 706 GLU A N 1
ATOM 5573 C CA . GLU A 1 706 ? -41.344 -6.351 94.076 1.00 59.47 706 GLU A CA 1
ATOM 5574 C C . GLU A 1 706 ? -41.080 -5.064 94.880 1.00 59.47 706 GLU A C 1
ATOM 5576 O O . GLU A 1 706 ? -40.053 -4.401 94.706 1.00 59.47 706 GLU A O 1
ATOM 5581 N N . ALA A 1 707 ? -41.969 -4.735 95.824 1.00 61.72 707 ALA A N 1
ATOM 5582 C CA . ALA A 1 707 ? -41.771 -3.628 96.750 1.00 61.72 707 ALA A CA 1
ATOM 5583 C C . ALA A 1 707 ? -40.699 -3.928 97.807 1.00 61.72 707 ALA A C 1
ATOM 5585 O O . ALA A 1 707 ? -40.037 -2.986 98.223 1.00 61.72 707 ALA A O 1
ATOM 5586 N N . ALA A 1 708 ? -40.471 -5.183 98.215 1.00 59.00 708 ALA A N 1
ATOM 5587 C CA . ALA A 1 708 ? -39.363 -5.548 99.101 1.00 59.00 708 ALA A CA 1
ATOM 5588 C C . ALA A 1 708 ? -38.020 -5.476 98.384 1.00 59.00 708 ALA A C 1
ATOM 5590 O O . ALA A 1 708 ? -37.067 -5.101 99.038 1.00 59.00 708 ALA A O 1
ATOM 5591 N N . ASP A 1 709 ? -37.930 -5.736 97.077 1.00 57.88 709 ASP A N 1
ATOM 5592 C CA . ASP A 1 709 ? -36.724 -5.530 96.260 1.00 57.88 709 ASP A CA 1
ATOM 5593 C C . ASP A 1 709 ? -36.443 -4.032 96.048 1.00 57.88 709 ASP A C 1
ATOM 5595 O O . ASP A 1 709 ? -35.301 -3.567 96.144 1.00 57.88 709 ASP A O 1
ATOM 5599 N N . ALA A 1 710 ? -37.492 -3.240 95.799 1.00 60.78 710 ALA A N 1
ATOM 5600 C CA . ALA A 1 710 ? -37.396 -1.781 95.761 1.00 60.78 710 ALA A CA 1
ATOM 5601 C C . ALA A 1 710 ? -36.994 -1.210 97.135 1.00 60.78 710 ALA A C 1
ATOM 5603 O O . ALA A 1 710 ? -36.136 -0.328 97.219 1.00 60.78 710 ALA A O 1
ATOM 5604 N N . GLN A 1 711 ? -37.561 -1.755 98.211 1.00 58.94 711 GLN A N 1
ATOM 5605 C CA . GLN A 1 711 ? -37.234 -1.424 99.591 1.00 58.94 711 GLN A CA 1
ATOM 5606 C C . GLN A 1 711 ? -35.855 -1.973 99.991 1.00 58.94 711 GLN A C 1
ATOM 5608 O O . GLN A 1 711 ? -35.164 -1.282 100.712 1.00 58.94 711 GLN A O 1
ATOM 5613 N N . TYR A 1 712 ? -35.365 -3.097 99.452 1.00 62.06 712 TYR A N 1
ATOM 5614 C CA . TYR A 1 712 ? -34.008 -3.620 99.693 1.00 62.06 712 TYR A CA 1
ATOM 5615 C C . TYR A 1 712 ? -32.956 -2.701 99.081 1.00 62.06 712 TYR A C 1
ATOM 5617 O O . TYR A 1 712 ? -31.936 -2.420 99.703 1.00 62.06 712 TYR A O 1
ATOM 5625 N N . LYS A 1 713 ? -33.210 -2.175 97.874 1.00 61.59 713 LYS A N 1
ATOM 5626 C CA . LYS A 1 713 ? -32.376 -1.125 97.265 1.00 61.59 713 LYS A CA 1
ATOM 5627 C C . LYS A 1 713 ? -32.400 0.147 98.111 1.00 61.59 713 LYS A C 1
ATOM 5629 O O . LYS A 1 713 ? -31.345 0.684 98.435 1.00 61.59 713 LYS A O 1
ATOM 5634 N N . LYS A 1 714 ? -33.591 0.586 98.524 1.00 64.50 714 LYS A N 1
ATOM 5635 C CA . LYS A 1 714 ? -33.775 1.769 99.373 1.00 64.50 714 LYS A CA 1
ATOM 5636 C C . LYS A 1 714 ? -33.108 1.612 100.742 1.00 64.50 714 LYS A C 1
ATOM 5638 O O . LYS A 1 714 ? -32.454 2.542 101.190 1.00 64.50 714 LYS A O 1
ATOM 5643 N N . ASP A 1 715 ? -33.204 0.442 101.363 1.00 60.56 715 ASP A N 1
ATOM 5644 C CA . ASP A 1 715 ? -32.632 0.128 102.669 1.00 60.56 715 ASP A CA 1
ATOM 5645 C C . ASP A 1 715 ? -31.131 -0.116 102.582 1.00 60.56 715 ASP A C 1
ATOM 5647 O O . ASP A 1 715 ? -30.415 0.328 103.467 1.00 60.56 715 ASP A O 1
ATOM 5651 N N . ARG A 1 716 ? -30.602 -0.687 101.495 1.00 64.75 716 ARG A N 1
ATOM 5652 C CA . ARG A 1 716 ? -29.156 -0.689 101.215 1.00 64.75 716 ARG A CA 1
ATOM 5653 C C . ARG A 1 716 ? -28.607 0.741 101.178 1.00 64.75 716 ARG A C 1
ATOM 5655 O O . ARG A 1 716 ? -27.577 1.023 101.790 1.00 64.75 716 ARG A O 1
ATOM 5662 N N . ASP A 1 717 ? -29.310 1.648 100.505 1.00 61.41 717 ASP A N 1
ATOM 5663 C CA . ASP A 1 717 ? -28.880 3.039 100.333 1.00 61.41 717 ASP A CA 1
ATOM 5664 C C . ASP A 1 717 ? -29.113 3.871 101.619 1.00 61.41 717 ASP A C 1
ATOM 5666 O O . ASP A 1 717 ? -28.283 4.708 101.987 1.00 61.41 717 ASP A O 1
ATOM 5670 N N . VAL A 1 718 ? -30.163 3.569 102.392 1.00 66.19 718 VAL A N 1
ATOM 5671 C CA . VAL A 1 718 ? -30.413 4.115 103.741 1.00 66.19 718 VAL A CA 1
ATOM 5672 C C . VAL A 1 718 ? -29.430 3.562 104.774 1.00 66.19 718 VAL A C 1
ATOM 5674 O O . VAL A 1 718 ? -28.979 4.330 105.615 1.00 66.19 718 VAL A O 1
ATOM 5677 N N . HIS A 1 719 ? -29.025 2.292 104.717 1.00 63.81 719 HIS A N 1
ATOM 5678 C CA . HIS A 1 719 ? -27.976 1.733 105.576 1.00 63.81 719 HIS A CA 1
ATOM 5679 C C . HIS A 1 719 ? -26.607 2.331 105.230 1.00 63.81 719 HIS A C 1
ATOM 5681 O O . HIS A 1 719 ? -25.869 2.692 106.143 1.00 63.81 719 HIS A O 1
ATOM 5687 N N . SER A 1 720 ? -26.303 2.548 103.944 1.00 64.12 720 SER A N 1
ATOM 5688 C CA . SER A 1 720 ? -25.120 3.315 103.521 1.00 64.12 720 SER A CA 1
ATOM 5689 C C . SER A 1 720 ? -25.141 4.758 104.044 1.00 64.12 720 SER A C 1
ATOM 5691 O O . SER A 1 720 ? -24.097 5.290 104.414 1.00 64.12 720 SER A O 1
ATOM 5693 N N . SER A 1 721 ? -26.321 5.383 104.113 1.00 66.75 721 SER A N 1
ATOM 5694 C CA . SER A 1 721 ? -26.499 6.732 104.672 1.00 66.75 721 SER A CA 1
ATOM 5695 C C . SER A 1 721 ? -26.423 6.740 106.207 1.00 66.75 721 SER A C 1
ATOM 5697 O O . SER A 1 721 ? -25.811 7.630 106.798 1.00 66.75 721 SER A O 1
ATOM 5699 N N . LYS A 1 722 ? -26.987 5.719 106.870 1.00 65.19 722 LYS A N 1
ATOM 5700 C CA . LYS A 1 722 ? -26.904 5.529 108.324 1.00 65.19 722 LYS A CA 1
ATOM 5701 C C . LYS A 1 722 ? -25.462 5.337 108.774 1.00 65.19 722 LYS A C 1
ATOM 5703 O O . LYS A 1 722 ? -25.087 5.990 109.738 1.00 65.19 722 LYS A O 1
ATOM 5708 N N . LEU A 1 723 ? -24.663 4.550 108.049 1.00 65.50 723 LEU A N 1
ATOM 5709 C CA . LEU A 1 723 ? -23.242 4.308 108.332 1.00 65.50 723 LEU A CA 1
ATOM 5710 C C . LEU A 1 723 ? -22.430 5.617 108.440 1.00 65.50 723 LEU A C 1
ATOM 5712 O O . LEU A 1 723 ? -21.600 5.765 109.332 1.00 65.50 723 LEU A O 1
ATOM 5716 N N . GLN A 1 724 ? -22.715 6.600 107.575 1.00 62.72 724 GLN A N 1
ATOM 5717 C CA . GLN A 1 724 ? -22.107 7.936 107.657 1.00 62.72 724 GLN A CA 1
ATOM 5718 C C . GLN A 1 724 ? -22.625 8.758 108.851 1.00 62.72 724 GLN A C 1
ATOM 5720 O O . GLN A 1 724 ? -21.895 9.579 109.404 1.00 62.72 724 GLN A O 1
ATOM 5725 N N . SER A 1 725 ? -23.881 8.556 109.264 1.00 67.31 725 SER A N 1
ATOM 5726 C CA . SER A 1 725 ? -24.470 9.258 110.413 1.00 67.31 725 SER A CA 1
ATOM 5727 C C . SER A 1 725 ? -24.054 8.676 111.771 1.00 67.31 725 SER A C 1
ATOM 5729 O O . SER A 1 725 ? -23.853 9.439 112.712 1.00 67.31 725 SER A O 1
ATOM 5731 N N . THR A 1 726 ? -23.866 7.355 111.877 1.00 63.06 726 THR A N 1
ATOM 5732 C CA . THR A 1 726 ? -23.391 6.686 113.098 1.00 63.06 726 THR A CA 1
ATOM 5733 C C . THR A 1 726 ? -21.935 7.035 113.372 1.00 63.06 726 THR A C 1
ATOM 5735 O O . THR A 1 726 ? -21.630 7.431 114.493 1.00 63.06 726 THR A O 1
ATOM 5738 N N . GLN A 1 727 ? -21.072 7.042 112.343 1.00 64.12 727 GLN A N 1
ATOM 5739 C CA . GLN A 1 727 ? -19.704 7.580 112.437 1.00 64.12 727 GLN A CA 1
ATOM 5740 C C . GLN A 1 727 ? -19.672 8.969 113.094 1.00 64.12 727 GLN A C 1
ATOM 5742 O O . GLN A 1 727 ? -18.904 9.200 114.023 1.00 64.12 727 GLN A O 1
ATOM 5747 N N . LYS A 1 728 ? -20.558 9.871 112.657 1.00 71.00 728 LYS A N 1
ATOM 5748 C CA . LYS A 1 728 ? -20.614 11.260 113.133 1.00 71.00 728 LYS A CA 1
ATOM 5749 C C . LYS A 1 728 ? -21.248 11.432 114.523 1.00 71.00 728 LYS A C 1
ATOM 5751 O O . LYS A 1 728 ? -21.022 12.444 115.182 1.00 71.00 728 LYS A O 1
ATOM 5756 N N . ASN A 1 729 ? -22.042 10.463 114.982 1.00 68.19 729 ASN A N 1
ATOM 5757 C CA . ASN A 1 729 ? -22.575 10.444 116.348 1.00 68.19 729 ASN A CA 1
ATOM 5758 C C . ASN A 1 729 ? -21.567 9.861 117.351 1.00 68.19 729 ASN A C 1
ATOM 5760 O O . ASN A 1 729 ? -21.494 10.359 118.476 1.00 68.19 729 ASN A O 1
ATOM 5764 N N . LEU A 1 730 ? -20.757 8.879 116.940 1.00 69.38 730 LEU A N 1
ATOM 5765 C CA . LEU A 1 730 ? -19.697 8.293 117.767 1.00 69.38 730 LEU A CA 1
ATOM 5766 C C . LEU A 1 730 ? -18.710 9.377 118.243 1.00 69.38 730 LEU A C 1
ATOM 5768 O O . LEU A 1 730 ? -18.438 9.495 119.438 1.00 69.38 730 LEU A O 1
ATOM 5772 N N . GLU A 1 731 ? -18.280 10.249 117.321 1.00 69.88 731 GLU A N 1
ATOM 5773 C CA . GLU A 1 731 ? -17.432 11.425 117.590 1.00 69.88 731 GLU A CA 1
ATOM 5774 C C . GLU A 1 731 ? -18.003 12.355 118.681 1.00 69.88 731 GLU A C 1
ATOM 5776 O O . GLU A 1 731 ? -17.246 12.979 119.424 1.00 69.88 731 GLU A O 1
ATOM 5781 N N . LYS A 1 732 ? -19.336 12.443 118.807 1.00 73.88 732 LYS A N 1
ATOM 5782 C CA . LYS A 1 732 ? -20.017 13.313 119.778 1.00 73.88 732 LYS A CA 1
ATOM 5783 C C . LYS A 1 732 ? -20.135 12.674 121.165 1.00 73.88 732 LYS A C 1
ATOM 5785 O O . LYS A 1 732 ? -19.925 13.360 122.163 1.00 73.88 732 LYS A O 1
ATOM 5790 N N . ILE A 1 733 ? -20.448 11.379 121.242 1.00 66.69 733 ILE A N 1
ATOM 5791 C CA . ILE A 1 733 ? -20.608 10.665 122.525 1.00 66.69 733 ILE A CA 1
ATOM 5792 C C . ILE A 1 733 ? -19.265 10.545 123.261 1.00 66.69 733 ILE A C 1
ATOM 5794 O O . ILE A 1 733 ? -19.218 10.672 124.486 1.00 66.69 733 ILE A O 1
ATOM 5798 N N . ILE A 1 734 ? -18.161 10.387 122.522 1.00 69.62 734 ILE A N 1
ATOM 5799 C CA . ILE A 1 734 ? -16.803 10.374 123.088 1.00 69.62 734 ILE A CA 1
ATOM 5800 C C . ILE A 1 734 ? -16.514 11.674 123.863 1.00 69.62 734 ILE A C 1
ATOM 5802 O O . ILE A 1 734 ? -16.027 11.608 124.990 1.00 69.62 734 ILE A O 1
ATOM 5806 N N . ALA A 1 735 ? -16.894 12.841 123.330 1.00 70.38 735 ALA A N 1
ATOM 5807 C CA . ALA A 1 735 ? -16.692 14.128 124.005 1.00 70.38 735 ALA A CA 1
ATOM 5808 C C . ALA A 1 735 ? -17.553 14.297 125.278 1.00 70.38 735 ALA A C 1
ATOM 5810 O O . ALA A 1 735 ? -17.085 14.825 126.287 1.00 70.38 735 ALA A O 1
ATOM 5811 N N . GLU A 1 736 ? -18.803 13.820 125.270 1.00 68.25 736 GLU A N 1
ATOM 5812 C CA . GLU A 1 736 ? -19.704 13.908 126.436 1.00 68.25 736 GLU A CA 1
ATOM 5813 C C . GLU A 1 736 ? -19.258 12.987 127.591 1.00 68.25 736 GLU A C 1
ATOM 5815 O O . GLU A 1 736 ? -19.361 13.348 128.769 1.00 68.25 736 GLU A O 1
ATOM 5820 N N . LYS A 1 737 ? -18.673 11.827 127.260 1.00 71.38 737 LYS A N 1
ATOM 5821 C CA . LYS A 1 737 ? -18.076 10.879 128.213 1.00 71.38 737 LYS A CA 1
ATOM 5822 C C . LYS A 1 737 ? -16.912 11.491 129.005 1.00 71.38 737 LYS A C 1
ATOM 5824 O O . LYS A 1 737 ? -16.791 11.243 130.211 1.00 71.38 737 LYS A O 1
ATOM 5829 N N . GLU A 1 738 ? -16.072 12.302 128.362 1.00 73.31 738 GLU A N 1
ATOM 5830 C CA . GLU A 1 738 ? -14.940 12.977 129.014 1.00 73.31 738 GLU A CA 1
ATOM 5831 C C . GLU A 1 738 ? -15.402 14.023 130.046 1.00 73.31 738 GLU A C 1
ATOM 5833 O O . GLU A 1 738 ? -14.835 14.107 131.141 1.00 73.31 738 GLU A O 1
ATOM 5838 N N . GLU A 1 739 ? -16.474 14.774 129.761 1.00 74.12 739 GLU A N 1
ATOM 5839 C CA . GLU A 1 739 ? -16.990 15.794 130.684 1.00 74.12 739 GLU A CA 1
ATOM 5840 C C . GLU A 1 739 ? -17.644 15.183 131.939 1.00 74.12 739 GLU A C 1
ATOM 5842 O O . GLU A 1 739 ? -17.434 15.671 133.055 1.00 74.12 739 GLU A O 1
ATOM 5847 N N . LEU A 1 740 ? -18.406 14.092 131.789 1.00 65.94 740 LEU A N 1
ATOM 5848 C CA . LEU A 1 740 ? -19.033 13.391 132.919 1.00 65.94 740 LEU A CA 1
ATOM 5849 C C . LEU A 1 740 ? -18.003 12.722 133.835 1.00 65.94 740 LEU A C 1
ATOM 5851 O O . LEU A 1 740 ? -18.081 12.861 135.057 1.00 65.94 740 LEU A O 1
ATOM 5855 N N . THR A 1 741 ? -16.989 12.072 133.256 1.00 65.94 741 THR A N 1
ATOM 5856 C CA . THR A 1 741 ? -15.906 11.420 134.016 1.00 65.94 741 THR A CA 1
ATOM 5857 C C . THR A 1 741 ? -15.173 12.412 134.928 1.00 65.94 741 THR A C 1
ATOM 5859 O O . THR A 1 741 ? -14.758 12.060 136.033 1.00 65.94 741 THR A O 1
ATOM 5862 N N . LYS A 1 742 ? -15.065 13.681 134.513 1.00 72.25 742 LYS A N 1
ATOM 5863 C CA . LYS A 1 742 ? -14.459 14.755 135.310 1.00 72.25 742 LYS A CA 1
ATOM 5864 C C . LYS A 1 742 ? -15.268 15.077 136.574 1.00 72.25 742 LYS A C 1
ATOM 5866 O O . LYS A 1 742 ? -14.701 15.077 137.662 1.00 72.25 742 LYS A O 1
ATOM 5871 N N . LYS A 1 743 ? -16.586 15.278 136.441 1.00 67.31 743 LYS A N 1
ATOM 5872 C CA . LYS A 1 743 ? -17.493 15.681 137.541 1.00 67.31 743 LYS A CA 1
ATOM 5873 C C . LYS A 1 743 ? -17.613 14.629 138.653 1.00 67.31 743 LYS A C 1
ATOM 5875 O O . LYS A 1 743 ? -17.915 14.972 139.792 1.00 67.31 743 LYS A O 1
ATOM 5880 N N . HIS A 1 744 ? -17.374 13.353 138.344 1.00 67.38 744 HIS A N 1
ATOM 5881 C CA . HIS A 1 744 ? -17.453 12.274 139.330 1.00 67.38 744 HIS A CA 1
ATOM 5882 C C . HIS A 1 744 ? -16.296 12.274 140.339 1.00 67.38 744 HIS A C 1
ATOM 5884 O O . HIS A 1 744 ? -16.528 12.090 141.535 1.00 67.38 744 HIS A O 1
ATOM 5890 N N . ASN A 1 745 ? -15.064 12.513 139.882 1.00 68.19 745 ASN A N 1
ATOM 5891 C CA . ASN A 1 745 ? -13.872 12.468 140.738 1.00 68.19 745 ASN A CA 1
ATOM 5892 C C . ASN A 1 745 ? -13.917 13.529 141.856 1.00 68.19 745 ASN A C 1
ATOM 5894 O O . ASN A 1 745 ? -13.489 13.271 142.986 1.00 68.19 745 ASN A O 1
ATOM 5898 N N . ASP A 1 746 ? -14.515 14.687 141.566 1.00 70.62 746 ASP A N 1
ATOM 5899 C CA . ASP A 1 746 ? -14.780 15.744 142.546 1.00 70.62 746 ASP A CA 1
ATOM 5900 C C . ASP A 1 746 ? -15.754 15.265 143.648 1.00 70.62 746 ASP A C 1
ATOM 5902 O O . ASP A 1 746 ? -15.565 15.556 144.832 1.00 70.62 746 ASP A O 1
ATOM 5906 N N . LEU A 1 747 ? -16.766 14.465 143.283 1.00 66.25 747 LEU A N 1
ATOM 5907 C CA . LEU A 1 747 ? -17.806 13.976 144.196 1.00 66.25 747 LEU A CA 1
ATOM 5908 C C . LEU A 1 747 ? -17.326 12.826 145.104 1.00 66.25 747 LEU A C 1
ATOM 5910 O O . LEU A 1 747 ? -17.639 12.829 146.298 1.00 66.25 747 LEU A O 1
ATOM 5914 N N . ILE A 1 748 ? -16.519 11.887 144.583 1.00 66.56 748 ILE A N 1
ATOM 5915 C CA . ILE A 1 748 ? -15.855 10.844 145.402 1.00 66.56 748 ILE A CA 1
ATOM 5916 C C . ILE A 1 748 ? -15.048 11.508 146.526 1.00 66.56 748 ILE A C 1
ATOM 5918 O O . ILE A 1 748 ? -15.151 11.133 147.698 1.00 66.56 748 ILE A O 1
ATOM 5922 N N . SER A 1 749 ? -14.261 12.522 146.155 1.00 68.44 749 SER A N 1
ATOM 5923 C CA . SER A 1 749 ? -13.348 13.230 147.053 1.00 68.44 749 SER A CA 1
ATOM 5924 C C . SER A 1 749 ? -14.081 13.881 148.232 1.00 68.44 749 SER A C 1
ATOM 5926 O O . SER A 1 749 ? -13.599 13.829 149.364 1.00 68.44 749 SER A O 1
ATOM 5928 N N . TYR A 1 750 ? -15.275 14.433 147.991 1.00 65.50 750 TYR A N 1
ATOM 5929 C CA . TYR A 1 750 ? -16.112 15.043 149.025 1.00 65.50 750 TYR A CA 1
ATOM 5930 C C . TYR A 1 750 ? -16.720 14.015 149.995 1.00 65.50 750 TYR A C 1
ATOM 5932 O O . TYR A 1 750 ? -16.652 14.188 151.214 1.00 65.50 750 TYR A O 1
ATOM 5940 N N . ASN A 1 751 ? -17.278 12.914 149.482 1.00 63.59 751 ASN A N 1
ATOM 5941 C CA . ASN A 1 751 ? -17.966 11.931 150.325 1.00 63.59 751 ASN A CA 1
ATOM 5942 C C . ASN A 1 751 ? -16.994 11.082 151.170 1.00 63.59 751 ASN A C 1
ATOM 5944 O O . ASN A 1 751 ? -17.318 10.730 152.308 1.00 63.59 751 ASN A O 1
ATOM 5948 N N . LYS A 1 752 ? -15.774 10.816 150.678 1.00 67.94 752 LYS A N 1
ATOM 5949 C CA . LYS A 1 752 ? -14.726 10.114 151.442 1.00 67.94 752 LYS A CA 1
ATOM 5950 C C . LYS A 1 752 ? -14.356 10.840 152.747 1.00 67.94 752 LYS A C 1
ATOM 5952 O O . LYS A 1 752 ? -14.252 10.204 153.795 1.00 67.94 752 LYS A O 1
ATOM 5957 N N . TYR A 1 753 ? -14.246 12.169 152.699 1.00 70.81 753 TYR A N 1
ATOM 5958 C CA . TYR A 1 753 ? -13.946 13.025 153.856 1.00 70.81 753 TYR A CA 1
ATOM 5959 C C . TYR A 1 753 ? -14.988 12.907 154.989 1.00 70.81 753 TYR A C 1
ATOM 5961 O O . TYR A 1 753 ? -14.645 12.982 156.171 1.00 70.81 753 TYR A O 1
ATOM 5969 N N . ILE A 1 754 ? -16.263 12.673 154.656 1.00 64.12 754 ILE A N 1
ATOM 5970 C CA . ILE A 1 754 ? -17.328 12.511 155.659 1.00 64.12 754 ILE A CA 1
ATOM 5971 C C . ILE A 1 754 ? -17.222 11.154 156.373 1.00 64.12 754 ILE A C 1
ATOM 5973 O O . ILE A 1 754 ? -17.425 11.091 157.586 1.00 64.12 754 ILE A O 1
ATOM 5977 N N . VAL A 1 755 ? -16.846 10.081 155.669 1.00 63.78 755 VAL A N 1
ATOM 5978 C CA . VAL A 1 755 ? -16.690 8.737 156.258 1.00 63.78 755 VAL A CA 1
ATOM 5979 C C . VAL A 1 755 ? -15.595 8.711 157.334 1.00 63.78 755 VAL A C 1
ATOM 5981 O O . VAL A 1 755 ? -15.822 8.215 158.443 1.00 63.78 755 VAL A O 1
ATOM 5984 N N . GLU A 1 756 ? -14.422 9.283 157.051 1.00 66.12 756 GLU A N 1
ATOM 5985 C CA . GLU A 1 756 ? -13.285 9.329 157.990 1.00 66.12 756 GLU A CA 1
ATOM 5986 C C . GLU A 1 756 ? -13.635 10.090 159.286 1.00 66.12 756 GLU A C 1
ATOM 5988 O O . GLU A 1 756 ? -13.278 9.664 160.392 1.00 66.12 756 GLU A O 1
ATOM 5993 N N . LYS A 1 757 ? -14.416 11.173 159.157 1.00 67.81 757 LYS A N 1
ATOM 5994 C CA . LYS A 1 757 ? -14.862 12.030 160.266 1.00 67.81 757 LYS A CA 1
ATOM 5995 C C . LYS A 1 757 ? -15.744 11.305 161.289 1.00 67.81 757 LYS A C 1
ATOM 5997 O O . LYS A 1 757 ? -15.593 11.560 162.482 1.00 67.81 757 LYS A O 1
ATOM 6002 N N . TYR A 1 758 ? -16.640 10.418 160.851 1.00 63.00 758 TYR A N 1
ATOM 6003 C CA . TYR A 1 758 ? -17.461 9.613 161.769 1.00 63.00 758 TYR A CA 1
ATOM 6004 C C . TYR A 1 758 ? -16.701 8.406 162.329 1.00 63.00 758 TYR A C 1
ATOM 6006 O O . TYR A 1 758 ? -16.899 8.055 163.489 1.00 63.00 758 TYR A O 1
ATOM 6014 N N . SER A 1 759 ? -15.789 7.820 161.548 1.00 62.84 759 SER A N 1
ATOM 6015 C CA . SER A 1 759 ? -14.988 6.658 161.971 1.00 62.84 759 SER A CA 1
ATOM 6016 C C . SER A 1 759 ? -14.170 6.978 163.230 1.00 62.84 759 SER A C 1
ATOM 6018 O O . SER A 1 759 ? -14.275 6.292 164.242 1.00 62.84 759 SER A O 1
ATOM 6020 N N . SER A 1 760 ? -13.483 8.126 163.229 1.00 65.88 760 SER A N 1
ATOM 6021 C CA . SER A 1 760 ? -12.624 8.586 164.336 1.00 65.88 760 SER A CA 1
ATOM 6022 C C . SER A 1 760 ? -13.360 8.982 165.634 1.00 65.88 760 SER A C 1
ATOM 6024 O O . SER A 1 760 ? -12.713 9.430 166.591 1.00 65.88 760 SER A O 1
ATOM 6026 N N . ALA A 1 761 ? -14.695 8.889 165.664 1.00 61.66 761 ALA A N 1
ATOM 6027 C CA . ALA A 1 761 ? -15.522 9.142 166.844 1.00 61.66 761 ALA A CA 1
ATOM 6028 C C . ALA A 1 761 ? -15.914 7.854 167.595 1.00 61.66 761 ALA A C 1
ATOM 6030 O O . ALA A 1 761 ? -16.297 7.937 168.761 1.00 61.66 761 ALA A O 1
ATOM 6031 N N . LEU A 1 762 ? -15.815 6.686 166.947 1.00 60.28 762 LEU A N 1
ATOM 6032 C CA . LEU A 1 762 ? -16.263 5.403 167.495 1.00 60.28 762 LEU A CA 1
ATOM 6033 C C . LEU A 1 762 ? -15.181 4.759 168.386 1.00 60.28 762 LEU A C 1
ATOM 6035 O O . LEU A 1 762 ? -15.486 4.310 169.488 1.00 60.28 762 LEU A O 1
ATOM 6039 N N . ASP A 1 763 ? -13.907 4.855 167.988 1.00 60.88 763 ASP A N 1
ATOM 6040 C CA . ASP A 1 763 ? -12.724 4.299 168.682 1.00 60.88 763 ASP A CA 1
ATOM 6041 C C . ASP A 1 763 ? -12.376 4.952 170.050 1.00 60.88 763 ASP A C 1
ATOM 6043 O O . ASP A 1 763 ? -11.236 4.866 170.509 1.00 60.88 763 ASP A O 1
ATOM 6047 N N . LYS A 1 764 ? -13.293 5.704 170.681 1.00 61.69 764 LYS A N 1
ATOM 6048 C CA . LYS A 1 764 ? -12.963 6.664 171.761 1.00 61.69 764 LYS A CA 1
ATOM 6049 C C . LYS A 1 764 ? -13.831 6.636 173.025 1.00 61.69 764 LYS A C 1
ATOM 6051 O O . LYS A 1 764 ? -13.644 7.512 173.867 1.00 61.69 764 LYS A O 1
ATOM 6056 N N . ASN A 1 765 ? -14.765 5.695 173.192 1.00 58.72 765 ASN A N 1
ATOM 6057 C CA . ASN A 1 765 ? -15.625 5.664 174.388 1.00 58.72 765 ASN A CA 1
ATOM 6058 C C . ASN A 1 765 ? -15.978 4.247 174.880 1.00 58.72 765 ASN A C 1
ATOM 6060 O O . ASN A 1 765 ? -16.836 3.574 174.310 1.00 58.72 765 ASN A O 1
ATOM 6064 N N . ASP A 1 766 ? -15.392 3.861 176.017 1.00 57.09 766 ASP A N 1
ATOM 6065 C CA . ASP A 1 766 ? -15.577 2.565 176.700 1.00 57.09 766 ASP A CA 1
ATOM 6066 C C . ASP A 1 766 ? -16.805 2.501 177.642 1.00 57.09 766 ASP A C 1
ATOM 6068 O O . ASP A 1 766 ? -16.900 1.615 178.490 1.00 57.09 766 ASP A O 1
ATOM 6072 N N . VAL A 1 767 ? -17.750 3.447 177.541 1.00 55.88 767 VAL A N 1
ATOM 6073 C CA . VAL A 1 767 ? -18.899 3.570 178.475 1.00 55.88 767 VAL A CA 1
ATOM 6074 C C . VAL A 1 767 ? -20.260 3.585 177.755 1.00 55.88 767 VAL A C 1
ATOM 6076 O O . VAL A 1 767 ? -21.254 4.070 178.289 1.00 55.88 767 VAL A O 1
ATOM 6079 N N . LEU A 1 768 ? -20.327 3.044 176.536 1.00 58.50 768 LEU A N 1
ATOM 6080 C CA . LEU A 1 768 ? -21.584 2.820 175.812 1.00 58.50 768 LEU A CA 1
ATOM 6081 C C . LEU A 1 768 ? -21.985 1.344 175.886 1.00 58.50 768 LEU A C 1
ATOM 6083 O O . LEU A 1 768 ? -21.165 0.451 175.675 1.00 58.50 768 LEU A O 1
ATOM 6087 N N . ASN A 1 769 ? -23.259 1.082 176.180 1.00 58.50 769 ASN A N 1
ATOM 6088 C CA . ASN A 1 769 ? -23.773 -0.284 176.263 1.00 58.50 769 ASN A CA 1
ATOM 6089 C C . ASN A 1 769 ? -23.809 -0.945 174.873 1.00 58.50 769 ASN A C 1
ATOM 6091 O O . ASN A 1 769 ? -23.926 -0.270 173.849 1.00 58.50 769 ASN A O 1
ATOM 6095 N N . LYS A 1 770 ? -23.744 -2.285 174.828 1.00 60.34 770 LYS A N 1
ATOM 6096 C CA . LYS A 1 770 ? -23.548 -3.050 173.575 1.00 60.34 770 LYS A CA 1
ATOM 6097 C C . LYS A 1 770 ? -24.576 -2.768 172.468 1.00 60.34 770 LYS A C 1
ATOM 6099 O O . LYS A 1 770 ? -24.238 -2.890 171.294 1.00 60.34 770 LYS A O 1
ATOM 6104 N N . GLU A 1 771 ? -25.799 -2.366 172.811 1.00 59.16 771 GLU A N 1
ATOM 6105 C CA . GLU A 1 771 ? -26.815 -1.974 171.821 1.00 59.16 771 GLU A CA 1
ATOM 6106 C C . GLU A 1 771 ? -26.504 -0.655 171.094 1.00 59.16 771 GLU A C 1
ATOM 6108 O O . GLU A 1 771 ? -27.000 -0.436 169.990 1.00 59.16 771 GLU A O 1
ATOM 6113 N N . GLU A 1 772 ? -25.724 0.246 171.692 1.00 61.34 772 GLU A N 1
ATOM 6114 C CA . GLU A 1 772 ? -25.487 1.596 171.164 1.00 61.34 772 GLU A CA 1
ATOM 6115 C C . GLU A 1 772 ? -24.220 1.668 170.309 1.00 61.34 772 GLU A C 1
ATOM 6117 O O . GLU A 1 772 ? -24.257 2.259 169.229 1.00 61.34 772 GLU A O 1
ATOM 6122 N N . GLN A 1 773 ? -23.149 0.962 170.696 1.00 60.66 773 GLN A N 1
ATOM 6123 C CA . GLN A 1 773 ? -22.002 0.734 169.803 1.00 60.66 773 GLN A CA 1
ATOM 6124 C C . GLN A 1 773 ? -22.443 0.036 168.503 1.00 60.66 773 GLN A C 1
ATOM 6126 O O . GLN A 1 773 ? -22.073 0.476 167.415 1.00 60.66 773 GLN A O 1
ATOM 6131 N N . GLY A 1 774 ? -23.320 -0.975 168.593 1.00 61.59 774 GLY A N 1
ATOM 6132 C CA . GLY A 1 774 ? -23.870 -1.660 167.417 1.00 61.59 774 GLY A CA 1
ATOM 6133 C C . GLY A 1 774 ? -24.631 -0.734 166.455 1.00 61.59 774 GLY A C 1
ATOM 6134 O O . GLY A 1 774 ? -24.502 -0.874 165.240 1.00 61.59 774 GLY A O 1
ATOM 6135 N N . LYS A 1 775 ? -25.368 0.262 166.972 1.00 64.81 775 LYS A N 1
ATOM 6136 C CA . LYS A 1 775 ? -26.088 1.262 166.155 1.00 64.81 775 LYS A CA 1
ATOM 6137 C C . LYS A 1 775 ? -25.135 2.224 165.429 1.00 64.81 775 LYS A C 1
ATOM 6139 O O . LYS A 1 775 ? -25.397 2.587 164.279 1.00 64.81 775 LYS A O 1
ATOM 6144 N N . PHE A 1 776 ? -24.017 2.601 166.055 1.00 66.38 776 PHE A N 1
ATOM 6145 C CA . PHE A 1 776 ? -23.000 3.446 165.418 1.00 66.38 776 PHE A CA 1
ATOM 6146 C C . PHE A 1 776 ? -22.150 2.688 164.391 1.00 66.38 776 PHE A C 1
ATOM 6148 O O . PHE A 1 776 ? -21.948 3.190 163.286 1.00 66.38 776 PHE A O 1
ATOM 6155 N N . GLU A 1 777 ? -21.729 1.452 164.676 1.00 63.56 777 GLU A N 1
ATOM 6156 C CA . GLU A 1 777 ? -21.059 0.629 163.660 1.00 63.56 777 GLU A CA 1
ATOM 6157 C C . GLU A 1 777 ? -21.967 0.367 162.454 1.00 63.56 777 GLU A C 1
ATOM 6159 O O . GLU A 1 777 ? -21.506 0.405 161.311 1.00 63.56 777 GLU A O 1
ATOM 6164 N N . SER A 1 778 ? -23.260 0.122 162.703 1.00 65.81 778 SER A N 1
ATOM 6165 C CA . SER A 1 778 ? -24.266 -0.050 161.655 1.00 65.81 778 SER A CA 1
ATOM 6166 C C . SER A 1 778 ? -24.326 1.170 160.738 1.00 65.81 778 SER A C 1
ATOM 6168 O O . SER A 1 778 ? -24.239 1.014 159.525 1.00 65.81 778 SER A O 1
ATOM 6170 N N . THR A 1 779 ? -24.420 2.385 161.287 1.00 67.25 779 THR A N 1
ATOM 6171 C CA . THR A 1 779 ? -24.543 3.610 160.474 1.00 67.25 779 THR A CA 1
ATOM 6172 C C . THR A 1 779 ? -23.259 3.983 159.729 1.00 67.25 779 THR A C 1
ATOM 6174 O O . THR A 1 779 ? -23.342 4.486 158.609 1.00 67.25 779 THR A O 1
ATOM 6177 N N . ILE A 1 780 ? -22.068 3.680 160.261 1.00 67.31 780 ILE A N 1
ATOM 6178 C CA . ILE A 1 780 ? -20.814 3.869 159.507 1.00 67.31 780 ILE A CA 1
ATOM 6179 C C . ILE A 1 780 ? -20.695 2.847 158.370 1.00 67.31 780 ILE A C 1
ATOM 6181 O O . ILE A 1 780 ? -20.373 3.238 157.246 1.00 67.31 780 ILE A O 1
ATOM 6185 N N . LYS A 1 781 ? -21.034 1.571 158.610 1.00 67.44 781 LYS A N 1
ATOM 6186 C CA . LYS A 1 781 ? -21.142 0.553 157.546 1.00 67.44 781 LYS A CA 1
ATOM 6187 C C . LYS A 1 781 ? -22.169 0.965 156.486 1.00 67.44 781 LYS A C 1
ATOM 6189 O O . LYS A 1 781 ? -21.912 0.797 155.299 1.00 67.44 781 LYS A O 1
ATOM 6194 N N . GLU A 1 782 ? -23.288 1.567 156.886 1.00 67.44 782 GLU A N 1
ATOM 6195 C CA . GLU A 1 782 ? -24.335 2.050 155.979 1.00 67.44 782 GLU A CA 1
ATOM 6196 C C . GLU A 1 782 ? -23.880 3.248 155.121 1.00 67.44 782 GLU A C 1
ATOM 6198 O O . GLU A 1 782 ? -24.166 3.296 153.925 1.00 67.44 782 GLU A O 1
ATOM 6203 N N . LEU A 1 783 ? -23.124 4.198 155.685 1.00 68.12 783 LEU A N 1
ATOM 6204 C CA . LEU A 1 783 ? -22.552 5.322 154.931 1.00 68.12 783 LEU A CA 1
ATOM 6205 C C . LEU A 1 783 ? -21.396 4.889 154.018 1.00 68.12 783 LEU A C 1
ATOM 6207 O O . LEU A 1 783 ? -21.304 5.370 152.890 1.00 68.12 783 LEU A O 1
ATOM 6211 N N . GLN A 1 784 ? -20.559 3.942 154.449 1.00 66.12 784 GLN A N 1
ATOM 6212 C CA . GLN A 1 784 ? -19.544 3.321 153.591 1.00 66.12 784 GLN A CA 1
ATOM 6213 C C . GLN A 1 784 ? -20.182 2.529 152.445 1.00 66.12 784 GLN A C 1
ATOM 6215 O O . GLN A 1 784 ? -19.723 2.631 151.308 1.00 66.12 784 GLN A O 1
ATOM 6220 N N . ALA A 1 785 ? -21.275 1.807 152.709 1.00 67.62 785 ALA A N 1
ATOM 6221 C CA . ALA A 1 785 ? -22.063 1.143 151.678 1.00 67.62 785 ALA A CA 1
ATOM 6222 C C . ALA A 1 785 ? -22.681 2.148 150.692 1.00 67.62 785 ALA A C 1
ATOM 6224 O O . ALA A 1 785 ? -22.654 1.892 149.495 1.00 67.62 785 ALA A O 1
ATOM 6225 N N . LYS A 1 786 ? -23.164 3.312 151.152 1.00 69.12 786 LYS A N 1
ATOM 6226 C CA . LYS A 1 786 ? -23.710 4.370 150.278 1.00 69.12 786 LYS A CA 1
ATOM 6227 C C . LYS A 1 786 ? -22.635 5.078 149.444 1.00 69.12 786 LYS A C 1
ATOM 6229 O O . LYS A 1 786 ? -22.849 5.251 148.249 1.00 69.12 786 LYS A O 1
ATOM 6234 N N . LEU A 1 787 ? -21.467 5.403 150.012 1.00 69.38 787 LEU A N 1
ATOM 6235 C CA . LEU A 1 787 ? -20.313 5.902 149.242 1.00 69.38 787 LEU A CA 1
ATOM 6236 C C . LEU A 1 787 ? -19.916 4.894 148.160 1.00 69.38 787 LEU A C 1
ATOM 6238 O O . LEU A 1 787 ? -19.812 5.251 146.989 1.00 69.38 787 LEU A O 1
ATOM 6242 N N . LYS A 1 788 ? -19.735 3.628 148.550 1.00 68.88 788 LYS A N 1
ATOM 6243 C CA . LYS A 1 788 ? -19.355 2.566 147.622 1.00 68.88 788 LYS A CA 1
ATOM 6244 C C . LYS A 1 788 ? -20.432 2.336 146.560 1.00 68.88 788 LYS A C 1
ATOM 6246 O O . LYS A 1 788 ? -20.093 2.192 145.397 1.00 68.88 788 LYS A O 1
ATOM 6251 N N . SER A 1 789 ? -21.711 2.409 146.926 1.00 69.75 789 SER A N 1
ATOM 6252 C CA . SER A 1 789 ?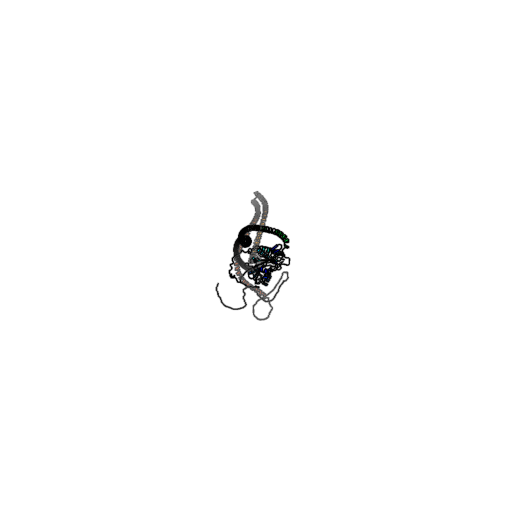 -22.829 2.354 145.982 1.00 69.75 789 SER A CA 1
ATOM 6253 C C . SER A 1 789 ? -22.801 3.498 144.970 1.00 69.75 789 SER A C 1
ATOM 6255 O O . SER A 1 789 ? -23.166 3.254 143.832 1.00 69.75 789 SER A O 1
ATOM 6257 N N . GLN A 1 790 ? -22.368 4.711 145.333 1.00 67.00 790 GLN A N 1
ATOM 6258 C CA . GLN A 1 790 ? -22.262 5.841 144.394 1.00 67.00 790 GLN A CA 1
ATOM 6259 C C . GLN A 1 790 ? -21.002 5.785 143.521 1.00 67.00 790 GLN A C 1
ATOM 6261 O O . GLN A 1 790 ? -21.042 6.143 142.345 1.00 67.00 790 GLN A O 1
ATOM 6266 N N . GLU A 1 791 ? -19.886 5.300 144.069 1.00 64.88 791 GLU A N 1
ATOM 6267 C CA . GLU A 1 791 ? -18.722 4.924 143.266 1.00 64.88 791 GLU A CA 1
ATOM 6268 C C . GLU A 1 791 ? -19.077 3.826 142.258 1.00 64.88 791 GLU A C 1
ATOM 6270 O O . GLU A 1 791 ? -18.711 3.924 141.094 1.00 64.88 791 GLU A O 1
ATOM 6275 N N . ASP A 1 792 ? -19.783 2.784 142.686 1.00 69.88 792 ASP A N 1
ATOM 6276 C CA . ASP A 1 792 ? -20.150 1.658 141.833 1.00 69.88 792 ASP A CA 1
ATOM 6277 C C . ASP A 1 792 ? -21.277 2.050 140.854 1.00 69.88 792 ASP A C 1
ATOM 6279 O O . ASP A 1 792 ? -21.255 1.608 139.710 1.00 69.88 792 ASP A O 1
ATOM 6283 N N . GLU A 1 793 ? -22.184 2.964 141.223 1.00 69.25 793 GLU A N 1
ATOM 6284 C CA . GLU A 1 793 ? -23.206 3.559 140.344 1.00 69.25 793 GLU A CA 1
ATOM 6285 C C . GLU A 1 793 ? -22.606 4.454 139.253 1.00 69.25 793 GLU A C 1
ATOM 6287 O O . GLU A 1 793 ? -23.082 4.418 138.123 1.00 69.25 793 GLU A O 1
ATOM 6292 N N . HIS A 1 794 ? -21.534 5.209 139.517 1.00 67.38 794 HIS A N 1
ATOM 6293 C CA . HIS A 1 794 ? -20.907 6.032 138.475 1.00 67.38 794 HIS A CA 1
ATOM 6294 C C . HIS A 1 794 ? -19.740 5.333 137.754 1.00 67.38 794 HIS A C 1
ATOM 6296 O O . HIS A 1 794 ? -19.490 5.625 136.583 1.00 67.38 794 HIS A O 1
ATOM 6302 N N . LYS A 1 795 ? -19.081 4.332 138.357 1.00 71.81 795 LYS A N 1
ATOM 6303 C CA . LYS A 1 795 ? -18.341 3.314 137.585 1.00 71.81 795 LYS A CA 1
ATOM 6304 C C . LYS A 1 795 ? -19.297 2.622 136.624 1.00 71.81 795 LYS A C 1
ATOM 6306 O O . LYS A 1 795 ? -18.929 2.436 135.473 1.00 71.81 795 LYS A O 1
ATOM 6311 N N . LYS A 1 796 ? -20.528 2.330 137.059 1.00 71.31 796 LYS A N 1
ATOM 6312 C CA . LYS A 1 796 ? -21.600 1.839 136.197 1.00 71.31 796 LYS A CA 1
ATOM 6313 C C . LYS A 1 796 ? -22.012 2.876 135.147 1.00 71.31 796 LYS A C 1
ATOM 6315 O O . LYS A 1 796 ? -21.976 2.509 133.996 1.00 71.31 796 LYS A O 1
ATOM 6320 N N . ILE A 1 797 ? -22.239 4.160 135.442 1.00 70.44 797 ILE A N 1
ATOM 6321 C CA . ILE A 1 797 ? -22.528 5.173 134.391 1.00 70.44 797 ILE A CA 1
ATOM 6322 C C . ILE A 1 797 ? -21.378 5.313 133.373 1.00 70.44 797 ILE A C 1
ATOM 6324 O O . ILE A 1 797 ? -21.625 5.418 132.175 1.00 70.44 797 ILE A O 1
ATOM 6328 N N . VAL A 1 798 ? -20.113 5.291 133.806 1.00 65.38 798 VAL A N 1
ATOM 6329 C CA . VAL A 1 798 ? -18.951 5.343 132.892 1.00 65.38 798 VAL A CA 1
ATOM 6330 C C . VAL A 1 798 ? -18.778 4.027 132.131 1.00 65.38 798 VAL A C 1
ATOM 6332 O O . VAL A 1 798 ? -18.366 4.051 130.971 1.00 65.38 798 VAL A O 1
ATOM 6335 N N . HIS A 1 799 ? -19.119 2.890 132.737 1.00 72.12 799 HIS A N 1
ATOM 6336 C CA . HIS A 1 799 ? -19.196 1.598 132.064 1.00 72.12 799 HIS A CA 1
ATOM 6337 C C . HIS A 1 799 ? -20.338 1.590 131.047 1.00 72.12 799 HIS A C 1
ATOM 6339 O O . HIS A 1 799 ? -20.062 1.295 129.903 1.00 72.12 799 HIS A O 1
ATOM 6345 N N . ASP A 1 800 ? -21.546 2.032 131.390 1.00 69.94 800 ASP A N 1
ATOM 6346 C CA . ASP A 1 800 ? -22.720 2.152 130.523 1.00 69.94 800 ASP A CA 1
ATOM 6347 C C . ASP A 1 800 ? -22.443 3.108 129.343 1.00 69.94 800 ASP A C 1
ATOM 6349 O O . ASP A 1 800 ? -22.790 2.795 128.209 1.00 69.94 800 ASP A O 1
ATOM 6353 N N . LEU A 1 801 ? -21.730 4.223 129.557 1.00 69.25 801 LEU A N 1
ATOM 6354 C CA . LEU A 1 801 ? -21.239 5.110 128.486 1.00 69.25 801 LEU A CA 1
ATOM 6355 C C . LEU A 1 801 ? -20.110 4.482 127.652 1.00 69.25 801 LEU A C 1
ATOM 6357 O O . LEU A 1 801 ? -19.970 4.779 126.468 1.00 69.25 801 LEU A O 1
ATOM 6361 N N . THR A 1 802 ? -19.280 3.619 128.243 1.00 71.50 802 THR A N 1
ATOM 6362 C CA . THR A 1 802 ? -18.265 2.852 127.499 1.00 71.50 802 THR A CA 1
ATOM 6363 C C . THR A 1 802 ? -18.923 1.765 126.661 1.00 71.50 802 THR A C 1
ATOM 6365 O O . THR A 1 802 ? -18.627 1.670 125.481 1.00 71.50 802 THR A O 1
ATOM 6368 N N . VAL A 1 803 ? -19.894 1.057 127.230 1.00 70.44 803 VAL A N 1
ATOM 6369 C CA . VAL A 1 803 ? -20.757 0.064 126.597 1.00 70.44 803 VAL A CA 1
ATOM 6370 C C . VAL A 1 803 ? -21.647 0.714 125.540 1.00 70.44 803 VAL A C 1
ATOM 6372 O O . VAL A 1 803 ? -21.928 0.066 124.548 1.00 70.44 803 VAL A O 1
ATOM 6375 N N . GLN A 1 804 ? -22.034 1.990 125.651 1.00 67.88 804 GLN A N 1
ATOM 6376 C CA . GLN A 1 804 ? -22.683 2.716 124.550 1.00 67.88 804 GLN A CA 1
ATOM 6377 C C . GLN A 1 804 ? -21.732 2.986 123.376 1.00 67.88 804 GLN A C 1
ATOM 6379 O O . GLN A 1 804 ? -22.148 2.837 122.229 1.00 67.88 804 GLN A O 1
ATOM 6384 N N . VAL A 1 805 ? -20.465 3.336 123.633 1.00 68.12 805 VAL A N 1
ATOM 6385 C CA . VAL A 1 805 ? -19.453 3.481 122.568 1.00 68.12 805 VAL A CA 1
ATOM 6386 C C . VAL A 1 805 ? -19.141 2.116 121.942 1.00 68.12 805 VAL A C 1
ATOM 6388 O O . VAL A 1 805 ? -19.280 1.964 120.734 1.00 68.12 805 VAL A O 1
ATOM 6391 N N . GLU A 1 806 ? -18.844 1.098 122.753 1.00 71.88 806 GLU A N 1
ATOM 6392 C CA . GLU A 1 806 ? -18.624 -0.287 122.310 1.00 71.88 806 GLU A CA 1
ATOM 6393 C C . GLU A 1 806 ? -19.869 -0.872 121.615 1.00 71.88 806 GLU A C 1
ATOM 6395 O O . GLU A 1 806 ? -19.740 -1.639 120.666 1.00 71.88 806 GLU A O 1
ATOM 6400 N N . SER A 1 807 ? -21.085 -0.477 122.012 1.00 67.94 807 SER A N 1
ATOM 6401 C CA . SER A 1 807 ? -22.336 -0.855 121.342 1.00 67.94 807 SER A CA 1
ATOM 6402 C C . SER A 1 807 ? -22.474 -0.194 119.976 1.00 67.94 807 SER A C 1
ATOM 6404 O O . SER A 1 807 ? -22.959 -0.851 119.063 1.00 67.94 807 SER A O 1
ATOM 6406 N N . GLN A 1 808 ? -22.065 1.066 119.800 1.00 66.19 808 GLN A N 1
ATOM 6407 C CA . GLN A 1 808 ? -22.087 1.716 118.484 1.00 66.19 808 GLN A CA 1
ATOM 6408 C C . GLN A 1 808 ? -20.954 1.211 117.575 1.00 66.19 808 GLN A C 1
ATOM 6410 O O . GLN A 1 808 ? -21.148 1.070 116.369 1.00 66.19 808 GLN A O 1
ATOM 6415 N N . GLU A 1 809 ? -19.802 0.838 118.134 1.00 68.62 809 GLU A N 1
ATOM 6416 C CA . GLU A 1 809 ? -18.753 0.113 117.404 1.00 68.62 809 GLU A CA 1
ATOM 6417 C C . GLU A 1 809 ? -19.200 -1.318 117.036 1.00 68.62 809 GLU A C 1
ATOM 6419 O O . GLU A 1 809 ? -18.927 -1.792 115.928 1.00 68.62 809 GLU A O 1
ATOM 6424 N N . MET A 1 810 ? -19.980 -1.987 117.894 1.00 68.38 810 MET A N 1
ATOM 6425 C CA . MET A 1 810 ? -20.647 -3.245 117.550 1.00 68.38 810 MET A CA 1
ATOM 6426 C C . MET A 1 810 ? -21.750 -3.062 116.502 1.00 68.38 810 MET A C 1
ATOM 6428 O O . MET A 1 810 ? -21.793 -3.877 115.588 1.00 68.38 810 MET A O 1
ATOM 6432 N N . GLU A 1 811 ? -22.573 -2.004 116.541 1.00 66.69 811 GLU A N 1
ATOM 6433 C CA . GLU A 1 811 ? -23.532 -1.689 115.464 1.00 66.69 811 GLU A CA 1
ATOM 6434 C C . GLU A 1 811 ? -22.813 -1.530 114.117 1.00 66.69 811 GLU A C 1
ATOM 6436 O O . GLU A 1 811 ? -23.253 -2.087 113.111 1.00 66.69 811 GLU A O 1
ATOM 6441 N N . MET A 1 812 ? -21.667 -0.839 114.086 1.00 65.50 812 MET A N 1
ATOM 6442 C CA . MET A 1 812 ? -20.834 -0.729 112.882 1.00 65.50 812 MET A CA 1
ATOM 6443 C C . MET A 1 812 ? -20.354 -2.110 112.392 1.00 65.50 812 MET A C 1
ATOM 6445 O O . MET A 1 812 ? -20.458 -2.408 111.202 1.00 65.50 812 MET A O 1
ATOM 6449 N N . SER A 1 813 ? -19.909 -2.993 113.295 1.00 70.50 813 SER A N 1
ATOM 6450 C CA . SER A 1 813 ? -19.509 -4.370 112.954 1.00 70.50 813 SER A CA 1
ATOM 6451 C C . SER A 1 813 ? -20.686 -5.260 112.511 1.00 70.50 813 SER A C 1
ATOM 6453 O O . SER A 1 813 ? -20.535 -6.109 111.630 1.00 70.50 813 SER A O 1
ATOM 6455 N N . GLU A 1 814 ? -21.866 -5.090 113.105 1.00 65.94 814 GLU A N 1
ATOM 6456 C CA . GLU A 1 814 ? -23.104 -5.788 112.741 1.00 65.94 814 GLU A CA 1
ATOM 6457 C C . GLU A 1 814 ? -23.586 -5.365 111.349 1.00 65.94 814 GLU A C 1
ATOM 6459 O O . GLU A 1 814 ? -23.965 -6.222 110.553 1.00 65.94 814 GLU A O 1
ATOM 6464 N N . LEU A 1 815 ? -23.487 -4.077 111.000 1.00 66.75 815 LEU A N 1
ATOM 6465 C CA . LEU A 1 815 ? -23.802 -3.559 109.664 1.00 66.75 815 LEU A CA 1
ATOM 6466 C C . LEU A 1 815 ? -22.906 -4.178 108.575 1.00 66.75 815 LEU A C 1
ATOM 6468 O O . LEU A 1 815 ? -23.396 -4.532 107.498 1.00 66.75 815 LEU A O 1
ATOM 6472 N N . GLU A 1 816 ? -21.615 -4.385 108.851 1.00 65.88 816 GLU A N 1
ATOM 6473 C CA . GLU A 1 816 ? -20.714 -5.092 107.929 1.00 65.88 816 GLU A CA 1
ATOM 6474 C C . GLU A 1 816 ? -21.045 -6.589 107.805 1.00 65.88 816 GLU A C 1
ATOM 6476 O O . GLU A 1 816 ? -21.048 -7.132 106.697 1.00 65.88 816 GLU A O 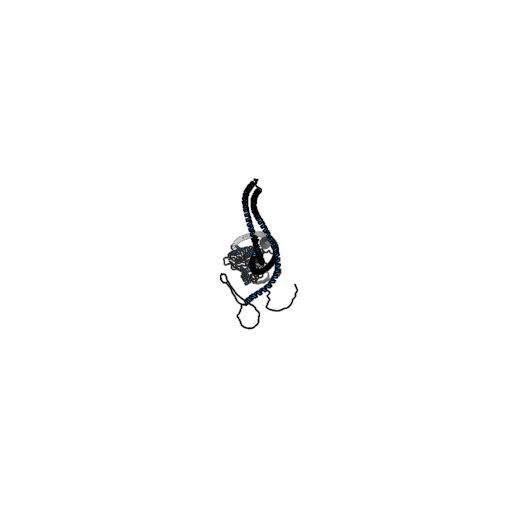1
ATOM 6481 N N . LYS A 1 817 ? -21.416 -7.259 108.905 1.00 68.62 817 LYS A N 1
ATOM 6482 C CA . LYS A 1 817 ? -21.903 -8.652 108.872 1.00 68.62 817 LYS A CA 1
ATOM 6483 C C . LYS A 1 817 ? -23.230 -8.773 108.114 1.00 68.62 817 LYS A C 1
ATOM 6485 O O . LYS A 1 817 ? -23.418 -9.725 107.357 1.00 68.62 817 LYS A O 1
ATOM 6490 N N . TYR A 1 818 ? -24.133 -7.802 108.258 1.00 64.75 818 TYR A N 1
ATOM 6491 C CA . TYR A 1 818 ? -25.419 -7.759 107.559 1.00 64.75 818 TYR A CA 1
ATOM 6492 C C . TYR A 1 818 ? -25.220 -7.683 106.040 1.00 64.75 818 TYR A C 1
ATOM 6494 O O . TYR A 1 818 ? -25.834 -8.443 105.291 1.00 64.75 818 TYR A O 1
ATOM 6502 N N . LYS A 1 819 ? -24.269 -6.857 105.587 1.00 67.12 819 LYS A N 1
ATOM 6503 C CA . LYS A 1 819 ? -23.853 -6.743 104.179 1.00 67.12 819 LYS A CA 1
ATOM 6504 C C . LYS A 1 819 ? -23.418 -8.089 103.575 1.00 67.12 819 LYS A C 1
ATOM 6506 O O . LYS A 1 819 ? -23.776 -8.373 102.436 1.00 67.12 819 LYS A O 1
ATOM 6511 N N . ALA A 1 820 ? -22.716 -8.930 104.341 1.00 66.50 820 ALA A N 1
ATOM 6512 C CA . ALA A 1 820 ? -22.340 -10.291 103.935 1.00 66.50 820 ALA A CA 1
ATOM 6513 C C . ALA A 1 820 ? -23.488 -11.321 104.058 1.00 66.50 820 ALA A C 1
ATOM 6515 O O . ALA A 1 820 ? -23.498 -12.342 103.365 1.00 66.50 820 ALA A O 1
ATOM 6516 N N . LYS A 1 821 ? -24.480 -11.065 104.921 1.00 65.88 821 LYS A N 1
ATOM 6517 C CA . LYS A 1 821 ? -25.670 -11.913 105.091 1.00 65.88 821 LYS A CA 1
ATOM 6518 C C . LYS A 1 821 ? -26.638 -11.779 103.911 1.00 65.88 821 LYS A C 1
ATOM 6520 O O . LYS A 1 821 ? -27.134 -12.799 103.433 1.00 65.88 821 LYS A O 1
ATOM 6525 N N . CYS A 1 822 ? -26.841 -10.564 103.394 1.00 63.34 822 CYS A N 1
ATOM 6526 C CA . CYS A 1 822 ? -27.662 -10.309 102.202 1.00 63.34 822 CYS A CA 1
ATOM 6527 C C . CYS A 1 822 ? -27.199 -11.145 100.996 1.00 63.34 822 CYS A C 1
ATOM 6529 O O . CYS A 1 822 ? -27.997 -11.868 100.405 1.00 63.34 822 CYS A O 1
ATOM 6531 N N . THR A 1 823 ? -25.893 -11.144 100.704 1.00 67.50 823 THR A N 1
ATOM 6532 C CA . THR A 1 823 ? -25.294 -11.903 99.588 1.00 67.50 823 THR A CA 1
ATOM 6533 C C . THR A 1 823 ? -25.420 -13.426 99.707 1.00 67.50 823 THR A C 1
ATOM 6535 O O . THR A 1 823 ? -25.267 -14.128 98.711 1.00 67.50 823 THR A O 1
ATOM 6538 N N . ASN A 1 824 ? -25.710 -13.964 100.898 1.00 65.56 824 ASN A N 1
ATOM 6539 C CA . ASN A 1 824 ? -25.999 -15.392 101.068 1.00 65.56 824 ASN A CA 1
ATOM 6540 C C . ASN A 1 824 ? -27.492 -15.703 100.878 1.00 65.56 824 ASN A C 1
ATOM 6542 O O . ASN A 1 824 ? -27.821 -16.696 100.228 1.00 65.56 824 ASN A O 1
ATOM 6546 N N . LEU A 1 825 ? -28.389 -14.840 101.370 1.00 65.50 825 LEU A N 1
ATOM 6547 C CA . LEU A 1 825 ? -29.843 -15.005 101.222 1.00 65.50 825 LEU A CA 1
ATOM 6548 C C . LEU A 1 825 ? -30.290 -15.008 99.750 1.00 65.50 825 LEU A C 1
ATOM 6550 O O . LEU A 1 825 ? -31.133 -15.821 99.375 1.00 65.50 825 LEU A O 1
ATOM 6554 N N . GLU A 1 826 ? -29.673 -14.179 98.901 1.00 67.94 826 GLU A N 1
ATOM 6555 C CA . GLU A 1 826 ? -29.909 -14.162 97.445 1.00 67.94 826 GLU A CA 1
ATOM 6556 C C . GLU A 1 826 ? -29.654 -15.522 96.767 1.00 67.94 826 GLU A C 1
ATOM 6558 O O . GLU A 1 826 ? -30.273 -15.836 95.749 1.00 67.94 826 GLU A O 1
ATOM 6563 N N . ASN A 1 827 ? -28.758 -16.344 97.323 1.00 67.94 827 ASN A N 1
ATOM 6564 C CA . ASN A 1 827 ? -28.452 -17.671 96.790 1.00 67.94 827 ASN A CA 1
ATOM 6565 C C . ASN A 1 827 ? -29.428 -18.734 97.316 1.00 67.94 827 ASN A C 1
ATOM 6567 O O . ASN A 1 827 ? -29.889 -19.570 96.539 1.00 67.94 827 ASN A O 1
ATOM 6571 N N . THR A 1 828 ? -29.823 -18.672 98.593 1.00 66.31 828 THR A N 1
ATOM 6572 C CA . THR A 1 828 ? -30.843 -19.578 99.156 1.00 66.31 828 THR A CA 1
ATOM 6573 C C . THR A 1 828 ? -32.220 -19.364 98.512 1.00 66.31 828 THR A C 1
ATOM 6575 O O . THR A 1 828 ? -32.931 -20.328 98.239 1.00 66.31 828 THR A O 1
ATOM 6578 N N . ALA A 1 829 ? -32.566 -18.115 98.178 1.00 63.50 829 ALA A N 1
ATOM 6579 C CA . ALA A 1 829 ? -33.817 -17.738 97.510 1.00 63.50 829 ALA A CA 1
ATOM 6580 C C . ALA A 1 829 ? -33.914 -18.156 96.021 1.00 63.50 829 ALA A C 1
ATOM 6582 O O . ALA A 1 829 ? -34.921 -17.865 95.360 1.00 63.50 829 ALA A O 1
ATOM 6583 N N . ARG A 1 830 ? -32.880 -18.819 95.480 1.00 68.31 830 ARG A N 1
ATOM 6584 C CA . ARG A 1 830 ? -32.957 -19.575 94.219 1.00 68.31 830 ARG A CA 1
ATOM 6585 C C . ARG A 1 830 ? -33.369 -21.024 94.485 1.00 68.31 830 ARG A C 1
ATOM 6587 O O . ARG A 1 830 ? -34.427 -21.416 94.023 1.00 68.31 830 ARG A O 1
ATOM 6594 N N . ALA A 1 831 ? -32.627 -21.749 95.325 1.00 65.75 831 ALA A N 1
ATOM 6595 C CA . ALA A 1 831 ? -32.850 -23.179 95.579 1.00 65.75 831 ALA A CA 1
ATOM 6596 C C . ALA A 1 831 ? -34.296 -23.533 95.995 1.00 65.75 831 ALA A C 1
ATOM 6598 O O . ALA A 1 831 ? -34.898 -24.431 95.418 1.00 65.75 831 ALA A O 1
ATOM 6599 N N . VAL A 1 832 ? -34.891 -22.775 96.926 1.00 67.88 832 VAL A N 1
ATOM 6600 C CA . VAL A 1 832 ? -36.286 -22.994 97.381 1.00 67.88 832 VAL A CA 1
ATOM 6601 C C . VAL A 1 832 ? -37.307 -22.812 96.246 1.00 67.88 832 VAL A C 1
ATOM 6603 O O . VAL A 1 832 ? -38.383 -23.407 96.256 1.00 67.88 832 VAL A O 1
ATOM 6606 N N . ARG A 1 833 ? -36.982 -21.984 95.248 1.00 69.56 833 ARG A N 1
ATOM 6607 C CA . ARG A 1 833 ? -37.850 -21.687 94.103 1.00 69.56 833 ARG A CA 1
ATOM 6608 C C . ARG A 1 833 ? -37.919 -22.863 93.136 1.00 69.56 833 ARG A C 1
ATOM 6610 O O . ARG A 1 833 ? -38.995 -23.151 92.629 1.00 69.56 833 ARG A O 1
ATOM 6617 N N . ASP A 1 834 ? -36.791 -23.536 92.936 1.00 68.38 834 ASP A N 1
ATOM 6618 C CA . ASP A 1 834 ? -36.686 -24.721 92.087 1.00 68.38 834 ASP A CA 1
ATOM 6619 C C . ASP A 1 834 ? -37.433 -25.905 92.739 1.00 68.38 834 ASP A C 1
ATOM 6621 O O . ASP A 1 834 ? -38.240 -26.568 92.092 1.00 68.38 834 ASP A O 1
ATOM 6625 N N . GLU A 1 835 ? -37.272 -26.084 94.055 1.00 68.75 835 GLU A N 1
ATOM 6626 C CA . GLU A 1 835 ? -37.947 -27.115 94.866 1.00 68.75 835 GLU A CA 1
ATOM 6627 C C . GLU A 1 835 ? -39.481 -26.917 94.937 1.00 68.75 835 GLU A C 1
ATOM 6629 O O . GLU A 1 835 ? -40.249 -27.879 94.947 1.00 68.75 835 GLU A O 1
ATOM 6634 N N . SER A 1 836 ? -39.951 -25.663 94.908 1.00 69.81 836 SER A N 1
ATOM 6635 C CA . SER A 1 836 ? -41.388 -25.333 94.890 1.00 69.81 836 SER A CA 1
ATOM 6636 C C . SER A 1 836 ? -42.086 -25.724 93.579 1.00 69.81 836 SER A C 1
ATOM 6638 O O . SER A 1 836 ? -43.283 -26.012 93.580 1.00 69.81 836 SER A O 1
ATOM 6640 N N . ILE A 1 837 ? -41.361 -25.738 92.454 1.00 71.00 837 ILE A N 1
ATOM 6641 C CA . ILE A 1 837 ? -41.927 -26.044 91.129 1.00 71.00 837 ILE A CA 1
ATOM 6642 C C . ILE A 1 837 ? -42.292 -27.533 91.020 1.00 71.00 837 ILE A C 1
ATOM 6644 O O . ILE A 1 837 ? -43.339 -27.860 90.461 1.00 71.00 837 ILE A O 1
ATOM 6648 N N . GLU A 1 838 ? -41.500 -28.431 91.617 1.00 68.38 838 GLU A N 1
ATOM 6649 C CA . GLU A 1 838 ? -41.816 -29.868 91.643 1.00 68.38 838 GLU A CA 1
ATOM 6650 C C . GLU A 1 838 ? -43.084 -30.177 92.463 1.00 68.38 838 GLU A C 1
ATOM 6652 O O . GLU A 1 838 ? -43.846 -31.074 92.099 1.00 68.38 838 GLU A O 1
ATOM 6657 N N . GLN A 1 839 ? -43.371 -29.410 93.524 1.00 66.94 839 GLN A N 1
ATOM 6658 C CA . GLN A 1 839 ? -44.593 -29.595 94.321 1.00 66.94 839 GLN A CA 1
ATOM 6659 C C . GLN A 1 839 ? -45.859 -29.088 93.617 1.00 66.94 839 GLN A C 1
ATOM 6661 O O . GLN A 1 839 ? -46.913 -29.710 93.745 1.00 66.94 839 GLN A O 1
ATOM 6666 N N . ILE A 1 840 ? -45.781 -27.999 92.844 1.00 70.94 840 ILE A N 1
ATOM 6667 C CA . ILE A 1 840 ? -46.932 -27.497 92.070 1.00 70.94 840 ILE A CA 1
ATOM 6668 C C . ILE A 1 840 ? -47.372 -28.543 91.034 1.00 70.94 840 ILE A C 1
ATOM 6670 O O . ILE A 1 840 ? -48.557 -28.868 90.957 1.00 70.94 840 ILE A O 1
ATOM 6674 N N . ALA A 1 841 ? -46.412 -29.152 90.330 1.00 64.94 841 ALA A N 1
ATOM 6675 C CA . ALA A 1 841 ? -46.674 -30.212 89.355 1.00 64.94 841 ALA A CA 1
ATOM 6676 C C . ALA A 1 841 ? -47.349 -31.462 89.961 1.00 64.94 841 ALA A C 1
ATOM 6678 O O . ALA A 1 841 ? -48.021 -32.200 89.244 1.00 64.94 841 ALA A O 1
ATOM 6679 N N . PHE A 1 842 ? -47.208 -31.706 91.270 1.00 72.69 842 PHE A N 1
ATOM 6680 C CA . PHE A 1 842 ? -47.926 -32.780 91.962 1.00 72.69 842 PHE A CA 1
ATOM 6681 C C . PHE A 1 842 ? -49.415 -32.438 92.147 1.00 72.69 842 PHE A C 1
ATOM 6683 O O . PHE A 1 842 ? -50.279 -33.225 91.748 1.00 72.69 842 PHE A O 1
ATOM 6690 N N . TYR A 1 843 ? -49.728 -31.255 92.688 1.00 71.19 843 TYR A N 1
ATOM 6691 C CA . TYR A 1 843 ? -51.106 -30.856 93.013 1.00 71.19 843 TYR A CA 1
ATOM 6692 C C . TYR A 1 843 ? -51.993 -30.591 91.787 1.00 71.19 843 TYR A C 1
ATOM 6694 O O . TYR A 1 843 ? -53.200 -30.828 91.853 1.00 71.19 843 TYR A O 1
ATOM 6702 N N . GLU A 1 844 ? -51.432 -30.167 90.650 1.00 71.31 844 GLU A N 1
ATOM 6703 C CA . GLU A 1 844 ? -52.203 -30.019 89.402 1.00 71.31 844 GLU A CA 1
ATOM 6704 C C . GLU A 1 844 ? -52.855 -31.348 88.965 1.00 71.31 844 GLU A C 1
ATOM 6706 O O . GLU A 1 844 ? -53.998 -31.360 88.498 1.00 71.31 844 GLU A O 1
ATOM 6711 N N . THR A 1 845 ? -52.187 -32.482 89.213 1.00 70.44 845 THR A N 1
ATOM 6712 C CA . THR A 1 845 ? -52.734 -33.832 88.980 1.00 70.44 845 THR A CA 1
ATOM 6713 C C . THR A 1 845 ? -53.952 -34.147 89.854 1.00 70.44 845 THR A C 1
ATOM 6715 O O . THR A 1 845 ? -54.874 -34.828 89.406 1.00 70.44 845 THR A O 1
ATOM 6718 N N . GLU A 1 846 ? -53.968 -33.661 91.096 1.00 71.50 846 GLU A N 1
ATOM 6719 C CA . GLU A 1 846 ? -55.022 -33.935 92.083 1.00 71.50 846 GLU A CA 1
ATOM 6720 C C . GLU A 1 846 ? -56.262 -33.053 91.836 1.00 71.50 846 GLU A C 1
ATOM 6722 O O . GLU A 1 846 ? -57.400 -33.530 91.873 1.00 71.50 846 GLU A O 1
ATOM 6727 N N . ILE A 1 847 ? -56.053 -31.790 91.446 1.00 71.31 847 ILE A N 1
ATOM 6728 C CA . ILE A 1 847 ? -57.124 -30.865 91.033 1.00 71.31 847 ILE A CA 1
ATOM 6729 C C . ILE A 1 847 ? -57.865 -31.390 89.792 1.00 71.31 847 ILE A C 1
ATOM 6731 O O . ILE A 1 847 ? -59.096 -31.315 89.729 1.00 71.31 847 ILE A O 1
ATOM 6735 N N . ALA A 1 848 ? -57.146 -31.974 88.826 1.00 63.88 848 ALA A N 1
ATOM 6736 C CA . ALA A 1 848 ? -57.751 -32.578 87.636 1.00 63.88 848 ALA A CA 1
ATOM 6737 C C . ALA A 1 848 ? -58.737 -33.714 87.976 1.00 63.88 848 ALA A C 1
ATOM 6739 O O . ALA A 1 848 ? -59.729 -33.903 87.270 1.00 63.88 848 ALA A O 1
ATOM 6740 N N . GLN A 1 849 ? -58.505 -34.437 89.077 1.00 62.91 849 GLN A N 1
ATOM 6741 C CA . GLN A 1 849 ? -59.379 -35.516 89.533 1.00 62.91 849 GLN A CA 1
ATOM 6742 C C . GLN A 1 849 ? -60.671 -34.976 90.176 1.00 62.91 849 GLN A C 1
ATOM 6744 O O . GLN A 1 849 ? -61.752 -35.490 89.889 1.00 62.91 849 GLN A O 1
ATOM 6749 N N . LEU A 1 850 ? -60.590 -33.883 90.946 1.00 65.12 850 LEU A N 1
ATOM 6750 C CA . LEU A 1 850 ? -61.753 -33.205 91.544 1.00 65.12 850 LEU A CA 1
ATOM 6751 C C . LEU A 1 850 ? -62.653 -32.509 90.509 1.00 65.12 850 LEU A C 1
ATOM 6753 O O . LEU A 1 850 ? -63.877 -32.505 90.653 1.00 65.12 850 LEU A O 1
ATOM 6757 N N . MET A 1 851 ? -62.086 -31.959 89.428 1.00 63.41 851 MET A N 1
ATOM 6758 C CA . MET A 1 851 ? -62.893 -31.347 88.360 1.00 63.41 851 MET A CA 1
ATOM 6759 C C . MET A 1 851 ? -63.874 -32.339 87.711 1.00 63.41 851 MET A C 1
ATOM 6761 O O . MET A 1 851 ? -64.967 -31.935 87.311 1.00 63.41 851 MET A O 1
ATOM 6765 N N . SER A 1 852 ? -63.538 -33.635 87.683 1.00 59.53 852 SER A N 1
ATOM 6766 C CA . SER A 1 852 ? -64.420 -34.688 87.164 1.00 59.53 852 SER A CA 1
ATOM 6767 C C . SER A 1 852 ? -65.682 -34.921 88.008 1.00 59.53 852 SER A C 1
ATOM 6769 O O . SER A 1 852 ? -66.647 -35.483 87.490 1.00 59.53 852 SER A O 1
ATOM 6771 N N . GLU A 1 853 ? -65.706 -34.515 89.281 1.00 62.72 853 GLU A N 1
ATOM 6772 C CA . GLU A 1 853 ? -66.894 -34.629 90.141 1.00 62.72 853 GLU A CA 1
ATOM 6773 C C . GLU A 1 853 ? -67.796 -33.385 90.045 1.00 62.72 853 GLU A C 1
ATOM 6775 O O . GLU A 1 853 ? -69.021 -33.489 90.143 1.00 62.72 853 GLU A O 1
ATOM 6780 N N . ILE A 1 854 ? -67.222 -32.210 89.764 1.00 62.53 854 ILE A N 1
ATOM 6781 C CA . ILE A 1 854 ? -67.959 -30.939 89.650 1.00 62.53 854 ILE A CA 1
ATOM 6782 C C . ILE A 1 854 ? -68.899 -30.928 88.434 1.00 62.53 854 ILE A C 1
ATOM 6784 O O . ILE A 1 854 ? -70.040 -30.467 88.537 1.00 62.53 854 ILE A O 1
ATOM 6788 N N . ASP A 1 855 ? -68.473 -31.475 87.292 1.00 58.31 855 ASP A N 1
ATOM 6789 C CA . ASP A 1 855 ? -69.328 -31.541 86.096 1.00 58.31 855 ASP A CA 1
ATOM 6790 C C . ASP A 1 855 ? -70.491 -32.547 86.233 1.00 58.31 855 ASP A C 1
ATOM 6792 O O . ASP A 1 855 ? -71.484 -32.433 85.513 1.00 58.31 855 ASP A O 1
ATOM 6796 N N . SER A 1 856 ? -70.446 -33.453 87.221 1.00 56.72 856 SER A N 1
ATOM 6797 C CA . SER A 1 856 ? -71.615 -34.247 87.630 1.00 56.72 856 SER A CA 1
ATOM 6798 C C . SER A 1 856 ? -72.699 -33.352 88.248 1.00 56.72 856 SER A C 1
ATOM 6800 O O . SER A 1 856 ? -73.861 -33.387 87.832 1.00 56.72 856 SER A O 1
ATOM 6802 N N . PHE A 1 857 ? -72.319 -32.474 89.185 1.00 55.25 857 PHE A N 1
ATOM 6803 C CA . PHE A 1 857 ? -73.251 -31.592 89.901 1.00 55.25 857 PHE A CA 1
ATOM 6804 C C . PHE A 1 857 ? -73.943 -30.562 89.000 1.00 55.25 857 PHE A C 1
ATOM 6806 O O . PHE A 1 857 ? -75.137 -30.308 89.173 1.00 55.25 857 PHE A O 1
ATOM 6813 N N . ARG A 1 858 ? -73.248 -30.027 87.986 1.00 57.59 858 ARG A N 1
ATOM 6814 C CA . ARG A 1 858 ? -73.830 -29.070 87.020 1.00 57.59 858 ARG A CA 1
ATOM 6815 C C . ARG A 1 858 ? -75.060 -29.601 86.279 1.00 57.59 858 ARG A C 1
ATOM 6817 O O . ARG A 1 858 ? -75.883 -28.808 85.824 1.00 57.59 858 ARG A O 1
ATOM 6824 N N . SER A 1 859 ? -75.223 -30.922 86.176 1.00 55.66 859 SER A N 1
ATOM 6825 C CA . SER A 1 859 ? -76.408 -31.527 85.555 1.00 55.66 859 SER A CA 1
ATOM 6826 C C . SER A 1 859 ? -77.713 -31.282 86.336 1.00 55.66 859 SER A C 1
ATOM 6828 O O . SER A 1 859 ? -78.784 -31.288 85.732 1.00 55.66 859 SER A O 1
ATOM 6830 N N . LEU A 1 860 ? -77.636 -31.007 87.647 1.00 56.97 860 LEU A N 1
ATOM 6831 C CA . LEU A 1 860 ? -78.795 -30.811 88.531 1.00 56.97 860 LEU A CA 1
ATOM 6832 C C . LEU A 1 860 ? -79.252 -29.346 88.648 1.00 56.97 860 LEU A C 1
ATOM 6834 O O . LEU A 1 860 ? -80.434 -29.091 88.895 1.00 56.97 860 LEU A O 1
ATOM 6838 N N . GLU A 1 861 ? -78.369 -28.368 88.432 1.00 55.69 861 GLU A N 1
ATOM 6839 C CA . GLU A 1 861 ? -78.744 -26.943 88.489 1.00 55.69 861 GLU A CA 1
ATOM 6840 C C . GLU A 1 861 ? -79.679 -26.542 87.336 1.00 55.69 861 GLU A C 1
ATOM 6842 O O . GLU A 1 861 ? -80.607 -25.752 87.530 1.00 55.69 861 GLU A O 1
ATOM 6847 N N . VAL A 1 862 ? -79.516 -27.166 86.161 1.00 56.88 862 VAL A N 1
ATOM 6848 C CA . VAL A 1 862 ? -80.377 -26.959 84.979 1.00 56.88 862 VAL A CA 1
ATOM 6849 C C . VAL A 1 862 ? -81.854 -27.244 85.291 1.00 56.88 862 VAL A C 1
ATOM 6851 O O . VAL A 1 862 ? -82.734 -26.538 84.799 1.00 56.88 862 VAL A O 1
ATOM 6854 N N . THR A 1 863 ? -82.139 -28.232 86.146 1.00 54.19 863 THR A N 1
ATOM 6855 C CA . THR A 1 863 ? -83.505 -28.567 86.582 1.00 54.19 863 THR A CA 1
ATOM 6856 C C . THR A 1 863 ? -84.125 -27.531 87.525 1.00 54.19 863 THR A C 1
ATOM 6858 O O . THR A 1 863 ? -85.323 -27.271 87.423 1.00 54.19 863 THR A O 1
ATOM 6861 N N . ASN A 1 864 ? -83.344 -26.880 88.395 1.00 55.06 864 ASN A N 1
ATOM 6862 C CA . ASN A 1 864 ? -83.874 -25.843 89.294 1.00 55.06 864 ASN A CA 1
ATOM 6863 C C . ASN A 1 864 ? -84.171 -24.525 88.559 1.00 55.06 864 ASN A C 1
ATOM 6865 O O . ASN A 1 864 ? -85.161 -23.861 88.868 1.00 55.06 864 ASN A O 1
ATOM 6869 N N . GLY A 1 865 ? -83.380 -24.177 87.537 1.00 58.41 865 GLY A N 1
ATOM 6870 C CA . GLY A 1 865 ? -83.617 -22.979 86.720 1.00 58.41 865 GLY A CA 1
ATOM 6871 C C . GLY A 1 865 ? -84.966 -22.969 85.983 1.00 58.41 865 GLY A C 1
ATOM 6872 O O . GLY A 1 865 ? -85.477 -21.899 85.654 1.00 58.41 865 GLY A O 1
ATOM 6873 N N . GLN A 1 866 ? -85.576 -24.138 85.753 1.00 55.22 866 GLN A N 1
ATOM 6874 C CA . GLN A 1 866 ? -86.877 -24.252 85.084 1.00 55.22 866 GLN A CA 1
ATOM 6875 C C . GLN A 1 866 ? -88.063 -23.961 86.018 1.00 55.22 866 GLN A C 1
ATOM 6877 O O . GLN A 1 866 ? -89.012 -23.303 85.597 1.00 55.22 866 GLN A O 1
ATOM 6882 N N . LEU A 1 867 ? -87.991 -24.369 87.291 1.00 56.44 867 LEU A N 1
ATOM 6883 C CA . LEU A 1 867 ? -89.061 -24.148 88.276 1.00 56.44 867 LEU A CA 1
ATOM 6884 C C . LEU A 1 867 ? -89.247 -22.664 88.624 1.00 56.44 867 LEU A C 1
ATOM 6886 O O . LEU A 1 867 ? -90.377 -22.194 88.764 1.00 56.44 867 LEU A O 1
ATOM 6890 N N . GLN A 1 868 ? -88.154 -21.900 88.703 1.00 54.00 868 GLN A N 1
ATOM 6891 C CA . GLN A 1 868 ? -88.226 -20.467 89.004 1.00 54.00 868 GLN A CA 1
ATOM 6892 C C . GLN A 1 868 ? -88.973 -19.682 87.906 1.00 54.00 868 GLN A C 1
ATOM 6894 O O . GLN A 1 868 ? -89.700 -18.735 88.202 1.00 54.00 868 GLN A O 1
ATOM 6899 N N . ALA A 1 869 ? -88.860 -20.115 86.643 1.00 55.56 869 ALA A N 1
ATOM 6900 C CA . ALA A 1 869 ? -89.520 -19.482 85.500 1.00 55.56 869 ALA A CA 1
ATOM 6901 C C . ALA A 1 869 ? -91.046 -19.716 85.453 1.00 55.56 869 ALA A C 1
ATOM 6903 O O . ALA A 1 869 ? -91.778 -18.882 84.912 1.00 55.56 869 ALA A O 1
ATOM 6904 N N . GLU A 1 870 ? -91.555 -20.808 86.037 1.00 56.72 870 GLU A N 1
ATOM 6905 C CA . GLU A 1 870 ? -93.004 -21.026 86.170 1.00 56.72 870 GLU A CA 1
ATOM 6906 C C . GLU A 1 870 ? -93.634 -20.092 87.219 1.00 56.72 870 GLU A C 1
ATOM 6908 O O . GLU A 1 870 ? -94.784 -19.666 87.065 1.00 56.72 870 GLU A O 1
ATOM 6913 N N . LEU A 1 871 ? -92.875 -19.709 88.252 1.00 58.75 871 LEU A N 1
ATOM 6914 C CA . LEU A 1 871 ? -93.368 -18.891 89.362 1.00 58.75 871 LEU A CA 1
ATOM 6915 C C . LEU A 1 871 ? -93.754 -17.467 88.922 1.00 58.75 871 LEU A C 1
ATOM 6917 O O . LEU A 1 871 ? -94.828 -16.973 89.277 1.00 58.75 871 LEU A O 1
ATOM 6921 N N . ASP A 1 872 ? -92.921 -16.823 88.100 1.00 54.25 872 ASP A N 1
ATOM 6922 C CA . ASP A 1 872 ? -93.209 -15.483 87.571 1.00 54.25 872 ASP A CA 1
ATOM 6923 C C . ASP A 1 872 ? -94.228 -15.505 86.419 1.00 54.25 872 ASP A C 1
ATOM 6925 O O . ASP A 1 872 ? -94.993 -14.549 86.250 1.00 54.25 872 ASP A O 1
ATOM 6929 N N . SER A 1 873 ? -94.353 -16.628 85.698 1.00 53.62 873 SER A N 1
ATOM 6930 C CA . SER A 1 873 ? -95.454 -16.837 84.746 1.00 53.62 873 SER A CA 1
ATOM 6931 C C . SER A 1 873 ? -96.823 -16.748 85.438 1.00 53.62 873 SER A C 1
ATOM 6933 O O . SER A 1 873 ? -97.746 -16.115 84.918 1.00 53.62 873 SER A O 1
ATOM 6935 N N . PHE A 1 874 ? -96.940 -17.287 86.657 1.00 52.81 874 PHE A N 1
ATOM 6936 C CA . PHE A 1 874 ? -98.187 -17.294 87.428 1.00 52.81 874 PHE A CA 1
ATOM 6937 C C . PHE A 1 874 ? -98.672 -15.902 87.870 1.00 52.81 874 PHE A C 1
ATOM 6939 O O . PHE A 1 874 ? -99.872 -15.709 88.087 1.00 52.81 874 PHE A O 1
ATOM 6946 N N . ARG A 1 875 ? -97.777 -14.912 87.990 1.00 52.31 875 ARG A N 1
ATOM 6947 C CA . ARG A 1 875 ? -98.135 -13.550 88.429 1.00 52.31 875 ARG A CA 1
ATOM 6948 C C . ARG A 1 875 ? -98.802 -12.720 87.329 1.00 52.31 875 ARG A C 1
ATOM 6950 O O . ARG A 1 875 ? -99.711 -11.948 87.631 1.00 52.31 875 ARG A O 1
ATOM 6957 N N . HIS A 1 876 ? -98.424 -12.909 86.064 1.00 47.50 876 HIS A N 1
ATOM 6958 C CA . HIS A 1 876 ? -98.973 -12.126 84.947 1.00 47.50 876 HIS A CA 1
ATOM 6959 C C . HIS A 1 876 ? -100.388 -12.537 84.504 1.00 47.50 876 HIS A C 1
ATOM 6961 O O . HIS A 1 876 ? -101.106 -11.717 83.936 1.00 47.50 876 HIS A O 1
ATOM 6967 N N . VAL A 1 877 ? -100.833 -13.763 84.802 1.00 51.94 877 VAL A N 1
ATOM 6968 C CA . VAL A 1 877 ? -102.146 -14.293 84.367 1.00 51.94 877 VAL A CA 1
ATOM 6969 C C . VAL A 1 877 ? -103.341 -13.584 85.036 1.00 51.94 877 VAL A C 1
ATOM 6971 O O . VAL A 1 877 ? -104.468 -13.676 84.558 1.00 51.94 877 VAL A O 1
ATOM 6974 N N . LYS A 1 878 ? -103.129 -12.844 86.134 1.00 48.19 878 LYS A N 1
ATOM 6975 C CA . LYS A 1 878 ? -104.215 -12.331 86.991 1.00 48.19 878 LYS A CA 1
ATOM 6976 C C . LYS A 1 878 ? -104.795 -10.960 86.594 1.00 48.19 878 LYS A C 1
ATOM 6978 O O . LYS A 1 878 ? -105.708 -10.492 87.269 1.00 48.19 878 LYS A O 1
ATOM 6983 N N . LEU A 1 879 ? -104.278 -10.304 85.549 1.00 39.88 879 LEU A N 1
ATOM 6984 C CA . LEU A 1 879 ? -104.660 -8.925 85.182 1.00 39.88 879 LEU A CA 1
ATOM 6985 C C . LEU A 1 879 ? -104.993 -8.700 83.696 1.00 39.88 879 LEU A C 1
ATOM 6987 O O . LEU A 1 879 ? -105.281 -7.571 83.309 1.00 39.88 879 LEU A O 1
ATOM 6991 N N . SER A 1 880 ? -105.006 -9.744 82.866 1.00 41.00 880 SER A N 1
ATOM 6992 C CA . SER A 1 880 ? -105.355 -9.635 81.445 1.00 41.00 880 SER A CA 1
ATOM 6993 C C . SER A 1 880 ? -106.753 -10.190 81.143 1.00 41.00 880 SER A C 1
ATOM 6995 O O . SER A 1 880 ? -106.894 -11.395 80.956 1.00 41.00 880 SER A O 1
ATOM 6997 N N . ASN A 1 881 ? -107.721 -9.272 81.017 1.00 40.69 881 ASN A N 1
ATOM 6998 C CA . ASN A 1 881 ? -108.875 -9.306 80.097 1.00 40.69 881 ASN A CA 1
ATOM 6999 C C . ASN A 1 881 ? -109.876 -10.486 80.258 1.00 40.69 881 ASN A C 1
ATOM 7001 O O . ASN A 1 881 ? -109.531 -11.638 80.026 1.00 40.69 881 ASN A O 1
ATOM 7005 N N . LEU A 1 882 ? -111.171 -10.342 80.581 1.00 41.97 882 LEU A N 1
ATOM 7006 C CA . LEU A 1 882 ? -112.124 -9.216 80.497 1.00 41.97 882 LEU A CA 1
ATOM 7007 C C . LEU A 1 882 ? -112.172 -8.501 79.130 1.00 41.97 882 LEU A C 1
ATOM 7009 O O . LEU A 1 882 ? -111.162 -8.004 78.664 1.00 41.97 882 LEU A O 1
ATOM 7013 N N . GLU A 1 883 ? -113.365 -8.425 78.525 1.00 36.19 883 GLU A N 1
ATOM 7014 C CA . GLU A 1 883 ? -113.631 -7.812 77.203 1.00 36.19 883 GLU A CA 1
ATOM 7015 C C . GLU A 1 883 ? -112.845 -8.468 76.040 1.00 36.19 883 GLU A C 1
ATOM 7017 O O . GLU A 1 883 ? -111.740 -8.083 75.683 1.00 36.19 883 GLU A O 1
ATOM 7022 N N . LEU A 1 884 ? -113.366 -9.510 75.386 1.00 36.62 884 LEU A N 1
ATOM 7023 C CA . LEU A 1 884 ? -114.451 -9.397 74.399 1.00 36.62 884 LEU A CA 1
ATOM 7024 C C . LEU A 1 884 ? -115.066 -10.775 74.091 1.00 36.62 884 LEU A C 1
ATOM 7026 O O . LEU A 1 884 ? -114.400 -11.803 74.198 1.00 36.62 884 LEU A O 1
ATOM 7030 N N . THR A 1 885 ? -116.336 -10.804 73.676 1.00 35.31 885 THR A N 1
ATOM 7031 C CA . THR A 1 885 ? -117.092 -12.047 73.432 1.00 35.31 885 THR A CA 1
ATOM 7032 C C . THR A 1 885 ? -117.628 -12.164 72.001 1.00 35.31 885 THR A C 1
ATOM 7034 O O . THR A 1 885 ? -117.908 -11.171 71.339 1.00 35.31 885 THR A O 1
ATOM 7037 N N . ASN A 1 886 ? -117.848 -13.416 71.581 1.00 35.09 886 ASN A N 1
ATOM 7038 C CA . ASN A 1 886 ? -118.736 -13.854 70.495 1.00 35.09 886 ASN A CA 1
ATOM 7039 C C . ASN A 1 886 ? -118.378 -13.496 69.034 1.00 35.09 886 ASN A C 1
ATOM 7041 O O . ASN A 1 886 ? -118.883 -12.548 68.440 1.00 35.09 886 ASN A O 1
ATOM 7045 N N . THR A 1 887 ? -117.708 -14.436 68.364 1.00 34.22 887 THR A N 1
ATOM 7046 C CA . THR A 1 887 ? -118.198 -14.991 67.081 1.00 34.22 887 THR A CA 1
ATOM 7047 C C . THR A 1 887 ? -117.765 -16.464 66.967 1.00 34.22 887 THR A C 1
ATOM 7049 O O . THR A 1 887 ? -116.966 -16.922 67.783 1.00 34.22 887 THR A O 1
ATOM 7052 N N . VAL A 1 888 ? -118.388 -17.256 66.082 1.00 33.88 888 VAL A N 1
ATOM 7053 C CA . VAL A 1 888 ? -118.626 -18.695 66.350 1.00 33.88 888 VAL A CA 1
ATOM 7054 C C . VAL A 1 888 ? -118.169 -19.653 65.227 1.00 33.88 888 VAL A C 1
ATOM 7056 O O . VAL A 1 888 ? -118.435 -19.417 64.054 1.00 33.88 888 VAL A O 1
ATOM 7059 N N . ASP A 1 889 ? -117.606 -20.790 65.669 1.00 33.06 889 ASP A N 1
ATOM 7060 C CA . ASP A 1 889 ? -117.504 -22.133 65.047 1.00 33.06 889 ASP A CA 1
ATOM 7061 C C . ASP A 1 889 ? -116.325 -22.585 64.128 1.00 33.06 889 ASP A C 1
ATOM 7063 O O . ASP A 1 889 ? -116.024 -22.008 63.090 1.00 33.06 889 ASP A O 1
ATOM 7067 N N . ARG A 1 890 ? -115.830 -23.799 64.474 1.00 32.62 890 ARG A N 1
ATOM 7068 C CA . ARG A 1 890 ? -115.296 -24.919 63.635 1.00 32.62 890 ARG A CA 1
ATOM 7069 C C . ARG A 1 890 ? -113.797 -25.061 63.252 1.00 32.62 890 ARG A C 1
ATOM 7071 O O . ARG A 1 890 ? -113.398 -24.864 62.115 1.00 32.62 890 ARG A O 1
ATOM 7078 N N . PHE A 1 891 ? -113.103 -25.769 64.160 1.00 33.78 891 PHE A N 1
ATOM 7079 C CA . PHE A 1 891 ? -112.279 -26.990 63.941 1.00 33.78 891 PHE A CA 1
ATOM 7080 C C . PHE A 1 891 ? -110.808 -26.968 63.424 1.00 33.78 891 PHE A C 1
ATOM 7082 O O . PHE A 1 891 ? -110.525 -26.666 62.274 1.00 33.78 891 PHE A O 1
ATOM 7089 N N . LYS A 1 892 ? -109.951 -27.611 64.253 1.00 35.22 892 LYS A N 1
ATOM 7090 C CA . LYS A 1 892 ? -108.717 -28.402 63.962 1.00 35.22 892 LYS A CA 1
ATOM 7091 C C . LYS A 1 892 ? -107.364 -27.702 63.660 1.00 35.22 892 LYS A C 1
ATOM 7093 O O . LYS A 1 892 ? -106.953 -27.594 62.516 1.00 35.22 892 LYS A O 1
ATOM 7098 N N . THR A 1 893 ? -106.626 -27.397 64.743 1.00 36.12 893 THR A N 1
ATOM 7099 C CA . THR A 1 893 ? -105.302 -27.977 65.154 1.00 36.12 893 THR A CA 1
ATOM 7100 C C . THR A 1 893 ? -104.216 -28.366 64.115 1.00 36.12 893 THR A C 1
ATOM 7102 O O . THR A 1 893 ? -104.565 -29.061 63.161 1.00 36.12 893 THR A O 1
ATOM 7105 N N . PRO A 1 894 ? -102.895 -28.297 64.457 1.00 50.31 894 PRO A N 1
ATOM 7106 C CA . PRO A 1 894 ? -102.197 -27.442 65.450 1.00 50.31 894 PRO A CA 1
ATOM 7107 C C . PRO A 1 894 ? -100.760 -26.973 65.017 1.00 50.31 894 PRO A C 1
ATOM 7109 O O . PRO A 1 894 ? -100.334 -27.202 63.890 1.00 50.31 894 PRO A O 1
ATOM 7112 N N . SER A 1 895 ? -99.977 -26.451 65.984 1.00 31.84 895 SER A N 1
ATOM 7113 C CA . SER A 1 895 ? -98.495 -26.249 66.036 1.00 31.84 895 SER A CA 1
ATOM 7114 C C . SER A 1 895 ? -97.897 -24.870 65.609 1.00 31.84 895 SER A C 1
ATOM 7116 O O . SER A 1 895 ? -98.532 -24.174 64.820 1.00 31.84 895 SER A O 1
ATOM 7118 N N . PRO A 1 896 ? -96.764 -24.396 66.213 1.00 47.84 896 PRO A N 1
ATOM 7119 C CA . PRO A 1 896 ? -96.564 -22.947 66.489 1.00 47.84 896 PRO A CA 1
ATOM 7120 C C . PRO A 1 896 ? -95.155 -22.329 66.229 1.00 47.84 896 PRO A C 1
ATOM 7122 O O . PRO A 1 896 ? -94.185 -23.069 66.111 1.00 47.84 896 PRO A O 1
ATOM 7125 N N . GLN A 1 897 ? -95.014 -20.982 66.300 1.00 35.91 897 GLN A N 1
ATOM 7126 C CA . GLN A 1 897 ? -94.012 -20.250 67.140 1.00 35.91 897 GLN A CA 1
ATOM 7127 C C . GLN A 1 897 ? -94.107 -18.688 67.078 1.00 35.91 897 GLN A C 1
ATOM 7129 O O . GLN A 1 897 ? -94.930 -18.142 66.349 1.00 35.91 897 GLN A O 1
ATOM 7134 N N . LYS A 1 898 ? -93.321 -17.997 67.936 1.00 37.47 898 LYS A N 1
ATOM 7135 C CA . LYS A 1 898 ? -93.238 -16.526 68.219 1.00 37.47 898 LYS A CA 1
ATOM 7136 C C . LYS A 1 898 ? -92.223 -15.799 67.277 1.00 37.47 898 LYS A C 1
ATOM 7138 O O . LYS A 1 898 ? -91.643 -16.493 66.455 1.00 37.47 898 LYS A O 1
ATOM 7143 N N . LEU A 1 899 ? -91.859 -14.494 67.300 1.00 33.78 899 LEU A N 1
ATOM 7144 C CA . LEU A 1 899 ? -92.115 -13.208 68.038 1.00 33.78 899 LEU A CA 1
ATOM 7145 C C . LEU A 1 899 ? -91.592 -12.032 67.127 1.00 33.78 899 LEU A C 1
ATOM 7147 O O . LEU A 1 899 ? -90.919 -12.380 66.150 1.00 33.78 899 LEU A O 1
ATOM 7151 N N . PRO A 1 900 ? -91.833 -10.699 67.349 1.00 55.91 900 PRO A N 1
ATOM 7152 C CA . PRO A 1 900 ? -90.821 -9.813 68.022 1.00 55.91 900 PRO A CA 1
ATOM 7153 C C . PRO A 1 900 ? -91.250 -8.393 68.581 1.00 55.91 900 PRO A C 1
ATOM 7155 O O . PRO A 1 900 ? -92.341 -7.911 68.304 1.00 55.91 900 PRO A O 1
ATOM 7158 N N . PHE A 1 901 ? -90.282 -7.696 69.234 1.00 30.45 901 PHE A N 1
ATOM 7159 C CA . PHE A 1 901 ? -89.986 -6.220 69.304 1.00 30.45 901 PHE A CA 1
ATOM 7160 C C . PHE A 1 901 ? -90.566 -5.190 70.347 1.00 30.45 901 PHE A C 1
ATOM 7162 O O . PHE A 1 901 ? -91.719 -4.796 70.243 1.00 30.45 901 PHE A O 1
ATOM 7169 N N . ASN A 1 902 ? -89.629 -4.583 71.133 1.00 33.38 902 ASN A N 1
ATOM 7170 C CA . ASN A 1 902 ? -89.419 -3.136 71.507 1.00 33.38 902 ASN A CA 1
ATOM 7171 C C . ASN A 1 902 ? -90.440 -2.310 72.362 1.00 33.38 902 ASN A C 1
ATOM 7173 O O . ASN A 1 902 ? -91.593 -2.722 72.438 1.00 33.38 902 ASN A O 1
ATOM 7177 N N . PRO A 1 903 ? -90.108 -1.081 72.888 1.00 53.69 903 PRO A N 1
ATOM 7178 C CA . PRO A 1 903 ? -88.805 -0.403 73.207 1.00 53.69 903 PRO A CA 1
ATOM 7179 C C . PRO A 1 903 ? -88.760 0.471 74.528 1.00 53.69 903 PRO A C 1
ATOM 7181 O O . PRO A 1 903 ? -89.788 0.635 75.168 1.00 53.69 903 PRO A O 1
ATOM 7184 N N . SER A 1 904 ? -87.613 1.149 74.806 1.00 30.77 904 SER A N 1
ATOM 7185 C CA . SER A 1 904 ? -87.431 2.487 75.488 1.00 30.77 904 SER A CA 1
ATOM 7186 C C . SER A 1 904 ? -87.853 2.706 76.971 1.00 30.77 904 SER A C 1
ATOM 7188 O O . SER A 1 904 ? -88.730 2.003 77.453 1.00 30.77 904 SER A O 1
ATOM 7190 N N . SER A 1 905 ? -87.340 3.672 77.771 1.00 34.22 905 SER A N 1
ATOM 7191 C CA . SER A 1 905 ? -86.205 4.665 77.772 1.00 34.22 905 SER A CA 1
ATOM 7192 C C . SER A 1 905 ? -86.015 5.189 79.247 1.00 34.22 905 SER A C 1
ATOM 7194 O O . SER A 1 905 ? -86.548 4.514 80.124 1.00 34.22 905 SER A O 1
ATOM 7196 N N . ASP A 1 906 ? -85.293 6.230 79.733 1.00 31.94 906 ASP A N 1
ATOM 7197 C CA . ASP A 1 906 ? -84.572 7.478 79.315 1.00 31.94 906 ASP A CA 1
ATOM 7198 C C . ASP A 1 906 ? -83.416 7.790 80.352 1.00 31.94 906 ASP A C 1
ATOM 7200 O O . ASP A 1 906 ? -83.338 7.079 81.351 1.00 31.94 906 ASP A O 1
ATOM 7204 N N . ILE A 1 907 ? -82.351 8.604 80.131 1.00 34.81 907 ILE A N 1
ATOM 7205 C CA . ILE A 1 907 ? -82.136 10.091 80.301 1.00 34.81 907 ILE A CA 1
ATOM 7206 C C . ILE A 1 907 ? -82.575 10.640 81.695 1.00 34.81 907 ILE A C 1
ATOM 7208 O O . ILE A 1 907 ? -83.671 10.297 82.123 1.00 34.81 907 ILE A O 1
ATOM 7212 N N . PHE A 1 908 ? -81.857 11.463 82.499 1.00 34.06 908 PHE A N 1
ATOM 7213 C CA . PHE A 1 908 ? -80.730 12.451 82.388 1.00 34.06 908 PHE A CA 1
ATOM 7214 C C . PHE A 1 908 ? -79.474 12.020 83.222 1.00 34.06 908 PHE A C 1
ATOM 7216 O O . PHE A 1 908 ? -79.451 10.868 83.645 1.00 34.06 908 PHE A O 1
ATOM 7223 N N . GLU A 1 909 ? -78.383 12.769 83.511 1.00 33.22 909 GLU A N 1
ATOM 7224 C CA . GLU A 1 909 ? -77.838 14.140 83.234 1.00 33.22 909 GLU A CA 1
ATOM 7225 C C . GLU A 1 909 ? -76.292 13.977 83.011 1.00 33.22 909 GLU A C 1
ATOM 7227 O O . GLU A 1 909 ? -75.767 12.907 83.319 1.00 33.22 909 GLU A O 1
ATOM 7232 N N . ASP A 1 910 ? -75.459 14.853 82.428 1.00 30.66 910 ASP A N 1
ATOM 7233 C CA . ASP A 1 910 ? -75.324 16.325 82.468 1.00 30.66 910 ASP A CA 1
ATOM 7234 C C . ASP A 1 910 ? -74.640 16.859 81.161 1.00 30.66 910 ASP A C 1
ATOM 7236 O O . ASP A 1 910 ? -74.385 16.093 80.226 1.00 30.66 910 ASP A O 1
ATOM 7240 N N . ASP A 1 911 ? -74.390 18.167 81.042 1.00 32.38 911 ASP A N 1
ATOM 7241 C CA . ASP A 1 911 ? -74.502 18.916 79.776 1.00 32.38 911 ASP A CA 1
ATOM 7242 C C . ASP A 1 911 ? -73.185 19.386 79.089 1.00 32.38 911 ASP A C 1
ATOM 7244 O O . ASP A 1 911 ? -72.239 19.818 79.747 1.00 32.38 911 ASP A O 1
ATOM 7248 N N . HIS A 1 912 ? -73.148 19.347 77.738 1.00 33.97 912 HIS A N 1
ATOM 7249 C CA . HIS A 1 912 ? -72.827 20.479 76.825 1.00 33.97 912 HIS A CA 1
ATOM 7250 C C . HIS A 1 912 ? -72.517 20.086 75.352 1.00 33.97 912 HIS A C 1
ATOM 7252 O O . HIS A 1 912 ? -72.356 18.924 74.982 1.00 33.97 912 HIS A O 1
ATOM 7258 N N . GLN A 1 913 ? -72.537 21.092 74.462 1.00 33.50 913 GLN A N 1
ATOM 7259 C CA . GLN A 1 913 ? -72.919 21.007 73.036 1.00 33.50 913 GLN A CA 1
ATOM 7260 C C . GLN A 1 913 ? -72.190 22.083 72.160 1.00 33.50 913 GLN A C 1
ATOM 7262 O O . GLN A 1 913 ? -71.504 22.932 72.726 1.00 33.50 913 GLN A O 1
ATOM 7267 N N . PRO A 1 914 ? -72.416 22.223 70.822 1.00 54.78 914 PRO A N 1
ATOM 7268 C CA . PRO A 1 914 ? -72.502 21.204 69.753 1.00 54.78 914 PRO A CA 1
ATOM 7269 C C . PRO A 1 914 ? -71.880 21.617 68.369 1.00 54.78 914 PRO A C 1
ATOM 7271 O O . PRO A 1 914 ? -71.596 22.781 68.105 1.00 54.78 914 PRO A O 1
ATOM 7274 N N . ASN A 1 915 ? -71.949 20.678 67.403 1.00 33.28 915 ASN A N 1
ATOM 7275 C CA . ASN A 1 915 ? -72.371 20.876 65.987 1.00 33.28 915 ASN A CA 1
ATOM 7276 C C . ASN A 1 915 ? -71.398 21.273 64.835 1.00 33.28 915 ASN A C 1
ATOM 7278 O O . ASN A 1 915 ? -70.556 22.152 64.966 1.00 33.28 915 ASN A O 1
ATOM 7282 N N . LYS A 1 916 ? -71.752 20.743 63.640 1.00 31.73 916 LYS A N 1
ATOM 7283 C CA . LYS A 1 916 ? -71.520 21.252 62.256 1.00 31.73 916 LYS A CA 1
ATOM 7284 C C . LYS A 1 916 ? -70.094 21.209 61.642 1.00 31.73 916 LYS A C 1
ATOM 7286 O O . LYS A 1 916 ? -69.105 21.347 62.342 1.00 31.73 916 LYS A O 1
ATOM 7291 N N . ASP A 1 917 ? -69.910 21.038 60.318 1.00 34.78 917 ASP A N 1
ATOM 7292 C CA . ASP A 1 917 ? -70.883 20.717 59.247 1.00 34.78 917 ASP A CA 1
ATOM 7293 C C . ASP A 1 917 ? -70.302 19.921 58.045 1.00 34.78 917 ASP A C 1
ATOM 7295 O O . ASP A 1 917 ? -69.102 19.690 57.914 1.00 34.78 917 ASP A O 1
ATOM 7299 N N . TYR A 1 918 ? -71.213 19.507 57.160 1.00 29.77 918 TYR A N 1
ATOM 7300 C CA . TYR A 1 918 ? -71.070 18.602 56.009 1.00 29.77 918 TYR A CA 1
ATOM 7301 C C . TYR A 1 918 ? -70.369 19.152 54.725 1.00 29.77 918 TYR A C 1
ATOM 7303 O O . TYR A 1 918 ? -70.759 20.183 54.185 1.00 29.77 918 TYR A O 1
ATOM 7311 N N . LEU A 1 919 ? -69.553 18.283 54.093 1.00 31.12 919 LEU A N 1
ATOM 7312 C CA . LEU A 1 919 ? -69.376 18.053 52.628 1.00 31.12 919 LEU A CA 1
ATOM 7313 C C . LEU A 1 919 ? -68.642 19.029 51.652 1.00 31.12 919 LEU A C 1
ATOM 7315 O O . LEU A 1 919 ? -68.736 20.247 51.719 1.00 31.12 919 LEU A O 1
ATOM 7319 N N . LYS A 1 920 ? -68.130 18.384 50.570 1.00 34.06 920 LYS A N 1
ATOM 7320 C CA . LYS A 1 920 ? -67.698 18.872 49.220 1.00 34.06 920 LYS A CA 1
ATOM 7321 C C . LYS A 1 920 ? -66.293 19.522 49.105 1.00 34.06 920 LYS A C 1
ATOM 7323 O O . LYS A 1 920 ? -65.799 20.101 50.054 1.00 34.06 920 LYS A O 1
ATOM 7328 N N . ALA A 1 921 ? -65.578 19.439 47.965 1.00 30.55 921 ALA A N 1
ATOM 7329 C CA . ALA A 1 921 ? -65.951 18.975 46.612 1.00 30.55 921 ALA A CA 1
ATOM 7330 C C . ALA A 1 921 ? -64.847 18.182 45.855 1.00 30.55 921 ALA A C 1
ATOM 7332 O O . ALA A 1 921 ? -63.671 18.216 46.196 1.00 30.55 921 ALA A O 1
ATOM 7333 N N . LEU A 1 922 ? -65.259 17.522 44.765 1.00 32.28 922 LEU A N 1
ATOM 7334 C CA . LEU A 1 922 ? -64.444 16.765 43.798 1.00 32.28 922 LEU A CA 1
ATOM 7335 C C . LEU A 1 922 ? -63.832 17.654 42.693 1.00 32.28 922 LEU A C 1
ATOM 7337 O O . LEU A 1 922 ? -64.426 18.662 42.307 1.00 32.28 922 LEU A O 1
ATOM 7341 N N . LYS A 1 923 ? -62.768 17.169 42.034 1.00 33.34 923 LYS A N 1
ATOM 7342 C CA . LYS A 1 923 ? -62.475 17.493 40.624 1.00 33.34 923 LYS A CA 1
ATOM 7343 C C . LYS A 1 923 ? -62.206 16.229 39.796 1.00 33.34 923 LYS A C 1
ATOM 7345 O O . LYS A 1 923 ? -61.215 15.560 40.022 1.00 33.34 923 LYS A O 1
ATOM 7350 N N . GLN A 1 924 ? -63.104 16.002 38.828 1.00 36.03 924 GLN A N 1
ATOM 7351 C CA . GLN A 1 924 ? -62.859 15.694 37.401 1.00 36.03 924 GLN A CA 1
ATOM 7352 C C . GLN A 1 924 ? -61.916 14.527 36.991 1.00 36.03 924 GLN A C 1
ATOM 7354 O O . GLN A 1 924 ? -60.846 14.356 37.544 1.00 36.03 924 GLN A O 1
ATOM 7359 N N . SER A 1 925 ? -62.148 13.780 35.899 1.00 31.58 925 SER A N 1
ATOM 7360 C CA . SER A 1 925 ? -63.327 13.582 35.022 1.00 31.58 925 SER A CA 1
ATOM 7361 C C . SER A 1 925 ? -62.942 12.639 33.863 1.00 31.58 925 SER A C 1
ATOM 7363 O O . SER A 1 925 ? -62.013 12.988 33.141 1.00 31.58 925 SER A O 1
ATOM 7365 N N . MET A 1 926 ? -63.718 11.583 33.559 1.00 29.88 926 MET A N 1
ATOM 7366 C CA . MET A 1 926 ? -64.326 11.412 32.218 1.00 29.88 926 MET A CA 1
ATOM 7367 C C . MET A 1 926 ? -65.315 10.231 32.097 1.00 29.88 926 MET A C 1
ATOM 7369 O O . MET A 1 926 ? -65.476 9.420 33.002 1.00 29.88 926 MET A O 1
ATOM 7373 N N . LYS A 1 927 ? -66.047 10.234 30.973 1.00 36.03 927 LYS A N 1
ATOM 7374 C CA . LYS A 1 927 ? -67.170 9.356 30.579 1.00 36.03 927 LYS A CA 1
ATOM 7375 C C . LYS A 1 927 ? -66.637 7.969 30.117 1.00 36.03 927 LYS A C 1
ATOM 7377 O O . LYS A 1 927 ? -65.449 7.850 29.855 1.00 36.03 927 LYS A O 1
ATOM 7382 N N . SER A 1 928 ? -67.425 6.901 29.936 1.00 31.61 928 SER A N 1
ATOM 7383 C CA . SER A 1 928 ? -68.848 6.834 29.557 1.00 31.61 928 SER A CA 1
ATOM 7384 C C . SER A 1 928 ? -69.550 5.517 29.952 1.00 31.61 928 SER A C 1
ATOM 7386 O O . SER A 1 928 ? -68.917 4.520 30.273 1.00 31.61 928 SER A O 1
ATOM 7388 N N . SER A 1 929 ? -70.885 5.563 29.944 1.00 30.55 929 SER A N 1
ATOM 7389 C CA . SER A 1 929 ? -71.858 4.485 30.228 1.00 30.55 929 SER A CA 1
ATOM 7390 C C . SER A 1 929 ? -72.231 3.710 28.922 1.00 30.55 929 SER A C 1
ATOM 7392 O O . SER A 1 929 ? -71.705 4.111 27.882 1.00 30.55 929 SER A O 1
ATOM 7394 N N . PRO A 1 930 ? -73.170 2.716 28.873 1.00 52.41 930 PRO A N 1
ATOM 7395 C CA . PRO A 1 930 ? -74.128 2.303 29.918 1.00 52.41 930 PRO A CA 1
ATOM 7396 C C . PRO A 1 930 ? -74.547 0.800 30.021 1.00 52.41 930 PRO A C 1
ATOM 7398 O O . PRO A 1 930 ? -74.293 -0.011 29.141 1.00 52.41 930 PRO A O 1
ATOM 7401 N N . LYS A 1 931 ? -75.396 0.540 31.038 1.00 33.22 931 LYS A N 1
ATOM 7402 C CA . LYS A 1 931 ? -76.508 -0.450 31.112 1.00 33.22 931 LYS A CA 1
ATOM 7403 C C . LYS A 1 931 ? -76.239 -1.952 31.392 1.00 33.22 931 LYS A C 1
ATOM 7405 O O . LYS A 1 931 ? -75.885 -2.717 30.507 1.00 33.22 931 LYS A O 1
ATOM 7410 N N . ASN A 1 932 ? -76.763 -2.344 32.564 1.00 30.83 932 ASN A N 1
ATOM 7411 C CA . ASN A 1 932 ? -77.777 -3.398 32.789 1.00 30.83 932 ASN A CA 1
ATOM 7412 C C . ASN A 1 932 ? -77.396 -4.826 33.264 1.00 30.83 932 ASN A C 1
ATOM 7414 O O . ASN A 1 932 ? -76.904 -5.640 32.497 1.00 30.83 932 ASN A O 1
ATOM 7418 N N . VAL A 1 933 ? -77.958 -5.141 34.450 1.00 29.70 933 VAL A N 1
ATOM 7419 C CA . VAL A 1 933 ? -78.783 -6.335 34.782 1.00 29.70 933 VAL A CA 1
ATOM 7420 C C . VAL A 1 933 ? -78.122 -7.570 35.447 1.00 29.70 933 VAL A C 1
ATOM 7422 O O . VAL A 1 933 ? -77.397 -8.327 34.823 1.00 29.70 933 VAL A O 1
ATOM 7425 N N . LEU A 1 934 ? -78.578 -7.797 36.696 1.00 29.53 934 LEU A N 1
ATOM 7426 C CA . LEU A 1 934 ? -78.708 -9.038 37.496 1.00 29.53 934 LEU A CA 1
ATOM 7427 C C . LEU A 1 934 ? -77.479 -9.824 38.031 1.00 29.53 934 LEU A C 1
ATOM 7429 O O . LEU A 1 934 ? -76.752 -10.467 37.289 1.00 29.53 934 LEU A O 1
ATOM 7433 N N . ARG A 1 935 ? -77.486 -9.925 39.376 1.00 30.67 935 ARG A N 1
ATOM 7434 C CA . ARG A 1 935 ? -77.312 -11.117 40.247 1.00 30.67 935 ARG A CA 1
ATOM 7435 C C . ARG A 1 935 ? -75.954 -11.833 40.446 1.00 30.67 935 ARG A C 1
ATOM 7437 O O . ARG A 1 935 ? -75.418 -12.469 39.553 1.00 30.67 935 ARG A O 1
ATOM 7444 N N . ASP A 1 936 ? -75.610 -11.866 41.740 1.00 30.25 936 ASP A N 1
ATOM 7445 C CA . ASP A 1 936 ? -75.272 -13.029 42.586 1.00 30.25 936 ASP A CA 1
ATOM 7446 C C . ASP A 1 936 ? -73.874 -13.695 42.586 1.00 30.25 936 ASP A C 1
ATOM 7448 O O . ASP A 1 936 ? -73.254 -13.991 41.572 1.00 30.25 936 ASP A O 1
ATOM 7452 N N . SER A 1 937 ? -73.476 -14.039 43.823 1.00 31.41 937 SER A N 1
ATOM 7453 C CA . SER A 1 937 ? -72.551 -15.106 44.261 1.00 31.41 937 SER A CA 1
ATOM 7454 C C . SER A 1 937 ? -71.077 -15.114 43.808 1.00 31.41 937 SER A C 1
ATOM 7456 O O . SER A 1 937 ? -70.722 -15.643 42.764 1.00 31.41 937 SER A O 1
ATOM 7458 N N . ASN A 1 938 ? -70.216 -14.645 44.719 1.00 31.45 938 ASN A N 1
ATOM 7459 C CA . ASN A 1 938 ? -69.225 -15.434 45.479 1.00 31.45 938 ASN A CA 1
ATOM 7460 C C . ASN A 1 938 ? -68.367 -16.563 44.843 1.00 31.45 938 ASN A C 1
ATOM 7462 O O . ASN A 1 938 ? -68.833 -17.460 44.151 1.00 31.45 938 ASN A O 1
ATOM 7466 N N . THR A 1 939 ? -67.147 -16.631 45.401 1.00 31.58 939 THR A N 1
ATOM 7467 C CA . THR A 1 939 ? -66.298 -17.817 45.680 1.00 31.58 939 THR A CA 1
ATOM 7468 C C . THR A 1 939 ? -65.488 -18.518 44.571 1.00 31.58 939 THR A C 1
ATOM 7470 O O . THR A 1 939 ? -65.994 -19.307 43.788 1.00 31.58 939 THR A O 1
ATOM 7473 N N . LEU A 1 940 ? -64.164 -18.359 44.733 1.00 30.48 940 LEU A N 1
ATOM 7474 C CA . LEU A 1 940 ? -63.123 -19.402 44.832 1.00 30.48 940 LEU A CA 1
ATOM 7475 C C . LEU A 1 940 ? -62.649 -20.243 43.624 1.00 30.48 940 LEU A C 1
ATOM 7477 O O . LEU A 1 940 ? -63.369 -21.018 43.011 1.00 30.48 940 LEU A O 1
ATOM 7481 N N . SER A 1 941 ? -61.311 -20.275 43.572 1.00 29.08 941 SER A N 1
ATOM 7482 C CA . SER A 1 941 ? -60.443 -21.417 43.256 1.00 29.08 941 SER A CA 1
ATOM 7483 C C . SER A 1 941 ? -60.105 -21.746 41.799 1.00 29.08 941 SER A C 1
ATOM 7485 O O . SER A 1 941 ? -60.823 -21.479 40.839 1.00 29.08 941 SER A O 1
ATOM 7487 N N . SER A 1 942 ? -58.917 -22.329 41.668 1.00 28.53 942 SER A N 1
ATOM 7488 C CA . SER A 1 942 ? -58.280 -22.801 40.450 1.00 28.53 942 SER A CA 1
ATOM 7489 C C . SER A 1 942 ? -58.641 -24.261 40.162 1.00 28.53 942 SER A C 1
ATOM 7491 O O . SER A 1 942 ? -58.693 -25.075 41.075 1.00 28.53 942 SER A O 1
ATOM 7493 N N . GLU A 1 943 ? -58.782 -24.624 38.879 1.00 28.83 943 GLU A N 1
ATOM 7494 C CA . GLU A 1 943 ? -57.866 -25.589 38.243 1.00 28.83 943 GLU A CA 1
ATOM 7495 C C . GLU A 1 943 ? -58.151 -25.884 36.749 1.00 28.83 943 GLU A C 1
ATOM 7497 O O . GLU A 1 943 ? -59.229 -25.650 36.215 1.00 28.83 943 GLU A O 1
ATOM 7502 N N . LYS A 1 944 ? -57.131 -26.470 36.100 1.00 29.31 944 LYS A N 1
ATOM 7503 C CA . LYS A 1 944 ? -57.176 -27.421 34.964 1.00 29.31 944 LYS A CA 1
ATOM 7504 C C . LYS A 1 944 ? -57.928 -27.070 33.653 1.00 29.31 944 LYS A C 1
ATOM 7506 O O . LYS A 1 944 ? -59.105 -27.329 33.462 1.00 29.31 944 LYS A O 1
ATOM 7511 N N . LYS A 1 945 ? -57.084 -26.810 32.640 1.00 32.00 945 LYS A N 1
ATOM 7512 C CA . LYS A 1 945 ? -57.094 -27.408 31.276 1.00 32.00 945 LYS A CA 1
ATOM 7513 C C . LYS A 1 945 ? -58.307 -27.165 30.346 1.00 32.00 945 LYS A C 1
ATOM 7515 O O . LYS A 1 945 ? -59.307 -27.870 30.362 1.00 32.00 945 LYS A O 1
ATOM 7520 N N . LYS A 1 946 ? -58.072 -26.293 29.353 1.00 32.91 946 LYS A N 1
ATOM 7521 C CA . LYS A 1 946 ? -58.843 -26.142 28.096 1.00 32.91 946 LYS A CA 1
ATOM 7522 C C . LYS A 1 946 ? -59.092 -27.484 27.379 1.00 32.91 946 LYS A C 1
ATOM 7524 O O . LY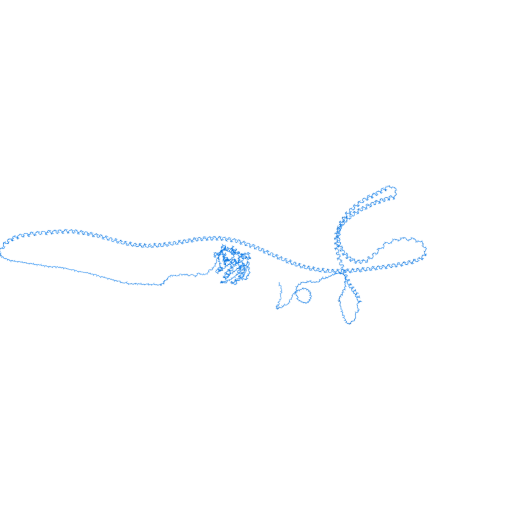S A 1 946 ? -58.146 -28.256 27.211 1.00 32.91 946 LYS A O 1
ATOM 7529 N N . LEU A 1 947 ? -60.277 -27.680 26.780 1.00 28.20 947 LEU A N 1
ATOM 7530 C CA . LEU A 1 947 ? -60.460 -28.664 25.698 1.00 28.20 947 LEU A CA 1
ATOM 7531 C C . LEU A 1 947 ? -61.485 -28.230 24.622 1.00 28.20 947 LEU A C 1
ATOM 7533 O O . LEU A 1 947 ? -62.376 -27.424 24.865 1.00 28.20 947 LEU A O 1
ATOM 7537 N N . LYS A 1 948 ? -61.270 -28.722 23.394 1.00 30.84 948 LYS A N 1
ATOM 7538 C CA . LYS A 1 948 ? -61.774 -28.214 22.096 1.00 30.84 948 LYS A CA 1
ATOM 7539 C C . LYS A 1 948 ? -63.283 -28.367 21.826 1.00 30.84 948 LYS A C 1
ATOM 7541 O O . LYS A 1 948 ? -63.862 -29.391 22.178 1.00 30.84 948 LYS A O 1
ATOM 7546 N N . ARG A 1 949 ? -63.813 -27.490 20.949 1.00 31.39 949 ARG A N 1
ATOM 7547 C CA . ARG A 1 949 ? -64.720 -27.756 19.787 1.00 31.39 949 ARG A CA 1
ATOM 7548 C C . ARG A 1 949 ? -64.983 -26.419 19.050 1.00 31.39 949 ARG A C 1
ATOM 7550 O O . ARG A 1 949 ? -64.990 -25.398 19.719 1.00 31.39 949 ARG A O 1
ATOM 7557 N N . LYS A 1 950 ? -65.193 -26.296 17.728 1.00 31.92 950 LYS A N 1
ATOM 7558 C CA . LYS A 1 950 ? -65.218 -27.202 16.542 1.00 31.92 950 LYS A CA 1
ATOM 7559 C C . LYS A 1 950 ? -64.182 -26.661 15.492 1.00 31.92 950 LYS A C 1
ATOM 7561 O O . LYS A 1 950 ? -63.492 -25.708 15.821 1.00 31.92 950 LYS A O 1
ATOM 7566 N N . ALA A 1 951 ? -63.960 -27.178 14.274 1.00 28.86 951 ALA A N 1
ATOM 7567 C CA . ALA A 1 951 ? -64.713 -28.115 13.429 1.00 28.86 951 ALA A CA 1
ATOM 7568 C C . ALA A 1 951 ? -63.826 -28.951 12.465 1.00 28.86 951 ALA A C 1
ATOM 7570 O O . ALA A 1 951 ? -62.640 -28.684 12.333 1.00 28.86 951 ALA A O 1
ATOM 7571 N N . LEU A 1 952 ? -64.469 -29.966 11.859 1.00 31.02 952 LEU A N 1
ATOM 7572 C CA . LEU A 1 952 ? -64.309 -30.616 10.532 1.00 31.02 952 LEU A CA 1
ATOM 7573 C C . LEU A 1 952 ? -63.028 -30.313 9.695 1.00 31.02 952 LEU A C 1
ATOM 7575 O O . LEU A 1 952 ? -62.629 -29.165 9.571 1.00 31.02 952 LEU A O 1
ATOM 7579 N N . SER A 1 953 ? -62.413 -31.275 8.983 1.00 31.45 953 SER A N 1
ATOM 7580 C CA . SER A 1 953 ? -63.044 -32.382 8.227 1.00 31.45 953 SER A CA 1
ATOM 7581 C C . SER A 1 953 ? -62.093 -33.557 7.838 1.00 31.45 953 SER A C 1
ATOM 7583 O O . SER A 1 953 ? -60.907 -33.519 8.138 1.00 31.45 953 SER A O 1
ATOM 7585 N N . TYR A 1 954 ? -62.652 -34.577 7.157 1.00 28.67 954 TYR A N 1
ATOM 7586 C CA . TYR A 1 954 ? -62.025 -35.629 6.311 1.00 28.67 954 TYR A CA 1
ATOM 7587 C C . TYR A 1 954 ? -61.044 -36.698 6.881 1.00 28.67 954 TYR A C 1
ATOM 7589 O O . TYR A 1 954 ? -59.837 -36.638 6.705 1.00 28.67 954 TYR A O 1
ATOM 7597 N N . ILE A 1 955 ? -61.641 -37.760 7.453 1.00 30.91 955 ILE A N 1
ATOM 7598 C CA . ILE A 1 955 ? -61.666 -39.165 6.943 1.00 30.91 955 ILE A CA 1
ATOM 7599 C C . ILE A 1 955 ? -60.347 -39.948 6.647 1.00 30.91 955 ILE A C 1
ATOM 7601 O O . ILE A 1 955 ? -59.638 -39.665 5.689 1.00 30.91 955 ILE A O 1
ATOM 7605 N N . SER A 1 956 ? -60.228 -41.119 7.316 1.00 30.81 956 SER A N 1
ATOM 7606 C CA . SER A 1 956 ? -59.463 -42.353 6.952 1.00 30.81 956 SER A CA 1
ATOM 7607 C C . SER A 1 956 ? -57.911 -42.326 7.055 1.00 30.81 956 SER A C 1
ATOM 7609 O O . SER A 1 956 ? -57.316 -41.269 6.922 1.00 30.81 956 SER A O 1
ATOM 7611 N N . SER A 1 957 ? -57.170 -43.422 7.335 1.00 30.70 957 SER A N 1
ATOM 7612 C CA . SER A 1 957 ? -57.532 -44.828 7.642 1.00 30.70 957 SER A CA 1
ATOM 7613 C C . SER A 1 957 ? -56.530 -45.564 8.582 1.00 30.70 957 SER A C 1
ATOM 7615 O O . SER A 1 957 ? -55.338 -45.572 8.313 1.00 30.70 957 SER A O 1
ATOM 7617 N N . VAL A 1 958 ? -57.056 -46.272 9.601 1.00 32.25 958 VAL A N 1
ATOM 7618 C CA . VAL A 1 958 ? -56.892 -47.733 9.890 1.00 32.25 958 VAL A CA 1
ATOM 7619 C C . VAL A 1 958 ? -55.499 -48.376 10.188 1.00 32.25 958 VAL A C 1
ATOM 7621 O O . VAL A 1 958 ? -54.723 -48.586 9.269 1.00 32.25 958 VAL A O 1
ATOM 7624 N N . LYS A 1 959 ? -55.356 -48.935 11.423 1.00 33.16 959 LYS A N 1
ATOM 7625 C CA . LYS A 1 959 ? -54.431 -50.026 11.908 1.00 33.16 959 LYS A CA 1
ATOM 7626 C C . LYS A 1 959 ? -52.903 -49.735 11.862 1.00 33.16 959 LYS A C 1
ATOM 7628 O O . LYS A 1 959 ? -52.452 -48.998 11.007 1.00 33.16 959 LYS A O 1
ATOM 7633 N N . SER A 1 960 ? -52.010 -50.263 12.720 1.00 31.50 960 SER A N 1
ATOM 7634 C CA . SER A 1 960 ? -52.046 -51.214 13.869 1.00 31.50 960 SER A CA 1
ATOM 7635 C C . SER A 1 960 ? -50.711 -51.143 14.677 1.00 31.50 960 SER A C 1
ATOM 7637 O O . SER A 1 960 ? -49.767 -50.546 14.167 1.00 31.50 960 SER A O 1
ATOM 7639 N N . PRO A 1 961 ? -50.575 -51.735 15.892 1.00 47.88 961 PRO A N 1
ATOM 7640 C CA . PRO A 1 961 ? -49.418 -51.512 16.785 1.00 47.88 961 PRO A CA 1
ATOM 7641 C C . PRO A 1 961 ? -48.381 -52.661 16.895 1.00 47.88 961 PRO A C 1
ATOM 7643 O O . PRO A 1 961 ? -48.727 -53.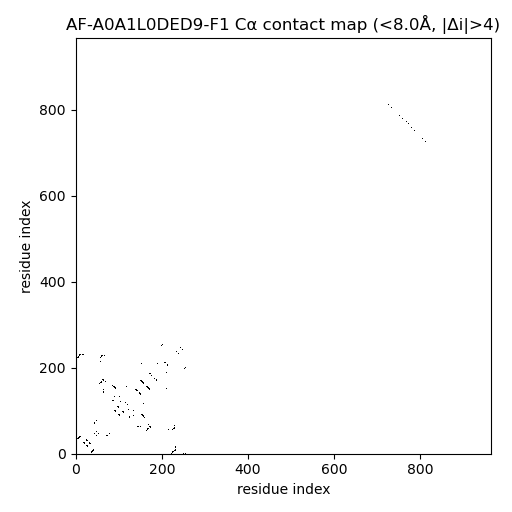831 16.732 1.00 47.88 961 PRO A O 1
ATOM 7646 N N . LYS A 1 962 ? -47.142 -52.305 17.285 1.00 33.62 962 LYS A N 1
ATOM 7647 C CA . LYS A 1 962 ? -46.104 -53.055 18.056 1.00 33.62 962 LYS A CA 1
ATOM 7648 C C . LYS A 1 962 ? -45.016 -52.021 18.456 1.00 33.62 962 LYS A C 1
ATOM 7650 O O . LYS A 1 962 ? -44.749 -51.154 17.635 1.00 33.62 962 LYS A O 1
ATOM 7655 N N . VAL A 1 963 ? -44.494 -51.874 19.685 1.00 36.22 963 VAL A N 1
ATOM 7656 C CA . VAL A 1 963 ? -44.005 -52.792 20.751 1.00 36.22 963 VAL A CA 1
ATOM 7657 C C . VAL A 1 963 ? -42.520 -53.171 20.568 1.00 36.22 963 VAL A C 1
ATOM 7659 O O . VAL A 1 963 ? -42.118 -53.519 19.464 1.00 36.22 963 VAL A O 1
ATOM 7662 N N . VAL A 1 964 ? -41.776 -53.167 21.691 1.00 35.97 964 VAL A N 1
ATOM 7663 C CA . VAL A 1 964 ? -40.326 -53.429 21.911 1.00 35.97 964 VAL A CA 1
ATOM 7664 C C . VAL A 1 964 ? -39.402 -52.187 21.930 1.00 35.97 964 VAL A C 1
ATOM 7666 O O . VAL A 1 964 ? -39.575 -51.238 21.176 1.00 35.97 964 VAL A O 1
ATOM 7669 N N . SER A 1 965 ? -38.446 -52.246 22.869 1.00 39.28 965 SER A N 1
ATOM 7670 C CA . SER A 1 965 ? -37.292 -51.374 23.173 1.00 39.28 965 SER A CA 1
ATOM 7671 C C . SER A 1 965 ? -36.464 -50.932 21.946 1.00 39.28 965 SER A C 1
ATOM 7673 O O . SER A 1 965 ? -36.436 -51.648 20.948 1.00 39.28 965 SER A O 1
ATOM 7675 N N . ARG A 1 966 ? -35.677 -49.850 22.015 1.00 39.22 966 ARG A N 1
ATOM 7676 C CA . ARG A 1 966 ? -34.679 -49.577 23.072 1.00 39.22 966 ARG A CA 1
ATOM 7677 C C . ARG A 1 966 ? -34.334 -48.099 23.219 1.00 39.22 966 ARG A C 1
ATOM 7679 O O . ARG A 1 966 ? -34.428 -47.392 22.196 1.00 39.22 966 ARG A O 1
#

Solvent-accessible surface area (backbone atoms only — not comparable to full-atom values): 59251 Å² total; per-residue (Å²): 81,63,54,48,42,30,38,36,42,35,81,63,95,57,78,62,70,47,47,78,77,48,73,39,30,35,37,42,92,95,42,81,46,75,42,72,37,62,40,67,68,80,78,50,68,77,52,50,43,71,66,56,75,52,57,28,38,42,39,32,39,39,44,57,73,18,49,50,68,56,54,52,48,56,53,50,55,61,53,55,77,42,98,66,82,33,29,33,32,43,34,38,38,74,53,65,65,38,33,24,27,46,72,59,76,51,45,74,42,72,72,57,91,92,52,64,65,81,78,78,42,54,75,45,70,59,46,70,72,62,51,51,49,52,65,70,72,50,61,60,42,67,50,101,79,31,73,76,27,42,73,31,30,39,40,38,37,40,38,42,98,92,38,44,35,37,38,36,40,53,28,31,53,56,70,76,45,93,92,48,99,68,47,38,64,65,33,46,50,46,52,51,52,45,42,47,44,48,69,67,69,53,83,80,67,82,60,91,44,42,69,47,34,67,62,52,78,78,54,63,63,89,36,41,35,39,34,40,19,41,37,35,58,51,62,67,66,53,52,50,51,50,46,59,62,44,44,63,49,46,72,75,32,70,44,79,73,78,81,80,79,85,69,89,80,89,76,80,91,86,84,82,97,81,88,75,92,81,85,88,87,82,88,90,88,83,92,87,92,86,91,86,87,88,89,92,86,86,90,90,88,91,90,93,94,93,93,94,92,94,96,95,96,95,96,94,99,95,98,98,95,100,96,96,97,97,95,97,99,95,95,97,94,91,95,90,87,86,88,66,78,75,57,69,67,50,62,65,54,59,60,58,60,58,64,62,60,56,69,65,52,63,67,53,62,64,64,57,56,65,63,52,60,64,54,54,59,59,53,56,55,57,57,56,57,60,48,58,55,51,54,50,50,51,52,52,53,53,55,50,55,50,51,54,52,53,50,53,51,51,52,52,52,48,59,50,49,53,51,52,53,50,52,49,53,52,52,49,51,54,50,53,54,50,51,51,54,51,51,52,51,51,54,49,52,54,51,50,52,51,49,52,51,52,49,52,51,51,52,51,54,51,48,57,48,51,53,52,50,54,51,53,50,50,55,52,51,52,51,48,50,54,51,49,52,55,50,50,52,60,45,53,58,46,52,54,50,48,59,48,52,50,54,54,47,53,56,50,50,54,54,48,55,53,49,54,50,52,57,47,55,58,43,58,52,46,55,52,49,53,52,52,52,52,55,52,50,53,52,50,52,55,51,50,54,50,49,54,50,52,47,56,51,49,56,54,48,52,54,49,52,53,51,50,51,53,50,50,56,49,49,53,52,49,53,51,52,51,51,52,52,49,52,54,48,53,54,51,50,53,53,53,50,51,54,48,55,51,50,53,49,57,50,51,54,51,50,55,54,51,50,54,54,52,55,54,52,46,58,54,49,55,50,54,53,51,54,54,52,55,57,53,53,60,50,54,66,51,52,64,58,52,52,64,63,49,59,77,57,68,80,72,79,81,80,87,91,80,87,87,85,80,92,87,81,88,90,87,83,89,81,71,80,83,64,74,70,68,74,57,69,56,53,60,62,44,55,58,49,46,52,55,50,43,54,47,48,46,56,47,43,53,52,45,47,59,47,44,53,54,43,48,54,50,45,53,53,46,50,58,51,43,55,60,50,52,58,62,46,52,67,51,52,57,57,54,51,56,58,53,59,55,62,48,59,61,50,54,59,56,56,54,57,56,55,56,63,58,54,76,61,63,88,71,64,98,84,64,58,76,76,54,53,50,54,52,54,48,52,52,53,51,51,53,50,49,53,50,48,52,53,51,50,48,52,41,50,55,45,54,54,46,50,49,51,53,46,53,54,44,49,55,55,47,53,55,52,48,61,60,47,53,70,49,50,66,55,54,68,45,56,60,55,61,60,50,54,62,53,51,64,53,51,57,60,54,53,61,59,54,53,66,55,54,66,59,57,58,66,57,54,65,61,54,62,53,58,61,57,55,59,62,55,64,64,63,70,79,78,68,74,79,90,86,82,90,85,87,90,86,89,82,86,86,88,89,86,90,88,92,85,89,82,91,90,82,89,89,89,88,92,92,87,84,86,88,86,86,86,87,86,88,81,88,86,85,87,84,87,86,86,87,87,86,86,83,82,86,83,86,87,88,82,85,81,92,80,91,85,87,81,88,86,86,84,87,82,84,89,85,92,83,88,85,86,134

pLDDT: mean 70.04, std 20.73, range [28.12, 95.81]

Radius of gyration: 112.9 Å; Cα contacts (8 Å, |Δi|>4): 524; chains: 1; bounding box: 242×109×401 Å

InterPro domains:
  IPR027417 P-loop containing nucleoside triphosphate hydrolase [G3DSA:3.40.50.300] (16-118)
  IPR027417 P-loop containing nucleoside triphosphate hydrolase [SSF52540] (27-186)

Mean predicted aligned error: 25.53 Å

Foldseek 3Di:
DFFFEEEEEDEDPDDFQWDAPDQFWIDHPNDIFGGPGYDYDDQDLVNLCVLFVAAFEEEEDAAWPLCLVVNVVSNLVSVVPDPFFKKKWKWKDLDLFWIFGQLVVRDIDGDDLVDQVVVVHDIDTRDDVSVVSRVVPFDFDDDPFGRGFRLIWMWMWMDTPNHIYIYIRAGHCDDDDPVDRDHSPLRVVLLVQQLVCLQVLDLPDDDSGRSNCNRRVPDDSRRYHYYYGDYRPDDSVSVVCSRVSPRVSSVPRDDDDPDDPDDDDDDDDDDDDPPDDDDDDDDDDDDDDDDDDDDDDDDDDDYDDDDDYDDDDYYDYDDDYYYDDDDDYDDDYDDDDPDPPVPPVVVVVVVVVVVVPPVVPVVPVVVVVVVVVVVVVVVVVVVVVVVVVVVVVVVVVVVVVVVVVVVVVVVVVVVVVVVVVVVVVVVVVVVVVVVVVVVVVVVVVVVVVVVVVVVVVVVVVVVVVVVVVVVVVVVVVVVVVVVVVVVVVVVVVVVVVVVVVVVVVVVVVVVVVVVVVVVVVVVVVVVVVVVVVVVVVVVVVVVVVVVVVVVVVVVVVVVVVVVVVVVVVVVVVVVVVVVVVVVVVVVVVVVVVVVLVVVLVVVVVVVVVVVVVVVVVVVVVVVVVVVVVVVVVVVVVVVVVVCVVVVVVCPVVPDDPPDDDDDDDDDPDPDDPPPPPVVPVVVVSCVSVVVVVVVVVVVVVVVVVVVVVVVVVVVVVVLVVVLVVLVVVLVVLVVVLVVLVVVLVVVLVVLVVVLVVLVVVLVPDPPDDPVVSVVSVVVSVVSVVVSVVSVVVVVVVSVVSVVVSVVSVVVSVVSVVVVVVVVVVVVVVVVVVVVVVVVVVVVVVVVVVVVVVVVVVVVVVVVVVVVVVVVVVVVVVPPDDDDDDDDDDDDDDDDDDDDDYDDDDDDDDDDDDDDDDDDDDDDDDDDDDDDDDDDDDDDDDDDDDDDDDDDDDDDDDDDDDDDDDD